Protein AF-A0A183V1R3-F1 (afdb_monomer_lite)

Sequence (915 aa):
MLTHEATHLYFSKKENPHFATDHGGLERAVRRLASSFEALLSSTDQRGLPLQVLKYMCSLFVEICQCNYERPIAKQAGIAPRPLLHLFESSASIMSTLKLFDKALAMLLECAQEECFNILMDGSQQGFCFDWVWLHVAASFPGPVMSFLLKMGAEEFKQYALTIASHEQQGNQAAAFETHQLYKQKFMPLAETFTYLASKRNAELSCVTREMLIKGIERLENGDGAALTNTADLSVPFLFKMVASSPDVLRFLVQHASELVKSSVILKACIQMSQISKHCILPVVPGVAHTYTAFLKQFLCFLNVEAIASLLDTALPFAFDEHVFDQLSPPNQQLSIAVRDGAVELVNEIVSIITSSAHSQPLFAINENDVLGRCAIDSLKLKEYVAGAMCGGERGKFNIRFLYAFCVAAGPMKTYEVIVRFILDAKDKQEVLKGLATAIICLFFAGLAMEAVDADTSINVTWIENLKTLNEWQKTASEEHPFKYIRFEMTRLYGQLMTYLLGWTRDELDRIENDANITNASERDEIRTNVMLTVIGFSTSIGPPPVLKPRLAYKLCAQFASLLITLLKFAGDDEQSDSFSLFISACGPVVQFLDSQAVYVREQFATHFIDEAFSRAQEIFGGSSVDVWENDVWSKNNGNAGRGDLEGAMKQMNVREDFGESLFDRARKIPIGKWNPSDMANCGLIGKGIRRVQKVKLQARYYVFSSYCMGWFMERLVKKKLLMAITLTDRICKEGLAWSFVWGEWELEREAAHRLASLDLETFIIIRSALYIAVANTVSDVCFVWSMMSAIAEVHPCLWYCIPLLKAVLASVMIQFENSPSQKSSPPKKLLDTLDRWFLLARKGKVLPAQMTIFFDVITGVTYREGFLILLDLWRYFQSVVNMHTITAFNEALERSSGVAPLKPIKVLFKFSFF

Secondary structure (DSSP, 8-state):
-HHHHHHHHHHHHHH-TT-----HHHHHHHHHHHHHHHHHHHT---THHHHHHHHHHHHHHHHHHHHHTTSHHHHHH-SSHHHHHHHHHTSHHHHHHHHHHHHHHHHHHHH-HHHHHHHHHHHHTTTHHHHHHHHHHHHHSHHHHHHHHHHHHHHHHHHHHHHHHHHHHTT-HHHHHHHHHHHHHHHHHHHHHHHHHHHTT-HHHHHHHHHHHHHHHHHHHH-----S-TT---HHHHHHHHHHH-HHHHHHHHHHHGGG--HHHHHHHHHHHHTS-HHHHS---TTS-SSHHHHHHHHHTTS-HHHHHHHHHHHHHHHH-GGGGTTS-GGGHHHHHHHHHHHHHHHHHHHHHHHHHHHHSTT----TTSHHHHHHH-HHHHHHHHHHHHS-SHHHHHHHHHHHHHHHHH-HHHHHHHHHHHHHH--SHHHHHHHHHHHHHHGGG----GGG--SS----HHHHHHHHHHHHHHHHS-TT-TTGGG--TTTTSHHHHHHHHHHHHHHHHHHHHH-TT---HHHHHHHHHHHHHHHHHHHHHH---S---HHHHHHHHHHHHHHHHHHHTTTT-TT-TTHHHHHHHHHHHHHHHHHHS-HHHHHHHHHHHHHHHHHTHHHHT-SS---GGGGHHHHTTS----TTHHHHHHHH----------HHHHHHTS-GGG--TTTTSS----SS-------SHHHHHHHIIIIIIIIIIHHHH-S-HHHHHHHHHHHHSTTTGGG--S---HHHHHHTTS-----SS-TTTTTHHHHHHHHHHHHHHSTHHHHHHHHHHTSTTGGGGGHHHHHHHHHHHHHHHHS-S-TTSPPPHHHHHHHHHHHHHHHHTTSS-GGGGHHHHHHTTS-HHHHHHHHHHHHHHHHHH--HHHHHHHHHHHHHHH-PPP-------------

pLDDT: mean 72.72, std 15.6, range [25.11, 93.69]

Structure (mmCIF, N/CA/C/O backbone):
data_AF-A0A183V1R3-F1
#
_entry.id   AF-A0A183V1R3-F1
#
loop_
_atom_site.group_PDB
_atom_site.id
_atom_site.type_symbol
_atom_site.label_atom_id
_atom_site.label_alt_id
_atom_site.label_comp_id
_atom_site.label_asym_id
_atom_site.label_entity_id
_atom_site.label_seq_id
_atom_site.pdbx_PDB_ins_code
_atom_site.Cartn_x
_atom_site.Cartn_y
_atom_site.Cartn_z
_atom_site.occupancy
_atom_site.B_iso_or_equiv
_atom_site.auth_seq_id
_atom_site.auth_comp_id
_atom_site.auth_asym_id
_atom_site.auth_atom_id
_atom_site.pdbx_PDB_model_num
ATOM 1 N N . MET A 1 1 ? -48.384 10.779 55.842 1.00 81.19 1 MET A N 1
ATOM 2 C CA . MET A 1 1 ? -49.830 11.020 55.605 1.00 81.19 1 MET A CA 1
ATOM 3 C C . MET A 1 1 ? -50.086 12.108 54.560 1.00 81.19 1 MET A C 1
ATOM 5 O O . MET A 1 1 ? -50.508 11.754 53.473 1.00 81.19 1 MET A O 1
ATOM 9 N N . LEU A 1 2 ? -49.771 13.389 54.811 1.00 87.50 2 LEU A N 1
ATOM 10 C CA . LEU A 1 2 ? -50.033 14.472 53.837 1.00 87.50 2 LEU A CA 1
ATOM 11 C C . LEU A 1 2 ? -49.390 14.229 52.457 1.00 87.50 2 LEU A C 1
ATOM 13 O O . LEU A 1 2 ? -50.017 14.482 51.434 1.00 87.50 2 LEU A O 1
ATOM 17 N N . THR A 1 3 ? -48.168 13.683 52.415 1.00 87.38 3 THR A N 1
ATOM 18 C CA . THR A 1 3 ? -47.490 13.325 51.156 1.00 87.38 3 THR A CA 1
ATOM 19 C C . THR A 1 3 ? -48.195 12.195 50.399 1.00 87.38 3 THR A C 1
ATOM 21 O O . THR A 1 3 ? -48.276 12.253 49.174 1.00 87.38 3 THR A O 1
ATOM 24 N N . HIS A 1 4 ? -48.750 11.203 51.107 1.00 88.25 4 HIS A N 1
ATOM 25 C CA . HIS A 1 4 ? -49.516 10.099 50.509 1.00 88.25 4 HIS A CA 1
ATOM 26 C C . HIS A 1 4 ? -50.786 10.615 49.840 1.00 88.25 4 HIS A C 1
ATOM 28 O O . HIS A 1 4 ? -51.039 10.336 48.672 1.00 88.25 4 HIS A O 1
ATOM 34 N N . GLU A 1 5 ? -51.547 11.437 50.556 1.00 87.88 5 GLU A N 1
ATOM 35 C CA . GLU A 1 5 ? -52.813 11.977 50.068 1.00 87.88 5 GLU A CA 1
ATOM 36 C C . GLU A 1 5 ? -52.607 12.974 48.913 1.00 87.88 5 GLU A C 1
ATOM 38 O O . GLU A 1 5 ? -53.322 12.920 47.912 1.00 87.88 5 GLU A O 1
ATOM 43 N N . ALA A 1 6 ? -51.557 13.803 48.972 1.00 87.94 6 ALA A N 1
ATOM 44 C CA . ALA A 1 6 ? -51.210 14.715 47.881 1.00 87.94 6 ALA A CA 1
ATOM 45 C C . ALA A 1 6 ? -50.767 13.969 46.618 1.00 87.94 6 ALA A C 1
ATOM 47 O O . ALA A 1 6 ? -51.196 14.308 45.515 1.00 87.94 6 ALA A O 1
ATOM 48 N N . THR A 1 7 ? -49.963 12.916 46.782 1.00 88.06 7 THR A N 1
ATOM 49 C CA . THR A 1 7 ? -49.536 12.047 45.678 1.00 88.06 7 THR A CA 1
ATOM 50 C C . THR A 1 7 ? -50.723 11.323 45.054 1.00 88.06 7 THR A C 1
ATOM 52 O O . THR A 1 7 ? -50.866 11.312 43.831 1.00 88.06 7 THR A O 1
ATOM 55 N N . HIS A 1 8 ? -51.615 10.774 45.884 1.00 87.75 8 HIS A N 1
ATOM 56 C CA . HIS A 1 8 ? -52.802 10.075 45.415 1.00 87.75 8 HIS A CA 1
ATOM 57 C C . HIS A 1 8 ? -53.696 10.988 44.565 1.00 87.75 8 HIS A C 1
ATOM 59 O O . HIS A 1 8 ? -54.051 10.605 43.449 1.00 87.75 8 HIS A O 1
ATOM 65 N N . LEU A 1 9 ? -54.012 12.195 45.057 1.00 87.56 9 LEU A N 1
ATOM 66 C CA . LEU A 1 9 ? -54.839 13.176 44.344 1.00 87.56 9 LEU A CA 1
ATOM 67 C C . LEU A 1 9 ? -54.184 13.657 43.041 1.00 87.56 9 LEU A C 1
ATOM 69 O O . LEU A 1 9 ? -54.870 13.781 42.025 1.00 87.56 9 LEU A O 1
ATOM 73 N N . TYR A 1 10 ? -52.868 13.888 43.052 1.00 88.00 10 TYR A N 1
ATOM 74 C CA . TYR A 1 10 ? -52.119 14.291 41.862 1.00 88.00 10 TYR A CA 1
ATOM 75 C C . TYR A 1 10 ? -52.192 13.230 40.753 1.00 88.00 10 TYR A C 1
ATOM 77 O O . TYR A 1 10 ? -52.533 13.544 39.610 1.00 88.00 10 TYR A O 1
ATOM 85 N N . PHE A 1 11 ? -51.942 11.961 41.085 1.00 89.56 11 PHE A N 1
ATOM 86 C CA . PHE A 1 11 ? -52.034 10.870 40.114 1.00 89.56 11 PHE A CA 1
ATOM 87 C C . PHE A 1 11 ? -53.470 10.612 39.650 1.00 89.56 11 PHE A C 1
ATOM 89 O O . PHE A 1 11 ? -53.672 10.431 38.453 1.00 89.56 11 PHE A O 1
ATOM 96 N N . SER A 1 12 ? -54.477 10.716 40.526 1.00 87.69 12 SER A N 1
ATOM 97 C CA . SER A 1 12 ? -55.890 10.586 40.124 1.00 87.69 12 SER A CA 1
ATOM 98 C C . SER A 1 12 ? -56.301 11.650 39.104 1.00 87.69 12 SER A C 1
ATOM 100 O O . SER A 1 12 ? -57.038 11.357 38.164 1.00 87.69 12 SER A O 1
ATOM 102 N N . LYS A 1 13 ? -55.778 12.876 39.241 1.00 85.19 13 LYS A N 1
ATOM 103 C CA . LYS A 1 13 ? -56.000 13.953 38.269 1.00 85.19 13 LYS A CA 1
ATOM 104 C C . LYS A 1 13 ? -55.294 13.711 36.933 1.00 85.19 13 LYS A C 1
ATOM 106 O O . LYS A 1 13 ? -55.831 14.080 35.892 1.00 85.19 13 LYS A O 1
ATOM 111 N N . LYS A 1 14 ? -54.104 13.102 36.935 1.00 85.12 14 LYS A N 1
ATOM 112 C CA . LYS A 1 14 ? -53.426 12.728 35.684 1.00 85.12 14 LYS A CA 1
ATOM 113 C C . LYS A 1 14 ? -54.077 11.533 34.982 1.00 85.12 14 LYS A C 1
ATOM 115 O O . LYS A 1 14 ? -54.055 11.485 33.759 1.00 85.12 14 LYS A O 1
ATOM 120 N N . GLU A 1 15 ? -54.661 10.601 35.730 1.00 87.62 15 GLU A N 1
ATOM 121 C CA . GLU A 1 15 ? -55.417 9.467 35.177 1.00 87.62 15 GLU A CA 1
ATOM 122 C C . GLU A 1 15 ? -56.757 9.905 34.584 1.00 87.62 15 GLU A C 1
ATOM 124 O O . GLU A 1 15 ? -57.165 9.407 33.536 1.00 87.62 15 GLU A O 1
ATOM 129 N N . ASN A 1 16 ? -57.435 10.852 35.238 1.00 85.12 16 ASN A N 1
ATOM 130 C CA . ASN A 1 16 ? -58.691 11.416 34.768 1.00 85.12 16 ASN A CA 1
ATOM 131 C C . ASN A 1 16 ? -58.657 12.956 34.831 1.00 85.12 16 ASN A C 1
ATOM 133 O O . ASN A 1 16 ? -58.842 13.528 35.909 1.00 85.12 16 ASN A O 1
ATOM 137 N N . PRO A 1 17 ? -58.523 13.647 33.682 1.00 79.06 17 PRO A N 1
ATOM 138 C CA . PRO A 1 17 ? -58.498 15.110 33.626 1.00 79.06 17 PRO A CA 1
ATOM 139 C C . PRO A 1 17 ? -59.748 15.801 34.199 1.00 79.06 17 PRO A C 1
ATOM 141 O O . PRO A 1 17 ? -59.683 16.978 34.546 1.00 79.06 17 PRO A O 1
ATOM 144 N N . HIS A 1 18 ? -60.874 15.085 34.322 1.00 78.19 18 HIS A N 1
ATOM 145 C CA . HIS A 1 18 ? -62.138 15.595 34.869 1.00 78.19 18 HIS A CA 1
ATOM 146 C C . HIS A 1 18 ? -62.246 15.443 36.398 1.00 78.19 18 HIS A C 1
ATOM 148 O O . HIS A 1 18 ? -63.288 15.743 36.981 1.00 78.19 18 HIS A O 1
ATOM 154 N N . PHE A 1 19 ? -61.195 14.963 37.069 1.00 77.44 19 PHE A N 1
ATOM 155 C CA . PHE A 1 19 ? -61.156 14.820 38.523 1.00 77.44 19 PHE A CA 1
ATOM 156 C C . PHE A 1 19 ? -61.125 16.207 39.204 1.00 77.44 19 PHE A C 1
ATOM 158 O O . PHE A 1 19 ? -60.150 16.951 39.089 1.00 77.44 19 PHE A O 1
ATOM 165 N N . ALA A 1 20 ? -62.220 16.571 39.882 1.00 63.84 20 ALA A N 1
ATOM 166 C CA . ALA A 1 20 ? -62.547 17.952 40.265 1.00 63.84 20 ALA A CA 1
ATOM 167 C C . ALA A 1 20 ? -62.032 18.422 41.647 1.00 63.84 20 ALA A C 1
ATOM 169 O O . ALA A 1 20 ? -62.420 19.493 42.112 1.00 63.84 20 ALA A O 1
ATOM 170 N N . THR A 1 21 ? -61.178 17.660 42.333 1.00 73.19 21 THR A N 1
ATOM 171 C CA . THR A 1 21 ? -60.657 18.022 43.666 1.00 73.19 21 THR A CA 1
ATOM 172 C C . THR A 1 21 ? -59.419 18.928 43.589 1.00 73.19 21 THR A C 1
ATOM 174 O O . THR A 1 21 ? -58.422 18.616 42.929 1.00 73.19 21 THR A O 1
ATOM 177 N N . ASP A 1 22 ? -59.462 20.067 44.295 1.00 69.19 22 ASP A N 1
ATOM 178 C CA . ASP A 1 22 ? -58.315 20.972 44.442 1.00 69.19 22 ASP A CA 1
ATOM 179 C C . ASP A 1 22 ? -57.278 20.377 45.409 1.00 69.19 22 ASP A C 1
ATOM 181 O O . ASP A 1 22 ? -57.494 20.282 46.615 1.00 69.19 22 ASP A O 1
ATOM 185 N N . HIS A 1 23 ? -56.132 19.969 44.866 1.00 75.88 23 HIS A N 1
ATOM 186 C CA . HIS A 1 23 ? -55.008 19.379 45.600 1.00 75.88 23 HIS A CA 1
ATOM 187 C C . HIS A 1 23 ? -53.910 20.410 45.921 1.00 75.88 23 HIS A C 1
ATOM 189 O O . HIS A 1 23 ? -52.965 20.103 46.652 1.00 75.88 23 HIS A O 1
ATOM 195 N N . GLY A 1 24 ? -54.033 21.655 45.439 1.00 76.25 24 GLY A N 1
ATOM 196 C CA . GLY A 1 24 ? -52.983 22.669 45.564 1.00 76.25 24 GLY A CA 1
ATOM 197 C C . GLY A 1 24 ? -52.775 23.186 46.992 1.00 76.25 24 GLY A C 1
ATOM 198 O O . GLY A 1 24 ? -51.705 23.711 47.311 1.00 76.25 24 GLY A O 1
ATOM 199 N N . GLY A 1 25 ? -53.780 23.069 47.868 1.00 82.81 25 GLY A N 1
ATOM 200 C CA . GLY A 1 25 ? -53.659 23.399 49.295 1.00 82.81 25 GLY A CA 1
ATOM 201 C C . GLY A 1 25 ? -52.808 22.384 50.063 1.00 82.81 25 GLY A C 1
ATOM 202 O O . GLY A 1 25 ? -51.902 22.766 50.807 1.00 82.81 25 GLY A O 1
ATOM 203 N N . LEU A 1 26 ? -53.049 21.096 49.818 1.00 84.62 26 LEU A N 1
ATOM 204 C CA . LEU A 1 26 ? -52.323 19.989 50.438 1.00 84.62 26 LEU A CA 1
ATOM 205 C C . LEU A 1 26 ? -50.861 19.952 49.967 1.00 84.62 26 LEU A C 1
ATOM 207 O O . LEU A 1 26 ? -49.940 19.832 50.772 1.00 84.62 26 LEU A O 1
ATOM 211 N N . GLU A 1 27 ? -50.636 20.166 48.670 1.00 85.38 27 GLU A N 1
ATOM 212 C CA . GLU A 1 27 ? -49.298 20.252 48.085 1.00 85.38 27 GLU A CA 1
ATOM 213 C C . GLU A 1 27 ? -48.475 21.408 48.685 1.00 85.38 27 GLU A C 1
ATOM 215 O O . GLU A 1 27 ? -47.300 21.236 49.020 1.00 85.38 27 GLU A O 1
ATOM 220 N N . ARG A 1 28 ? -49.102 22.577 48.898 1.00 87.44 28 ARG A N 1
ATOM 221 C CA . ARG A 1 28 ? -48.482 23.718 49.595 1.00 87.44 28 ARG A CA 1
ATOM 222 C C . ARG A 1 28 ? -48.150 23.401 51.053 1.00 87.44 28 ARG A C 1
ATOM 224 O O . ARG A 1 28 ? -47.115 23.857 51.535 1.00 87.44 28 ARG A O 1
ATOM 231 N N . ALA A 1 29 ? -48.997 22.642 51.747 1.00 89.12 29 ALA A N 1
ATOM 232 C CA . ALA A 1 29 ? -48.740 22.226 53.124 1.00 89.12 29 ALA A CA 1
ATOM 233 C C . ALA A 1 29 ? -47.525 21.286 53.212 1.00 89.12 29 ALA A C 1
ATOM 235 O O . ALA A 1 29 ? -46.633 21.532 54.023 1.00 89.12 29 ALA A O 1
ATOM 236 N N . VAL A 1 30 ? -47.437 20.282 52.327 1.00 90.56 30 VAL A N 1
ATOM 237 C CA . VAL A 1 30 ? -46.268 19.386 52.224 1.00 90.56 30 VAL A CA 1
ATOM 238 C C . VAL A 1 30 ? -44.996 20.183 51.926 1.00 90.56 30 VAL A C 1
ATOM 240 O O . VAL A 1 30 ? -43.990 19.999 52.605 1.00 90.56 30 VAL A O 1
ATOM 243 N N . ARG A 1 31 ? -45.056 21.130 50.979 1.00 89.81 31 ARG A N 1
ATOM 244 C CA . ARG A 1 31 ? -43.939 22.031 50.649 1.00 89.81 31 ARG A CA 1
ATOM 245 C C . ARG A 1 31 ? -43.447 22.841 51.845 1.00 89.81 31 ARG A C 1
ATOM 247 O O . ARG A 1 31 ? -42.247 22.898 52.093 1.00 89.81 31 ARG A O 1
ATOM 254 N N . ARG A 1 32 ? -44.369 23.454 52.593 1.00 91.12 32 ARG A N 1
ATOM 255 C CA . ARG A 1 32 ? -44.028 24.239 53.789 1.00 91.12 32 ARG A CA 1
ATOM 256 C C . ARG A 1 32 ? -43.381 23.370 54.860 1.00 91.12 32 ARG A C 1
ATOM 258 O O . ARG A 1 32 ? -42.327 23.741 55.361 1.00 91.12 32 ARG A O 1
ATOM 265 N N . LEU A 1 33 ? -43.960 22.206 55.154 1.00 91.75 33 LEU A N 1
ATOM 266 C CA . LEU A 1 33 ? -43.394 21.275 56.132 1.00 91.75 33 LEU A CA 1
ATOM 267 C C . LEU A 1 33 ? -41.989 20.819 55.732 1.00 91.75 33 LEU A C 1
ATOM 269 O O . LEU A 1 33 ? -41.084 20.901 56.557 1.00 91.75 33 LEU A O 1
ATOM 273 N N . ALA A 1 34 ? -41.791 20.418 54.472 1.00 90.88 34 ALA A N 1
ATOM 274 C CA . ALA A 1 34 ? -40.475 20.034 53.970 1.00 90.88 34 ALA A CA 1
ATOM 275 C C . ALA A 1 34 ? -39.449 21.164 54.162 1.00 90.88 34 ALA A C 1
ATOM 277 O O . ALA A 1 34 ? -38.403 20.937 54.762 1.00 90.88 34 ALA A O 1
ATOM 278 N N . SER A 1 35 ? -39.799 22.401 53.787 1.00 89.94 35 SER A N 1
ATOM 279 C CA . SER A 1 35 ? -38.913 23.564 53.958 1.00 89.94 35 SER A CA 1
ATOM 280 C C . SER A 1 35 ? -38.598 23.894 55.424 1.00 89.94 35 SER A C 1
ATOM 282 O O . SER A 1 35 ? -37.487 24.310 55.744 1.00 89.94 35 SER A O 1
ATOM 284 N N . SER A 1 36 ? -39.548 23.686 56.344 1.00 91.00 36 SER A N 1
ATOM 285 C CA . SER A 1 36 ? -39.308 23.883 57.778 1.00 91.00 36 SER A CA 1
ATOM 286 C C . SER A 1 36 ? -38.335 22.845 58.336 1.00 91.00 36 SER A C 1
ATOM 288 O O . SER A 1 36 ? -37.456 23.198 59.120 1.00 91.00 36 SER A O 1
ATOM 290 N N . PHE A 1 37 ? -38.446 21.584 57.909 1.00 90.44 37 PHE A N 1
ATOM 291 C CA . PHE A 1 37 ? -37.482 20.545 58.274 1.00 90.44 37 PHE A CA 1
ATOM 292 C C . PHE A 1 37 ? -36.107 20.774 57.629 1.00 90.44 37 PHE A C 1
ATOM 294 O O . PHE A 1 37 ? -35.097 20.561 58.291 1.00 90.44 37 PHE A O 1
ATOM 301 N N . GLU A 1 38 ? -36.036 21.274 56.392 1.00 89.31 38 GLU A N 1
ATOM 302 C CA . GLU A 1 38 ? -34.765 21.656 55.753 1.00 89.31 38 GLU A CA 1
ATOM 303 C C . GLU A 1 38 ? -34.045 22.772 56.530 1.00 89.31 38 GLU A C 1
ATOM 305 O O . GLU A 1 38 ? -32.826 22.716 56.727 1.00 89.31 38 GLU A O 1
ATOM 310 N N . ALA A 1 39 ? -34.793 23.770 57.013 1.00 88.44 39 ALA A N 1
ATOM 311 C CA . ALA A 1 39 ? -34.256 24.828 57.866 1.00 88.44 39 ALA A CA 1
ATOM 312 C C . ALA A 1 39 ? -33.749 24.273 59.209 1.00 88.44 39 ALA A C 1
ATOM 314 O O . ALA A 1 39 ? -32.671 24.655 59.662 1.00 88.44 39 ALA A O 1
ATOM 315 N N . LEU A 1 40 ? -34.482 23.326 59.808 1.00 89.38 40 LEU A N 1
ATOM 316 C CA . LEU A 1 40 ? -34.084 22.653 61.047 1.00 89.38 40 LEU A CA 1
ATOM 317 C C . LEU A 1 40 ? -32.769 21.874 60.870 1.00 89.38 40 LEU A C 1
ATOM 319 O O . LEU A 1 40 ? -31.854 22.022 61.683 1.00 89.38 40 LEU A O 1
ATOM 323 N N . LEU A 1 41 ? -32.650 21.107 59.780 1.00 88.25 41 LEU A N 1
ATOM 324 C CA . LEU A 1 41 ? -31.424 20.386 59.422 1.00 88.25 41 LEU A CA 1
ATOM 325 C C . LEU A 1 41 ? -30.244 21.343 59.241 1.00 88.25 41 LEU A C 1
ATOM 327 O O . LEU A 1 41 ? -29.157 21.070 59.728 1.00 88.25 41 LEU A O 1
ATOM 331 N N . SER A 1 42 ? -30.473 22.499 58.615 1.00 84.75 42 SER A N 1
ATOM 332 C CA . SER A 1 42 ? -29.426 23.507 58.394 1.00 84.75 42 SER A CA 1
ATOM 333 C C . SER A 1 42 ? -28.971 24.217 59.677 1.00 84.75 42 SER A C 1
ATOM 335 O O . SER A 1 42 ? -27.913 24.836 59.680 1.00 84.75 42 SER A O 1
ATOM 337 N N . SER A 1 43 ? -29.762 24.151 60.751 1.00 84.12 43 SER A N 1
ATOM 338 C CA . SER A 1 43 ? -29.445 24.753 62.056 1.00 84.12 43 SER A CA 1
ATOM 339 C C . SER A 1 43 ? -28.804 23.785 63.059 1.00 84.12 43 SER A C 1
ATOM 341 O O . SER A 1 43 ? -28.451 24.200 64.161 1.00 84.12 43 SER A O 1
ATOM 343 N N . THR A 1 44 ? -28.686 22.500 62.709 1.00 77.25 44 THR A N 1
ATOM 344 C CA . THR A 1 44 ? -28.280 21.432 63.631 1.00 77.25 44 THR A CA 1
ATOM 345 C C . THR A 1 44 ? -26.958 20.800 63.193 1.00 77.25 44 THR A C 1
ATOM 347 O O . THR A 1 44 ? -26.901 20.180 62.138 1.00 77.25 44 THR A O 1
ATOM 350 N N . ASP A 1 45 ? -25.931 20.850 64.049 1.00 67.62 45 ASP A N 1
ATOM 351 C CA . ASP A 1 45 ? -24.634 20.177 63.810 1.00 67.62 45 ASP A CA 1
ATOM 352 C C . ASP A 1 45 ? -24.617 18.700 64.262 1.00 67.62 45 ASP A C 1
ATOM 354 O O . ASP A 1 45 ? -23.646 17.967 64.067 1.00 67.62 45 ASP A O 1
ATOM 358 N N . GLN A 1 46 ? -25.689 18.237 64.911 1.00 75.56 46 GLN A N 1
ATOM 359 C CA . GLN A 1 46 ? -25.797 16.871 65.421 1.00 75.56 46 GLN A CA 1
ATOM 360 C C . GLN A 1 46 ? -26.275 15.887 64.348 1.00 75.56 46 GLN A C 1
ATOM 362 O O . GLN A 1 46 ? -27.315 16.073 63.721 1.00 75.56 46 GLN A O 1
ATOM 367 N N . ARG A 1 47 ? -25.566 14.758 64.231 1.00 79.75 47 ARG A N 1
ATOM 368 C CA . ARG A 1 47 ? -25.810 13.700 63.231 1.00 79.75 47 ARG A CA 1
ATOM 369 C C . ARG A 1 47 ? -27.137 12.943 63.420 1.00 79.75 47 ARG A C 1
ATOM 371 O O . ARG A 1 47 ? -27.651 12.348 62.480 1.00 79.75 47 ARG A O 1
ATOM 378 N N . GLY A 1 48 ? -27.723 12.988 64.622 1.00 84.44 48 GLY A N 1
ATOM 379 C CA . GLY A 1 48 ? -28.911 12.202 64.983 1.00 84.44 48 GLY A CA 1
ATOM 380 C C . GLY A 1 48 ? -30.201 12.602 64.256 1.00 84.44 48 GLY A C 1
ATOM 381 O O . GLY A 1 48 ? -30.967 11.731 63.849 1.00 84.44 48 GLY A O 1
ATOM 382 N N . LEU A 1 49 ? -30.441 13.903 64.060 1.00 87.81 49 LEU A N 1
ATOM 383 C CA . LEU A 1 49 ? -31.641 14.391 63.371 1.00 87.81 49 LEU A CA 1
ATOM 384 C C . LEU A 1 49 ? -31.626 14.041 61.865 1.00 87.81 49 LEU A C 1
ATOM 386 O O . LEU A 1 49 ? -32.613 13.463 61.403 1.00 87.81 49 LEU A O 1
ATOM 390 N N . PRO A 1 50 ? -30.539 14.294 61.104 1.00 89.31 50 PRO A N 1
ATOM 391 C CA . PRO A 1 50 ? -30.423 13.827 59.723 1.00 89.31 50 PRO A CA 1
ATOM 392 C C . PRO A 1 50 ? -30.629 12.312 59.566 1.00 89.31 50 PRO A C 1
ATOM 394 O O . PRO A 1 50 ? -31.343 11.905 58.653 1.00 89.31 50 PRO A O 1
ATOM 397 N N . LEU A 1 51 ? -30.090 11.475 60.471 1.00 90.12 51 LEU A N 1
ATOM 398 C CA . LEU A 1 51 ? -30.286 10.012 60.443 1.00 90.12 51 LEU A CA 1
ATOM 399 C C . LEU A 1 51 ? -31.762 9.616 60.575 1.00 90.12 51 LEU A C 1
ATOM 401 O O . LEU A 1 51 ? -32.253 8.761 59.836 1.00 90.12 51 LEU A O 1
ATOM 405 N N . GLN A 1 52 ? -32.488 10.239 61.507 1.00 90.25 52 GLN A N 1
ATOM 406 C CA . GLN A 1 52 ? -33.913 9.964 61.702 1.00 90.25 52 GLN A CA 1
ATOM 407 C C . GLN A 1 52 ? -34.748 10.415 60.503 1.00 90.25 52 GLN A C 1
ATOM 409 O O . GLN A 1 52 ? -35.638 9.680 60.070 1.00 90.25 52 GLN A O 1
ATOM 414 N N . VAL A 1 53 ? -34.439 11.590 59.943 1.00 91.50 53 VAL A N 1
ATOM 415 C CA . VAL A 1 53 ? -35.096 12.091 58.730 1.00 91.50 53 VAL A CA 1
ATOM 416 C C . VAL A 1 53 ? -34.837 11.142 57.563 1.00 91.50 53 VAL A C 1
ATOM 418 O O . VAL A 1 53 ? -35.790 10.745 56.898 1.00 91.50 53 VAL A O 1
ATOM 421 N N . LEU A 1 54 ? -33.589 10.711 57.354 1.00 92.38 54 LEU A N 1
ATOM 422 C CA . LEU A 1 54 ? -33.230 9.778 56.287 1.00 92.38 54 LEU A CA 1
ATOM 423 C C . LEU A 1 54 ? -34.003 8.459 56.405 1.00 92.38 54 LEU A C 1
ATOM 425 O O . LEU A 1 54 ? -34.634 8.025 55.439 1.00 92.38 54 LEU A O 1
ATOM 429 N N . LYS A 1 55 ? -34.003 7.849 57.597 1.00 92.31 55 LYS A N 1
ATOM 430 C CA . LYS A 1 55 ? -34.703 6.585 57.859 1.00 92.31 55 LYS A CA 1
ATOM 431 C C . LYS A 1 55 ? -36.206 6.707 57.612 1.00 92.31 55 LYS A C 1
ATOM 433 O O . LYS A 1 55 ? -36.791 5.845 56.962 1.00 92.31 55 LYS A O 1
ATOM 438 N N . TYR A 1 56 ? -36.823 7.788 58.089 1.00 93.25 56 TYR A N 1
ATOM 439 C CA . TYR A 1 56 ? -38.246 8.041 57.871 1.00 93.25 56 TYR A CA 1
ATOM 440 C C . TYR A 1 56 ? -38.578 8.237 56.386 1.00 93.25 56 TYR A C 1
ATOM 442 O O . TYR A 1 56 ? -39.557 7.674 55.899 1.00 93.25 56 TYR A O 1
ATOM 450 N N . MET A 1 57 ? -37.760 8.999 55.654 1.00 93.25 57 MET A N 1
ATOM 451 C CA . MET A 1 57 ? -37.982 9.240 54.227 1.00 93.25 57 MET A CA 1
ATOM 452 C C . MET A 1 57 ? -37.822 7.964 53.397 1.00 93.25 57 MET A C 1
ATOM 454 O O . MET A 1 57 ? -38.638 7.732 52.509 1.00 93.25 57 MET A O 1
ATOM 458 N N . CYS A 1 58 ? -36.854 7.097 53.722 1.00 91.88 58 CYS A N 1
ATOM 459 C CA . CYS A 1 58 ? -36.713 5.792 53.069 1.00 91.88 58 CYS A CA 1
ATOM 460 C C . CYS A 1 58 ? -37.993 4.956 53.209 1.00 91.88 58 CYS A C 1
ATOM 462 O O . CYS A 1 58 ? -38.529 4.493 52.204 1.00 91.88 58 CYS A O 1
ATOM 464 N N . SER A 1 59 ? -38.534 4.825 54.427 1.00 92.12 59 SER A N 1
ATOM 465 C CA . SER A 1 59 ? -39.798 4.111 54.656 1.00 92.12 59 SER A CA 1
ATOM 466 C C . SER A 1 59 ? -40.969 4.758 53.913 1.00 92.12 59 SER A C 1
ATOM 468 O O . SER A 1 59 ? -41.744 4.066 53.257 1.00 92.12 59 SER A O 1
ATOM 470 N N . LEU A 1 60 ? -41.068 6.091 53.952 1.00 92.69 60 LEU A N 1
ATOM 471 C CA . LEU A 1 60 ? -42.126 6.829 53.265 1.00 92.69 60 LEU A CA 1
ATOM 472 C C . LEU A 1 60 ? -42.101 6.588 51.749 1.00 92.69 60 LEU A C 1
ATOM 474 O O . LEU A 1 60 ? -43.154 6.400 51.144 1.00 92.69 60 LEU A O 1
ATOM 478 N N . PHE A 1 61 ? -40.925 6.589 51.121 1.00 93.31 61 PHE A N 1
ATOM 479 C CA . PHE A 1 61 ? -40.798 6.359 49.682 1.00 93.31 61 PHE A CA 1
ATOM 480 C C . PHE A 1 61 ? -41.149 4.924 49.279 1.00 93.31 61 PHE A C 1
ATOM 482 O O . PHE A 1 61 ? -41.808 4.736 48.253 1.00 93.31 61 PHE A O 1
ATOM 489 N N . VAL A 1 62 ? -40.796 3.930 50.101 1.00 91.75 62 VAL A N 1
ATOM 490 C CA . VAL A 1 62 ? -41.233 2.538 49.898 1.00 91.75 62 VAL A CA 1
ATOM 491 C C . VAL A 1 62 ? -42.756 2.449 49.935 1.00 91.75 62 VAL A C 1
ATOM 493 O O . VAL A 1 62 ? -43.352 1.910 49.005 1.00 91.75 62 VAL A O 1
ATOM 496 N N . GLU A 1 63 ? -43.393 3.026 50.957 1.00 91.38 63 GLU A N 1
ATOM 497 C CA . GLU A 1 63 ? -44.855 3.038 51.072 1.00 91.38 63 GLU A CA 1
ATOM 498 C C . GLU A 1 63 ? -45.509 3.756 49.881 1.00 91.38 63 GLU A C 1
ATOM 500 O O . GLU A 1 63 ? -46.497 3.276 49.327 1.00 91.38 63 GLU A O 1
ATOM 505 N N . ILE A 1 64 ? -44.962 4.905 49.456 1.00 91.25 64 ILE A N 1
ATOM 506 C CA . ILE A 1 64 ? -45.483 5.656 48.303 1.00 91.25 64 ILE A CA 1
ATOM 507 C C . ILE A 1 64 ? -45.436 4.786 47.048 1.00 91.25 64 ILE A C 1
ATOM 509 O O . ILE A 1 64 ? -46.405 4.773 46.285 1.00 91.25 64 ILE A O 1
ATOM 513 N N . CYS A 1 65 ? -44.344 4.049 46.840 1.00 90.62 65 CYS A N 1
ATOM 514 C CA . CYS A 1 65 ? -44.227 3.143 45.709 1.00 90.62 65 CYS A CA 1
ATOM 515 C C . CYS A 1 65 ? -45.254 2.011 45.800 1.00 90.62 65 CYS A C 1
ATOM 517 O O . CYS A 1 65 ? -46.053 1.859 44.877 1.00 90.62 65 CYS A O 1
ATOM 519 N N . GLN A 1 66 ? -45.320 1.307 46.935 1.00 90.44 66 GLN A N 1
ATOM 520 C CA . GLN A 1 66 ? -46.264 0.209 47.185 1.00 90.44 66 GLN A CA 1
ATOM 521 C C . GLN A 1 66 ? -47.721 0.611 46.930 1.00 90.44 66 GLN A C 1
ATOM 523 O O . GLN A 1 66 ? -48.474 -0.139 46.314 1.00 90.44 66 GLN A O 1
ATOM 528 N N . CYS A 1 67 ? -48.122 1.815 47.342 1.00 88.50 67 CYS A N 1
ATOM 529 C CA . CYS A 1 67 ? -49.489 2.292 47.149 1.00 88.50 67 CYS A CA 1
ATOM 530 C C . CYS A 1 67 ? -49.803 2.747 45.713 1.00 88.50 67 CYS A C 1
ATOM 532 O O . CYS A 1 67 ? -50.978 2.914 45.386 1.00 88.50 67 CYS A O 1
ATOM 534 N N . ASN A 1 68 ? -48.800 3.005 44.863 1.00 88.25 68 ASN A N 1
ATOM 535 C CA . ASN A 1 68 ? -49.018 3.670 43.572 1.00 88.25 68 ASN A CA 1
ATOM 536 C C . ASN A 1 68 ? -48.484 2.917 42.3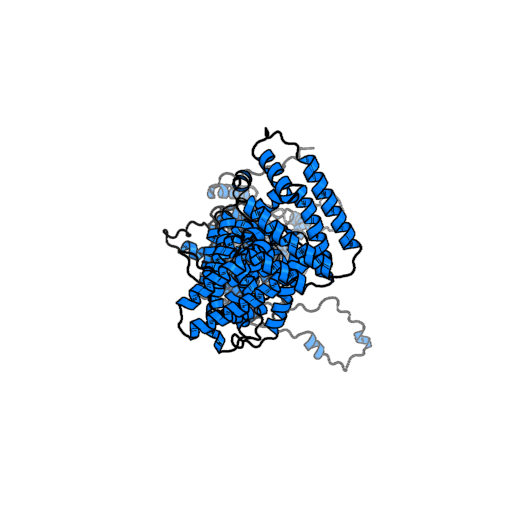42 1.00 88.25 68 ASN A C 1
ATOM 538 O O . ASN A 1 68 ? -48.896 3.252 41.232 1.00 88.25 68 ASN A O 1
ATOM 542 N N . TYR A 1 69 ? -47.623 1.905 42.483 1.00 84.38 69 TYR A N 1
ATOM 543 C CA . TYR A 1 69 ? -46.991 1.241 41.332 1.00 84.38 69 TYR A CA 1
ATOM 544 C C . TYR A 1 69 ? -47.964 0.420 40.460 1.00 84.38 69 TYR A C 1
ATOM 546 O O . TYR A 1 69 ? -47.727 0.248 39.266 1.00 84.38 69 TYR A O 1
ATOM 554 N N . GLU A 1 70 ? -49.090 -0.047 41.014 1.00 85.94 70 GLU A N 1
ATOM 555 C CA . GLU A 1 70 ? -50.111 -0.801 40.262 1.00 85.94 70 GLU A CA 1
ATOM 556 C C . GLU A 1 70 ? -51.154 0.082 39.561 1.00 85.94 70 GLU A C 1
ATOM 558 O O . GLU A 1 70 ? -52.019 -0.427 38.831 1.00 85.94 70 GLU A O 1
ATOM 563 N N . ARG A 1 71 ? -51.090 1.399 39.777 1.00 88.44 71 ARG A N 1
ATOM 564 C CA . ARG A 1 71 ? -52.057 2.355 39.238 1.00 88.44 71 ARG A CA 1
ATOM 565 C C . ARG A 1 71 ? -52.003 2.428 37.705 1.00 88.44 71 ARG A C 1
ATOM 567 O O . ARG A 1 71 ? -50.929 2.241 37.126 1.00 88.44 71 ARG A O 1
ATOM 574 N N . PRO A 1 72 ? -53.124 2.740 37.023 1.00 85.69 72 PRO A N 1
ATOM 575 C CA . PRO A 1 72 ? -53.160 2.897 35.568 1.00 85.69 72 PRO A CA 1
ATOM 576 C C . PRO A 1 72 ? -52.054 3.799 35.012 1.00 85.69 72 PRO A C 1
ATOM 578 O O . PRO A 1 72 ? -51.421 3.437 34.023 1.00 85.69 72 PRO A O 1
ATOM 581 N N . ILE A 1 73 ? -51.764 4.926 35.669 1.00 86.06 73 ILE A N 1
ATOM 582 C CA . ILE A 1 73 ? -50.707 5.843 35.220 1.00 86.06 73 ILE A CA 1
ATOM 583 C C . ILE A 1 73 ? -49.299 5.249 35.324 1.00 86.06 73 ILE A C 1
ATOM 585 O O . ILE A 1 73 ? -48.470 5.476 34.447 1.00 86.06 73 ILE A O 1
ATOM 589 N N . ALA A 1 74 ? -49.033 4.450 36.358 1.00 84.56 74 ALA A N 1
ATOM 590 C CA . ALA A 1 74 ? -47.759 3.760 36.527 1.00 84.56 74 ALA A CA 1
ATOM 591 C C . ALA A 1 74 ? -47.596 2.645 35.483 1.00 84.56 74 ALA A C 1
ATOM 593 O O . ALA A 1 74 ? -46.538 2.515 34.868 1.00 84.56 74 ALA A O 1
ATOM 594 N N . LYS A 1 75 ? -48.676 1.910 35.187 1.00 85.44 75 LYS A N 1
ATOM 595 C CA . LYS A 1 75 ? -48.705 0.906 34.111 1.00 85.44 75 LYS A CA 1
ATOM 596 C C .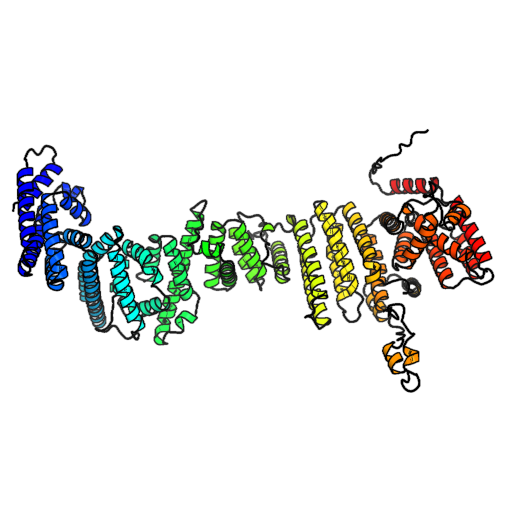 LYS A 1 75 ? -48.482 1.524 32.727 1.00 85.44 75 LYS A C 1
ATOM 598 O O . LYS A 1 75 ? -47.804 0.915 31.907 1.00 85.44 75 LYS A O 1
ATOM 603 N N . GLN A 1 76 ? -49.010 2.727 32.482 1.00 83.94 76 GLN A N 1
ATOM 604 C CA . GLN A 1 76 ? -48.793 3.479 31.239 1.00 83.94 76 GLN A CA 1
ATOM 605 C C . GLN A 1 76 ? -47.373 4.048 31.122 1.00 83.94 76 GLN A C 1
ATOM 607 O O . GLN A 1 76 ? -46.810 4.038 30.032 1.00 83.94 76 GLN A O 1
ATOM 612 N N . ALA A 1 77 ? -46.789 4.531 32.223 1.00 79.25 77 ALA A N 1
ATOM 613 C CA . ALA A 1 77 ? -45.409 5.019 32.246 1.00 79.25 77 ALA A CA 1
ATOM 614 C C . ALA A 1 77 ? -44.384 3.882 32.062 1.00 79.25 77 ALA A C 1
ATOM 616 O O . ALA A 1 77 ? -43.322 4.094 31.482 1.00 79.25 77 ALA A O 1
ATOM 617 N N . GLY A 1 78 ? -44.723 2.676 32.525 1.00 80.81 78 GLY A N 1
ATOM 618 C CA . GLY A 1 78 ? -43.876 1.488 32.511 1.00 80.81 78 GLY A CA 1
ATOM 619 C C . GLY A 1 78 ? -43.491 1.083 33.933 1.00 80.81 78 GLY A C 1
ATOM 620 O O . GLY A 1 78 ? -42.962 1.888 34.697 1.00 80.81 78 GLY A O 1
ATOM 621 N N . ILE A 1 79 ? -43.741 -0.180 34.293 1.00 79.62 79 ILE A N 1
ATOM 622 C CA . ILE A 1 79 ? -43.459 -0.732 35.630 1.00 79.62 79 ILE A CA 1
ATOM 623 C C . ILE A 1 79 ? -41.974 -1.107 35.722 1.00 79.62 79 ILE A C 1
ATOM 625 O O . ILE A 1 79 ? -41.600 -2.274 35.789 1.00 79.62 79 ILE A O 1
ATOM 629 N N . ALA A 1 80 ? -41.114 -0.099 35.647 1.00 82.19 80 ALA A N 1
ATOM 630 C CA . ALA A 1 80 ? -39.679 -0.226 35.843 1.00 82.19 80 ALA A CA 1
ATOM 631 C C . ALA A 1 80 ? -39.180 0.946 36.707 1.00 82.19 80 ALA A C 1
ATOM 633 O O . ALA A 1 80 ? -39.791 2.021 36.679 1.00 82.19 80 ALA A O 1
ATOM 634 N N . PRO A 1 81 ? -38.064 0.796 37.442 1.00 83.31 81 PRO A N 1
ATOM 635 C CA . PRO A 1 81 ? -37.591 1.827 38.370 1.00 83.31 81 PRO A CA 1
ATOM 636 C C . PRO A 1 81 ? -37.357 3.200 37.715 1.00 83.31 81 PRO A C 1
ATOM 638 O O . PRO A 1 81 ? -37.666 4.232 38.307 1.00 83.31 81 PRO A O 1
ATOM 641 N N . ARG A 1 82 ? -36.872 3.230 36.463 1.00 84.50 82 ARG A N 1
ATOM 642 C CA . ARG A 1 82 ? -36.600 4.473 35.712 1.00 84.50 82 ARG A CA 1
ATOM 643 C C . ARG A 1 82 ? -37.869 5.278 35.366 1.00 84.50 82 ARG A C 1
ATOM 645 O O . ARG A 1 82 ? -37.921 6.452 35.728 1.00 84.50 82 ARG A O 1
ATOM 652 N N . PRO A 1 83 ? -38.893 4.717 34.688 1.00 86.00 83 PRO A N 1
ATOM 653 C CA . PRO A 1 83 ? -40.147 5.440 34.481 1.00 86.00 83 PRO A CA 1
ATOM 654 C C . PRO A 1 83 ? -40.862 5.819 35.778 1.00 86.00 83 PRO A C 1
ATOM 656 O O . PRO A 1 83 ? -41.449 6.899 35.847 1.00 86.00 83 PRO A O 1
ATOM 659 N N . LEU A 1 84 ? -40.791 4.967 36.810 1.00 88.62 84 LEU A N 1
ATOM 660 C CA . LEU A 1 84 ? -41.369 5.271 38.118 1.00 88.62 84 LEU A CA 1
ATOM 661 C C . LEU A 1 84 ? -40.704 6.485 38.769 1.00 88.62 84 LEU A C 1
ATOM 663 O O . LEU A 1 84 ? -41.418 7.359 39.255 1.00 88.62 84 LEU A O 1
ATOM 667 N N . LEU A 1 85 ? -39.373 6.599 38.707 1.00 89.88 85 LEU A N 1
ATOM 668 C CA . LEU A 1 85 ? -38.658 7.790 39.169 1.00 89.88 85 LEU A CA 1
ATOM 669 C C . LEU A 1 85 ? -39.201 9.060 38.498 1.00 89.88 85 LEU A C 1
ATOM 671 O O . LEU A 1 85 ? -39.614 9.988 39.188 1.00 89.88 85 LEU A O 1
ATOM 675 N N . HIS A 1 86 ? -39.288 9.079 37.166 1.00 88.06 86 HIS A N 1
ATOM 676 C CA . HIS A 1 86 ? -39.808 10.239 36.432 1.00 88.06 86 HIS A CA 1
ATOM 677 C C . HIS A 1 86 ? -41.279 10.544 36.745 1.00 88.06 86 HIS A C 1
ATOM 679 O O . HIS A 1 86 ? -41.685 11.709 36.803 1.00 88.06 86 HIS A O 1
ATOM 685 N N . LEU A 1 87 ? -42.093 9.510 36.967 1.00 90.00 87 LEU A N 1
ATOM 686 C CA . LEU A 1 87 ? -43.484 9.669 37.373 1.00 90.00 87 LEU A CA 1
ATOM 687 C C . LEU A 1 87 ? -43.586 10.308 38.765 1.00 90.00 87 LEU A C 1
ATOM 689 O O . LEU A 1 87 ? -44.347 11.265 38.936 1.00 90.00 87 LEU A O 1
ATOM 693 N N . PHE A 1 88 ? -42.814 9.821 39.736 1.00 91.38 88 PHE A N 1
ATOM 694 C CA . PHE A 1 88 ? -42.796 10.343 41.101 1.00 91.38 88 PHE A CA 1
ATOM 695 C C . PHE A 1 88 ? -42.218 11.764 41.168 1.00 91.38 88 PHE A C 1
ATOM 697 O O . PHE A 1 88 ? -42.830 12.631 41.792 1.00 91.38 88 PHE A O 1
ATOM 704 N N . GLU A 1 89 ? -41.135 12.055 40.441 1.00 89.44 89 GLU A N 1
ATOM 705 C CA . GLU A 1 89 ? -40.563 13.406 40.307 1.00 89.44 89 GLU A CA 1
ATOM 706 C C . GLU A 1 89 ? -41.559 14.415 39.714 1.00 89.44 89 GLU A C 1
ATOM 708 O O . GLU A 1 89 ? -41.490 15.609 40.009 1.00 89.44 89 GLU A O 1
ATOM 713 N N . SER A 1 90 ? -42.533 13.954 38.918 1.00 89.38 90 SER A N 1
ATOM 714 C CA . SER A 1 90 ? -43.552 14.836 38.344 1.00 89.38 90 SER A CA 1
ATOM 715 C C . SER A 1 90 ? -44.533 15.413 39.379 1.00 89.38 90 SER A C 1
ATOM 717 O O . SER A 1 90 ? -45.209 16.400 39.078 1.00 89.38 90 SER A O 1
ATOM 719 N N . SER A 1 91 ? -44.625 14.835 40.584 1.00 89.88 91 SER A N 1
ATOM 720 C CA . SER A 1 91 ? -45.437 15.345 41.698 1.00 89.88 91 SER A CA 1
ATOM 721 C C . SER A 1 91 ? -44.627 16.322 42.551 1.00 89.88 91 SER A C 1
ATOM 723 O O . SER A 1 91 ? -43.633 15.942 43.171 1.00 89.88 91 SER A O 1
ATOM 725 N N . ALA A 1 92 ? -45.069 17.578 42.674 1.00 87.56 92 ALA A N 1
ATOM 726 C CA . ALA A 1 92 ? -44.320 18.565 43.457 1.00 87.56 92 ALA A CA 1
ATOM 727 C C . ALA A 1 92 ? -44.293 18.259 44.967 1.00 87.56 92 ALA A C 1
ATOM 729 O O . ALA A 1 92 ? -43.360 18.682 45.654 1.00 87.56 92 ALA A O 1
ATOM 730 N N . SER A 1 93 ? -45.266 17.504 45.494 1.00 89.88 93 SER A N 1
ATOM 731 C CA . SER A 1 93 ? -45.226 17.010 46.877 1.00 89.88 93 SER A CA 1
ATOM 732 C C . SER A 1 93 ? -44.069 16.045 47.096 1.00 89.88 93 SER A C 1
ATOM 734 O O . SER A 1 93 ? -43.316 16.234 48.049 1.00 89.88 93 SER A O 1
ATOM 736 N N . ILE A 1 94 ? -43.902 15.069 46.195 1.00 91.69 94 ILE A N 1
ATOM 737 C CA . ILE A 1 94 ? -42.790 14.114 46.258 1.00 91.69 94 ILE A CA 1
ATOM 738 C C . ILE A 1 94 ? -41.472 14.850 46.049 1.00 91.69 94 ILE A C 1
ATOM 740 O O . ILE A 1 94 ? -40.545 14.664 46.831 1.00 91.69 94 ILE A O 1
ATOM 744 N N . MET A 1 95 ? -41.408 15.756 45.071 1.00 91.50 95 MET A N 1
ATOM 745 C CA . MET A 1 95 ? -40.193 16.524 44.806 1.00 91.50 95 MET A CA 1
ATOM 746 C C . MET A 1 95 ? -39.733 17.321 46.036 1.00 91.50 95 MET A C 1
ATOM 748 O O . MET A 1 95 ? -38.552 17.388 46.360 1.00 91.50 95 MET A O 1
ATOM 752 N N . SER A 1 96 ? -40.672 17.909 46.775 1.00 89.75 96 SER A N 1
ATOM 753 C CA . SER A 1 96 ? -40.340 18.679 47.980 1.00 89.75 96 SER A CA 1
ATOM 754 C C . SER A 1 96 ? -39.828 17.790 49.111 1.00 89.75 96 SER A C 1
ATOM 756 O O . SER A 1 96 ? -38.924 18.187 49.834 1.00 89.75 96 SER A O 1
ATOM 758 N N . THR A 1 97 ? -40.359 16.573 49.247 1.00 92.25 97 THR A N 1
ATOM 759 C CA . THR A 1 97 ? -39.799 15.583 50.177 1.00 92.25 97 THR A CA 1
ATOM 760 C C . THR A 1 97 ? -38.460 15.013 49.710 1.00 92.25 97 THR A C 1
ATOM 762 O O . THR A 1 97 ? -37.621 14.727 50.558 1.00 92.25 97 THR A O 1
ATOM 765 N N . LEU A 1 98 ? -38.225 14.900 48.396 1.00 93.38 98 LEU A N 1
ATOM 766 C CA . LEU A 1 98 ? -36.931 14.502 47.836 1.00 93.38 98 LEU A CA 1
ATOM 767 C C . LEU A 1 98 ? -35.852 15.552 48.124 1.00 93.38 98 LEU A C 1
ATOM 769 O O . LEU A 1 98 ? -34.771 15.183 48.547 1.00 93.38 98 LEU A O 1
ATOM 773 N N . LYS A 1 99 ? -36.159 16.855 48.053 1.00 91.44 99 LYS A N 1
ATOM 774 C CA . LYS A 1 99 ? -35.212 17.916 48.465 1.00 91.44 99 LYS A CA 1
ATOM 775 C C . LYS A 1 99 ? -34.802 17.827 49.933 1.00 91.44 99 LYS A C 1
ATOM 777 O O . LYS A 1 99 ? -33.623 17.958 50.259 1.00 91.44 99 LYS A O 1
ATOM 782 N N . LEU A 1 100 ? -35.767 17.567 50.815 1.00 92.75 100 LEU A N 1
ATOM 783 C CA . LEU A 1 100 ? -35.492 17.354 52.234 1.00 92.75 100 LEU A CA 1
ATOM 784 C C . LEU A 1 100 ? -34.618 16.108 52.448 1.00 92.75 100 LEU A C 1
ATOM 786 O O . LEU A 1 100 ? -33.691 16.127 53.258 1.00 92.75 100 LEU A O 1
ATOM 790 N N . PHE A 1 101 ? -34.901 15.041 51.703 1.00 93.69 101 PHE A N 1
ATOM 791 C CA . PHE A 1 101 ? -34.107 13.820 51.695 1.00 93.69 101 PHE A CA 1
ATOM 792 C C . PHE A 1 101 ? -32.678 14.059 51.181 1.00 93.69 101 PHE A C 1
ATOM 794 O O . PHE A 1 101 ? -31.733 13.678 51.867 1.00 93.69 101 PHE A O 1
ATOM 801 N N . ASP A 1 102 ? -32.507 14.777 50.069 1.00 93.00 102 ASP A N 1
ATOM 802 C CA . ASP A 1 102 ? -31.207 15.173 49.519 1.00 93.00 102 ASP A CA 1
ATOM 803 C C . ASP A 1 102 ? -30.407 16.007 50.525 1.00 93.00 102 ASP A C 1
ATOM 805 O O . ASP A 1 102 ? -29.211 15.791 50.709 1.00 93.00 102 ASP A O 1
ATOM 809 N N . LYS A 1 103 ? -31.055 16.939 51.235 1.00 90.88 103 LYS A N 1
ATOM 810 C CA . LYS A 1 103 ? -30.390 17.755 52.260 1.00 90.88 103 LYS A CA 1
ATOM 811 C C . LYS A 1 103 ? -29.884 16.905 53.428 1.00 90.88 103 LYS A C 1
ATOM 813 O O . LYS A 1 103 ? -28.758 17.116 53.881 1.00 90.88 103 LYS A O 1
ATOM 818 N N . ALA A 1 104 ? -30.693 15.957 53.905 1.00 90.50 104 ALA A N 1
ATOM 819 C CA . ALA A 1 104 ? -30.290 15.026 54.957 1.00 90.50 104 ALA A CA 1
ATOM 820 C C . ALA A 1 104 ? -29.149 14.106 54.488 1.00 90.50 104 ALA A C 1
ATOM 822 O O . ALA A 1 104 ? -28.175 13.923 55.218 1.00 90.50 104 ALA A O 1
ATOM 823 N N . LEU A 1 105 ? -29.238 13.587 53.259 1.00 90.62 105 LEU A N 1
ATOM 824 C CA . LEU A 1 105 ? -28.195 12.777 52.628 1.00 90.62 105 LEU A CA 1
ATOM 825 C C . LEU A 1 105 ? -26.873 13.528 52.501 1.00 90.62 105 LEU A C 1
ATOM 827 O O . LEU A 1 105 ? -25.852 13.000 52.925 1.00 90.62 105 LEU A O 1
ATOM 831 N N . ALA A 1 106 ? -26.881 14.753 51.971 1.00 90.00 106 ALA A N 1
ATOM 832 C CA . ALA A 1 106 ? -25.674 15.558 51.785 1.00 90.00 106 ALA A CA 1
ATOM 833 C C . ALA A 1 106 ? -24.914 15.756 53.105 1.00 90.00 106 ALA A C 1
ATOM 835 O O . ALA A 1 106 ? -23.713 15.512 53.175 1.00 90.00 106 ALA A O 1
ATOM 836 N N . MET A 1 107 ? -25.633 16.111 54.177 1.00 87.94 107 MET A N 1
ATOM 837 C CA . MET A 1 107 ? -25.038 16.255 55.508 1.00 87.94 107 MET A CA 1
ATOM 838 C C . MET A 1 107 ? -24.447 14.936 56.017 1.00 87.94 107 MET A C 1
ATOM 840 O O . MET A 1 107 ? -23.348 14.917 56.567 1.00 87.94 107 MET A O 1
ATOM 844 N N . LEU A 1 108 ? -25.164 13.823 55.847 1.00 88.56 108 LEU A N 1
ATOM 845 C CA . LEU A 1 108 ? -24.716 12.514 56.320 1.00 88.56 108 LEU A CA 1
ATOM 846 C C . LEU A 1 108 ? -23.545 11.951 55.515 1.00 88.56 108 LEU A C 1
ATOM 848 O O . LEU A 1 108 ? -22.679 11.308 56.098 1.00 88.56 108 LEU A O 1
ATOM 852 N N . LEU A 1 109 ? -23.473 12.215 54.212 1.00 87.44 109 LEU A N 1
ATOM 853 C CA . LEU A 1 109 ? -22.334 11.820 53.385 1.00 87.44 109 LEU A CA 1
ATOM 854 C C . LEU A 1 109 ? -21.039 12.522 53.823 1.00 87.44 109 LEU A C 1
ATOM 856 O O . LEU A 1 109 ? -19.977 11.913 53.739 1.00 87.44 109 LEU A O 1
ATOM 860 N N . GLU A 1 110 ? -21.121 13.751 54.345 1.00 84.38 110 GLU A N 1
ATOM 861 C CA . GLU A 1 110 ? -19.963 14.482 54.878 1.00 84.38 110 GLU A CA 1
ATOM 862 C C . GLU A 1 110 ? -19.554 14.026 56.289 1.00 84.38 110 GLU A C 1
ATOM 864 O O . GLU A 1 110 ? -18.362 13.947 56.589 1.00 84.38 110 GLU A O 1
ATOM 869 N N . CYS A 1 111 ? -20.515 13.729 57.175 1.00 83.31 111 CYS A N 1
ATOM 870 C CA . CYS A 1 111 ? -20.225 13.504 58.600 1.00 83.31 111 CYS A CA 1
ATOM 871 C C . CYS A 1 111 ? -20.352 12.049 59.098 1.00 83.31 111 CYS A C 1
ATOM 873 O O . CYS A 1 111 ? -19.766 11.724 60.133 1.00 83.31 111 CYS A O 1
ATOM 875 N N . ALA A 1 112 ? -21.104 11.181 58.412 1.00 84.31 112 ALA A N 1
ATOM 876 C CA . ALA A 1 112 ? -21.405 9.800 58.817 1.00 84.31 112 ALA A CA 1
ATOM 877 C C . ALA A 1 112 ? -21.721 8.892 57.608 1.00 84.31 112 ALA A C 1
ATOM 879 O O . ALA A 1 112 ? -22.805 8.314 57.497 1.00 84.31 112 ALA A O 1
ATOM 880 N N . GLN A 1 113 ? -20.758 8.762 56.692 1.00 84.31 113 GLN A N 1
ATOM 881 C CA . GLN A 1 113 ? -20.933 8.051 55.422 1.00 84.31 113 GLN A CA 1
ATOM 882 C C . GLN A 1 113 ? -21.371 6.581 55.597 1.00 84.31 113 GLN A C 1
ATOM 884 O O . GLN A 1 113 ? -22.280 6.132 54.903 1.00 84.31 113 GLN A O 1
ATOM 889 N N . GLU A 1 114 ? -20.776 5.832 56.532 1.00 82.62 114 GLU A N 1
ATOM 890 C CA . GLU A 1 114 ? -21.101 4.409 56.745 1.00 82.62 114 GLU A CA 1
ATOM 891 C C . GLU A 1 114 ? -22.533 4.196 57.261 1.00 82.62 114 GLU A C 1
ATOM 893 O O . GLU A 1 114 ? -23.272 3.367 56.733 1.00 82.62 114 GLU A O 1
ATOM 898 N N . GLU A 1 115 ? -22.961 4.977 58.256 1.00 84.62 115 GLU A N 1
ATOM 899 C CA . GLU A 1 115 ? -24.314 4.892 58.824 1.00 84.62 115 GLU A CA 1
ATOM 900 C C . GLU A 1 115 ? -25.385 5.292 57.800 1.00 84.62 115 GLU A C 1
ATOM 902 O O . GLU A 1 115 ? -26.440 4.660 57.721 1.00 84.62 115 GLU A O 1
ATOM 907 N N . CYS A 1 116 ? -25.090 6.307 56.980 1.00 87.50 116 CYS A N 1
ATOM 908 C CA . CYS A 1 116 ? -25.932 6.737 55.868 1.00 87.50 116 CYS A CA 1
ATOM 909 C C . CYS A 1 116 ? -26.199 5.587 54.891 1.00 87.50 116 CYS A C 1
ATOM 911 O O . CYS A 1 116 ? -27.350 5.266 54.584 1.00 87.50 116 CYS A O 1
ATOM 913 N N . PHE A 1 117 ? -25.131 4.924 54.444 1.00 85.69 117 PHE A N 1
ATOM 914 C CA . PHE A 1 117 ? -25.254 3.818 53.509 1.00 85.69 117 PHE A CA 1
ATOM 915 C C . PHE A 1 117 ? -25.915 2.588 54.122 1.00 85.69 117 PHE A C 1
ATOM 917 O O . PHE A 1 117 ? -26.685 1.938 53.425 1.00 85.69 117 PHE A O 1
ATOM 924 N N . ASN A 1 118 ? -25.705 2.297 55.408 1.00 85.06 118 ASN A N 1
ATOM 925 C CA . ASN A 1 118 ? -26.414 1.206 56.083 1.00 85.06 118 ASN A CA 1
ATOM 926 C C . ASN A 1 118 ? -27.937 1.418 56.057 1.00 85.06 118 ASN A C 1
ATOM 928 O O . ASN A 1 118 ? -28.673 0.492 55.730 1.00 85.06 118 ASN A O 1
ATOM 932 N N . ILE A 1 119 ? -28.418 2.645 56.294 1.00 86.81 119 ILE A N 1
ATOM 933 C CA . ILE A 1 119 ? -29.855 2.965 56.207 1.00 86.81 119 ILE A CA 1
ATOM 934 C C . ILE A 1 119 ? -30.385 2.780 54.779 1.00 86.81 119 ILE A C 1
ATOM 936 O O . ILE A 1 119 ? -31.468 2.224 54.587 1.00 86.81 119 ILE A O 1
ATOM 940 N N . LEU A 1 120 ? -29.632 3.224 53.769 1.00 86.69 120 LEU A N 1
ATOM 941 C CA . LEU A 1 120 ? -30.009 3.025 52.366 1.00 86.69 120 LEU A CA 1
ATOM 942 C C . LEU A 1 120 ? -30.006 1.538 51.981 1.00 86.69 120 LEU A C 1
ATOM 944 O O . LEU A 1 120 ? -30.873 1.093 51.229 1.00 86.69 120 LEU A O 1
ATOM 948 N N . MET A 1 121 ? -29.072 0.754 52.523 1.00 82.69 121 MET A N 1
ATOM 949 C CA . MET A 1 121 ? -29.002 -0.690 52.304 1.00 82.69 121 MET A CA 1
ATOM 950 C C . MET A 1 121 ? -30.159 -1.431 52.971 1.00 82.69 121 MET A C 1
ATOM 952 O O . MET A 1 121 ? -30.743 -2.309 52.338 1.00 82.69 121 MET A O 1
ATOM 956 N N . ASP A 1 122 ? -30.557 -1.040 54.181 1.00 83.88 122 ASP A N 1
ATOM 957 C CA . ASP A 1 122 ? -31.755 -1.562 54.847 1.00 83.88 122 ASP A CA 1
ATOM 958 C C . ASP A 1 122 ? -33.020 -1.249 54.033 1.00 83.88 122 ASP A C 1
ATOM 960 O O . ASP A 1 122 ? -33.882 -2.110 53.858 1.00 83.88 122 ASP A O 1
ATOM 964 N N . GLY A 1 123 ? -33.108 -0.041 53.463 1.00 81.81 123 GLY A N 1
ATOM 965 C CA . GLY A 1 123 ? -34.173 0.328 52.526 1.00 81.81 123 GLY A CA 1
ATOM 966 C C . GLY A 1 123 ? -34.177 -0.538 51.263 1.00 81.81 123 GLY A C 1
ATOM 967 O O . GLY A 1 123 ? -35.236 -0.973 50.809 1.00 81.81 123 GLY A O 1
ATOM 968 N N . SER A 1 124 ? -32.993 -0.868 50.739 1.00 81.56 124 SER A N 1
ATOM 969 C CA . SER A 1 124 ? -32.836 -1.676 49.524 1.00 81.56 124 SER A CA 1
ATOM 970 C C . SER A 1 124 ? -33.364 -3.108 49.645 1.00 81.56 124 SER A C 1
ATOM 972 O O . SER A 1 124 ? -33.766 -3.699 48.646 1.00 81.56 124 SER A O 1
ATOM 974 N N . GLN A 1 125 ? -33.467 -3.646 50.867 1.00 80.88 125 GLN A N 1
ATOM 975 C CA . GLN A 1 125 ? -34.064 -4.964 51.122 1.00 80.88 125 GLN A CA 1
ATOM 976 C C . GLN A 1 125 ? -35.546 -5.044 50.714 1.00 80.88 125 GLN A C 1
ATOM 978 O O . GLN A 1 125 ? -36.068 -6.138 50.517 1.00 80.88 125 GLN A O 1
ATOM 983 N N . GLN A 1 126 ? -36.222 -3.901 50.544 1.00 83.00 126 GLN A N 1
ATOM 984 C CA . GLN A 1 126 ? -37.603 -3.827 50.052 1.00 83.00 126 GLN A CA 1
ATOM 985 C C . GLN A 1 126 ? -37.716 -4.039 48.524 1.00 83.00 126 GLN A C 1
ATOM 987 O O . GLN A 1 126 ? -38.822 -4.025 47.976 1.00 83.00 126 GLN A O 1
ATOM 992 N N . GLY A 1 127 ? -36.588 -4.239 47.829 1.00 83.06 127 GLY A N 1
ATOM 993 C CA . GLY A 1 127 ? -36.512 -4.580 46.408 1.00 83.06 127 GLY A CA 1
ATOM 994 C C . GLY A 1 127 ? -37.100 -3.501 45.497 1.00 83.06 127 GLY A C 1
ATOM 995 O O . GLY A 1 127 ? -36.865 -2.309 45.694 1.00 83.06 127 GLY A O 1
ATOM 996 N N . PHE A 1 128 ? -37.935 -3.924 44.542 1.00 83.12 128 PHE A N 1
ATOM 997 C CA . PHE A 1 128 ? -38.547 -3.076 43.508 1.00 83.12 128 PHE A CA 1
ATOM 998 C C . PHE A 1 128 ? -39.134 -1.751 44.024 1.00 83.12 128 PHE A C 1
ATOM 1000 O O . PHE A 1 128 ? -39.043 -0.714 43.364 1.00 83.12 128 PHE A O 1
ATOM 1007 N N . CYS A 1 129 ? -39.729 -1.758 45.222 1.00 86.38 129 CYS A N 1
ATOM 1008 C CA . CYS A 1 129 ? -40.361 -0.568 45.792 1.00 86.38 129 CYS A CA 1
ATOM 1009 C C . CYS A 1 129 ? -39.357 0.528 46.189 1.00 86.38 129 CYS A C 1
ATOM 1011 O O . CYS A 1 129 ? -39.754 1.686 46.326 1.00 86.38 129 CYS A O 1
ATOM 1013 N N . PHE A 1 130 ? -38.079 0.177 46.351 1.00 88.81 130 PHE A N 1
ATOM 1014 C CA . PHE A 1 130 ? -36.989 1.085 46.703 1.00 88.81 130 PHE A CA 1
ATOM 1015 C C . PHE A 1 130 ? -36.036 1.382 45.534 1.00 88.81 130 PHE A C 1
ATOM 1017 O O . PHE A 1 130 ? -35.365 2.410 45.554 1.00 88.81 130 PHE A O 1
ATOM 1024 N N . ASP A 1 131 ? -35.995 0.555 44.486 1.00 85.69 131 ASP A N 1
ATOM 1025 C CA . ASP A 1 131 ? -35.037 0.704 43.373 1.00 85.69 131 ASP A CA 1
ATOM 1026 C C . ASP A 1 131 ? -35.076 2.092 42.700 1.00 85.69 131 ASP A C 1
ATOM 1028 O O . ASP A 1 131 ? -34.042 2.646 42.327 1.00 85.69 131 ASP A O 1
ATOM 1032 N N . TRP A 1 132 ? -36.251 2.722 42.591 1.00 89.00 132 TRP A N 1
ATOM 1033 C CA . TRP A 1 132 ? -36.370 4.084 42.046 1.00 89.00 132 TRP A CA 1
ATOM 1034 C C . TRP A 1 132 ? -35.745 5.155 42.962 1.00 89.00 132 TRP A C 1
ATOM 1036 O O . TRP A 1 132 ? -35.242 6.164 42.465 1.00 89.00 132 TRP A O 1
ATOM 1046 N N . VAL A 1 133 ? -35.735 4.929 44.282 1.00 89.56 133 VAL A N 1
ATOM 1047 C CA . VAL A 1 133 ? -35.062 5.793 45.266 1.00 89.56 133 VAL A CA 1
ATOM 1048 C C . VAL A 1 133 ? -33.554 5.694 45.074 1.00 89.56 133 VAL A C 1
ATOM 1050 O O . VAL A 1 133 ? -32.880 6.720 45.048 1.00 89.56 133 VAL A O 1
ATOM 1053 N N . TRP A 1 134 ? -33.021 4.490 44.839 1.00 86.44 134 TRP A N 1
ATOM 1054 C CA . TRP A 1 134 ? -31.606 4.309 44.498 1.00 86.44 134 TRP A CA 1
ATOM 1055 C C . TRP A 1 134 ? -31.204 5.067 43.240 1.00 86.44 134 TRP A C 1
ATOM 1057 O O . TRP A 1 134 ? -30.162 5.722 43.230 1.00 86.44 134 TRP A O 1
ATOM 1067 N N . LEU A 1 135 ? -32.039 5.039 42.199 1.00 87.12 135 LEU A N 1
ATOM 1068 C CA . LEU A 1 135 ? -31.790 5.814 40.984 1.00 87.12 135 LEU A CA 1
ATOM 1069 C C . LEU A 1 135 ? -31.779 7.326 41.250 1.00 87.12 135 LEU A C 1
ATOM 1071 O O . LEU A 1 135 ? -30.964 8.036 40.659 1.00 87.12 135 LEU A O 1
ATOM 1075 N N . HIS A 1 136 ? -32.652 7.819 42.133 1.00 89.50 136 HIS A N 1
ATOM 1076 C CA . HIS A 1 136 ? -32.647 9.221 42.548 1.00 89.50 136 HIS A CA 1
ATOM 1077 C C . HIS A 1 136 ? -31.362 9.574 43.306 1.00 89.50 136 HIS A C 1
ATOM 1079 O O . HIS A 1 136 ? -30.638 10.476 42.894 1.00 89.50 136 HIS A O 1
ATOM 1085 N N . VAL A 1 137 ? -31.022 8.807 44.347 1.00 88.81 137 VAL A N 1
ATOM 1086 C CA . VAL A 1 137 ? -29.810 9.002 45.163 1.00 88.81 137 VAL A CA 1
ATOM 1087 C C . VAL A 1 137 ? -28.550 8.979 44.299 1.00 88.81 137 VAL A C 1
ATOM 1089 O O . VAL A 1 137 ? -27.689 9.846 44.429 1.00 88.81 137 VAL A O 1
ATOM 1092 N N . ALA A 1 138 ? -28.462 8.026 43.373 1.00 85.19 138 ALA A N 1
ATOM 1093 C CA . ALA A 1 138 ? -27.352 7.911 42.439 1.00 85.19 138 ALA A CA 1
ATOM 1094 C C . ALA A 1 138 ? -27.264 9.110 41.477 1.00 85.19 138 ALA A C 1
ATOM 1096 O O . ALA A 1 138 ? -26.163 9.511 41.106 1.00 85.19 138 ALA A O 1
ATOM 1097 N N . ALA A 1 139 ? -28.397 9.694 41.065 1.00 85.44 139 ALA A N 1
ATOM 1098 C CA . ALA A 1 139 ? -28.408 10.901 40.239 1.00 85.44 139 ALA A CA 1
ATOM 1099 C C . ALA A 1 139 ? -28.016 12.163 41.021 1.00 85.44 139 ALA A C 1
ATOM 1101 O O . ALA A 1 139 ? -27.340 13.019 40.452 1.00 85.44 139 ALA A O 1
ATOM 1102 N N . SER A 1 140 ? -28.440 12.274 42.283 1.00 86.44 140 SER A N 1
ATOM 1103 C CA . SER A 1 140 ? -28.186 13.438 43.140 1.00 86.44 140 SER A CA 1
ATOM 1104 C C . SER A 1 140 ? -26.767 13.452 43.723 1.00 86.44 140 SER A C 1
ATOM 1106 O O . SER A 1 140 ? -26.169 14.520 43.824 1.00 86.44 140 SER A O 1
ATOM 1108 N N . PHE A 1 141 ? -26.200 12.285 44.062 1.00 87.62 141 PHE A N 1
ATOM 1109 C CA . PHE A 1 141 ? -24.873 12.147 44.690 1.00 87.62 141 PHE A CA 1
ATOM 1110 C C . PHE A 1 141 ? -24.014 11.054 44.020 1.00 87.62 141 PHE A C 1
ATOM 1112 O O . PHE A 1 141 ? -23.668 10.056 44.660 1.00 87.62 141 PHE A O 1
ATOM 1119 N N . PRO A 1 142 ? -23.652 11.204 42.734 1.00 83.75 142 PRO A N 1
ATOM 1120 C CA . PRO A 1 142 ? -23.082 10.113 41.948 1.00 83.75 142 PRO A CA 1
ATOM 1121 C C . PRO A 1 142 ? -21.738 9.607 42.486 1.00 83.75 142 PRO A C 1
ATOM 1123 O O . PRO A 1 142 ? -21.551 8.400 42.606 1.00 83.75 142 PRO A O 1
ATOM 1126 N N . GLY A 1 143 ? -20.810 10.492 42.851 1.00 84.06 143 GLY A N 1
ATOM 1127 C CA . GLY A 1 143 ? -19.465 10.131 43.302 1.00 84.06 143 GLY A CA 1
ATOM 1128 C C . GLY A 1 143 ? -19.446 9.275 44.576 1.00 84.06 143 GLY A C 1
ATOM 1129 O O . GLY A 1 143 ? -18.997 8.124 44.522 1.00 84.06 143 GLY A O 1
ATOM 1130 N N . PRO A 1 144 ? -19.943 9.781 45.725 1.00 84.31 144 PRO A N 1
ATOM 1131 C CA . PRO A 1 144 ? -19.925 9.043 46.989 1.00 84.31 144 PRO A CA 1
ATOM 1132 C C . PRO A 1 144 ? -20.706 7.728 46.923 1.00 84.31 144 PRO A C 1
ATOM 1134 O O . PRO A 1 144 ? -20.246 6.710 47.444 1.00 84.31 144 PRO A O 1
ATOM 1137 N N . VAL A 1 145 ? -21.867 7.741 46.258 1.00 84.12 145 VAL A N 1
ATOM 1138 C CA . VAL A 1 145 ? -22.750 6.576 46.133 1.00 84.12 145 VAL A CA 1
ATOM 1139 C C . VAL A 1 145 ? -22.116 5.513 45.247 1.00 84.12 145 VAL A C 1
ATOM 1141 O O . VAL A 1 145 ? -22.049 4.354 45.650 1.00 84.12 145 VAL A O 1
ATOM 1144 N N . MET A 1 146 ? -21.586 5.884 44.078 1.00 85.31 146 MET A N 1
ATOM 1145 C CA . MET A 1 146 ? -20.950 4.909 43.190 1.00 85.31 146 MET A CA 1
ATOM 1146 C C . MET A 1 146 ? -19.655 4.354 43.766 1.00 85.31 146 MET A C 1
ATOM 1148 O O . MET A 1 146 ? -19.395 3.165 43.600 1.00 85.31 146 MET A O 1
ATOM 1152 N N . SER A 1 147 ? -18.870 5.165 44.478 1.00 85.12 147 SER A N 1
ATOM 1153 C CA . SER A 1 147 ? -17.660 4.690 45.157 1.00 85.12 147 SER A CA 1
ATOM 1154 C C . SER A 1 147 ? -17.994 3.622 46.200 1.00 85.12 147 SER A C 1
ATOM 1156 O O . SER A 1 147 ? -17.377 2.554 46.229 1.00 85.12 147 SER A O 1
ATOM 1158 N N . PHE A 1 148 ? -19.039 3.858 46.999 1.00 85.12 148 PHE A N 1
ATOM 1159 C CA . PHE A 1 148 ? -19.523 2.887 47.973 1.00 85.12 148 PHE A CA 1
ATOM 1160 C C . PHE A 1 148 ? -20.087 1.622 47.313 1.00 85.12 148 PHE A C 1
ATOM 1162 O O . PHE A 1 148 ? -19.656 0.518 47.649 1.00 85.12 148 PHE A O 1
ATOM 1169 N N . LEU A 1 149 ? -21.005 1.766 46.350 1.00 84.12 149 LEU A N 1
ATOM 1170 C CA . LEU A 1 149 ? -21.651 0.637 45.675 1.00 84.12 149 LEU A CA 1
ATOM 1171 C C . LEU A 1 149 ? -20.639 -0.248 44.943 1.00 84.12 149 LEU A C 1
ATOM 1173 O O . LEU A 1 149 ? -20.725 -1.467 45.033 1.00 84.12 149 LEU A O 1
ATOM 1177 N N . LEU A 1 150 ? -19.654 0.336 44.258 1.00 86.50 150 LEU A N 1
ATOM 1178 C CA . LEU A 1 150 ? -18.622 -0.433 43.562 1.00 86.50 150 LEU A CA 1
ATOM 1179 C C . LEU A 1 150 ? -17.683 -1.160 44.527 1.00 86.50 150 LEU A C 1
ATOM 1181 O O . LEU A 1 150 ? -17.363 -2.325 44.294 1.00 86.50 150 LEU A O 1
ATOM 1185 N N . LYS A 1 151 ? -17.281 -0.515 45.630 1.00 85.19 151 LYS A N 1
ATOM 1186 C CA . LYS A 1 151 ? -16.453 -1.146 46.669 1.00 85.19 151 LYS A CA 1
ATOM 1187 C C . LYS A 1 151 ? -17.186 -2.309 47.339 1.00 85.19 151 LYS A C 1
ATOM 1189 O O . LYS A 1 151 ? -16.620 -3.387 47.496 1.00 85.19 151 LYS A O 1
ATOM 1194 N N . MET A 1 152 ? -18.443 -2.093 47.714 1.00 85.25 152 MET A N 1
ATOM 1195 C CA . MET A 1 152 ? -19.283 -3.111 48.342 1.00 85.25 152 MET A CA 1
ATOM 1196 C C . MET A 1 152 ? -19.609 -4.245 47.362 1.00 85.25 152 MET A C 1
ATOM 1198 O O . MET A 1 152 ? -19.493 -5.413 47.715 1.00 85.25 152 MET A O 1
ATOM 1202 N N . GLY A 1 153 ? -19.921 -3.916 46.106 1.00 87.06 153 GLY A N 1
ATOM 1203 C CA . GLY A 1 153 ? -20.168 -4.890 45.045 1.00 87.06 153 GLY A CA 1
ATOM 1204 C C . GLY A 1 153 ? -18.952 -5.770 44.746 1.00 87.06 153 GLY A C 1
ATOM 1205 O O . GLY A 1 153 ? -19.113 -6.977 44.573 1.00 87.06 153 GLY A O 1
ATOM 1206 N N . ALA A 1 154 ? -17.740 -5.207 44.756 1.00 86.94 154 ALA A N 1
ATOM 1207 C CA . ALA A 1 154 ? -16.505 -5.977 44.602 1.00 86.94 154 ALA A CA 1
ATOM 1208 C C . ALA A 1 154 ? -16.265 -6.947 45.774 1.00 86.94 154 ALA A C 1
ATOM 1210 O O . ALA A 1 154 ? -15.857 -8.087 45.548 1.00 86.94 154 ALA A O 1
ATOM 1211 N N . GLU A 1 155 ? -16.558 -6.532 47.010 1.00 87.19 155 GLU A N 1
ATOM 1212 C CA . GLU A 1 155 ? -16.434 -7.401 48.188 1.00 87.19 155 GLU A CA 1
ATOM 1213 C C . GLU A 1 155 ? -17.496 -8.515 48.189 1.00 87.19 155 GLU A C 1
ATOM 1215 O O . GLU A 1 155 ? -17.171 -9.684 48.393 1.00 87.19 155 GLU A O 1
ATOM 1220 N N . GLU A 1 156 ? -18.750 -8.198 47.856 1.00 87.31 156 GLU A N 1
ATOM 1221 C CA . GLU A 1 156 ? -19.817 -9.196 47.686 1.00 87.31 156 GLU A CA 1
ATOM 1222 C C . GLU A 1 156 ? -19.494 -10.182 46.554 1.00 87.31 156 GLU A C 1
ATOM 1224 O O . GLU A 1 156 ? -19.729 -11.384 46.689 1.00 87.31 156 GLU A O 1
ATOM 1229 N N . PHE A 1 157 ? -18.910 -9.707 45.448 1.00 89.69 157 PHE A N 1
ATOM 1230 C CA . PHE A 1 157 ? -18.461 -10.566 44.351 1.00 89.69 157 PHE A CA 1
ATOM 1231 C C . PHE A 1 157 ? -17.326 -11.497 44.776 1.00 89.69 157 PHE A C 1
ATOM 1233 O O . PHE A 1 157 ? -17.269 -12.650 44.344 1.00 89.69 157 PHE A O 1
ATOM 1240 N N . LYS A 1 158 ? -16.445 -11.032 45.658 1.00 88.69 158 LYS A N 1
ATOM 1241 C CA . LYS A 1 158 ? -15.382 -11.859 46.216 1.00 88.69 158 LYS A CA 1
ATOM 1242 C C . LYS A 1 158 ? -15.912 -12.960 47.118 1.00 88.69 158 LYS A C 1
ATOM 1244 O O . LYS A 1 158 ? -15.510 -14.110 46.941 1.00 88.69 158 LYS A O 1
ATOM 1249 N N . GLN A 1 159 ? -16.840 -12.639 48.015 1.00 88.12 159 GLN A N 1
ATOM 1250 C CA . GLN A 1 159 ? -17.520 -13.653 48.824 1.00 88.12 159 GLN A CA 1
ATOM 1251 C C . GLN A 1 159 ? -18.219 -14.677 47.927 1.00 88.12 159 GLN A C 1
ATOM 1253 O O . GLN A 1 159 ? -18.006 -15.876 48.074 1.00 88.12 159 GLN A O 1
ATOM 1258 N N . TYR A 1 160 ? -18.943 -14.206 46.910 1.00 88.94 160 TYR A N 1
ATOM 1259 C CA . TYR A 1 160 ? -19.597 -15.061 45.925 1.00 88.94 160 TYR A CA 1
ATOM 1260 C C . TYR A 1 160 ? -18.631 -16.029 45.223 1.00 88.94 160 TYR A C 1
ATOM 1262 O O . TYR A 1 160 ? -18.895 -17.231 45.172 1.00 88.94 160 TYR A O 1
ATOM 1270 N N . ALA A 1 161 ? -17.498 -15.535 44.713 1.00 87.31 161 ALA A N 1
ATOM 1271 C CA . ALA A 1 161 ? -16.507 -16.366 44.033 1.00 87.31 161 ALA A CA 1
ATOM 1272 C C . ALA A 1 161 ? -15.899 -17.432 44.962 1.00 87.31 161 ALA A C 1
ATOM 1274 O O . ALA A 1 161 ? -15.751 -18.584 44.554 1.00 87.31 161 ALA A O 1
ATOM 1275 N N . LEU A 1 162 ? -15.591 -17.071 46.213 1.00 87.31 162 LEU A N 1
ATOM 1276 C CA . LEU A 1 162 ? -15.037 -17.987 47.215 1.00 87.31 162 LEU A CA 1
ATOM 1277 C C . LEU A 1 162 ? -16.046 -19.069 47.631 1.00 87.31 162 LEU A C 1
ATOM 1279 O O . LEU A 1 162 ? -15.696 -20.248 47.698 1.00 87.31 162 LEU A O 1
ATOM 1283 N N . THR A 1 163 ? -17.306 -18.692 47.867 1.00 87.56 163 THR A N 1
ATOM 1284 C CA . THR A 1 163 ? -18.383 -19.631 48.213 1.00 87.56 163 THR A CA 1
ATOM 1285 C C . THR A 1 163 ? -18.640 -20.628 47.087 1.00 87.56 163 THR A C 1
ATOM 1287 O O . THR A 1 163 ? -18.703 -21.829 47.349 1.00 87.56 163 THR A O 1
ATOM 1290 N N . ILE A 1 164 ? -18.707 -20.175 45.831 1.00 88.38 164 ILE A N 1
ATOM 1291 C CA . ILE A 1 164 ? -18.847 -21.081 44.682 1.00 88.38 164 ILE A CA 1
ATOM 1292 C C . ILE A 1 164 ? -17.642 -22.016 44.566 1.00 88.38 164 ILE A C 1
ATOM 1294 O O . ILE A 1 164 ? -17.843 -23.223 44.446 1.00 88.38 164 ILE A O 1
ATOM 1298 N N . ALA A 1 165 ? -16.412 -21.506 44.689 1.00 85.19 165 ALA A N 1
ATOM 1299 C CA . ALA A 1 165 ? -15.215 -22.347 44.655 1.00 85.19 165 ALA A CA 1
ATOM 1300 C C . ALA A 1 165 ? -15.263 -23.444 45.739 1.00 85.19 165 ALA A C 1
ATOM 1302 O O . ALA A 1 165 ? -14.950 -24.603 45.467 1.00 85.19 165 ALA A O 1
ATOM 1303 N N . SER A 1 166 ? -15.727 -23.110 46.951 1.00 85.94 166 SER A N 1
ATOM 1304 C CA . SER A 1 166 ? -15.919 -24.088 48.031 1.00 85.94 166 SER A CA 1
ATOM 1305 C C . SER A 1 166 ? -16.992 -25.138 47.721 1.00 85.94 166 SER A C 1
ATOM 1307 O O . SER A 1 166 ? -16.799 -26.320 48.008 1.00 85.94 166 SER A O 1
ATOM 1309 N N . HIS A 1 167 ? -18.108 -24.740 47.103 1.00 85.44 167 HIS A N 1
ATOM 1310 C CA . HIS A 1 167 ? -19.197 -25.652 46.757 1.00 85.44 167 HIS A CA 1
ATOM 1311 C C . HIS A 1 167 ? -18.815 -26.579 45.602 1.00 85.44 167 HIS A C 1
ATOM 1313 O O . HIS A 1 167 ? -19.162 -27.761 45.631 1.00 85.44 167 HIS A O 1
ATOM 1319 N N . GLU A 1 168 ? -18.056 -26.073 44.627 1.00 82.69 168 GLU A N 1
ATOM 1320 C CA . GLU A 1 168 ? -17.490 -26.857 43.527 1.00 82.69 168 GLU A CA 1
ATOM 1321 C C . GLU A 1 168 ? -16.467 -27.880 44.046 1.00 82.69 168 GLU A C 1
ATOM 1323 O O . GLU A 1 168 ? -16.530 -29.047 43.659 1.00 82.69 168 GLU A O 1
ATOM 1328 N N . GLN A 1 169 ? -15.598 -27.501 44.995 1.00 81.50 169 GLN A N 1
ATOM 1329 C CA . GLN A 1 169 ? -14.675 -28.434 45.663 1.00 81.50 169 GLN A CA 1
ATOM 1330 C C . GLN A 1 169 ? -15.398 -29.532 46.459 1.00 81.50 169 GLN A C 1
ATOM 1332 O O . GLN A 1 169 ? -14.915 -30.659 46.540 1.00 81.50 169 GLN A O 1
ATOM 1337 N N . GLN A 1 170 ? -16.559 -29.216 47.035 1.00 83.56 170 GLN A N 1
ATOM 1338 C CA . GLN A 1 170 ? -17.401 -30.162 47.776 1.00 83.56 170 GLN A CA 1
ATOM 1339 C C . GLN A 1 170 ? -18.351 -30.974 46.873 1.00 83.56 170 GLN A C 1
ATOM 1341 O O . GLN A 1 170 ? -19.059 -31.848 47.372 1.00 83.56 170 GLN A O 1
ATOM 1346 N N . GLY A 1 171 ? -18.402 -30.697 45.563 1.00 79.50 171 GLY A N 1
ATOM 1347 C CA . GLY A 1 171 ? -19.295 -31.366 44.609 1.00 79.50 171 GLY A CA 1
ATOM 1348 C C . GLY A 1 171 ? -20.788 -31.042 44.776 1.00 79.50 171 GLY A C 1
ATOM 1349 O O . GLY A 1 171 ? -21.634 -31.762 44.244 1.00 79.50 171 GLY A O 1
ATOM 1350 N N . ASN A 1 172 ? -21.146 -29.977 45.502 1.00 84.62 172 ASN A N 1
ATOM 1351 C CA . ASN A 1 172 ? -22.536 -29.644 45.826 1.00 84.62 172 ASN A CA 1
ATOM 1352 C C . ASN A 1 172 ? -23.163 -28.693 44.787 1.00 84.62 172 ASN A C 1
ATOM 1354 O O . ASN A 1 172 ? -23.258 -27.481 44.989 1.00 84.62 172 ASN A O 1
ATOM 1358 N N . GLN A 1 173 ? -23.612 -29.260 43.663 1.00 79.88 173 GLN A N 1
ATOM 1359 C CA . GLN A 1 173 ? -24.179 -28.498 42.540 1.00 79.88 173 GLN A CA 1
ATOM 1360 C C . GLN A 1 173 ? -25.494 -27.767 42.877 1.00 79.88 173 GLN A C 1
ATOM 1362 O O . GLN A 1 173 ? -25.763 -26.710 42.309 1.00 79.88 173 GLN A O 1
ATOM 1367 N N . ALA A 1 174 ? -26.301 -28.290 43.809 1.00 82.75 174 ALA A N 1
ATOM 1368 C CA . ALA A 1 174 ? -27.559 -27.657 44.215 1.00 82.75 174 ALA A CA 1
ATOM 1369 C C . ALA A 1 174 ? -27.313 -26.353 44.998 1.00 82.75 174 ALA A C 1
ATOM 1371 O O . ALA A 1 174 ? -27.872 -25.313 44.653 1.00 82.75 174 ALA A O 1
ATOM 1372 N N . ALA A 1 175 ? -26.401 -26.381 45.978 1.00 83.88 175 ALA A N 1
ATOM 1373 C CA . ALA A 1 175 ? -26.016 -25.193 46.745 1.00 83.88 175 ALA A CA 1
ATOM 1374 C C . ALA A 1 175 ? -25.336 -24.124 45.871 1.00 83.88 175 ALA A C 1
ATOM 1376 O O . ALA A 1 175 ? -25.580 -22.927 46.039 1.00 83.88 175 ALA A O 1
ATOM 1377 N N . ALA A 1 176 ? -24.528 -24.545 44.891 1.00 83.06 176 ALA A N 1
ATOM 1378 C CA . ALA A 1 176 ? -23.945 -23.637 43.907 1.00 83.06 176 ALA A CA 1
ATOM 1379 C C . ALA A 1 176 ? -25.033 -22.927 43.075 1.00 83.06 176 ALA A C 1
ATOM 1381 O O . ALA A 1 176 ? -24.985 -21.708 42.915 1.00 83.06 176 ALA A O 1
ATOM 1382 N N . PHE A 1 177 ? -26.057 -23.654 42.606 1.00 84.25 177 PHE A N 1
ATOM 1383 C CA . PHE A 1 177 ? -27.170 -23.069 41.850 1.00 84.25 177 PHE A CA 1
ATOM 1384 C C . PHE A 1 177 ? -27.976 -22.044 42.663 1.00 84.25 177 PHE A C 1
ATOM 1386 O O . PHE A 1 177 ? -28.263 -20.955 42.161 1.00 84.25 177 PHE A O 1
ATOM 1393 N N . GLU A 1 178 ? -28.310 -22.356 43.917 1.00 85.12 178 GLU A N 1
ATOM 1394 C CA . GLU A 1 178 ? -29.013 -21.424 44.812 1.00 85.12 178 GLU A CA 1
ATOM 1395 C C . GLU A 1 178 ? -28.189 -20.158 45.066 1.00 85.12 178 GLU A C 1
ATOM 1397 O O . GLU A 1 178 ? -28.702 -19.040 44.974 1.00 85.12 178 GLU A O 1
ATOM 1402 N N . THR A 1 179 ? -26.883 -20.325 45.283 1.00 85.94 179 THR A N 1
ATOM 1403 C CA . THR A 1 179 ? -25.952 -19.211 45.478 1.00 85.94 179 THR A CA 1
ATOM 1404 C C . THR A 1 179 ? -25.871 -18.330 44.223 1.00 85.94 179 THR A C 1
ATOM 1406 O O . THR A 1 179 ? -25.947 -17.104 44.324 1.00 85.94 179 THR A O 1
ATOM 1409 N N . HIS A 1 180 ? -25.801 -18.920 43.022 1.00 86.19 180 HIS A N 1
ATOM 1410 C CA . HIS A 1 180 ? -25.846 -18.175 41.759 1.00 86.19 180 HIS A CA 1
ATOM 1411 C C . HIS A 1 180 ? -27.129 -17.336 41.613 1.00 86.19 180 HIS A C 1
ATOM 1413 O O . HIS A 1 180 ? -27.061 -16.189 41.167 1.00 86.19 180 HIS A O 1
ATOM 1419 N N . GLN A 1 181 ? -28.295 -17.871 41.999 1.00 83.31 181 GLN A N 1
ATOM 1420 C CA . GLN A 1 181 ? -29.568 -17.137 41.943 1.00 83.31 181 GLN A CA 1
ATOM 1421 C C . GLN A 1 181 ? -29.617 -15.976 42.941 1.00 83.31 181 GLN A C 1
ATOM 1423 O O . GLN A 1 181 ? -30.027 -14.873 42.574 1.00 83.31 181 GLN A O 1
ATOM 1428 N N . LEU A 1 182 ? -29.149 -16.194 44.172 1.00 85.44 182 LEU A N 1
ATOM 1429 C CA . LEU A 1 182 ? -29.107 -15.162 45.209 1.00 85.44 182 LEU A CA 1
ATOM 1430 C C . LEU A 1 182 ? -28.259 -13.960 44.771 1.00 85.44 182 LEU A C 1
ATOM 1432 O O . LEU A 1 182 ? -28.710 -12.815 44.810 1.00 85.44 182 LEU A O 1
ATOM 1436 N N . TYR A 1 183 ? -27.036 -14.214 44.301 1.00 84.75 183 TYR A N 1
ATOM 1437 C CA . TYR A 1 183 ? -26.136 -13.142 43.876 1.00 84.75 183 TYR A CA 1
ATOM 1438 C C . TYR A 1 183 ? -26.576 -12.479 42.568 1.00 84.75 183 TYR A C 1
ATOM 1440 O O . TYR A 1 183 ? -26.350 -11.284 42.380 1.00 84.75 183 TYR A O 1
ATOM 1448 N N . LYS A 1 184 ? -27.285 -13.199 41.689 1.00 81.12 184 LYS A N 1
ATOM 1449 C CA . LYS A 1 184 ? -27.936 -12.592 40.521 1.00 81.12 184 LYS A CA 1
ATOM 1450 C C . LYS A 1 184 ? -28.963 -11.531 40.931 1.00 81.12 184 LYS A C 1
ATOM 1452 O O . LYS A 1 184 ? -29.004 -10.476 40.304 1.00 81.12 184 LYS A O 1
ATOM 1457 N N . GLN A 1 185 ? -29.758 -11.786 41.973 1.00 79.00 185 GLN A N 1
ATOM 1458 C CA . GLN A 1 185 ? -30.711 -10.802 42.501 1.00 79.00 185 GLN A CA 1
ATOM 1459 C C . GLN A 1 185 ? -29.998 -9.619 43.170 1.00 79.00 185 GLN A C 1
ATOM 1461 O O . GLN A 1 185 ? -30.385 -8.479 42.940 1.00 79.00 185 GLN A O 1
ATOM 1466 N N . LYS A 1 186 ? -28.912 -9.862 43.918 1.00 81.88 186 LYS A N 1
ATOM 1467 C CA . LYS A 1 186 ? -28.124 -8.795 44.566 1.00 81.88 186 LYS A CA 1
ATOM 1468 C C . LYS A 1 186 ? -27.450 -7.836 43.579 1.00 81.88 186 LYS A C 1
ATOM 1470 O O . LYS A 1 186 ? -27.424 -6.633 43.818 1.00 81.88 186 LYS A O 1
ATOM 1475 N N . PHE A 1 187 ? -26.891 -8.343 42.478 1.00 82.50 187 PHE A N 1
ATOM 1476 C CA . PHE A 1 187 ? -26.165 -7.501 41.518 1.00 82.50 187 PHE A CA 1
ATOM 1477 C C . PHE A 1 187 ? -27.071 -6.768 40.522 1.00 82.50 187 PHE A C 1
ATOM 1479 O O . PHE A 1 187 ? -26.620 -5.809 39.897 1.00 82.50 187 PHE A O 1
ATOM 1486 N N . MET A 1 188 ? -28.334 -7.179 40.373 1.00 78.50 188 MET A N 1
ATOM 1487 C CA . MET A 1 188 ? -29.264 -6.579 39.410 1.00 78.50 188 MET A CA 1
ATOM 1488 C C . MET A 1 188 ? -29.527 -5.080 39.676 1.00 78.50 188 MET A C 1
ATOM 1490 O O . MET A 1 188 ? -29.276 -4.294 38.760 1.00 78.50 188 MET A O 1
ATOM 1494 N N . PRO A 1 189 ? -29.891 -4.630 40.897 1.00 75.50 189 PRO A N 1
ATOM 1495 C CA . PRO A 1 189 ? -30.080 -3.201 41.185 1.00 75.50 189 PRO A CA 1
ATOM 1496 C C . PRO A 1 189 ? -28.813 -2.365 40.959 1.00 75.50 189 PRO A C 1
ATOM 1498 O O . PRO A 1 189 ? -28.858 -1.234 40.466 1.00 75.50 189 PRO A O 1
ATOM 1501 N N . LEU A 1 190 ? -27.652 -2.940 41.280 1.00 81.12 190 LEU A N 1
ATOM 1502 C CA . LEU A 1 190 ? -26.357 -2.291 41.103 1.00 81.12 190 LEU A CA 1
ATOM 1503 C C . LEU A 1 190 ? -26.008 -2.132 39.608 1.00 81.12 190 LEU A C 1
ATOM 1505 O O . LEU A 1 190 ? -25.564 -1.059 39.191 1.00 81.12 190 LEU A O 1
ATOM 1509 N N . ALA A 1 191 ? -26.289 -3.141 38.778 1.00 80.62 191 ALA A N 1
ATOM 1510 C CA . ALA A 1 191 ? -26.161 -3.061 37.321 1.00 80.62 191 ALA A CA 1
ATOM 1511 C C . ALA A 1 191 ? -27.122 -2.037 36.696 1.00 80.62 191 ALA A C 1
ATOM 1513 O O . ALA A 1 191 ? -26.721 -1.280 35.805 1.00 80.62 191 ALA A O 1
ATOM 1514 N N . GLU A 1 192 ? -28.364 -1.957 37.176 1.00 79.75 192 GLU A N 1
ATOM 1515 C CA . GLU A 1 192 ? -29.353 -0.983 36.701 1.00 79.75 192 GLU A CA 1
ATOM 1516 C C . GLU A 1 192 ? -28.967 0.460 37.034 1.00 79.75 192 GLU A C 1
ATOM 1518 O O . GLU A 1 192 ? -29.066 1.338 36.166 1.00 79.75 192 GLU A O 1
ATOM 1523 N N . THR A 1 193 ? -28.473 0.684 38.256 1.00 80.75 193 THR A N 1
ATOM 1524 C CA . THR A 1 193 ? -27.995 1.986 38.743 1.00 80.75 193 THR A CA 1
ATOM 1525 C C . THR A 1 193 ? -26.784 2.455 37.946 1.00 80.75 193 THR A C 1
ATOM 1527 O O . THR A 1 193 ? -26.773 3.577 37.433 1.00 80.75 193 THR A O 1
ATOM 1530 N N . PHE A 1 194 ? -25.800 1.572 37.747 1.00 83.81 194 PHE A N 1
ATOM 1531 C CA . PHE A 1 194 ? -24.641 1.872 36.910 1.00 83.81 194 PHE A CA 1
ATOM 1532 C C . PHE A 1 194 ? -25.079 2.214 35.483 1.00 83.81 194 PHE A C 1
ATOM 1534 O O . PHE A 1 194 ? -24.678 3.240 34.937 1.00 83.81 194 PHE A O 1
ATOM 1541 N N . THR A 1 195 ? -25.949 1.394 34.885 1.00 83.88 195 THR A N 1
ATOM 1542 C CA . THR A 1 195 ? -26.444 1.616 33.519 1.00 83.88 195 THR A CA 1
ATOM 1543 C C . THR A 1 195 ? -27.192 2.949 33.402 1.00 83.88 195 THR A C 1
ATOM 1545 O O . THR A 1 195 ? -27.090 3.643 32.392 1.00 83.88 195 THR A O 1
ATOM 1548 N N . TYR A 1 196 ? -27.942 3.338 34.433 1.00 83.06 196 TYR A N 1
ATOM 1549 C CA . TYR A 1 196 ? -28.675 4.601 34.451 1.00 83.06 196 TYR A CA 1
ATOM 1550 C C . TYR A 1 196 ? -27.727 5.802 34.477 1.00 83.06 196 TYR A C 1
ATOM 1552 O O . TYR A 1 196 ? -27.877 6.716 33.664 1.00 83.06 196 TYR A O 1
ATOM 1560 N N . LEU A 1 197 ? -26.704 5.780 35.331 1.00 81.44 197 LEU A N 1
ATOM 1561 C CA . LEU A 1 197 ? -25.702 6.846 35.370 1.00 81.44 197 LEU A CA 1
ATOM 1562 C C . LEU A 1 197 ? -24.830 6.892 34.115 1.00 81.44 197 LEU A C 1
ATOM 1564 O O . LEU A 1 197 ? -24.540 7.982 33.617 1.00 81.44 197 LEU A O 1
ATOM 1568 N N . ALA A 1 198 ? -24.480 5.729 33.565 1.00 80.62 198 ALA A N 1
ATOM 1569 C CA . ALA A 1 198 ? -23.782 5.626 32.290 1.00 80.62 198 ALA A CA 1
ATOM 1570 C C . ALA A 1 198 ? -24.599 6.283 31.162 1.00 80.62 198 ALA A C 1
ATOM 1572 O O . ALA A 1 198 ? -24.060 7.077 30.392 1.00 80.62 198 ALA A O 1
ATOM 1573 N N . SER A 1 199 ? -25.921 6.057 31.123 1.00 79.62 199 SER A N 1
ATOM 1574 C CA . SER A 1 199 ? -26.813 6.691 30.138 1.00 79.62 199 SER A CA 1
ATOM 1575 C C . SER A 1 199 ? -26.883 8.219 30.264 1.00 79.62 199 SER A C 1
ATOM 1577 O O . SER A 1 199 ? -27.091 8.911 29.269 1.00 79.62 199 SER A O 1
ATOM 1579 N N . LYS A 1 200 ? -26.644 8.762 31.466 1.00 77.12 200 LYS A N 1
ATOM 1580 C CA . LYS A 1 200 ? -26.584 10.208 31.728 1.00 77.12 200 LYS A CA 1
ATOM 1581 C C . LYS A 1 200 ? -25.204 10.836 31.474 1.00 77.12 200 LYS A C 1
ATOM 1583 O O . LYS A 1 200 ? -25.061 12.034 31.695 1.00 77.12 200 LYS A O 1
ATOM 1588 N N . ARG A 1 201 ? -24.203 10.065 31.016 1.00 71.06 201 ARG A N 1
ATOM 1589 C CA . ARG A 1 201 ? -22.808 10.515 30.796 1.00 71.06 201 ARG A CA 1
ATOM 1590 C C . ARG A 1 201 ? -22.214 11.238 32.010 1.00 71.06 201 ARG A C 1
ATOM 1592 O O . ARG A 1 201 ? -21.613 12.304 31.894 1.00 71.06 201 ARG A O 1
ATOM 1599 N N . ASN A 1 202 ? -22.425 10.673 33.195 1.00 78.31 202 ASN A N 1
ATOM 1600 C CA . ASN A 1 202 ? -21.993 11.300 34.434 1.00 78.31 202 ASN A CA 1
ATOM 1601 C C . ASN A 1 202 ? -20.451 11.306 34.563 1.00 78.31 202 ASN A C 1
ATOM 1603 O O . ASN A 1 202 ? -19.817 10.250 34.542 1.00 78.31 202 ASN A O 1
ATOM 1607 N N . ALA A 1 203 ? -19.849 12.490 34.722 1.00 81.25 203 ALA A N 1
ATOM 1608 C CA . ALA A 1 203 ? -18.396 12.648 34.838 1.00 81.25 203 ALA A CA 1
ATOM 1609 C C . ALA A 1 203 ? -17.823 12.036 36.132 1.00 81.25 203 ALA A C 1
ATOM 1611 O O . ALA A 1 203 ? -16.716 11.498 36.126 1.00 81.25 203 ALA A O 1
ATOM 1612 N N . GLU A 1 204 ? -18.580 12.054 37.231 1.00 82.38 204 GLU A N 1
ATOM 1613 C CA . GLU A 1 204 ? -18.154 11.457 38.500 1.00 82.38 204 GLU A CA 1
ATOM 1614 C C . GLU A 1 204 ? -18.132 9.930 38.415 1.00 82.38 204 GLU A C 1
ATOM 1616 O O . GLU A 1 204 ? -17.196 9.310 38.915 1.00 82.38 204 GLU A O 1
ATOM 1621 N N . LEU A 1 205 ? -19.089 9.317 37.703 1.00 83.44 205 LEU A N 1
ATOM 1622 C CA . LEU A 1 205 ? -19.043 7.879 37.412 1.00 83.44 205 LEU A CA 1
ATOM 1623 C C . LEU A 1 205 ? -17.750 7.518 36.672 1.00 83.44 205 LEU A C 1
ATOM 1625 O O . LEU A 1 205 ? -17.112 6.522 37.011 1.00 83.44 205 LEU A O 1
ATOM 1629 N N . SER A 1 206 ? -17.339 8.334 35.693 1.00 83.56 206 SER A N 1
ATOM 1630 C CA . SER A 1 206 ? -16.080 8.127 34.966 1.00 83.56 206 SER A CA 1
ATOM 1631 C C . SER A 1 206 ? -14.877 8.229 35.900 1.00 83.56 206 SER A C 1
ATOM 1633 O O . SER A 1 206 ? -13.980 7.399 35.801 1.00 83.56 206 SER A O 1
ATOM 1635 N N . CYS A 1 207 ? -14.859 9.197 36.817 1.00 85.44 207 CYS A N 1
ATOM 1636 C CA . CYS A 1 207 ? -13.776 9.358 37.786 1.00 85.44 207 CYS A CA 1
ATOM 1637 C C . CYS A 1 207 ? -13.666 8.145 38.724 1.00 85.44 207 CYS A C 1
ATOM 1639 O O . CYS A 1 207 ? -12.606 7.529 38.816 1.00 85.44 207 CYS A O 1
ATOM 1641 N N . VAL A 1 208 ? -14.778 7.740 39.346 1.00 85.06 208 VAL A N 1
ATOM 1642 C CA . VAL A 1 208 ? -14.814 6.638 40.323 1.00 85.06 208 VAL A CA 1
ATOM 1643 C C . VAL A 1 208 ? -14.466 5.296 39.677 1.00 85.06 208 VAL A C 1
ATOM 1645 O O . VAL A 1 208 ? -13.681 4.521 40.222 1.00 85.06 208 VAL A O 1
ATOM 1648 N N . THR A 1 209 ? -15.030 5.004 38.503 1.00 84.38 209 THR A N 1
ATOM 1649 C CA . THR A 1 209 ? -14.750 3.747 37.785 1.00 84.38 209 THR A CA 1
ATOM 1650 C C . THR A 1 209 ? -13.304 3.677 37.317 1.00 84.38 209 THR A C 1
ATOM 1652 O O . THR A 1 209 ? -12.670 2.628 37.433 1.00 84.38 209 THR A O 1
ATOM 1655 N N . ARG A 1 210 ? -12.750 4.802 36.858 1.00 85.69 210 ARG A N 1
ATOM 1656 C CA . ARG A 1 210 ? -11.341 4.916 36.489 1.00 85.69 210 ARG A CA 1
ATOM 1657 C C . ARG A 1 210 ? -10.420 4.748 37.697 1.00 85.69 210 ARG A C 1
ATOM 1659 O O . ARG A 1 210 ? -9.442 4.020 37.601 1.00 85.69 210 ARG A O 1
ATOM 1666 N N . GLU A 1 211 ? -10.739 5.361 38.835 1.00 87.44 211 GLU A N 1
ATOM 1667 C CA . GLU A 1 211 ? -9.972 5.213 40.078 1.00 87.44 211 GLU A CA 1
ATOM 1668 C C . GLU A 1 211 ? -9.974 3.759 40.575 1.00 87.44 211 GLU A C 1
ATOM 1670 O O . GLU A 1 211 ? -8.927 3.229 40.951 1.00 87.44 211 GLU A O 1
ATOM 1675 N N . MET A 1 212 ? -11.130 3.087 40.526 1.00 86.12 212 MET A N 1
ATOM 1676 C CA . MET A 1 212 ? -11.245 1.664 40.855 1.00 86.12 212 MET A CA 1
ATOM 1677 C C . MET A 1 212 ? -10.411 0.794 39.908 1.00 86.12 212 MET A C 1
ATOM 1679 O O . MET A 1 212 ? -9.720 -0.111 40.374 1.00 86.12 212 MET A O 1
ATOM 1683 N N . LEU A 1 213 ? -10.448 1.073 38.600 1.00 85.81 213 LEU A N 1
ATOM 1684 C CA . LEU A 1 213 ? -9.624 0.375 37.613 1.00 85.81 213 LEU A CA 1
ATOM 1685 C C . LEU A 1 213 ? -8.136 0.592 37.876 1.00 85.81 213 LEU A C 1
ATOM 1687 O O . LEU A 1 213 ? -7.410 -0.388 37.932 1.00 85.81 213 LEU A O 1
ATOM 1691 N N . ILE A 1 214 ? -7.682 1.828 38.103 1.00 86.62 214 ILE A N 1
ATOM 1692 C CA . ILE A 1 214 ? -6.270 2.127 38.391 1.00 86.62 214 ILE A CA 1
ATOM 1693 C C . ILE A 1 214 ? -5.802 1.355 39.629 1.00 86.62 214 ILE A C 1
ATOM 1695 O O . ILE A 1 214 ? -4.832 0.608 39.545 1.00 86.62 214 ILE A O 1
ATOM 1699 N N . LYS A 1 215 ? -6.535 1.442 40.747 1.00 85.56 215 LYS A N 1
ATOM 1700 C CA . LYS A 1 215 ? -6.188 0.714 41.981 1.00 85.56 215 LYS A CA 1
ATOM 1701 C C . LYS A 1 215 ? -6.206 -0.803 41.784 1.00 85.56 215 LYS A C 1
ATOM 1703 O O . LYS A 1 215 ? -5.351 -1.502 42.323 1.00 85.56 215 LYS A O 1
ATOM 1708 N N . GLY A 1 216 ? -7.175 -1.314 41.025 1.00 82.75 216 GLY A N 1
ATOM 1709 C CA . GLY A 1 216 ? -7.265 -2.734 40.691 1.00 82.75 216 GLY A CA 1
ATOM 1710 C C . GLY A 1 216 ? -6.089 -3.199 39.829 1.00 82.75 216 GLY A C 1
ATOM 1711 O O . GLY A 1 216 ? -5.519 -4.254 40.093 1.00 82.75 216 GLY A O 1
ATOM 1712 N N . ILE A 1 217 ? -5.687 -2.393 38.845 1.00 82.12 217 ILE A N 1
ATOM 1713 C CA . ILE A 1 217 ? -4.546 -2.651 37.960 1.00 82.12 217 ILE A CA 1
ATOM 1714 C C . ILE A 1 217 ? -3.230 -2.615 38.744 1.00 82.12 217 ILE A C 1
ATOM 1716 O O . ILE A 1 217 ? -2.454 -3.557 38.636 1.00 82.12 217 ILE A O 1
ATOM 1720 N N . GLU A 1 218 ? -2.999 -1.608 39.589 1.00 82.94 218 GLU A N 1
ATOM 1721 C CA . GLU A 1 218 ? -1.801 -1.523 40.443 1.00 82.94 218 GLU A CA 1
ATOM 1722 C C . GLU A 1 218 ? -1.663 -2.754 41.353 1.00 82.94 218 GLU A C 1
ATOM 1724 O O . GLU A 1 218 ? -0.573 -3.288 41.563 1.00 82.94 218 GLU A O 1
ATOM 1729 N N . ARG A 1 219 ? -2.781 -3.250 41.891 1.00 79.12 219 ARG A N 1
ATOM 1730 C CA . ARG A 1 219 ? -2.796 -4.458 42.729 1.00 79.12 219 ARG A CA 1
ATOM 1731 C C . ARG A 1 219 ? -2.596 -5.738 41.922 1.00 79.12 219 ARG A C 1
ATOM 1733 O O . ARG A 1 219 ? -1.918 -6.639 42.404 1.00 79.12 219 ARG A O 1
ATOM 1740 N N . LEU A 1 220 ? -3.133 -5.807 40.703 1.00 76.50 220 LEU A N 1
ATOM 1741 C CA . LEU A 1 220 ? -2.853 -6.881 39.744 1.00 76.50 220 LEU A CA 1
ATOM 1742 C C . LEU A 1 220 ? -1.374 -6.906 39.353 1.00 76.50 220 LEU A C 1
ATOM 1744 O O . LEU A 1 220 ? -0.788 -7.976 39.217 1.00 76.50 220 LEU A O 1
ATOM 1748 N N . GLU A 1 221 ? -0.751 -5.743 39.180 1.00 70.56 221 GLU A N 1
ATOM 1749 C CA . GLU A 1 221 ? 0.656 -5.649 38.810 1.00 70.56 221 GLU A CA 1
ATOM 1750 C C . GLU A 1 221 ? 1.584 -6.151 39.921 1.00 70.56 221 GLU A C 1
ATOM 1752 O O . GLU A 1 221 ? 2.557 -6.840 39.610 1.00 70.56 221 GLU A O 1
ATOM 1757 N N . ASN A 1 222 ? 1.230 -5.889 41.182 1.00 68.62 222 ASN A N 1
ATOM 1758 C CA . ASN A 1 222 ? 1.993 -6.275 42.372 1.00 68.62 222 ASN A CA 1
ATOM 1759 C C . ASN A 1 222 ? 1.676 -7.684 42.912 1.00 68.62 222 ASN A C 1
ATOM 1761 O O . ASN A 1 222 ? 2.363 -8.159 43.815 1.00 68.62 222 ASN A O 1
ATOM 1765 N N . GLY A 1 223 ? 0.623 -8.337 42.415 1.00 62.16 223 GLY A N 1
ATOM 1766 C CA . GLY A 1 223 ? 0.221 -9.669 42.855 1.00 62.16 223 GLY A CA 1
ATOM 1767 C C . GLY A 1 223 ? 0.979 -10.775 42.124 1.00 62.16 223 GLY A C 1
ATOM 1768 O O . GLY A 1 223 ? 0.907 -10.876 40.898 1.00 62.16 223 GLY A O 1
ATOM 1769 N N . ASP A 1 224 ? 1.639 -11.659 42.872 1.00 55.41 224 ASP A N 1
ATOM 1770 C CA . ASP A 1 224 ? 2.025 -12.969 42.347 1.00 55.41 224 ASP A CA 1
ATOM 1771 C C . ASP A 1 224 ? 0.739 -13.749 42.054 1.00 55.41 224 ASP A C 1
ATOM 1773 O O . ASP A 1 224 ? -0.178 -13.737 42.875 1.00 55.41 224 ASP A O 1
ATOM 1777 N N . GLY A 1 225 ? 0.647 -14.400 40.889 1.00 55.12 225 GLY A N 1
ATOM 1778 C CA . GLY A 1 225 ? -0.535 -15.122 40.382 1.00 55.12 225 GLY A CA 1
ATOM 1779 C C . GLY A 1 225 ? -0.964 -16.357 41.196 1.00 55.12 225 GLY A C 1
ATOM 1780 O O . GLY A 1 225 ? -1.301 -17.392 40.624 1.00 55.12 225 GLY A O 1
ATOM 1781 N N . ALA A 1 226 ? -0.916 -16.269 42.523 1.00 54.50 226 ALA A N 1
ATOM 1782 C CA . ALA A 1 226 ? -1.325 -17.262 43.494 1.00 54.50 226 ALA A CA 1
ATOM 1783 C C . ALA A 1 226 ? -2.847 -17.474 43.487 1.00 54.50 226 ALA A C 1
ATOM 1785 O O . ALA A 1 226 ? -3.613 -16.661 42.971 1.00 54.50 226 ALA A O 1
ATOM 1786 N N . ALA A 1 227 ? -3.260 -18.611 44.049 1.00 62.06 227 ALA A N 1
ATOM 1787 C CA . ALA A 1 227 ? -4.638 -19.091 44.095 1.00 62.06 227 ALA A CA 1
ATOM 1788 C C . ALA A 1 227 ? -5.636 -18.070 44.679 1.00 62.06 227 ALA A C 1
ATOM 1790 O O . ALA A 1 227 ? -5.265 -17.195 45.467 1.00 62.06 227 ALA A O 1
ATOM 1791 N N . LEU A 1 228 ? -6.920 -18.243 44.335 1.00 71.06 228 LEU A N 1
ATOM 1792 C CA . LEU A 1 228 ? -8.044 -17.470 44.868 1.00 71.06 228 LEU A CA 1
ATOM 1793 C C . LEU A 1 228 ? -8.024 -17.504 46.408 1.00 71.06 228 LEU A C 1
ATOM 1795 O O . LEU A 1 228 ? -8.377 -18.502 47.032 1.00 71.06 228 LEU A O 1
ATOM 1799 N N . THR A 1 229 ? -7.566 -16.416 47.021 1.00 69.06 229 THR A N 1
ATOM 1800 C CA . THR A 1 229 ? -7.366 -16.284 48.470 1.00 69.06 229 THR A CA 1
ATOM 1801 C C . THR A 1 229 ? -8.195 -15.129 49.017 1.00 69.06 229 THR A C 1
ATOM 1803 O O . THR A 1 229 ? -8.562 -14.202 48.294 1.00 69.06 229 THR A O 1
ATOM 1806 N N . ASN A 1 230 ? -8.442 -15.128 50.329 1.00 65.94 230 ASN A N 1
ATOM 1807 C CA . ASN A 1 230 ? -9.160 -14.041 51.005 1.00 65.94 230 ASN A CA 1
ATOM 1808 C C . ASN A 1 230 ? -8.457 -12.675 50.910 1.00 65.94 230 ASN A C 1
ATOM 1810 O O . ASN A 1 230 ? -9.060 -11.665 51.259 1.00 65.94 230 ASN A O 1
ATOM 1814 N N . THR A 1 231 ? -7.213 -12.604 50.438 1.00 64.06 231 THR A N 1
ATOM 1815 C CA . THR A 1 231 ? -6.470 -11.353 50.217 1.00 64.06 231 THR A CA 1
ATOM 1816 C C . THR A 1 231 ? -6.519 -10.867 48.769 1.00 64.06 231 THR A C 1
ATOM 1818 O O . THR A 1 231 ? -6.050 -9.766 48.498 1.00 64.06 231 THR A O 1
ATOM 1821 N N . ALA A 1 232 ? -7.098 -11.641 47.844 1.00 70.81 232 ALA A N 1
ATOM 1822 C CA . ALA A 1 232 ? -7.206 -11.250 46.444 1.00 70.81 232 ALA A CA 1
ATOM 1823 C C . ALA A 1 232 ? -8.155 -10.052 46.271 1.00 70.81 232 ALA A C 1
ATOM 1825 O O . ALA A 1 232 ? -9.239 -10.006 46.866 1.00 70.81 232 ALA A O 1
ATOM 1826 N N . ASP A 1 233 ? -7.744 -9.093 45.441 1.00 80.19 233 ASP A N 1
ATOM 1827 C CA . ASP A 1 233 ? -8.602 -8.008 44.973 1.00 80.19 233 ASP A CA 1
ATOM 1828 C C . ASP A 1 233 ? -9.287 -8.430 43.670 1.00 80.19 233 ASP A C 1
ATOM 1830 O O . ASP A 1 233 ? -8.625 -8.632 42.652 1.00 80.19 233 ASP A O 1
ATOM 1834 N N . LEU A 1 234 ? -10.612 -8.575 43.707 1.00 84.44 234 LEU A N 1
ATOM 1835 C CA . LEU A 1 234 ? -11.430 -9.014 42.573 1.00 84.44 234 LEU A CA 1
ATOM 1836 C C . LEU A 1 234 ? -12.204 -7.860 41.921 1.00 84.44 234 LEU A C 1
ATOM 1838 O O . LEU A 1 234 ? -13.192 -8.088 41.222 1.00 84.44 234 LEU A O 1
ATOM 1842 N N . SER A 1 235 ? -11.733 -6.623 42.105 1.00 84.94 235 SER A N 1
ATOM 1843 C CA . SER A 1 235 ? -12.328 -5.420 41.514 1.00 84.94 235 SER A CA 1
ATOM 1844 C C . SER A 1 235 ? -12.420 -5.482 39.981 1.00 84.94 235 SER A C 1
ATOM 1846 O O . SER A 1 235 ? -13.460 -5.143 39.419 1.00 84.94 235 SER A O 1
ATOM 1848 N N . VAL A 1 236 ? -11.377 -5.958 39.287 1.00 85.94 236 VAL A N 1
ATOM 1849 C CA . VAL A 1 236 ? -11.371 -6.067 37.812 1.00 85.94 236 VAL A CA 1
ATOM 1850 C C . VAL A 1 236 ? -12.324 -7.166 37.305 1.00 85.94 236 VAL A C 1
ATOM 1852 O O . VAL A 1 236 ? -13.168 -6.861 36.457 1.00 85.94 236 VAL A O 1
ATOM 1855 N N . PRO A 1 237 ? -12.295 -8.406 37.838 1.00 88.00 237 PRO A N 1
ATOM 1856 C CA . PRO A 1 237 ? -13.307 -9.422 37.537 1.00 88.00 237 PRO A CA 1
ATOM 1857 C C . PRO A 1 237 ? -14.749 -8.977 37.809 1.00 88.00 237 PRO A C 1
ATOM 1859 O O . PRO A 1 237 ? -15.647 -9.271 37.018 1.00 88.00 237 PRO A O 1
ATOM 1862 N N . PHE A 1 238 ? -14.977 -8.228 38.890 1.00 89.19 238 PHE A N 1
ATOM 1863 C CA . PHE A 1 238 ? -16.286 -7.660 39.202 1.00 89.19 238 PHE A CA 1
ATOM 1864 C C . PHE A 1 238 ? -16.744 -6.644 38.144 1.00 89.19 238 PHE A C 1
ATOM 1866 O O . PHE A 1 238 ? -17.882 -6.708 37.678 1.00 89.19 238 PHE A O 1
ATOM 1873 N N . LEU A 1 239 ? -15.865 -5.751 37.679 1.00 87.25 239 LEU A N 1
ATOM 1874 C CA . LEU A 1 239 ? -16.196 -4.844 36.575 1.00 87.25 239 LEU A CA 1
ATOM 1875 C C . LEU A 1 239 ? -16.502 -5.609 35.279 1.00 87.25 239 LEU A C 1
ATOM 1877 O O . LEU A 1 239 ? -17.427 -5.243 34.554 1.00 87.25 239 LEU A O 1
ATOM 1881 N N . PHE A 1 240 ? -15.804 -6.717 35.014 1.00 86.50 240 PHE A N 1
ATOM 1882 C CA . PHE A 1 240 ? -16.136 -7.582 33.882 1.00 86.50 240 PHE A CA 1
ATOM 1883 C C . PHE A 1 240 ? -17.509 -8.255 34.053 1.00 86.50 240 PHE A C 1
ATOM 1885 O O . PHE A 1 240 ? -18.268 -8.350 33.091 1.00 86.50 240 PHE A O 1
ATOM 1892 N N . LYS A 1 241 ? -17.890 -8.663 35.272 1.00 87.94 241 LYS A N 1
ATOM 1893 C CA . LYS A 1 241 ? -19.251 -9.144 35.574 1.00 87.94 241 LYS A CA 1
ATOM 1894 C C . LYS A 1 241 ? -20.314 -8.074 35.296 1.00 87.94 241 LYS A C 1
ATOM 1896 O O . LYS A 1 241 ? -21.382 -8.383 34.761 1.00 87.94 241 LYS A O 1
ATOM 1901 N N . MET A 1 242 ? -20.023 -6.822 35.634 1.00 86.44 242 MET A N 1
ATOM 1902 C CA . MET A 1 242 ? -20.910 -5.686 35.376 1.00 86.44 242 MET A CA 1
ATOM 1903 C C . MET A 1 242 ? -21.100 -5.439 33.881 1.00 86.44 242 MET A C 1
ATOM 1905 O O . MET A 1 242 ? -22.234 -5.352 33.411 1.00 86.44 242 MET A O 1
ATOM 1909 N N . VAL A 1 243 ? -19.999 -5.433 33.125 1.00 85.06 243 VAL A N 1
ATOM 1910 C CA . VAL A 1 243 ? -20.005 -5.418 31.654 1.00 85.06 243 VAL A CA 1
ATOM 1911 C C . VAL A 1 243 ? -20.829 -6.574 31.102 1.00 85.06 243 VAL A C 1
ATOM 1913 O O . VAL A 1 243 ? -21.657 -6.385 30.213 1.00 85.06 243 VAL A O 1
ATOM 1916 N N . ALA A 1 244 ? -20.655 -7.767 31.668 1.00 83.31 244 ALA A N 1
ATOM 1917 C CA . ALA A 1 244 ? -21.345 -8.949 31.193 1.00 83.31 244 ALA A CA 1
ATOM 1918 C C . ALA A 1 244 ? -22.867 -8.909 31.428 1.00 83.31 244 ALA A C 1
ATOM 1920 O O . ALA A 1 244 ? -23.617 -9.659 30.803 1.00 83.31 244 ALA A O 1
ATOM 1921 N N . SER A 1 245 ? -23.317 -8.034 32.328 1.00 81.62 245 SER A N 1
ATOM 1922 C CA . SER A 1 245 ? -24.723 -7.865 32.690 1.00 81.62 245 SER A CA 1
ATOM 1923 C C . SER A 1 245 ? -25.421 -6.769 31.875 1.00 81.62 245 SER A C 1
ATOM 1925 O O . SER A 1 245 ? -26.648 -6.768 31.808 1.00 81.62 245 SER A O 1
ATOM 1927 N N . SER A 1 246 ? -24.678 -5.843 31.252 1.00 82.75 246 SER A N 1
ATOM 1928 C CA . SER A 1 246 ? -25.252 -4.728 30.488 1.00 82.75 246 SER A CA 1
ATOM 1929 C C . SER A 1 246 ? -24.297 -4.202 29.398 1.00 82.75 246 SER A C 1
ATOM 1931 O O . SER A 1 246 ? -23.184 -3.770 29.712 1.00 82.75 246 SER A O 1
ATOM 1933 N N . PRO A 1 247 ? -24.722 -4.145 28.118 1.00 80.69 247 PRO A N 1
ATOM 1934 C CA . PRO A 1 247 ? -23.889 -3.640 27.021 1.00 80.69 247 PRO A CA 1
ATOM 1935 C C . PRO A 1 247 ? -23.604 -2.133 27.119 1.00 80.69 247 PRO A C 1
ATOM 1937 O O . PRO A 1 247 ? -22.593 -1.655 26.607 1.00 80.69 247 PRO A O 1
ATOM 1940 N N . ASP A 1 248 ? -24.457 -1.368 27.798 1.00 79.19 248 ASP A N 1
ATOM 1941 C CA . ASP A 1 248 ? -24.264 0.073 27.993 1.00 79.19 248 ASP A CA 1
ATOM 1942 C C . ASP A 1 248 ? -23.090 0.376 28.933 1.00 79.19 248 ASP A C 1
ATOM 1944 O O . ASP A 1 248 ? -22.380 1.365 28.743 1.00 79.19 248 ASP A O 1
ATOM 1948 N N . VAL A 1 249 ? -22.835 -0.511 29.903 1.00 81.81 249 VAL A N 1
ATOM 1949 C CA . VAL A 1 249 ? -21.660 -0.433 30.784 1.00 81.81 249 VAL A CA 1
ATOM 1950 C C . VAL A 1 249 ? -20.380 -0.596 29.969 1.00 81.81 249 VAL A C 1
ATOM 1952 O O . VAL A 1 249 ? -19.427 0.153 30.172 1.00 81.81 249 VAL A O 1
ATOM 1955 N N . LEU A 1 250 ? -20.369 -1.525 29.005 1.00 82.44 250 LEU A N 1
ATOM 1956 C CA . LEU A 1 250 ? -19.229 -1.709 28.108 1.00 82.44 250 LEU A CA 1
ATOM 1957 C C . LEU A 1 250 ? -18.949 -0.445 27.296 1.00 82.44 250 LEU A C 1
ATOM 1959 O O . LEU A 1 250 ? -17.817 0.031 27.285 1.00 82.44 250 LEU A O 1
ATOM 1963 N N . ARG A 1 251 ? -19.974 0.112 26.637 1.00 78.81 251 ARG A N 1
ATOM 1964 C CA . ARG A 1 251 ? -19.828 1.337 25.830 1.00 78.81 251 ARG A CA 1
ATOM 1965 C C . ARG A 1 251 ? -19.235 2.476 26.650 1.00 78.81 251 ARG A C 1
ATOM 1967 O O . ARG A 1 251 ? -18.321 3.150 26.185 1.00 78.81 251 ARG A O 1
ATOM 1974 N N . PHE A 1 252 ? -19.729 2.649 27.874 1.00 82.81 252 PHE A N 1
ATOM 1975 C CA . PHE A 1 252 ? -19.229 3.655 28.800 1.00 82.81 252 PHE A CA 1
ATOM 1976 C C . PHE A 1 252 ? -17.755 3.423 29.162 1.00 82.81 252 PHE A C 1
ATOM 1978 O O . PHE A 1 252 ? -16.939 4.335 29.042 1.00 82.81 252 PHE A O 1
ATOM 1985 N N . LEU A 1 253 ? -17.380 2.202 29.554 1.00 80.50 253 LEU A N 1
ATOM 1986 C CA . LEU A 1 253 ? -16.000 1.898 29.944 1.00 80.50 253 LEU A CA 1
ATOM 1987 C C . LEU A 1 253 ? -15.016 2.024 28.778 1.00 80.50 253 LEU A C 1
ATOM 1989 O O . LEU A 1 253 ? -13.922 2.550 28.970 1.00 80.50 253 LEU A O 1
ATOM 1993 N N . VAL A 1 254 ? -15.393 1.609 27.567 1.00 78.50 254 VAL A N 1
ATOM 1994 C CA . VAL A 1 254 ? -14.514 1.748 26.397 1.00 78.50 254 VAL A CA 1
ATOM 1995 C C . VAL A 1 254 ? -14.280 3.223 26.045 1.00 78.50 254 VAL A C 1
ATOM 1997 O O . VAL A 1 254 ? -13.165 3.590 25.681 1.00 78.50 254 VAL A O 1
ATOM 2000 N N . GLN A 1 255 ? -15.283 4.088 26.218 1.00 78.94 255 GLN A N 1
ATOM 2001 C CA . GLN A 1 255 ? -15.138 5.528 25.974 1.00 78.94 255 GLN A CA 1
ATOM 2002 C C . GLN A 1 255 ? -14.272 6.245 27.019 1.00 78.94 255 GLN A C 1
ATOM 2004 O O . GLN A 1 255 ? -13.616 7.227 26.687 1.00 78.94 255 GLN A O 1
ATOM 2009 N N . HIS A 1 256 ? -14.264 5.777 28.269 1.00 79.81 256 HIS A N 1
ATOM 2010 C CA . HIS A 1 256 ? -13.671 6.520 29.389 1.00 79.81 256 HIS A CA 1
ATOM 2011 C C . HIS A 1 256 ? -12.417 5.881 30.015 1.00 79.81 256 HIS A C 1
ATOM 2013 O O . HIS A 1 256 ? -11.710 6.542 30.780 1.00 79.81 256 HIS A O 1
ATOM 2019 N N . ALA A 1 257 ? -12.131 4.609 29.726 1.00 77.81 257 ALA A N 1
ATOM 2020 C CA . ALA A 1 257 ? -11.064 3.852 30.385 1.00 77.81 257 ALA A CA 1
ATOM 2021 C C . ALA A 1 257 ? -10.225 2.961 29.448 1.00 77.81 257 ALA A C 1
ATOM 2023 O O . ALA A 1 257 ? -9.352 2.244 29.934 1.00 77.81 257 ALA A O 1
ATOM 2024 N N . SER A 1 258 ? -10.438 3.006 28.127 1.00 75.75 258 SER A N 1
ATOM 2025 C CA . SER A 1 258 ? -9.688 2.190 27.153 1.00 75.75 258 SER A CA 1
ATOM 2026 C C . SER A 1 258 ? -8.171 2.401 27.220 1.00 75.75 258 SER A C 1
ATOM 2028 O O . SER A 1 258 ? -7.419 1.434 27.159 1.00 75.75 258 SER A O 1
ATOM 2030 N N . GLU A 1 259 ? -7.712 3.633 27.451 1.00 77.19 259 GLU A N 1
ATOM 2031 C CA . GLU A 1 259 ? -6.280 3.968 27.552 1.00 77.19 259 GLU A CA 1
ATOM 2032 C C . GLU A 1 259 ? -5.543 3.299 28.727 1.00 77.19 259 GLU A C 1
ATOM 2034 O O . GLU A 1 259 ? -4.315 3.208 28.725 1.00 77.19 259 GLU A O 1
ATOM 2039 N N . LEU A 1 260 ? -6.274 2.819 29.738 1.00 78.75 260 LEU A N 1
ATOM 2040 C CA . LEU A 1 260 ? -5.691 2.134 30.894 1.00 78.75 260 LEU A CA 1
ATOM 2041 C C . LEU A 1 260 ? -5.397 0.653 30.615 1.00 78.75 260 LEU A C 1
ATOM 2043 O O . LEU A 1 260 ? -4.669 0.009 31.370 1.00 78.75 260 LEU A O 1
ATOM 2047 N N . VAL A 1 261 ? -5.964 0.098 29.544 1.00 75.75 261 VAL A N 1
ATOM 2048 C CA . VAL A 1 261 ? -5.957 -1.337 29.260 1.00 75.75 261 VAL A CA 1
ATOM 2049 C C . VAL A 1 261 ? -4.735 -1.691 28.403 1.00 75.75 261 VAL A C 1
ATOM 2051 O O . VAL A 1 261 ? -4.778 -1.678 27.177 1.00 75.75 261 VAL A O 1
ATOM 2054 N N . LYS A 1 262 ? -3.612 -1.999 29.065 1.00 78.25 262 LYS A N 1
ATOM 2055 C CA . LYS A 1 262 ? -2.358 -2.447 28.425 1.00 78.25 262 LYS A CA 1
ATOM 2056 C C . LYS A 1 262 ? -2.276 -3.973 28.321 1.00 78.25 262 LYS A C 1
ATOM 2058 O O . LYS A 1 262 ? -2.884 -4.688 29.118 1.00 78.25 262 LYS A O 1
ATOM 2063 N N . SER A 1 263 ? -1.439 -4.487 27.416 1.00 75.12 263 SER A N 1
ATOM 2064 C CA . SER A 1 263 ? -1.279 -5.934 27.199 1.00 75.12 263 SER A CA 1
ATOM 2065 C C . SER A 1 263 ? -0.834 -6.703 28.457 1.00 75.12 263 SER A C 1
ATOM 2067 O O . SER A 1 263 ? -1.370 -7.768 28.758 1.00 75.12 263 SER A O 1
ATOM 2069 N N . SER A 1 264 ? 0.079 -6.146 29.261 1.00 75.25 264 SER A N 1
ATOM 2070 C CA . SER A 1 264 ? 0.517 -6.763 30.528 1.00 75.25 264 SER A CA 1
ATOM 2071 C C . SER A 1 264 ? -0.632 -6.941 31.530 1.00 75.25 264 SER A C 1
ATOM 2073 O O . SER A 1 264 ? -0.726 -7.962 32.211 1.00 75.25 264 SER A O 1
ATOM 2075 N N . VAL A 1 265 ? -1.532 -5.960 31.591 1.00 79.25 265 VAL A N 1
ATOM 2076 C CA . VAL A 1 265 ? -2.683 -5.938 32.498 1.00 79.25 265 VAL A CA 1
ATOM 2077 C C . VAL A 1 265 ? -3.720 -6.974 32.083 1.00 79.25 265 VAL A C 1
ATOM 2079 O O . VAL A 1 265 ? -4.216 -7.716 32.926 1.00 79.25 265 VAL A O 1
ATOM 2082 N N . ILE A 1 266 ? -4.020 -7.065 30.785 1.00 81.81 266 ILE A N 1
ATOM 2083 C CA . ILE A 1 266 ? -4.992 -8.028 30.244 1.00 81.81 266 ILE A CA 1
ATOM 2084 C C . ILE A 1 266 ? -4.552 -9.452 30.540 1.00 81.81 266 ILE A C 1
ATOM 2086 O O . ILE A 1 266 ? -5.355 -10.266 30.977 1.00 81.81 266 ILE A O 1
ATOM 2090 N N . LEU A 1 267 ? -3.269 -9.745 30.346 1.00 79.00 267 LEU A N 1
ATOM 2091 C CA . LEU A 1 267 ? -2.723 -11.073 30.569 1.00 79.00 267 LEU A CA 1
ATOM 2092 C C . LEU A 1 267 ? -2.844 -11.489 32.043 1.00 79.00 267 LEU A C 1
ATOM 2094 O O . LEU A 1 267 ? -3.342 -12.575 32.338 1.00 79.00 267 LEU A O 1
ATOM 2098 N N . LYS A 1 268 ? -2.500 -10.595 32.979 1.00 78.50 268 LYS A N 1
ATOM 2099 C CA . LYS A 1 268 ? -2.704 -10.821 34.421 1.00 78.50 268 LYS A CA 1
ATOM 2100 C C . LYS A 1 268 ? -4.186 -10.935 34.792 1.00 78.50 268 LYS A C 1
ATOM 2102 O O . LYS A 1 268 ? -4.551 -11.802 35.586 1.00 78.50 268 LYS A O 1
ATOM 2107 N N . ALA A 1 269 ? -5.053 -10.130 34.178 1.00 82.25 269 ALA A N 1
ATOM 2108 C CA . ALA A 1 269 ? -6.497 -10.236 34.357 1.00 82.25 269 ALA A CA 1
ATOM 2109 C C . ALA A 1 269 ? -7.033 -11.584 33.845 1.00 82.25 269 ALA A C 1
ATOM 2111 O O . ALA A 1 269 ? -7.832 -12.212 34.530 1.00 82.25 269 ALA A O 1
ATOM 2112 N N . CYS A 1 270 ? -6.562 -12.092 32.701 1.00 82.31 270 CYS A N 1
ATOM 2113 C CA . CYS A 1 270 ? -6.920 -13.417 32.191 1.00 82.31 270 CYS A CA 1
ATOM 2114 C C . CYS A 1 270 ? -6.504 -14.537 33.153 1.00 82.31 270 CYS A C 1
ATOM 2116 O O . CYS A 1 270 ? -7.291 -15.456 33.379 1.00 82.31 270 CYS A O 1
ATOM 2118 N N . ILE A 1 271 ? -5.313 -14.445 33.759 1.00 79.31 271 ILE A N 1
ATOM 2119 C CA . ILE A 1 271 ? -4.869 -15.392 34.795 1.00 79.31 271 ILE A CA 1
ATOM 2120 C C . ILE A 1 271 ? -5.836 -15.354 35.979 1.00 79.31 271 ILE A C 1
ATOM 2122 O O . ILE A 1 271 ? -6.362 -16.395 36.365 1.00 79.31 271 ILE A O 1
ATOM 2126 N N . GLN A 1 272 ? -6.144 -14.168 36.507 1.00 81.62 272 GLN A N 1
ATOM 2127 C CA . GLN A 1 272 ? -7.065 -14.023 37.637 1.00 81.62 272 GLN A CA 1
ATOM 2128 C C . GLN A 1 272 ? -8.479 -14.539 37.307 1.00 81.62 272 GLN A C 1
ATOM 2130 O O . GLN A 1 272 ? -9.095 -15.240 38.105 1.00 81.62 272 GLN A O 1
ATOM 2135 N N . MET A 1 273 ? -8.978 -14.260 36.102 1.00 83.31 273 MET A N 1
ATOM 2136 C CA . MET A 1 273 ? -10.288 -14.713 35.618 1.00 83.31 273 MET A CA 1
ATOM 2137 C C . MET A 1 273 ? -10.344 -16.227 35.386 1.00 83.31 273 MET A C 1
ATOM 2139 O O . MET A 1 273 ? -11.417 -16.818 35.492 1.00 83.31 273 MET A O 1
ATOM 2143 N N . SER A 1 274 ? -9.209 -16.869 35.086 1.00 81.62 274 SER A N 1
ATOM 2144 C CA . SER A 1 274 ? -9.121 -18.328 34.933 1.00 81.62 274 SER A CA 1
ATOM 2145 C C . SER A 1 274 ? -9.267 -19.084 36.258 1.00 81.62 274 SER A C 1
ATOM 2147 O O . SER A 1 274 ? -9.664 -20.246 36.255 1.00 81.62 274 SER A O 1
ATOM 2149 N N . GLN A 1 275 ? -9.000 -18.417 37.386 1.00 80.88 275 GLN A N 1
ATOM 2150 C CA . GLN A 1 275 ? -9.141 -18.980 38.732 1.00 80.88 275 GLN A CA 1
ATOM 2151 C C . GLN A 1 275 ? -10.583 -18.915 39.266 1.00 80.88 275 GLN A C 1
ATOM 2153 O O . GLN A 1 275 ? -10.880 -19.513 40.298 1.00 80.88 275 GLN A O 1
ATOM 2158 N N . ILE A 1 276 ? -11.474 -18.177 38.596 1.00 85.00 276 ILE A N 1
ATOM 2159 C CA . ILE A 1 276 ? -12.868 -17.977 39.006 1.00 85.00 276 ILE A CA 1
ATOM 2160 C C . ILE A 1 276 ? -13.778 -18.830 38.118 1.00 85.00 276 ILE A C 1
ATOM 2162 O O . ILE A 1 276 ? -13.604 -18.888 36.899 1.00 85.00 276 ILE A O 1
ATOM 2166 N N . SER A 1 277 ? -14.795 -19.459 38.716 1.00 83.25 277 SER A N 1
ATOM 2167 C CA . SER A 1 277 ? -15.806 -20.203 37.958 1.00 83.25 277 SER A CA 1
ATOM 2168 C C . SER A 1 277 ? -16.478 -19.307 36.912 1.00 83.25 277 SER A C 1
ATOM 2170 O O . SER A 1 277 ? -16.957 -18.207 37.209 1.00 83.25 277 SER A O 1
ATOM 2172 N N . LYS A 1 278 ? -16.548 -19.787 35.663 1.00 85.19 278 LYS A N 1
ATOM 2173 C CA . LYS A 1 278 ? -17.124 -19.043 34.525 1.00 85.19 278 LYS A CA 1
ATOM 2174 C C . LYS A 1 278 ? -18.574 -18.627 34.783 1.00 85.19 278 LYS A C 1
ATOM 2176 O O . LYS A 1 278 ? -18.976 -17.552 34.345 1.00 85.19 278 LYS A O 1
ATOM 2181 N N . HIS A 1 279 ? -19.320 -19.426 35.551 1.00 84.19 279 HIS A N 1
ATOM 2182 C CA . HIS A 1 279 ? -20.706 -19.158 35.945 1.00 84.19 279 HIS A CA 1
ATOM 2183 C C . HIS A 1 279 ? -20.854 -17.924 36.845 1.00 84.19 279 HIS A C 1
ATOM 2185 O O . HIS A 1 279 ? -21.895 -17.262 36.839 1.00 84.19 279 HIS A O 1
ATOM 2191 N N . CYS A 1 280 ? -19.808 -17.562 37.593 1.00 84.31 280 CYS A N 1
ATOM 2192 C CA . CYS A 1 280 ? -19.823 -16.346 38.399 1.00 84.31 280 CYS A CA 1
ATOM 2193 C C . CYS A 1 280 ? -19.822 -15.097 37.518 1.00 84.31 280 CYS A C 1
ATOM 2195 O O . CYS A 1 280 ? -20.478 -14.104 37.840 1.00 84.31 280 CYS A O 1
ATOM 2197 N N . ILE A 1 281 ? -19.140 -15.169 36.378 1.00 84.38 281 ILE A N 1
ATOM 2198 C CA . ILE A 1 281 ? -18.823 -14.024 35.532 1.00 84.38 281 ILE A CA 1
ATOM 2199 C C . ILE A 1 281 ? -19.806 -13.929 34.361 1.00 84.38 281 ILE A C 1
ATOM 2201 O O . ILE A 1 281 ? -20.534 -12.942 34.238 1.00 84.38 281 ILE A O 1
ATOM 2205 N N . LEU A 1 282 ? -19.878 -14.969 33.534 1.00 84.25 282 LEU A N 1
ATOM 2206 C CA . LEU A 1 282 ? -20.657 -14.972 32.302 1.00 84.25 282 LEU A CA 1
ATOM 2207 C C . LEU A 1 282 ? -22.129 -15.323 32.561 1.00 84.25 282 LEU A C 1
ATOM 2209 O O . LEU A 1 282 ? -22.417 -16.268 33.299 1.00 84.25 282 LEU A O 1
ATOM 2213 N N . PRO A 1 283 ? -23.086 -14.626 31.927 1.00 80.44 283 PRO A N 1
ATOM 2214 C CA . PRO A 1 283 ? -24.465 -15.085 31.897 1.00 80.44 283 PRO A CA 1
ATOM 2215 C C . PRO A 1 283 ? -24.588 -16.365 31.056 1.00 80.44 283 PRO A C 1
ATOM 2217 O O . PRO A 1 283 ? -23.872 -16.574 30.074 1.00 80.44 283 PRO A O 1
ATOM 2220 N N . VAL A 1 284 ? -25.530 -17.231 31.429 1.00 76.94 284 VAL A N 1
ATOM 2221 C CA . VAL A 1 284 ? -25.897 -18.399 30.619 1.00 76.94 284 VAL A CA 1
ATOM 2222 C C . VAL A 1 284 ? -26.909 -17.944 29.571 1.00 76.94 284 VAL A C 1
ATOM 2224 O O . VAL A 1 284 ? -28.057 -17.650 29.902 1.00 76.94 284 VAL A O 1
ATOM 2227 N N . VAL A 1 285 ? -26.469 -17.856 28.314 1.00 74.62 285 VAL A N 1
ATOM 2228 C CA . VAL A 1 285 ? -27.312 -17.465 27.176 1.00 74.62 285 VAL A CA 1
ATOM 2229 C C . VAL A 1 285 ? -27.720 -18.724 26.397 1.00 74.62 285 VAL A C 1
ATOM 2231 O O . VAL A 1 285 ? -26.841 -19.481 25.979 1.00 74.62 285 VAL A O 1
ATOM 2234 N N . PRO A 1 286 ? -29.026 -18.982 26.184 1.00 73.56 286 PRO A N 1
ATOM 2235 C CA . PRO A 1 286 ? -29.482 -20.139 25.418 1.00 73.56 286 PRO A CA 1
ATOM 2236 C C . PRO A 1 286 ? -28.947 -20.120 23.978 1.00 73.56 286 PRO A C 1
ATOM 2238 O O . PRO A 1 286 ? -29.022 -19.099 23.302 1.00 73.56 286 PRO A O 1
ATOM 2241 N N . GLY A 1 287 ? -28.432 -21.256 23.497 1.00 70.69 287 GLY A N 1
ATOM 2242 C CA . GLY A 1 287 ? -27.960 -21.411 22.112 1.00 70.69 287 GLY A CA 1
ATOM 2243 C C . GLY A 1 287 ? -26.548 -20.884 21.824 1.00 70.69 287 GLY A C 1
ATOM 2244 O O . GLY A 1 287 ? -26.109 -20.945 20.680 1.00 70.69 287 GLY A O 1
ATOM 2245 N N . VAL A 1 288 ? -25.820 -20.403 22.837 1.00 77.44 288 VAL A N 1
ATOM 2246 C CA . VAL A 1 288 ? -24.459 -19.858 22.702 1.00 77.44 288 VAL A CA 1
ATOM 2247 C C . VAL A 1 288 ? -23.498 -20.700 23.533 1.00 77.44 288 VAL A C 1
ATOM 2249 O O . VAL A 1 288 ? -23.809 -21.067 24.666 1.00 77.44 288 VAL A O 1
ATOM 2252 N N . ALA A 1 289 ? -22.318 -21.010 22.993 1.00 78.19 289 ALA A N 1
ATOM 2253 C CA . ALA A 1 289 ? -21.295 -21.729 23.746 1.00 78.19 289 ALA A CA 1
ATOM 2254 C C . ALA A 1 289 ? -20.895 -20.935 25.003 1.00 78.19 289 ALA A C 1
ATOM 2256 O O . ALA A 1 289 ? -20.571 -19.751 24.912 1.00 78.19 289 ALA A O 1
ATOM 2257 N N . HIS A 1 290 ? -20.875 -21.581 26.173 1.00 83.69 290 HIS A N 1
ATOM 2258 C CA . HIS A 1 290 ? -20.545 -20.930 27.447 1.00 83.69 290 HIS A CA 1
ATOM 2259 C C . HIS A 1 290 ? -19.026 -20.714 27.597 1.00 83.69 290 HIS A C 1
ATOM 2261 O O . HIS A 1 290 ? -18.335 -21.371 28.377 1.00 83.69 290 HIS A O 1
ATOM 2267 N N . THR A 1 291 ? -18.491 -19.809 26.778 1.00 84.19 291 THR A N 1
ATOM 2268 C CA . THR A 1 291 ? -17.067 -19.466 26.691 1.00 84.19 291 THR A CA 1
ATOM 2269 C C . THR A 1 291 ? -16.888 -17.951 26.633 1.00 84.19 291 THR A C 1
ATOM 2271 O O . THR A 1 291 ? -17.757 -17.238 26.130 1.00 84.19 291 THR A O 1
ATOM 2274 N N . TYR A 1 292 ? -15.745 -17.454 27.115 1.00 84.31 292 TYR A N 1
ATOM 2275 C CA . TYR A 1 292 ? -15.418 -16.026 27.051 1.00 84.31 292 TYR A CA 1
ATOM 2276 C C . TYR A 1 292 ? -15.355 -15.518 25.604 1.00 84.31 292 TYR A C 1
ATOM 2278 O O . TYR A 1 292 ? -15.864 -14.441 25.319 1.00 84.31 292 TYR A O 1
ATOM 2286 N N . THR A 1 293 ? -14.812 -16.308 24.674 1.00 83.44 293 THR A N 1
ATOM 2287 C CA . THR A 1 293 ? -14.699 -15.930 23.257 1.00 83.44 293 THR A CA 1
ATOM 2288 C C . THR A 1 293 ? -16.064 -15.776 22.590 1.00 83.44 293 THR A C 1
ATOM 2290 O O . THR A 1 293 ? -16.323 -14.757 21.952 1.00 83.44 293 THR A O 1
ATOM 2293 N N . ALA A 1 294 ? -16.970 -16.747 22.769 1.00 83.25 294 ALA A N 1
ATOM 2294 C CA . ALA A 1 294 ? -18.320 -16.666 22.208 1.00 83.25 294 ALA A CA 1
ATOM 2295 C C . ALA A 1 294 ? -19.103 -15.483 22.786 1.00 83.25 294 ALA A C 1
ATOM 2297 O O . ALA A 1 294 ? -19.828 -14.810 22.059 1.00 83.25 294 ALA A O 1
ATOM 2298 N N . PHE A 1 295 ? -18.912 -15.205 24.077 1.00 84.25 295 PHE A N 1
ATOM 2299 C CA . PHE A 1 295 ? -19.491 -14.039 24.723 1.00 84.25 295 PHE A CA 1
ATOM 2300 C C . PHE A 1 295 ? -18.972 -12.735 24.109 1.00 84.25 295 PHE A C 1
ATOM 2302 O O . PHE A 1 295 ? -19.764 -11.936 23.624 1.00 84.25 295 PHE A O 1
ATOM 2309 N N . LEU A 1 296 ? -17.650 -12.542 24.048 1.00 84.19 296 LEU A N 1
ATOM 2310 C CA . LEU A 1 296 ? -17.031 -11.330 23.499 1.00 84.19 296 LEU A CA 1
ATOM 2311 C C . LEU A 1 296 ? -17.448 -11.058 22.047 1.00 84.19 296 LEU A C 1
ATOM 2313 O O . LEU A 1 296 ? -17.709 -9.906 21.708 1.00 84.19 296 LEU A O 1
ATOM 2317 N N . LYS A 1 297 ? -17.602 -12.102 21.220 1.00 83.06 297 LYS A N 1
ATOM 2318 C CA . LYS A 1 297 ? -18.121 -11.977 19.846 1.00 83.06 297 LYS A CA 1
ATOM 2319 C C . LYS A 1 297 ? -19.497 -11.307 19.795 1.00 83.06 297 LYS A C 1
ATOM 2321 O O . LYS A 1 297 ? -19.727 -10.463 18.937 1.00 83.06 297 LYS A O 1
ATOM 2326 N N . GLN A 1 298 ? -20.390 -11.608 20.738 1.00 82.06 298 GLN A N 1
ATOM 2327 C CA . GLN A 1 298 ? -21.705 -10.957 20.809 1.00 82.06 298 GLN A CA 1
ATOM 2328 C C . GLN A 1 298 ? -21.614 -9.481 21.203 1.00 82.06 298 GLN A C 1
ATOM 2330 O O . GLN A 1 298 ? -22.423 -8.674 20.747 1.00 82.06 298 GLN A O 1
ATOM 2335 N N . PHE A 1 299 ? -20.626 -9.107 22.023 1.00 80.19 299 PHE A N 1
ATOM 2336 C CA . PHE A 1 299 ? -20.443 -7.714 22.438 1.00 80.19 299 PHE A CA 1
ATOM 2337 C C . PHE A 1 299 ? -19.960 -6.810 21.312 1.00 80.19 299 PHE A C 1
ATOM 2339 O O . PHE A 1 299 ? -20.280 -5.621 21.328 1.00 80.19 299 PHE A O 1
ATOM 2346 N N . LEU A 1 300 ? -19.263 -7.362 20.314 1.00 81.94 300 LEU A N 1
ATOM 2347 C CA . LEU A 1 300 ? -18.807 -6.596 19.156 1.00 81.94 300 LEU A CA 1
ATOM 2348 C C . LEU A 1 300 ? -19.966 -5.884 18.441 1.00 81.94 300 LEU A C 1
ATOM 2350 O O . LEU A 1 300 ? -19.795 -4.751 18.001 1.00 81.94 300 LEU A O 1
ATOM 2354 N N . CYS A 1 301 ? -21.166 -6.479 18.409 1.00 78.44 301 CYS A N 1
ATOM 2355 C CA . CYS A 1 301 ? -22.359 -5.871 17.807 1.00 78.44 301 CYS A CA 1
ATOM 2356 C C . CYS A 1 301 ? -22.839 -4.593 18.519 1.00 78.44 301 CYS A C 1
ATOM 2358 O O . CYS A 1 301 ? -23.614 -3.828 17.948 1.00 78.44 301 CYS A O 1
ATOM 2360 N N . PHE A 1 302 ? -22.424 -4.364 19.768 1.00 76.38 302 PHE A N 1
ATOM 2361 C CA . PHE A 1 302 ? -22.847 -3.209 20.560 1.00 76.38 302 PHE A CA 1
ATOM 2362 C C . PHE A 1 302 ? -21.811 -2.077 20.585 1.00 76.38 302 PHE A C 1
ATOM 2364 O O . PHE A 1 302 ? -22.134 -0.997 21.086 1.00 76.38 302 PHE A O 1
ATOM 2371 N N . LEU A 1 303 ? -20.602 -2.293 20.063 1.00 77.00 303 LEU A N 1
ATOM 2372 C CA . LEU A 1 303 ? -19.510 -1.316 20.061 1.00 77.00 303 LEU A CA 1
ATOM 2373 C C . LEU A 1 303 ? -19.576 -0.373 18.848 1.00 77.00 303 LEU A C 1
ATOM 2375 O O . LEU A 1 303 ? -20.088 -0.733 17.791 1.00 77.00 303 LEU A O 1
ATOM 2379 N N . ASN A 1 304 ? -19.056 0.850 19.003 1.00 74.44 304 ASN A N 1
ATOM 2380 C CA . ASN A 1 304 ? -18.840 1.770 17.880 1.00 74.44 304 ASN A CA 1
ATOM 2381 C C . ASN A 1 304 ? -17.530 1.429 17.140 1.00 74.44 304 ASN A C 1
ATOM 2383 O O . ASN A 1 304 ? -16.699 0.673 17.640 1.00 74.44 304 ASN A O 1
ATOM 2387 N N . VAL A 1 305 ? -17.334 2.005 15.950 1.00 70.00 305 VAL A N 1
ATOM 2388 C CA . VAL A 1 305 ? -16.151 1.742 15.106 1.00 70.00 305 VAL A CA 1
ATOM 2389 C C . VAL A 1 305 ? -14.841 2.085 15.832 1.00 70.00 305 VAL A C 1
ATOM 2391 O O . VAL A 1 305 ? -13.915 1.278 15.819 1.00 70.00 305 VAL A O 1
ATOM 2394 N N . GLU A 1 306 ? -14.800 3.202 16.565 1.00 69.75 306 GLU A N 1
ATOM 2395 C CA . GLU A 1 306 ? -13.631 3.627 17.356 1.00 69.75 306 GLU A CA 1
ATOM 2396 C C . GLU A 1 306 ? -13.267 2.618 18.463 1.00 69.75 306 GLU A C 1
ATOM 2398 O O . GLU A 1 306 ? -12.096 2.293 18.668 1.00 69.75 306 GLU A O 1
ATOM 2403 N N . ALA A 1 307 ? -14.265 2.061 19.160 1.00 73.62 307 ALA A N 1
ATOM 2404 C CA . ALA A 1 307 ? -14.051 1.010 20.154 1.00 73.62 307 ALA A CA 1
ATOM 2405 C C . ALA A 1 307 ? -13.524 -0.280 19.520 1.00 73.62 307 ALA A C 1
ATOM 2407 O O . ALA A 1 307 ? -12.636 -0.924 20.077 1.00 73.62 307 ALA A O 1
ATOM 2408 N N . ILE A 1 308 ? -14.062 -0.656 18.357 1.00 77.88 308 ILE A N 1
ATOM 2409 C CA . ILE A 1 308 ? -13.611 -1.830 17.602 1.00 77.88 308 ILE A CA 1
ATOM 2410 C C . ILE A 1 308 ? -12.155 -1.641 17.153 1.00 77.88 308 ILE A C 1
ATOM 2412 O O . ILE A 1 308 ? -11.363 -2.578 17.238 1.00 77.88 308 ILE A O 1
ATOM 2416 N N . ALA A 1 309 ? -11.783 -0.429 16.737 1.00 75.00 309 ALA A N 1
ATOM 2417 C CA . ALA A 1 309 ? -10.420 -0.066 16.372 1.00 75.00 309 ALA A CA 1
ATOM 2418 C C . ALA A 1 309 ? -9.442 -0.202 17.550 1.00 75.00 309 ALA A C 1
ATOM 2420 O O . ALA A 1 309 ? -8.410 -0.862 17.418 1.00 75.00 309 ALA A O 1
ATOM 2421 N N . SER A 1 310 ? -9.790 0.359 18.712 1.00 76.31 310 SER A N 1
ATOM 2422 C CA . SER A 1 310 ? -8.984 0.216 19.931 1.00 76.31 310 SER A CA 1
ATOM 2423 C C . SER A 1 310 ? -8.853 -1.249 20.353 1.00 76.31 310 SER A C 1
ATOM 2425 O O . SER A 1 310 ? -7.772 -1.676 20.747 1.00 76.31 310 SER A O 1
ATOM 2427 N N . LEU A 1 311 ? -9.934 -2.028 20.254 1.00 79.94 311 LEU A N 1
ATOM 2428 C CA . LEU A 1 311 ? -9.927 -3.448 20.599 1.00 79.94 311 LEU A CA 1
ATOM 2429 C C . LEU A 1 311 ? -9.035 -4.262 19.655 1.00 79.94 311 LEU A C 1
ATOM 2431 O O . LEU A 1 311 ? -8.339 -5.167 20.112 1.00 79.94 311 LEU A O 1
ATOM 2435 N N . LEU A 1 312 ? -9.033 -3.938 18.357 1.00 81.50 312 LEU A N 1
ATOM 2436 C CA . LEU A 1 312 ? -8.170 -4.591 17.376 1.00 81.50 312 LEU A CA 1
ATOM 2437 C C . LEU A 1 312 ? -6.691 -4.375 17.716 1.00 81.50 312 LEU A C 1
ATOM 2439 O O . LEU A 1 312 ? -5.945 -5.349 17.781 1.00 81.50 312 LEU A O 1
ATOM 2443 N N . ASP A 1 313 ? -6.286 -3.139 18.018 1.00 78.50 313 ASP A N 1
ATOM 2444 C CA . ASP A 1 313 ? -4.905 -2.830 18.419 1.00 78.50 313 ASP A CA 1
ATOM 2445 C C . ASP A 1 313 ? -4.471 -3.609 19.658 1.00 78.50 313 ASP A C 1
ATOM 2447 O O . ASP A 1 313 ? -3.337 -4.072 19.749 1.00 78.50 313 ASP A O 1
ATOM 2451 N N . THR A 1 314 ? -5.381 -3.759 20.620 1.00 79.31 314 THR A N 1
ATOM 2452 C CA . THR A 1 314 ? -5.109 -4.499 21.848 1.00 79.31 314 THR A CA 1
ATOM 2453 C C . THR A 1 314 ? -5.052 -6.010 21.614 1.00 79.31 314 THR A C 1
ATOM 2455 O O . THR A 1 314 ? -4.262 -6.690 22.262 1.00 79.31 314 THR A O 1
ATOM 2458 N N . ALA A 1 315 ? -5.865 -6.553 20.704 1.00 84.00 315 ALA A N 1
ATOM 2459 C CA . ALA A 1 315 ? -5.950 -7.990 20.443 1.00 84.00 315 ALA A CA 1
ATOM 2460 C C . ALA A 1 315 ? -4.834 -8.517 19.521 1.00 84.00 315 ALA A C 1
ATOM 2462 O O . ALA A 1 315 ? -4.437 -9.677 19.648 1.00 84.00 315 ALA A O 1
ATOM 2463 N N . LEU A 1 316 ? -4.306 -7.681 18.618 1.00 84.06 316 LEU A N 1
ATOM 2464 C CA . LEU A 1 316 ? -3.267 -8.057 17.650 1.00 84.06 316 LEU A CA 1
ATOM 2465 C C . LEU A 1 316 ? -1.994 -8.655 18.286 1.00 84.06 316 LEU A C 1
ATOM 2467 O O . LEU A 1 316 ? -1.569 -9.716 17.818 1.00 84.06 316 LEU A O 1
ATOM 2471 N N . PRO A 1 317 ? -1.406 -8.067 19.352 1.00 83.31 317 PRO A N 1
ATOM 2472 C CA . PRO A 1 317 ? -0.245 -8.648 20.024 1.00 83.31 317 PRO A CA 1
ATOM 2473 C C . PRO A 1 317 ? -0.520 -10.056 20.563 1.00 83.31 317 PRO A C 1
ATOM 2475 O O . PRO A 1 317 ? 0.280 -10.956 20.357 1.00 83.31 317 PRO A O 1
ATOM 2478 N N . PHE A 1 318 ? -1.683 -10.300 21.173 1.00 82.56 318 PHE A N 1
ATOM 2479 C CA . PHE A 1 318 ? -2.018 -11.630 21.702 1.00 82.56 318 PHE A CA 1
ATOM 2480 C C . PHE A 1 318 ? -2.257 -12.679 20.616 1.00 82.56 318 PHE A C 1
ATOM 2482 O O . PHE A 1 318 ? -2.072 -13.868 20.867 1.00 82.56 318 PHE A O 1
ATOM 2489 N N . ALA A 1 319 ? -2.700 -12.256 19.431 1.00 83.25 319 ALA A N 1
ATOM 2490 C CA . ALA A 1 319 ? -2.950 -13.155 18.314 1.00 83.25 319 ALA A CA 1
ATOM 2491 C C . ALA A 1 319 ? -1.658 -13.553 17.580 1.00 83.25 319 ALA A C 1
ATOM 2493 O O . ALA A 1 319 ? -1.550 -14.694 17.126 1.00 83.25 319 ALA A O 1
ATOM 2494 N N . PHE A 1 320 ? -0.698 -12.628 17.435 1.00 81.69 320 PHE A N 1
ATOM 2495 C CA . PHE A 1 320 ? 0.412 -12.781 16.482 1.00 81.69 320 PHE A CA 1
ATOM 2496 C C . PHE A 1 320 ? 1.821 -12.496 17.017 1.00 81.69 320 PHE A C 1
ATOM 2498 O O . PHE A 1 320 ? 2.774 -12.778 16.289 1.00 81.69 320 PHE A O 1
ATOM 2505 N N . ASP A 1 321 ? 1.973 -11.934 18.218 1.00 78.75 321 ASP A N 1
ATOM 2506 C CA . ASP A 1 321 ? 3.278 -11.686 18.839 1.00 78.75 321 ASP A CA 1
ATOM 2507 C C . ASP A 1 321 ? 3.558 -12.737 19.923 1.00 78.75 321 ASP A C 1
ATOM 2509 O O . ASP A 1 321 ? 2.871 -12.815 20.944 1.00 78.75 321 ASP A O 1
ATOM 2513 N N . GLU A 1 322 ? 4.571 -13.573 19.689 1.00 67.50 322 GLU A N 1
ATOM 2514 C CA . GLU A 1 322 ? 4.959 -14.625 20.631 1.00 67.50 322 GLU A CA 1
ATOM 2515 C C . GLU A 1 322 ? 5.596 -14.045 21.906 1.00 67.50 322 GLU A C 1
ATOM 2517 O O . GLU A 1 322 ? 5.437 -14.627 22.980 1.00 67.50 322 GLU A O 1
ATOM 2522 N N . HIS A 1 323 ? 6.197 -12.850 21.830 1.00 74.50 323 HIS A N 1
ATOM 2523 C CA . HIS A 1 323 ? 6.916 -12.226 22.945 1.00 74.50 323 HIS A CA 1
ATOM 2524 C C . HIS A 1 323 ? 6.010 -11.734 24.077 1.00 74.50 323 HIS A C 1
ATOM 2526 O O . HIS A 1 323 ? 6.459 -11.526 25.206 1.00 74.50 323 HIS A O 1
ATOM 2532 N N . VAL A 1 324 ? 4.709 -11.579 23.815 1.00 73.94 324 VAL A N 1
ATOM 2533 C CA . VAL A 1 324 ? 3.725 -11.166 24.828 1.00 73.94 324 VAL A CA 1
ATOM 2534 C C . VAL A 1 324 ? 3.600 -12.210 25.942 1.00 73.94 324 VAL A C 1
ATOM 2536 O O . VAL A 1 324 ? 3.308 -11.865 27.089 1.00 73.94 324 VAL A O 1
ATOM 2539 N N . PHE A 1 325 ? 3.856 -13.483 25.631 1.00 74.56 325 PHE A N 1
ATOM 2540 C CA . PHE A 1 325 ? 3.753 -14.585 26.585 1.00 74.56 325 PHE A CA 1
ATOM 2541 C C . PHE A 1 325 ? 5.085 -14.925 27.275 1.00 74.56 325 PHE A C 1
ATOM 2543 O O . PHE A 1 325 ? 5.073 -15.721 28.212 1.00 74.56 325 PHE A O 1
ATOM 2550 N N . ASP A 1 326 ? 6.205 -14.294 26.895 1.00 68.25 326 ASP A N 1
ATOM 2551 C CA . ASP A 1 326 ? 7.542 -14.566 27.460 1.00 68.25 326 ASP A CA 1
ATOM 2552 C C . ASP A 1 326 ? 7.629 -14.256 28.968 1.00 68.25 326 ASP A C 1
ATOM 2554 O O . ASP A 1 326 ? 8.475 -14.791 29.683 1.00 68.25 326 ASP A O 1
ATOM 2558 N N . GLN A 1 327 ? 6.724 -13.416 29.482 1.00 63.44 327 GLN A N 1
ATOM 2559 C CA . GLN A 1 327 ? 6.644 -13.048 30.901 1.00 63.44 327 GLN A CA 1
ATOM 2560 C C . GLN A 1 327 ? 5.907 -14.086 31.772 1.00 63.44 327 GLN A C 1
ATOM 2562 O O . GLN A 1 327 ? 5.794 -13.897 32.985 1.00 63.44 327 GLN A O 1
ATOM 2567 N N . LEU A 1 328 ? 5.373 -15.165 31.187 1.00 62.91 328 LEU A N 1
ATOM 2568 C CA . LEU A 1 328 ? 4.579 -16.165 31.904 1.00 62.91 328 LEU A CA 1
ATOM 2569 C C . LEU A 1 328 ? 5.406 -17.351 32.391 1.00 62.91 328 LEU A C 1
ATOM 2571 O O . LEU A 1 328 ? 6.210 -17.939 31.674 1.00 62.91 328 LEU A O 1
ATOM 2575 N N . SER A 1 329 ? 5.113 -17.777 33.615 1.00 60.78 329 SER A N 1
ATOM 2576 C CA . SER A 1 329 ? 5.630 -19.013 34.190 1.00 60.78 329 SER A CA 1
ATOM 2577 C C . SER A 1 329 ? 5.083 -20.266 33.461 1.00 60.78 329 SER A C 1
ATOM 2579 O O . SER A 1 329 ? 3.941 -20.268 32.990 1.00 60.78 329 SER A O 1
ATOM 2581 N N . PRO A 1 330 ? 5.855 -21.375 33.406 1.00 58.91 330 PRO A N 1
ATOM 2582 C CA . PRO A 1 330 ? 5.512 -22.595 32.661 1.00 58.91 330 PRO A CA 1
ATOM 2583 C C . PRO A 1 330 ? 4.124 -23.232 32.928 1.00 58.91 330 PRO A C 1
ATOM 2585 O O . PRO A 1 330 ? 3.558 -23.761 31.969 1.00 58.91 330 PRO A O 1
ATOM 2588 N N . PRO A 1 331 ? 3.504 -23.186 34.133 1.00 57.94 331 PRO A N 1
ATOM 2589 C CA . PRO A 1 331 ? 2.155 -23.739 34.336 1.00 57.94 331 PRO A CA 1
ATOM 2590 C C . PRO A 1 331 ? 1.039 -23.020 33.553 1.00 57.94 331 PRO A C 1
ATOM 2592 O O . PRO A 1 331 ? -0.046 -23.575 33.408 1.00 57.94 331 PRO A O 1
ATOM 2595 N N . ASN A 1 332 ? 1.289 -21.825 33.007 1.00 67.00 332 ASN A N 1
ATOM 2596 C CA . ASN A 1 332 ? 0.288 -21.039 32.280 1.00 67.00 332 ASN A CA 1
ATOM 2597 C C . ASN A 1 332 ? 0.283 -21.277 30.758 1.00 67.00 332 ASN A C 1
ATOM 2599 O O . ASN A 1 332 ? -0.487 -20.633 30.052 1.00 67.00 332 ASN A O 1
ATOM 2603 N N . GLN A 1 333 ? 1.075 -22.219 30.229 1.00 69.81 333 GLN A N 1
ATOM 2604 C CA . GLN A 1 333 ? 1.157 -22.467 28.778 1.00 69.81 333 GLN A CA 1
ATOM 2605 C C . GLN A 1 333 ? -0.190 -22.838 28.134 1.00 69.81 333 GLN A C 1
ATOM 2607 O O . GLN A 1 333 ? -0.491 -22.376 27.035 1.00 69.81 333 GLN A O 1
ATOM 2612 N N . GLN A 1 334 ? -1.031 -23.627 28.813 1.00 75.00 334 GLN A N 1
ATOM 2613 C CA . GLN A 1 334 ? -2.368 -23.969 28.303 1.00 75.00 334 GLN A CA 1
ATOM 2614 C C . GLN A 1 334 ? -3.294 -22.746 28.240 1.00 75.00 334 GLN A C 1
ATOM 2616 O O . GLN A 1 334 ? -4.082 -22.617 27.303 1.00 75.00 334 GLN A O 1
ATOM 2621 N N . LEU A 1 335 ? -3.172 -21.829 29.206 1.00 77.50 335 LEU A N 1
ATOM 2622 C CA . LEU A 1 335 ? -3.902 -20.565 29.202 1.00 77.50 335 LEU A CA 1
ATOM 2623 C C . LEU A 1 335 ? -3.403 -19.657 28.071 1.00 77.50 335 LEU A C 1
ATOM 2625 O O . LEU A 1 335 ? -4.227 -19.077 27.375 1.00 77.50 335 LEU A O 1
ATOM 2629 N N . SER A 1 336 ? -2.089 -19.586 27.832 1.00 77.31 336 SER A N 1
ATOM 2630 C CA . SER A 1 336 ? -1.511 -18.819 26.719 1.00 77.31 336 SER A CA 1
ATOM 2631 C C . SER A 1 336 ? -2.034 -19.290 25.363 1.00 77.31 336 SER A C 1
ATOM 2633 O O . SER A 1 336 ? -2.421 -18.466 24.540 1.00 77.31 336 SER A O 1
ATOM 2635 N N . ILE A 1 337 ? -2.114 -20.610 25.147 1.00 80.38 337 ILE A N 1
ATOM 2636 C CA . ILE A 1 337 ? -2.681 -21.185 23.918 1.00 80.38 337 ILE A CA 1
ATOM 2637 C C . ILE A 1 337 ? -4.160 -20.799 23.785 1.00 80.38 337 ILE A C 1
ATOM 2639 O O . ILE A 1 337 ? -4.563 -20.296 22.742 1.00 80.38 337 ILE A O 1
ATOM 2643 N N . ALA A 1 338 ? -4.955 -20.945 24.852 1.00 81.38 338 ALA A N 1
ATOM 2644 C CA . ALA A 1 338 ? -6.375 -20.592 24.830 1.00 81.38 338 ALA A CA 1
ATOM 2645 C C . ALA A 1 338 ? -6.626 -19.087 24.605 1.00 81.38 338 ALA A C 1
ATOM 2647 O O . ALA A 1 338 ? -7.561 -18.718 23.893 1.00 81.38 338 ALA A O 1
ATOM 2648 N N . VAL A 1 339 ? -5.799 -18.215 25.194 1.00 83.25 339 VAL A N 1
ATOM 2649 C CA . VAL A 1 339 ? -5.860 -16.758 24.994 1.00 83.25 339 VAL A CA 1
ATOM 2650 C C . VAL A 1 339 ? -5.484 -16.401 23.559 1.00 83.25 339 VAL A C 1
ATOM 2652 O O . VAL A 1 339 ? -6.192 -15.611 22.939 1.00 83.25 339 VAL A O 1
ATOM 2655 N N . ARG A 1 340 ? -4.429 -17.010 23.008 1.00 84.81 340 ARG A N 1
ATOM 2656 C CA . ARG A 1 340 ? -4.015 -16.804 21.615 1.00 84.81 340 ARG A CA 1
ATOM 2657 C C . ARG A 1 340 ? -5.099 -17.248 20.635 1.00 84.81 340 ARG A C 1
ATOM 2659 O O . ARG A 1 340 ? -5.484 -16.469 19.769 1.00 84.81 340 ARG A O 1
ATOM 2666 N N . ASP A 1 341 ? -5.631 -18.457 20.792 1.00 84.94 341 ASP A N 1
ATOM 2667 C CA . ASP A 1 341 ? -6.664 -18.995 19.900 1.00 84.94 341 ASP A CA 1
ATOM 2668 C C . ASP A 1 341 ? -7.953 -18.152 19.985 1.00 84.94 341 ASP A C 1
ATOM 2670 O O . ASP A 1 341 ? -8.545 -17.794 18.964 1.00 84.94 341 ASP A O 1
ATOM 2674 N N . GLY A 1 342 ? -8.338 -17.730 21.196 1.00 84.50 342 GLY A N 1
ATOM 2675 C CA . GLY A 1 342 ? -9.451 -16.805 21.412 1.00 84.50 342 GLY A CA 1
ATOM 2676 C C . GLY A 1 342 ? -9.221 -15.415 20.804 1.00 84.50 342 GLY A C 1
ATOM 2677 O O . GLY A 1 342 ? -10.151 -14.839 20.237 1.00 84.50 342 GLY A O 1
ATOM 2678 N N . ALA A 1 343 ? -7.994 -14.887 20.870 1.00 86.25 343 ALA A N 1
ATOM 2679 C CA . ALA A 1 343 ? -7.623 -13.620 20.243 1.00 86.25 343 ALA A CA 1
ATOM 2680 C C . ALA A 1 343 ? -7.681 -13.712 18.711 1.00 86.25 343 ALA A C 1
ATOM 2682 O O . ALA A 1 343 ? -8.250 -12.826 18.079 1.00 86.25 343 ALA A O 1
ATOM 2683 N N . VAL A 1 344 ? -7.189 -14.803 18.110 1.00 86.75 344 VAL A N 1
ATOM 2684 C CA . VAL A 1 344 ? -7.295 -15.054 16.660 1.00 86.75 344 VAL A CA 1
ATOM 2685 C C . VAL A 1 344 ? -8.760 -15.119 16.220 1.00 86.75 344 VAL A C 1
ATOM 2687 O O . VAL A 1 344 ? -9.137 -14.516 15.212 1.00 86.75 344 VAL A O 1
ATOM 2690 N N . GLU A 1 345 ? -9.618 -15.807 16.976 1.00 86.75 345 GLU A N 1
ATOM 2691 C CA . GLU A 1 345 ? -11.057 -15.843 16.706 1.00 86.75 345 GLU A CA 1
ATOM 2692 C C . GLU A 1 345 ? -11.721 -14.462 16.799 1.00 86.75 345 GLU A C 1
ATOM 2694 O O . GLU A 1 345 ? -12.559 -14.130 15.958 1.00 86.75 345 GLU A O 1
ATOM 2699 N N . LEU A 1 346 ? -11.365 -13.665 17.810 1.00 87.00 346 LEU A N 1
ATOM 2700 C CA . LEU A 1 346 ? -11.915 -12.326 18.018 1.00 87.00 346 LEU A CA 1
ATOM 2701 C C . LEU A 1 346 ? -11.488 -11.367 16.902 1.00 87.00 346 LEU A C 1
ATOM 2703 O O . LEU A 1 346 ? -12.317 -10.661 16.335 1.00 87.00 346 LEU A O 1
ATOM 2707 N N . VAL A 1 347 ? -10.202 -11.380 16.556 1.00 88.12 347 VAL A N 1
ATOM 2708 C CA . VAL A 1 347 ? -9.619 -10.566 15.487 1.00 88.12 347 VAL A CA 1
ATOM 2709 C C . VAL A 1 347 ? -10.260 -10.903 14.131 1.00 88.12 347 VAL A C 1
ATOM 2711 O O . VAL A 1 347 ? -10.595 -10.000 13.364 1.00 88.12 347 VAL A O 1
ATOM 2714 N N . ASN A 1 348 ? -10.521 -12.185 13.850 1.00 86.12 348 ASN A N 1
ATOM 2715 C CA . ASN A 1 348 ? -11.237 -12.610 12.642 1.00 86.12 348 ASN A CA 1
ATOM 2716 C C . ASN A 1 348 ? -12.695 -12.115 12.593 1.00 86.12 348 ASN A C 1
ATOM 2718 O O . ASN A 1 348 ? -13.176 -11.727 11.523 1.00 86.12 348 ASN A O 1
ATOM 2722 N N . GLU A 1 349 ? -13.397 -12.113 13.728 1.00 86.25 349 GLU A N 1
ATOM 2723 C CA . GLU A 1 349 ? -14.760 -11.578 13.819 1.00 86.25 349 GLU A CA 1
ATOM 2724 C C . GLU A 1 349 ? -14.768 -10.058 13.603 1.00 86.25 349 GLU A C 1
ATOM 2726 O O . GLU A 1 349 ? -15.552 -9.549 12.803 1.00 86.25 349 GLU A O 1
ATOM 2731 N N . ILE A 1 350 ? -13.827 -9.337 14.226 1.00 84.62 350 ILE A N 1
ATOM 2732 C CA . ILE A 1 350 ? -13.650 -7.889 14.043 1.00 84.62 350 ILE A CA 1
ATOM 2733 C C . ILE A 1 350 ? -13.446 -7.550 12.561 1.00 84.62 350 ILE A C 1
ATOM 2735 O O . ILE A 1 350 ? -14.134 -6.678 12.031 1.00 84.62 350 ILE A O 1
ATOM 2739 N N . VAL A 1 351 ? -12.559 -8.261 11.856 1.00 83.19 351 VAL A N 1
ATOM 2740 C CA . VAL A 1 351 ? -12.350 -8.036 10.414 1.00 83.19 351 VAL A CA 1
ATOM 2741 C C . VAL A 1 351 ? -13.598 -8.348 9.604 1.00 83.19 351 VAL A C 1
ATOM 2743 O O . VAL A 1 351 ? -13.877 -7.641 8.638 1.00 83.19 351 VAL A O 1
ATOM 2746 N N . SER A 1 352 ? -14.375 -9.359 9.988 1.00 83.56 352 SER A N 1
ATOM 2747 C CA . SER A 1 352 ? -15.632 -9.692 9.307 1.00 83.56 352 SER A CA 1
ATOM 2748 C C . SER A 1 352 ? -16.656 -8.559 9.444 1.00 83.56 352 SER A C 1
ATOM 2750 O O . SER A 1 352 ? -17.274 -8.171 8.452 1.00 83.56 352 SER A O 1
ATOM 2752 N N . ILE A 1 353 ? -16.759 -7.950 10.631 1.00 79.62 353 ILE A N 1
ATOM 2753 C CA . ILE A 1 353 ? -17.604 -6.772 10.880 1.00 79.62 353 ILE A CA 1
ATOM 2754 C C . ILE A 1 353 ? -17.118 -5.566 10.068 1.00 79.62 353 ILE A C 1
ATOM 2756 O O . ILE A 1 353 ? -17.929 -4.903 9.418 1.00 79.62 353 ILE A O 1
ATOM 2760 N N . ILE A 1 354 ? -15.807 -5.298 10.053 1.00 77.62 354 ILE A N 1
ATOM 2761 C CA . ILE A 1 354 ? -15.215 -4.204 9.264 1.00 77.62 354 ILE A CA 1
ATOM 2762 C C . ILE A 1 354 ? -15.486 -4.414 7.768 1.00 77.62 354 ILE A C 1
ATOM 2764 O O . ILE A 1 354 ? -15.942 -3.497 7.091 1.00 77.62 354 ILE A O 1
ATOM 2768 N N . THR A 1 355 ? -15.283 -5.632 7.261 1.00 77.94 355 THR A N 1
ATOM 2769 C CA . THR A 1 355 ? -15.510 -5.986 5.850 1.00 77.94 355 THR A CA 1
ATOM 2770 C C . THR A 1 355 ? -16.982 -5.822 5.471 1.00 77.94 355 THR A C 1
ATOM 2772 O O . THR A 1 355 ? -17.299 -5.189 4.466 1.00 77.94 355 THR A O 1
ATOM 2775 N N . SER A 1 356 ? -17.904 -6.326 6.299 1.00 77.94 356 SER A N 1
ATOM 2776 C CA . SER A 1 356 ? -19.346 -6.151 6.085 1.00 77.94 356 SER A CA 1
ATOM 2777 C C . SER A 1 356 ? -19.746 -4.674 6.099 1.00 77.94 356 SER A C 1
ATOM 2779 O O . SER A 1 356 ? -20.570 -4.248 5.291 1.00 77.94 356 SER A O 1
ATOM 2781 N N . SER A 1 357 ? -19.152 -3.885 6.996 1.00 73.19 357 SER A N 1
ATOM 2782 C CA . SER A 1 357 ? -19.415 -2.448 7.101 1.00 73.19 357 SER A CA 1
ATOM 2783 C C . SER A 1 357 ? -18.934 -1.707 5.853 1.00 73.19 357 SER A C 1
ATOM 2785 O O . SER A 1 357 ? -19.706 -0.941 5.275 1.00 73.19 357 SER A O 1
ATOM 2787 N N . ALA A 1 358 ? -17.720 -2.014 5.382 1.00 72.12 358 ALA A N 1
ATOM 2788 C CA . ALA A 1 358 ? -17.141 -1.464 4.158 1.00 72.12 358 ALA A CA 1
ATOM 2789 C C . ALA A 1 358 ? -17.981 -1.783 2.906 1.00 72.12 358 ALA A C 1
ATOM 2791 O O . ALA A 1 358 ? -18.103 -0.939 2.027 1.00 72.12 358 ALA A O 1
ATOM 2792 N N . HIS A 1 359 ? -18.613 -2.961 2.836 1.00 73.88 359 HIS A N 1
ATOM 2793 C CA . HIS A 1 359 ? -19.522 -3.311 1.736 1.00 73.88 359 HIS A CA 1
ATOM 2794 C C . HIS A 1 359 ? -20.906 -2.660 1.824 1.00 73.88 359 HIS A C 1
ATOM 2796 O O . HIS A 1 359 ? -21.537 -2.418 0.797 1.00 73.88 359 HIS A O 1
ATOM 2802 N N . SER A 1 360 ? -21.410 -2.424 3.036 1.00 70.25 360 SER A N 1
ATOM 2803 C CA . SER A 1 360 ? -22.773 -1.923 3.251 1.00 70.25 360 SER A CA 1
ATOM 2804 C C . SER A 1 360 ? -22.937 -0.422 2.990 1.00 70.25 360 SER A C 1
ATOM 2806 O O . SER A 1 360 ? -24.045 0.027 2.695 1.00 70.25 360 SER A O 1
ATOM 2808 N N . GLN A 1 361 ? -21.857 0.361 3.086 1.00 61.44 361 GLN A N 1
ATOM 2809 C CA . GLN A 1 361 ? -21.890 1.805 2.867 1.00 61.44 361 GLN A CA 1
ATOM 2810 C C . GLN A 1 361 ? -21.277 2.157 1.504 1.00 61.44 361 GLN A C 1
ATOM 2812 O O . GLN A 1 361 ? -20.121 1.823 1.264 1.00 61.44 361 GLN A O 1
ATOM 2817 N N . PRO A 1 362 ? -21.992 2.878 0.616 1.00 51.72 362 PRO A N 1
ATOM 2818 C CA . PRO A 1 362 ? -21.472 3.240 -0.707 1.00 51.72 362 PRO A CA 1
ATOM 2819 C C . PRO A 1 362 ? -20.248 4.176 -0.659 1.00 51.72 362 PRO A C 1
ATOM 2821 O O . PRO A 1 362 ? -19.546 4.298 -1.657 1.00 51.72 362 PRO A O 1
ATOM 2824 N N . LEU A 1 363 ? -19.981 4.808 0.489 1.00 51.66 363 LEU A N 1
ATOM 2825 C CA . LEU A 1 363 ? -18.782 5.584 0.812 1.00 51.66 363 LEU A CA 1
ATOM 2826 C C . LEU A 1 363 ? -18.499 5.394 2.312 1.00 51.66 363 LEU A C 1
ATOM 2828 O O . LEU A 1 363 ? -18.925 6.211 3.127 1.00 51.66 363 LEU A O 1
ATOM 2832 N N . PHE A 1 364 ? -17.853 4.291 2.700 1.00 58.31 364 PHE A N 1
ATOM 2833 C CA . PHE A 1 364 ? -17.322 4.159 4.059 1.00 58.31 364 PHE A CA 1
ATOM 2834 C C . PHE A 1 364 ? -16.267 5.257 4.260 1.00 58.31 364 PHE A C 1
ATOM 2836 O O . PHE A 1 364 ? -15.191 5.205 3.665 1.00 58.31 364 PHE A O 1
ATOM 2843 N N . ALA A 1 365 ? -16.593 6.297 5.030 1.00 54.50 365 ALA A N 1
ATOM 2844 C CA . ALA A 1 365 ? -15.665 7.391 5.284 1.00 54.50 365 ALA A CA 1
ATOM 2845 C C . ALA A 1 365 ? -14.549 6.887 6.204 1.00 54.50 365 ALA A C 1
ATOM 2847 O O . ALA A 1 365 ? -14.783 6.594 7.375 1.00 54.50 365 ALA A O 1
ATOM 2848 N N . ILE A 1 366 ? -13.337 6.763 5.663 1.00 59.91 366 ILE A N 1
ATOM 2849 C CA . ILE A 1 366 ? -12.147 6.482 6.462 1.00 59.91 366 ILE A CA 1
ATOM 2850 C C . ILE A 1 366 ? -11.905 7.687 7.377 1.00 59.91 366 ILE A C 1
ATOM 2852 O O . ILE A 1 366 ? -11.445 8.731 6.917 1.00 59.91 366 ILE A O 1
ATOM 2856 N N . ASN A 1 367 ? -12.215 7.549 8.666 1.00 56.97 367 ASN A N 1
ATOM 2857 C CA . ASN A 1 367 ? -11.879 8.552 9.671 1.00 56.97 367 ASN A CA 1
ATOM 2858 C C . ASN A 1 367 ? -10.404 8.428 10.080 1.00 56.97 367 ASN A C 1
ATOM 2860 O O . ASN A 1 367 ? -9.870 7.323 10.182 1.00 56.97 367 ASN A O 1
ATOM 2864 N N . GLU A 1 368 ? -9.760 9.561 10.376 1.00 47.94 368 GLU A N 1
ATOM 2865 C CA . GLU A 1 368 ? -8.333 9.644 10.742 1.00 47.94 368 GLU A CA 1
ATOM 2866 C C . GLU A 1 368 ? -7.965 8.793 11.978 1.00 47.94 368 GLU A C 1
ATOM 2868 O O . GLU A 1 368 ? -6.833 8.321 12.087 1.00 47.94 368 GLU A O 1
ATOM 2873 N N . ASN A 1 369 ? -8.932 8.536 12.869 1.00 45.81 369 ASN A N 1
ATOM 2874 C CA . ASN A 1 369 ? -8.738 7.795 14.121 1.00 45.81 369 ASN A CA 1
ATOM 2875 C C . ASN A 1 369 ? -8.979 6.276 14.019 1.00 45.81 369 ASN A C 1
ATOM 2877 O O . ASN A 1 369 ? -8.636 5.545 14.950 1.00 45.81 369 ASN A O 1
ATOM 2881 N N . ASP A 1 370 ? -9.520 5.772 12.906 1.00 61.41 370 ASP A N 1
ATOM 2882 C CA . ASP A 1 370 ? -9.785 4.338 12.742 1.00 61.41 370 ASP A CA 1
ATOM 2883 C C . ASP A 1 370 ? -8.520 3.576 12.290 1.00 61.41 370 ASP A C 1
ATOM 2885 O O . ASP A 1 370 ? -7.597 4.141 11.700 1.00 61.41 370 ASP A O 1
ATOM 2889 N N . VAL A 1 371 ? -8.446 2.257 12.538 1.00 61.06 371 VAL A N 1
ATOM 2890 C CA . VAL A 1 371 ? -7.294 1.408 12.124 1.00 61.06 371 VAL A CA 1
ATOM 2891 C C . VAL A 1 371 ? -7.051 1.507 10.610 1.00 61.06 371 VAL A C 1
ATOM 2893 O O . VAL A 1 371 ? -5.904 1.551 10.163 1.00 61.06 371 VAL A O 1
ATOM 2896 N N . LEU A 1 372 ? -8.127 1.620 9.824 1.00 67.69 372 LEU A N 1
ATOM 2897 C CA . LEU A 1 372 ? -8.063 1.837 8.377 1.00 67.69 372 LEU A CA 1
ATOM 2898 C C . LEU A 1 372 ? -7.504 3.226 8.020 1.00 67.69 372 LEU A C 1
ATOM 2900 O O . LEU A 1 372 ? -6.710 3.334 7.089 1.00 67.69 372 LEU A O 1
ATOM 2904 N N . GLY A 1 373 ? -7.848 4.271 8.782 1.00 62.47 373 GLY A N 1
ATOM 2905 C CA . GLY A 1 373 ? -7.317 5.628 8.597 1.00 62.47 373 GLY A CA 1
ATOM 2906 C C . GLY A 1 373 ? -5.834 5.729 8.904 1.00 62.47 373 GLY A C 1
ATOM 2907 O O . GLY A 1 373 ? -5.075 6.303 8.126 1.00 62.47 373 GLY A O 1
ATOM 2908 N N . ARG A 1 374 ? -5.382 5.049 9.961 1.00 66.88 374 ARG A N 1
ATOM 2909 C CA . ARG A 1 374 ? -3.951 4.953 10.272 1.00 66.88 374 ARG A CA 1
ATOM 2910 C C . ARG A 1 374 ? -3.165 4.254 9.166 1.00 66.88 374 ARG A C 1
ATOM 2912 O O . ARG A 1 374 ? -2.068 4.700 8.872 1.00 66.88 374 ARG A O 1
ATOM 2919 N N . CYS A 1 375 ? -3.719 3.235 8.507 1.00 64.44 375 CYS A N 1
ATOM 2920 C CA . CYS A 1 375 ? -3.079 2.611 7.339 1.00 64.44 375 CYS A CA 1
ATOM 2921 C C . CYS A 1 375 ? -3.097 3.508 6.088 1.00 64.44 375 CYS A C 1
ATOM 2923 O O . CYS A 1 375 ? -2.215 3.396 5.241 1.00 64.44 375 CYS A O 1
ATOM 2925 N N . ALA A 1 376 ? -4.089 4.395 5.954 1.00 60.19 376 ALA A N 1
ATOM 2926 C CA . ALA A 1 376 ? -4.154 5.348 4.847 1.00 60.19 376 ALA A CA 1
ATOM 2927 C C . ALA A 1 376 ? -3.095 6.461 4.970 1.00 60.19 376 ALA A C 1
ATOM 2929 O O . ALA A 1 376 ? -2.560 6.899 3.946 1.00 60.19 376 ALA A O 1
ATOM 2930 N N . ILE A 1 377 ? -2.804 6.892 6.204 1.00 66.19 377 ILE A N 1
ATOM 2931 C CA . ILE A 1 377 ? -1.870 7.982 6.531 1.00 66.19 377 ILE A CA 1
ATOM 2932 C C . ILE A 1 377 ? -0.433 7.463 6.728 1.00 66.19 377 ILE A C 1
ATOM 2934 O O . ILE A 1 377 ? 0.512 8.086 6.250 1.00 66.19 377 ILE A O 1
ATOM 2938 N N . ASP A 1 378 ? -0.252 6.326 7.409 1.00 74.94 378 ASP A N 1
ATOM 2939 C CA . ASP A 1 378 ? 1.058 5.774 7.774 1.00 74.94 378 ASP A CA 1
ATOM 2940 C C . ASP A 1 378 ? 1.521 4.678 6.798 1.00 74.94 378 ASP A C 1
ATOM 2942 O O . ASP A 1 378 ? 1.082 3.522 6.827 1.00 74.94 378 ASP A O 1
ATOM 2946 N N . SER A 1 379 ? 2.476 5.059 5.951 1.00 72.06 379 SER A N 1
ATOM 2947 C CA . SER A 1 379 ? 3.133 4.190 4.974 1.00 72.06 379 SER A CA 1
ATOM 2948 C C . SER A 1 379 ? 3.859 2.994 5.615 1.00 72.06 379 SER A C 1
ATOM 2950 O O . SER A 1 379 ? 3.883 1.912 5.022 1.00 72.06 379 SER A O 1
ATOM 2952 N N . LEU A 1 380 ? 4.431 3.133 6.816 1.00 77.56 380 LEU A N 1
ATOM 2953 C CA . LEU A 1 380 ? 5.179 2.048 7.463 1.00 77.56 380 LEU A CA 1
ATOM 2954 C C . LEU A 1 380 ? 4.237 0.949 7.951 1.00 77.56 380 LEU A C 1
ATOM 2956 O O . LEU A 1 380 ? 4.467 -0.225 7.664 1.00 77.56 380 LEU A O 1
ATOM 2960 N N . LYS A 1 381 ? 3.119 1.327 8.577 1.00 77.06 381 LYS A N 1
ATOM 2961 C CA . LYS A 1 381 ? 2.085 0.368 8.994 1.00 77.06 381 LYS A CA 1
ATOM 2962 C C . LYS A 1 381 ? 1.519 -0.402 7.814 1.00 77.06 381 LYS A C 1
ATOM 2964 O O . LYS A 1 381 ? 1.383 -1.620 7.882 1.00 77.06 381 LYS A O 1
ATOM 2969 N N . LEU A 1 382 ? 1.245 0.278 6.698 1.00 78.88 382 LEU A N 1
ATOM 2970 C CA . LEU A 1 382 ? 0.777 -0.399 5.490 1.00 78.88 382 LEU A CA 1
ATOM 2971 C C . LEU A 1 382 ? 1.784 -1.455 5.004 1.00 78.88 382 LEU A C 1
ATOM 2973 O O . LEU A 1 382 ? 1.386 -2.540 4.584 1.00 78.88 382 LEU A O 1
ATOM 2977 N N . LYS A 1 383 ? 3.089 -1.168 5.105 1.00 79.88 383 LYS A N 1
ATOM 2978 C CA . LYS A 1 383 ? 4.150 -2.127 4.771 1.00 79.88 383 LYS A CA 1
ATOM 2979 C C . LYS A 1 383 ? 4.145 -3.341 5.706 1.00 79.88 383 LYS A C 1
ATOM 2981 O O . LYS A 1 383 ? 4.275 -4.464 5.229 1.00 79.88 383 LYS A O 1
ATOM 2986 N N . GLU A 1 384 ? 3.947 -3.144 7.008 1.00 81.81 384 GLU A N 1
ATOM 2987 C CA . GLU A 1 384 ? 3.865 -4.240 7.985 1.00 81.81 384 GLU A CA 1
ATOM 2988 C C . GLU A 1 384 ? 2.692 -5.189 7.709 1.00 81.81 384 GLU A C 1
ATOM 2990 O O . GLU A 1 384 ? 2.862 -6.408 7.772 1.00 81.81 384 GLU A O 1
ATOM 2995 N N . TYR A 1 385 ? 1.518 -4.654 7.356 1.00 79.69 385 TYR A N 1
ATOM 2996 C CA . TYR A 1 385 ? 0.353 -5.468 6.995 1.00 79.69 385 TYR A CA 1
ATOM 2997 C C . TYR A 1 385 ? 0.568 -6.241 5.687 1.00 79.69 385 TYR A C 1
ATOM 2999 O O . TYR A 1 385 ? 0.189 -7.410 5.604 1.00 79.69 385 TYR A O 1
ATOM 3007 N N . VAL A 1 386 ? 1.212 -5.632 4.683 1.00 78.44 386 VAL A N 1
ATOM 3008 C CA . VAL A 1 386 ? 1.571 -6.310 3.422 1.00 78.44 386 VAL A CA 1
ATOM 3009 C C . VAL A 1 386 ? 2.578 -7.435 3.673 1.00 78.44 386 VAL A C 1
ATOM 3011 O O . VAL A 1 386 ? 2.342 -8.567 3.254 1.00 78.44 386 VAL A O 1
ATOM 3014 N N . ALA A 1 387 ? 3.645 -7.174 4.432 1.00 80.06 387 ALA A N 1
ATOM 3015 C CA . ALA A 1 387 ? 4.611 -8.203 4.820 1.00 80.06 387 ALA A CA 1
ATOM 3016 C C . ALA A 1 387 ? 3.940 -9.324 5.632 1.00 80.06 387 ALA A C 1
ATOM 3018 O O . ALA A 1 387 ? 4.139 -10.511 5.375 1.00 80.06 387 ALA A O 1
ATOM 3019 N N . GLY A 1 388 ? 3.062 -8.958 6.567 1.00 78.88 388 GLY A N 1
ATOM 3020 C CA . GLY A 1 388 ? 2.299 -9.901 7.372 1.00 78.88 388 GLY A CA 1
ATOM 3021 C C . GLY A 1 388 ? 1.293 -10.738 6.577 1.00 78.88 388 GLY A C 1
ATOM 3022 O O . GLY A 1 388 ? 0.929 -11.815 7.043 1.00 78.88 388 GLY A O 1
ATOM 3023 N N . ALA A 1 389 ? 0.823 -10.275 5.416 1.00 76.62 389 ALA A N 1
ATOM 3024 C CA . ALA A 1 389 ? -0.017 -11.057 4.506 1.00 76.62 389 ALA A CA 1
ATOM 3025 C C . ALA A 1 389 ? 0.787 -12.119 3.740 1.00 76.62 389 ALA A C 1
ATOM 3027 O O . ALA A 1 389 ? 0.243 -13.167 3.383 1.00 76.62 389 ALA A O 1
ATOM 3028 N N . MET A 1 390 ? 2.078 -11.865 3.512 1.00 73.94 390 MET A N 1
ATOM 3029 C CA . MET A 1 390 ? 3.003 -12.828 2.907 1.00 73.94 390 MET A CA 1
ATOM 3030 C C . MET A 1 390 ? 3.435 -13.906 3.909 1.00 73.94 390 MET A C 1
ATOM 3032 O O . MET A 1 390 ? 3.613 -15.063 3.526 1.00 73.94 390 MET A O 1
ATOM 3036 N N . CYS A 1 391 ? 3.505 -13.574 5.204 1.00 71.06 391 CYS A N 1
ATOM 3037 C CA . CYS A 1 391 ? 3.684 -14.553 6.273 1.00 71.06 391 CYS A CA 1
ATOM 3038 C C . CYS A 1 391 ? 2.504 -15.544 6.279 1.00 71.06 391 CYS A C 1
ATOM 3040 O O . CYS A 1 391 ? 1.376 -15.182 6.603 1.00 71.06 391 CYS A O 1
ATOM 3042 N N . GLY A 1 392 ? 2.739 -16.804 5.901 1.00 69.88 392 GLY A N 1
ATOM 3043 C CA . GLY A 1 392 ? 1.705 -17.846 5.909 1.00 69.88 392 GLY A CA 1
ATOM 3044 C C . GLY A 1 392 ? 1.047 -18.074 7.285 1.00 69.88 392 GLY A C 1
ATOM 3045 O O . GLY A 1 392 ? 1.446 -17.511 8.300 1.00 69.88 392 GLY A O 1
ATOM 3046 N N . GLY A 1 393 ? 0.025 -18.934 7.332 1.00 78.56 393 GLY A N 1
ATOM 3047 C CA . GLY A 1 393 ? -0.709 -19.253 8.567 1.00 78.56 393 GLY A CA 1
ATOM 3048 C C . GLY A 1 393 ? -1.883 -18.307 8.854 1.00 78.56 393 GLY A C 1
ATOM 3049 O O . GLY A 1 393 ? -2.453 -17.718 7.935 1.00 78.56 393 GLY A O 1
ATOM 3050 N N . GLU A 1 394 ? -2.279 -18.191 10.125 1.00 76.25 394 GLU A N 1
ATOM 3051 C CA . GLU A 1 394 ? -3.433 -17.373 10.549 1.00 76.25 394 GLU A CA 1
ATOM 3052 C C . GLU A 1 394 ? -3.175 -15.863 10.418 1.00 76.25 394 GLU A C 1
ATOM 3054 O O . GLU A 1 394 ? -4.074 -15.120 10.022 1.00 76.25 394 GLU A O 1
ATOM 3059 N N . ARG A 1 395 ? -1.929 -15.416 10.638 1.00 80.12 395 ARG A N 1
ATOM 3060 C CA . ARG A 1 395 ? -1.510 -14.018 10.434 1.00 80.12 395 ARG A CA 1
ATOM 3061 C C . ARG A 1 395 ? -1.699 -13.579 8.981 1.00 80.12 395 ARG A C 1
ATOM 3063 O O . ARG A 1 395 ? -2.281 -12.526 8.731 1.00 80.12 395 ARG A O 1
ATOM 3070 N N . GLY A 1 396 ? -1.296 -14.421 8.028 1.00 77.75 396 GLY A N 1
ATOM 3071 C CA . GLY A 1 396 ? -1.505 -14.173 6.602 1.00 77.75 396 GLY A CA 1
ATOM 3072 C C . GLY A 1 396 ? -2.981 -14.068 6.231 1.00 77.75 396 GLY A C 1
ATOM 3073 O O . GLY A 1 396 ? -3.391 -13.104 5.588 1.00 77.75 396 GLY A O 1
ATOM 3074 N N . LYS A 1 397 ? -3.811 -15.019 6.689 1.00 80.12 397 LYS A N 1
ATOM 3075 C CA . LYS A 1 397 ? -5.265 -15.015 6.431 1.00 80.12 397 LYS A CA 1
ATOM 3076 C C . LYS A 1 397 ? -5.941 -13.746 6.950 1.00 80.12 397 LYS A C 1
ATOM 3078 O O . LYS A 1 397 ? -6.766 -13.167 6.242 1.00 80.12 397 LYS A O 1
ATOM 3083 N N . PHE A 1 398 ? -5.591 -13.325 8.164 1.00 84.19 398 PHE A N 1
ATOM 3084 C CA . PHE A 1 398 ? -6.092 -12.091 8.757 1.00 84.19 398 PHE A CA 1
ATOM 3085 C C . PHE A 1 398 ? -5.688 -10.868 7.924 1.00 84.19 398 PHE A C 1
ATOM 3087 O O . PHE A 1 398 ? -6.559 -10.114 7.491 1.00 84.19 398 PHE A O 1
ATOM 3094 N N . ASN A 1 399 ? -4.392 -10.707 7.637 1.00 82.19 399 ASN A N 1
ATOM 3095 C CA . ASN A 1 399 ? -3.878 -9.537 6.924 1.00 82.19 399 ASN A CA 1
ATOM 3096 C C . ASN A 1 399 ? -4.441 -9.429 5.501 1.00 82.19 399 ASN A C 1
ATOM 3098 O O . ASN A 1 399 ? -4.769 -8.333 5.061 1.00 82.19 399 ASN A O 1
ATOM 3102 N N . ILE A 1 400 ? -4.644 -10.553 4.807 1.00 79.00 400 ILE A N 1
ATOM 3103 C CA . ILE A 1 400 ? -5.307 -10.594 3.492 1.00 79.00 400 ILE A CA 1
ATOM 3104 C C . ILE A 1 400 ? -6.734 -10.034 3.574 1.00 79.00 400 ILE A C 1
ATOM 3106 O O . ILE A 1 400 ? -7.107 -9.171 2.780 1.00 79.00 400 ILE A O 1
ATOM 3110 N N . ARG A 1 401 ? -7.538 -10.498 4.540 1.00 77.81 401 ARG A N 1
ATOM 3111 C CA . ARG A 1 401 ? -8.924 -10.026 4.719 1.00 77.81 401 ARG A CA 1
ATOM 3112 C C . ARG A 1 401 ? -8.979 -8.564 5.160 1.00 77.81 401 ARG A C 1
ATOM 3114 O O . ARG A 1 401 ? -9.840 -7.818 4.704 1.00 77.81 401 ARG A O 1
ATOM 3121 N N . PHE A 1 402 ? -8.053 -8.151 6.018 1.00 80.94 402 PHE A N 1
ATOM 3122 C CA . PHE A 1 402 ? -7.950 -6.771 6.475 1.00 80.94 402 PHE A CA 1
ATOM 3123 C C . PHE A 1 402 ? -7.572 -5.819 5.330 1.00 80.94 402 PHE A C 1
ATOM 3125 O O . PHE A 1 402 ? -8.247 -4.813 5.117 1.00 80.94 402 PHE A O 1
ATOM 3132 N N . LEU A 1 403 ? -6.551 -6.166 4.536 1.00 79.69 403 LEU A N 1
ATOM 3133 C CA . LEU A 1 403 ? -6.139 -5.391 3.361 1.00 79.69 403 LEU A CA 1
ATOM 3134 C C . LEU A 1 403 ? -7.237 -5.341 2.297 1.00 79.69 403 LEU A C 1
ATOM 3136 O O . LEU A 1 403 ? -7.399 -4.311 1.646 1.00 79.69 403 LEU A O 1
ATOM 3140 N N . TYR A 1 404 ? -8.028 -6.407 2.156 1.00 78.56 404 TYR A N 1
ATOM 3141 C CA . TYR A 1 404 ? -9.216 -6.395 1.307 1.00 78.56 404 TYR A CA 1
ATOM 3142 C C . TYR A 1 404 ? -10.228 -5.331 1.755 1.00 78.56 404 TYR A C 1
ATOM 3144 O O . TYR A 1 404 ? -10.597 -4.464 0.962 1.00 78.56 404 TYR A O 1
ATOM 3152 N N . ALA A 1 405 ? -10.622 -5.340 3.032 1.00 77.38 405 ALA A N 1
ATOM 3153 C CA . ALA A 1 405 ? -11.540 -4.340 3.576 1.00 77.38 405 ALA A CA 1
ATOM 3154 C C . ALA A 1 405 ? -10.984 -2.908 3.446 1.00 77.38 405 ALA A C 1
ATOM 3156 O O . ALA A 1 405 ? -11.721 -1.986 3.097 1.00 77.38 405 ALA A O 1
ATOM 3157 N N . PHE A 1 406 ? -9.674 -2.732 3.653 1.00 79.31 406 PHE A N 1
ATOM 3158 C CA . PHE A 1 406 ? -8.984 -1.460 3.441 1.00 79.31 406 PHE A CA 1
ATOM 3159 C C . PHE A 1 406 ? -9.073 -0.976 1.993 1.00 79.31 406 PHE A C 1
ATOM 3161 O O . PHE A 1 406 ? -9.408 0.181 1.767 1.00 79.31 406 PHE A O 1
ATOM 3168 N N . CYS A 1 407 ? -8.827 -1.843 1.009 1.00 76.50 407 CYS A N 1
ATOM 3169 C CA . CYS A 1 407 ? -8.913 -1.475 -0.405 1.00 76.50 407 CYS A CA 1
ATOM 3170 C C . CYS A 1 407 ? -10.339 -1.062 -0.806 1.00 76.50 407 CYS A C 1
ATOM 3172 O O . CYS A 1 407 ? -10.515 -0.079 -1.525 1.00 76.50 407 CYS A O 1
ATOM 3174 N N . VAL A 1 408 ? -11.358 -1.771 -0.299 1.00 75.12 408 VAL A N 1
ATOM 3175 C CA . VAL A 1 408 ? -12.775 -1.433 -0.528 1.00 75.12 408 VAL A CA 1
ATOM 3176 C C . VAL A 1 408 ? -13.114 -0.053 0.048 1.00 75.12 408 VAL A C 1
ATOM 3178 O O . VAL A 1 408 ? -13.794 0.728 -0.612 1.00 75.12 408 VAL A O 1
ATOM 3181 N N . ALA A 1 409 ? -12.611 0.273 1.241 1.00 73.81 409 ALA A N 1
ATOM 3182 C CA . ALA A 1 409 ? -12.878 1.552 1.899 1.00 73.81 409 ALA A CA 1
ATOM 3183 C C . ALA A 1 409 ? -12.051 2.729 1.339 1.00 73.81 409 ALA A C 1
ATOM 3185 O O . ALA A 1 409 ? -12.565 3.836 1.208 1.00 73.81 409 ALA A O 1
ATOM 3186 N N . ALA A 1 410 ? -10.770 2.518 1.016 1.00 73.12 410 ALA A N 1
ATOM 3187 C CA . ALA A 1 410 ? -9.825 3.583 0.648 1.00 73.12 410 ALA A CA 1
ATOM 3188 C C . ALA A 1 410 ? -9.890 3.983 -0.830 1.00 73.12 410 ALA A C 1
ATOM 3190 O O . ALA A 1 410 ? -9.351 5.019 -1.228 1.00 73.12 410 ALA A O 1
ATOM 3191 N N . GLY A 1 411 ? -10.547 3.167 -1.652 1.00 70.31 411 GLY A N 1
ATOM 3192 C CA . GLY A 1 411 ? -10.715 3.419 -3.072 1.00 70.31 411 GLY A CA 1
ATOM 3193 C C . GLY A 1 411 ? -9.497 3.028 -3.925 1.00 70.31 411 GLY A C 1
ATOM 3194 O O . GLY A 1 411 ? -8.537 2.406 -3.453 1.00 70.31 411 GLY A O 1
ATOM 3195 N N . PRO A 1 412 ? -9.526 3.367 -5.226 1.00 69.06 412 PRO A N 1
ATOM 3196 C CA . PRO A 1 412 ? -8.634 2.774 -6.221 1.00 69.06 412 PRO A CA 1
ATOM 3197 C C . PRO A 1 412 ? -7.163 3.173 -6.045 1.00 69.06 412 PRO A C 1
ATOM 3199 O O . PRO A 1 412 ? -6.292 2.324 -6.199 1.00 69.06 412 PRO A O 1
ATOM 3202 N N . MET A 1 413 ? -6.868 4.423 -5.665 1.00 68.62 413 MET A N 1
ATOM 3203 C CA . MET A 1 413 ? -5.481 4.904 -5.545 1.00 68.62 413 MET A CA 1
ATOM 3204 C C . MET A 1 413 ? -4.683 4.145 -4.478 1.00 68.62 413 MET A C 1
ATOM 3206 O O . MET A 1 413 ? -3.595 3.642 -4.753 1.00 68.62 413 MET A O 1
ATOM 3210 N N . LYS A 1 414 ? -5.247 3.994 -3.274 1.00 74.12 414 LYS A N 1
ATOM 3211 C CA . LYS A 1 414 ? -4.610 3.237 -2.187 1.00 74.12 414 LYS A CA 1
ATOM 3212 C C . LYS A 1 414 ? -4.593 1.732 -2.451 1.00 74.12 414 LYS A C 1
ATOM 3214 O O . LYS A 1 414 ? -3.651 1.053 -2.054 1.00 74.12 414 LYS A O 1
ATOM 3219 N N . THR A 1 415 ? -5.573 1.224 -3.198 1.00 73.19 415 THR A N 1
ATOM 3220 C CA . THR A 1 415 ? -5.555 -0.160 -3.688 1.00 73.19 415 THR A CA 1
ATOM 3221 C C . THR A 1 415 ? -4.348 -0.414 -4.599 1.00 73.19 415 THR A C 1
ATOM 3223 O O . THR A 1 415 ? -3.677 -1.433 -4.443 1.00 73.19 415 THR A O 1
ATOM 3226 N N . TYR A 1 416 ? -4.008 0.514 -5.505 1.00 69.88 416 TYR A N 1
ATOM 3227 C CA . TYR A 1 416 ? -2.815 0.372 -6.352 1.00 69.88 416 TYR A CA 1
ATOM 3228 C C . TYR A 1 416 ? -1.525 0.348 -5.536 1.00 69.88 416 TYR A C 1
ATOM 3230 O O . TYR A 1 416 ? -0.669 -0.493 -5.793 1.00 69.88 416 TYR A O 1
ATOM 3238 N N . GLU A 1 417 ? -1.406 1.217 -4.533 1.00 73.81 417 GLU A N 1
ATOM 3239 C CA . GLU A 1 417 ? -0.248 1.253 -3.636 1.00 73.81 417 GLU A CA 1
ATOM 3240 C C . GLU A 1 417 ? -0.028 -0.104 -2.942 1.00 73.81 417 GLU A C 1
ATOM 3242 O O . GLU A 1 417 ? 1.089 -0.625 -2.927 1.00 73.81 417 GLU A O 1
ATOM 3247 N N . VAL A 1 418 ? -1.100 -0.725 -2.437 1.00 75.56 418 VAL A N 1
ATOM 3248 C CA . VAL A 1 418 ? -1.047 -2.060 -1.817 1.00 75.56 418 VAL A CA 1
ATOM 3249 C C . VAL A 1 418 ? -0.587 -3.119 -2.818 1.00 75.56 418 VAL A C 1
ATOM 3251 O O . VAL A 1 418 ? 0.312 -3.900 -2.512 1.00 75.56 418 VAL A O 1
ATOM 3254 N N . ILE A 1 419 ? -1.154 -3.130 -4.029 1.00 73.44 419 ILE A N 1
ATOM 3255 C CA . ILE A 1 419 ? -0.787 -4.091 -5.081 1.00 73.44 419 ILE A CA 1
ATOM 3256 C C . ILE A 1 419 ? 0.687 -3.940 -5.471 1.00 73.44 419 ILE A C 1
ATOM 3258 O O . ILE A 1 419 ? 1.399 -4.937 -5.573 1.00 73.44 419 ILE A O 1
ATOM 3262 N N . VAL A 1 420 ? 1.162 -2.707 -5.665 1.00 70.50 420 VAL A N 1
ATOM 3263 C CA . VAL A 1 420 ? 2.559 -2.432 -6.027 1.00 70.50 420 VAL A CA 1
ATOM 3264 C C . VAL A 1 420 ? 3.506 -2.920 -4.931 1.00 70.50 420 VAL A C 1
ATOM 3266 O O . VAL A 1 420 ? 4.480 -3.601 -5.245 1.00 70.50 420 VAL A O 1
ATOM 3269 N N . ARG A 1 421 ? 3.193 -2.668 -3.654 1.00 75.56 421 ARG A N 1
ATOM 3270 C CA . ARG A 1 421 ? 3.984 -3.169 -2.517 1.00 75.56 421 ARG A CA 1
ATOM 3271 C C . ARG A 1 421 ? 4.007 -4.694 -2.446 1.00 75.56 421 ARG A C 1
ATOM 3273 O O . ARG A 1 421 ? 5.070 -5.264 -2.231 1.00 75.56 421 ARG A O 1
ATOM 3280 N N . PHE A 1 422 ? 2.880 -5.363 -2.711 1.00 75.19 422 PHE A N 1
ATOM 3281 C CA . PHE A 1 422 ? 2.853 -6.827 -2.811 1.00 75.19 422 PHE A CA 1
ATOM 3282 C C . PHE A 1 422 ? 3.783 -7.353 -3.908 1.00 75.19 422 PHE A C 1
ATOM 3284 O O . PHE A 1 422 ? 4.468 -8.348 -3.699 1.00 75.19 422 PHE A O 1
ATOM 3291 N N . ILE A 1 423 ? 3.811 -6.699 -5.072 1.00 71.94 423 ILE A N 1
ATOM 3292 C CA . ILE A 1 423 ? 4.678 -7.105 -6.187 1.00 71.94 423 ILE A CA 1
ATOM 3293 C C . ILE A 1 423 ? 6.153 -6.804 -5.877 1.00 71.94 423 ILE A C 1
ATOM 3295 O O . ILE A 1 423 ? 7.017 -7.554 -6.316 1.00 71.94 423 ILE A O 1
ATOM 3299 N N . LEU A 1 424 ? 6.458 -5.739 -5.132 1.00 71.44 424 LEU A N 1
ATOM 3300 C CA . LEU A 1 424 ? 7.831 -5.381 -4.755 1.00 71.44 424 LEU A CA 1
ATOM 3301 C C . LEU A 1 424 ? 8.429 -6.325 -3.705 1.00 71.44 424 LEU A C 1
ATOM 3303 O O . LEU A 1 424 ? 9.571 -6.759 -3.866 1.00 71.44 424 LEU A O 1
ATOM 3307 N N . ASP A 1 425 ? 7.666 -6.629 -2.652 1.00 73.88 425 ASP A N 1
ATOM 3308 C CA . ASP A 1 425 ? 8.164 -7.339 -1.467 1.00 73.88 425 ASP A CA 1
ATOM 3309 C C . ASP A 1 425 ? 8.083 -8.876 -1.589 1.00 73.88 425 ASP A C 1
ATOM 3311 O O . ASP A 1 425 ? 8.702 -9.584 -0.792 1.00 73.88 425 ASP A O 1
ATOM 3315 N N . ALA A 1 426 ? 7.360 -9.409 -2.583 1.00 71.44 426 ALA A N 1
ATOM 3316 C CA . ALA A 1 426 ? 7.231 -10.852 -2.780 1.00 71.44 426 ALA A CA 1
ATOM 3317 C C . ALA A 1 426 ? 8.552 -11.489 -3.239 1.00 71.44 426 ALA A C 1
ATOM 3319 O O . ALA A 1 426 ? 9.140 -11.075 -4.244 1.00 71.44 426 ALA A O 1
ATOM 3320 N N . LYS A 1 427 ? 8.988 -12.533 -2.524 1.00 71.50 427 LYS A N 1
ATOM 3321 C CA . LYS A 1 427 ? 10.228 -13.274 -2.811 1.00 71.50 427 LYS A CA 1
ATOM 3322 C C . LYS A 1 427 ? 9.962 -14.579 -3.553 1.00 71.50 427 LYS A C 1
ATOM 3324 O O . LYS A 1 427 ? 10.776 -14.985 -4.377 1.00 71.50 427 LYS A O 1
ATOM 3329 N N . ASP A 1 428 ? 8.813 -15.206 -3.297 1.00 70.00 428 ASP A N 1
ATOM 3330 C CA . ASP A 1 428 ? 8.446 -16.496 -3.885 1.00 70.00 428 ASP A CA 1
ATOM 3331 C C . ASP A 1 428 ? 7.272 -16.410 -4.867 1.00 70.00 428 ASP A C 1
ATOM 3333 O O . ASP A 1 428 ? 6.293 -15.689 -4.660 1.00 70.00 428 ASP A O 1
ATOM 3337 N N . LYS A 1 429 ? 7.276 -17.285 -5.886 1.00 66.44 429 LYS A N 1
ATOM 3338 C CA . LYS A 1 429 ? 6.163 -17.424 -6.851 1.00 66.44 429 LYS A CA 1
ATOM 3339 C C . LYS A 1 429 ? 4.805 -17.656 -6.172 1.00 66.44 429 LYS A C 1
ATOM 3341 O O . LYS A 1 429 ? 3.775 -17.217 -6.682 1.00 66.44 429 LYS A O 1
ATOM 3346 N N . GLN A 1 430 ? 4.786 -18.347 -5.029 1.00 65.31 430 GLN A N 1
ATOM 3347 C CA . GLN A 1 430 ? 3.559 -18.576 -4.259 1.00 65.31 430 GLN A CA 1
ATOM 3348 C C . GLN A 1 430 ? 3.078 -17.328 -3.509 1.00 65.31 430 GLN A C 1
ATOM 3350 O O . GLN A 1 430 ? 1.871 -17.141 -3.380 1.00 65.31 430 GLN A O 1
ATOM 3355 N N . GLU A 1 431 ? 3.984 -16.480 -3.021 1.00 66.31 431 GLU A N 1
ATOM 3356 C CA . GLU A 1 431 ? 3.636 -15.206 -2.375 1.00 66.31 431 GLU A CA 1
ATOM 3357 C C . GLU A 1 431 ? 3.061 -14.231 -3.396 1.00 66.31 431 GLU A C 1
ATOM 3359 O O . GLU A 1 431 ? 2.024 -13.619 -3.144 1.00 66.31 431 GLU A O 1
ATOM 3364 N N . VAL A 1 432 ? 3.662 -14.195 -4.589 1.00 61.88 432 VAL A N 1
ATOM 3365 C CA . VAL A 1 432 ? 3.149 -13.448 -5.738 1.00 61.88 432 VAL A CA 1
ATOM 3366 C C . VAL A 1 432 ? 1.716 -13.884 -6.051 1.00 61.88 432 VAL A C 1
ATOM 3368 O O . VAL A 1 432 ? 0.829 -13.041 -6.100 1.00 61.88 432 VAL A O 1
ATOM 3371 N N . LEU A 1 433 ? 1.442 -15.190 -6.172 1.00 63.03 433 LEU A N 1
ATOM 3372 C CA . LEU A 1 433 ? 0.091 -15.710 -6.433 1.00 63.03 433 LEU A CA 1
ATOM 3373 C C . LEU A 1 433 ? -0.921 -15.426 -5.305 1.00 63.03 433 LEU A C 1
ATOM 3375 O O . LEU A 1 433 ? -2.090 -15.161 -5.587 1.00 63.03 433 LEU A O 1
ATOM 3379 N N . LYS A 1 434 ? -0.496 -15.467 -4.036 1.00 59.56 434 LYS A N 1
ATOM 3380 C CA . LYS A 1 434 ? -1.347 -15.136 -2.876 1.00 59.56 434 LYS A CA 1
ATOM 3381 C C . LYS A 1 434 ? -1.688 -13.640 -2.830 1.00 59.56 434 LYS A C 1
ATOM 3383 O O . LYS A 1 434 ? -2.845 -13.281 -2.602 1.00 59.56 434 LYS A O 1
ATOM 3388 N N . GLY A 1 435 ? -0.716 -12.770 -3.112 1.00 57.97 435 GLY A N 1
ATOM 3389 C CA . GLY A 1 435 ? -0.929 -11.326 -3.254 1.00 57.97 435 GLY A CA 1
ATOM 3390 C C . GLY A 1 435 ? -1.848 -10.994 -4.432 1.00 57.97 435 GLY A C 1
ATOM 3391 O O . GLY A 1 435 ? -2.735 -10.157 -4.314 1.00 57.97 435 GLY A O 1
ATOM 3392 N N . LEU A 1 436 ? -1.719 -11.734 -5.534 1.00 57.34 436 LEU A N 1
ATOM 3393 C CA . LEU A 1 436 ? -2.542 -11.631 -6.740 1.00 57.34 436 LEU A CA 1
ATOM 3394 C C . LEU A 1 436 ? -4.002 -12.042 -6.471 1.00 57.34 436 LEU A C 1
ATOM 3396 O O . LEU A 1 436 ? -4.918 -11.333 -6.872 1.00 57.34 436 LEU A O 1
ATOM 3400 N N . ALA A 1 437 ? -4.240 -13.123 -5.720 1.00 56.00 437 ALA A N 1
ATOM 3401 C CA . ALA A 1 437 ? -5.585 -13.502 -5.279 1.00 56.00 437 ALA A CA 1
ATOM 3402 C C . ALA A 1 437 ? -6.236 -12.415 -4.404 1.00 56.00 437 ALA A C 1
ATOM 3404 O O . ALA A 1 437 ? -7.427 -12.162 -4.535 1.00 56.00 437 ALA A O 1
ATOM 3405 N N . THR A 1 438 ? -5.450 -11.731 -3.569 1.00 53.47 438 THR A N 1
ATOM 3406 C CA . THR A 1 438 ? -5.914 -10.618 -2.721 1.00 53.47 438 THR A CA 1
ATOM 3407 C C . THR A 1 438 ? -6.209 -9.365 -3.554 1.00 53.47 438 THR A C 1
ATOM 3409 O O . THR A 1 438 ? -7.271 -8.761 -3.424 1.00 53.47 438 THR A O 1
ATOM 3412 N N . ALA A 1 439 ? -5.312 -9.029 -4.484 1.00 54.75 439 ALA A N 1
ATOM 3413 C CA . ALA A 1 439 ? -5.451 -7.927 -5.429 1.00 54.75 439 ALA A CA 1
ATOM 3414 C C . ALA A 1 439 ? -6.674 -8.093 -6.340 1.00 54.75 439 ALA A C 1
ATOM 3416 O O . ALA A 1 439 ? -7.382 -7.129 -6.598 1.00 54.75 439 ALA A O 1
ATOM 3417 N N . ILE A 1 440 ? -6.961 -9.311 -6.804 1.00 55.12 440 ILE A N 1
ATOM 3418 C CA . ILE A 1 440 ? -8.078 -9.607 -7.710 1.00 55.12 440 ILE A CA 1
ATOM 3419 C C . ILE A 1 440 ? -9.442 -9.332 -7.077 1.00 55.12 440 ILE A C 1
ATOM 3421 O O . ILE A 1 440 ? -10.333 -8.824 -7.760 1.00 55.12 440 ILE A O 1
ATOM 3425 N N . ILE A 1 441 ? -9.614 -9.631 -5.786 1.00 51.88 441 ILE A N 1
ATOM 3426 C CA . ILE A 1 441 ? -10.873 -9.341 -5.088 1.00 51.88 441 ILE A CA 1
ATOM 3427 C C . ILE A 1 441 ? -11.064 -7.810 -4.987 1.00 51.88 441 ILE A C 1
ATOM 3429 O O . ILE A 1 441 ? -12.192 -7.326 -5.064 1.00 51.88 441 ILE A O 1
ATOM 3433 N N . CYS A 1 442 ? -9.972 -7.035 -4.923 1.00 48.56 442 CYS A N 1
ATOM 3434 C CA . CYS A 1 442 ? -9.991 -5.566 -4.940 1.00 48.56 442 CYS A CA 1
ATOM 3435 C C . CYS A 1 442 ? -10.097 -4.950 -6.357 1.00 48.56 442 CYS A C 1
ATOM 3437 O O . CYS A 1 442 ? -10.602 -3.840 -6.516 1.00 48.56 442 CYS A O 1
ATOM 3439 N N . LEU A 1 443 ? -9.630 -5.650 -7.399 1.00 51.88 443 LEU A N 1
ATOM 3440 C CA . LEU A 1 443 ? -9.472 -5.147 -8.776 1.00 51.88 443 LEU A CA 1
ATOM 3441 C C . LEU A 1 443 ? -10.773 -5.051 -9.586 1.00 51.88 443 LEU A C 1
ATOM 3443 O O . LEU A 1 443 ? -10.744 -4.502 -10.687 1.00 51.88 443 LEU A O 1
ATOM 3447 N N . PHE A 1 444 ? -11.923 -5.492 -9.061 1.00 46.44 444 PHE A N 1
ATOM 3448 C CA . PHE A 1 444 ? -13.213 -5.318 -9.749 1.00 46.44 444 PHE A CA 1
ATOM 3449 C C . PHE A 1 444 ? -13.599 -3.838 -9.984 1.00 46.44 444 PHE A C 1
ATOM 3451 O O . PHE A 1 444 ? -14.560 -3.573 -10.702 1.00 46.44 444 PHE A O 1
ATOM 3458 N N . PHE A 1 445 ? -12.831 -2.876 -9.449 1.00 37.38 445 PHE A N 1
ATOM 3459 C CA . PHE A 1 445 ? -13.078 -1.437 -9.589 1.00 37.38 445 PHE A CA 1
ATOM 3460 C C . PHE A 1 445 ? -11.929 -0.590 -10.167 1.00 37.38 445 PHE A C 1
ATOM 3462 O O . PHE A 1 445 ? -12.105 0.617 -10.321 1.00 37.38 445 PHE A O 1
ATOM 3469 N N . ALA A 1 446 ? -10.766 -1.153 -10.511 1.00 35.38 446 ALA A N 1
ATOM 3470 C CA . ALA A 1 446 ? -9.564 -0.328 -10.671 1.00 35.38 446 ALA A CA 1
ATOM 3471 C C . ALA A 1 446 ? -8.664 -0.788 -11.836 1.00 35.38 446 ALA A C 1
ATOM 3473 O O . ALA A 1 446 ? -7.927 -1.768 -11.738 1.00 35.38 446 ALA A O 1
ATOM 3474 N N . GLY A 1 447 ? -8.732 -0.072 -12.964 1.00 41.19 447 GLY A N 1
ATOM 3475 C CA . GLY A 1 447 ? -7.843 -0.274 -14.108 1.00 41.19 447 GLY A CA 1
ATOM 3476 C C . GLY A 1 447 ? -6.433 0.221 -13.800 1.00 41.19 447 GLY A C 1
ATOM 3477 O O . GLY A 1 447 ? -6.257 1.416 -13.612 1.00 41.19 447 GLY A O 1
ATOM 3478 N N . LEU A 1 448 ? -5.461 -0.700 -13.773 1.00 44.91 448 LEU A N 1
ATOM 3479 C CA . LEU A 1 448 ? -4.019 -0.475 -13.572 1.00 44.91 448 LEU A CA 1
ATOM 3480 C C . LEU A 1 448 ? -3.561 0.944 -13.956 1.00 44.91 448 LEU A C 1
ATOM 3482 O O . LEU A 1 448 ? -3.270 1.220 -15.122 1.00 44.91 448 LEU A O 1
ATOM 3486 N N . ALA A 1 449 ? -3.481 1.835 -12.969 1.00 40.94 449 ALA A N 1
ATOM 3487 C CA . ALA A 1 449 ? -2.912 3.158 -13.147 1.00 40.94 449 ALA A CA 1
ATOM 3488 C C . ALA A 1 449 ? -1.453 3.117 -12.688 1.00 40.94 449 ALA A C 1
ATOM 3490 O O . ALA A 1 449 ? -1.156 2.969 -11.506 1.00 40.94 449 ALA A O 1
ATOM 3491 N N . MET A 1 450 ? -0.540 3.310 -13.639 1.00 46.53 450 MET A N 1
ATOM 3492 C CA . MET A 1 450 ? 0.873 3.631 -13.391 1.00 46.53 450 MET A CA 1
ATOM 3493 C C . MET A 1 450 ? 1.070 4.987 -12.676 1.00 46.53 450 MET A C 1
ATOM 3495 O O . MET A 1 450 ? 2.197 5.444 -12.539 1.00 46.53 450 MET A O 1
ATOM 3499 N N . GLU A 1 451 ? -0.007 5.645 -12.239 1.00 40.88 451 GLU A N 1
ATOM 3500 C CA . GLU A 1 451 ? 0.017 6.943 -11.556 1.00 40.88 451 GLU A CA 1
ATOM 3501 C C . GLU A 1 451 ? 0.380 6.837 -10.065 1.00 40.88 451 GLU A C 1
ATOM 3503 O O . GLU A 1 451 ? 0.633 7.858 -9.446 1.00 40.88 451 GLU A O 1
ATOM 3508 N N . ALA A 1 452 ? 0.451 5.629 -9.488 1.00 38.12 452 ALA A N 1
ATOM 3509 C CA . ALA A 1 452 ? 0.810 5.428 -8.076 1.00 38.12 452 ALA A CA 1
ATOM 3510 C C . ALA A 1 452 ? 2.317 5.202 -7.822 1.00 38.12 452 ALA A C 1
ATOM 3512 O O . ALA A 1 452 ? 2.708 4.938 -6.687 1.00 38.12 452 ALA A O 1
ATOM 3513 N N . VAL A 1 453 ? 3.172 5.290 -8.849 1.00 44.22 453 VAL A N 1
ATOM 3514 C CA . VAL A 1 453 ? 4.636 5.246 -8.672 1.00 44.22 453 VAL A CA 1
ATOM 3515 C C . VAL A 1 453 ? 5.129 6.649 -8.298 1.00 44.22 453 VAL A C 1
ATOM 3517 O O . VAL A 1 453 ? 5.832 7.295 -9.071 1.00 44.22 453 VAL A O 1
ATOM 3520 N N . ASP A 1 454 ? 4.723 7.144 -7.128 1.00 34.78 454 ASP A N 1
ATOM 3521 C CA . ASP A 1 454 ? 5.312 8.347 -6.537 1.00 34.78 454 ASP A CA 1
ATOM 3522 C C . ASP A 1 454 ? 6.435 7.971 -5.549 1.00 34.78 454 ASP A C 1
ATOM 3524 O O . ASP A 1 454 ? 6.262 7.157 -4.640 1.00 34.78 454 ASP A O 1
ATOM 3528 N N . ALA A 1 455 ? 7.591 8.593 -5.800 1.00 38.19 455 ALA A N 1
ATOM 3529 C CA . ALA A 1 455 ? 8.801 8.853 -5.003 1.00 38.19 455 ALA A CA 1
ATOM 3530 C C . ALA A 1 455 ? 9.470 7.761 -4.130 1.00 38.19 455 ALA A C 1
ATOM 3532 O O . ALA A 1 455 ? 10.697 7.699 -4.151 1.00 38.19 455 ALA A O 1
ATOM 3533 N N . ASP A 1 456 ? 8.750 6.904 -3.399 1.00 38.97 456 ASP A N 1
ATOM 3534 C CA . ASP A 1 456 ? 9.345 6.048 -2.343 1.00 38.97 456 ASP A CA 1
ATOM 3535 C C . ASP A 1 456 ? 9.465 4.554 -2.701 1.00 38.97 456 ASP A C 1
ATOM 3537 O O . ASP A 1 456 ? 10.045 3.767 -1.951 1.00 38.97 456 ASP A O 1
ATOM 3541 N N . THR A 1 457 ? 8.949 4.136 -3.858 1.00 49.88 457 THR A N 1
ATOM 3542 C CA . THR A 1 457 ? 9.047 2.750 -4.349 1.00 49.88 457 THR A CA 1
ATOM 3543 C C . THR A 1 457 ? 9.902 2.698 -5.612 1.00 49.88 457 THR A C 1
ATOM 3545 O O . THR A 1 457 ? 9.401 2.717 -6.734 1.00 49.88 457 THR A O 1
ATOM 3548 N N . SER A 1 458 ? 11.226 2.675 -5.443 1.00 57.03 458 SER A N 1
ATOM 3549 C CA . SER A 1 458 ? 12.144 2.501 -6.569 1.00 57.03 458 SER A CA 1
ATOM 3550 C C . SER A 1 458 ? 11.906 1.142 -7.235 1.00 57.03 458 SER A C 1
ATOM 3552 O O . SER A 1 458 ? 11.888 0.105 -6.569 1.00 57.03 458 SER A O 1
ATOM 3554 N N . ILE A 1 459 ? 11.721 1.138 -8.563 1.00 62.00 459 ILE A N 1
ATOM 3555 C CA . ILE A 1 459 ? 11.739 -0.107 -9.340 1.00 62.00 459 ILE A CA 1
ATOM 3556 C C . ILE A 1 459 ? 13.044 -0.837 -9.030 1.00 62.00 459 ILE A C 1
ATOM 3558 O O . ILE A 1 459 ? 14.125 -0.247 -9.053 1.00 62.00 459 ILE A O 1
ATOM 3562 N N . ASN A 1 460 ? 12.927 -2.131 -8.769 1.00 70.31 460 ASN A N 1
ATOM 3563 C CA . ASN A 1 460 ? 14.044 -3.036 -8.592 1.00 70.31 460 ASN A CA 1
ATOM 3564 C C . ASN A 1 460 ? 13.891 -4.249 -9.524 1.00 70.31 460 ASN A C 1
ATOM 3566 O O . ASN A 1 460 ? 12.865 -4.451 -10.181 1.00 70.31 460 ASN A O 1
ATOM 3570 N N . VAL A 1 461 ? 14.938 -5.069 -9.582 1.00 77.12 461 VAL A N 1
ATOM 3571 C CA . VAL A 1 461 ? 14.963 -6.291 -10.396 1.00 77.12 461 VAL A CA 1
ATOM 3572 C C . VAL A 1 461 ? 13.827 -7.247 -10.000 1.00 77.12 461 VAL A C 1
ATOM 3574 O O . VAL A 1 461 ? 13.173 -7.808 -10.880 1.00 77.12 461 VAL A O 1
ATOM 3577 N N . THR A 1 462 ? 13.517 -7.362 -8.700 1.00 75.94 462 THR A N 1
ATOM 3578 C CA . THR A 1 462 ? 12.471 -8.270 -8.197 1.00 75.94 462 THR A CA 1
ATOM 3579 C C . THR A 1 462 ? 11.081 -7.886 -8.693 1.00 75.94 462 THR A C 1
ATOM 3581 O O . THR A 1 462 ? 10.305 -8.757 -9.072 1.00 75.94 462 THR A O 1
ATOM 3584 N N . TRP A 1 463 ? 10.771 -6.592 -8.794 1.00 75.81 463 TRP A N 1
ATOM 3585 C CA . TRP A 1 463 ? 9.506 -6.118 -9.351 1.00 75.81 463 TRP A CA 1
ATOM 3586 C C . TRP A 1 463 ? 9.305 -6.572 -10.799 1.00 75.81 463 TRP A C 1
ATOM 3588 O O . TRP A 1 463 ? 8.239 -7.075 -11.157 1.00 75.81 463 TRP A O 1
ATOM 3598 N N . ILE A 1 464 ? 10.340 -6.436 -11.633 1.00 75.00 464 ILE A N 1
ATOM 3599 C CA . ILE A 1 464 ? 10.289 -6.819 -13.050 1.00 75.00 464 ILE A CA 1
ATOM 3600 C C . ILE A 1 464 ? 10.146 -8.343 -13.182 1.00 75.00 464 ILE A C 1
ATOM 3602 O O . ILE A 1 464 ? 9.354 -8.828 -13.995 1.00 75.00 464 ILE A O 1
ATOM 3606 N N . GLU A 1 465 ? 10.870 -9.108 -12.364 1.00 79.38 465 GLU A N 1
ATOM 3607 C CA . GLU A 1 465 ? 10.791 -10.571 -12.339 1.00 79.38 465 GLU A CA 1
ATOM 3608 C C . GLU A 1 465 ? 9.420 -11.075 -11.860 1.00 79.38 465 GLU A C 1
ATOM 3610 O O . GLU A 1 465 ? 8.844 -12.003 -12.445 1.00 79.38 465 GLU A O 1
ATOM 3615 N N . ASN A 1 466 ? 8.840 -10.414 -10.860 1.00 76.19 466 ASN A N 1
ATOM 3616 C CA . ASN A 1 466 ? 7.500 -10.714 -10.378 1.00 76.19 466 ASN A CA 1
ATOM 3617 C C . ASN A 1 466 ? 6.457 -10.405 -11.457 1.00 76.19 466 ASN A C 1
ATOM 3619 O O . ASN A 1 466 ? 5.639 -11.271 -11.765 1.00 76.19 466 ASN A O 1
ATOM 3623 N N . LEU A 1 467 ? 6.531 -9.254 -12.136 1.00 74.12 467 LEU A N 1
ATOM 3624 C CA . LEU A 1 467 ? 5.647 -8.945 -13.268 1.00 74.12 467 LEU A CA 1
ATOM 3625 C C . LEU A 1 467 ? 5.787 -9.938 -14.432 1.00 74.12 467 LEU A C 1
ATOM 3627 O O . LEU A 1 467 ? 4.784 -10.323 -15.040 1.00 74.12 467 LEU A O 1
ATOM 3631 N N . LYS A 1 468 ? 7.010 -10.388 -14.737 1.00 77.94 468 LYS A N 1
ATOM 3632 C CA . LYS A 1 468 ? 7.249 -11.452 -15.722 1.00 77.94 468 LYS A CA 1
ATOM 3633 C C . LYS A 1 468 ? 6.538 -12.740 -15.307 1.00 77.94 468 LYS A C 1
ATOM 3635 O O . LYS A 1 468 ? 5.812 -13.320 -16.114 1.00 77.94 468 LYS A O 1
ATOM 3640 N N . THR A 1 469 ? 6.708 -13.150 -14.052 1.00 77.12 469 THR A N 1
ATOM 3641 C CA . THR A 1 469 ? 6.075 -14.347 -13.483 1.00 77.12 469 THR A CA 1
ATOM 3642 C C . THR A 1 469 ? 4.551 -14.255 -13.555 1.00 77.12 469 THR A C 1
ATOM 3644 O O . THR A 1 469 ? 3.900 -15.226 -13.936 1.00 77.12 469 THR A O 1
ATOM 3647 N N . LEU A 1 470 ? 3.977 -13.080 -13.272 1.00 74.06 470 LEU A N 1
ATOM 3648 C CA . LEU A 1 470 ? 2.540 -12.827 -13.406 1.00 74.06 470 LEU A CA 1
ATOM 3649 C C . LEU A 1 470 ? 2.042 -13.039 -14.835 1.00 74.06 470 LEU A C 1
ATOM 3651 O O . LEU A 1 470 ? 1.043 -13.725 -15.060 1.00 74.06 470 LEU A O 1
ATOM 3655 N N . ASN A 1 471 ? 2.752 -12.466 -15.804 1.00 74.31 471 ASN A N 1
ATOM 3656 C CA . ASN A 1 471 ? 2.383 -12.551 -17.2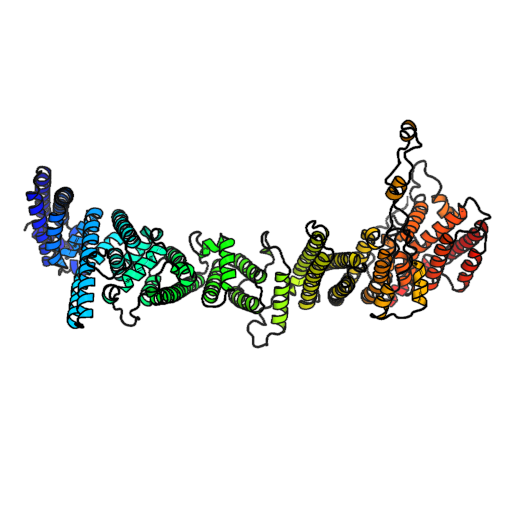09 1.00 74.31 471 ASN A CA 1
ATOM 3657 C C . ASN A 1 471 ? 2.523 -13.984 -17.762 1.00 74.31 471 ASN A C 1
ATOM 3659 O O . ASN A 1 471 ? 1.654 -14.454 -18.496 1.00 74.31 471 ASN A O 1
ATOM 3663 N N . GLU A 1 472 ? 3.573 -14.718 -17.383 1.00 77.12 472 GLU A N 1
ATOM 3664 C CA . GLU A 1 472 ? 3.752 -16.130 -17.763 1.00 77.12 472 GLU A CA 1
ATOM 3665 C C . GLU A 1 472 ? 2.711 -17.045 -17.107 1.00 77.12 472 GLU A C 1
ATOM 3667 O O . GLU A 1 472 ? 2.168 -17.946 -17.756 1.00 77.12 472 GLU A O 1
ATOM 3672 N N . TRP A 1 473 ? 2.375 -16.789 -15.842 1.00 76.44 473 TRP A N 1
ATOM 3673 C CA . TRP A 1 473 ? 1.322 -17.520 -15.148 1.00 76.44 473 TRP A CA 1
ATOM 3674 C C . TRP A 1 473 ? -0.039 -17.319 -15.823 1.00 76.44 473 TRP A C 1
ATOM 3676 O O . TRP A 1 473 ? -0.742 -18.290 -16.095 1.00 76.44 473 TRP A O 1
ATOM 3686 N N . GLN A 1 474 ? -0.388 -16.082 -16.193 1.00 70.31 474 GLN A N 1
ATOM 3687 C CA . GLN A 1 474 ? -1.643 -15.813 -16.898 1.00 70.31 474 GLN A CA 1
ATOM 3688 C C . GLN A 1 474 ? -1.728 -16.571 -18.236 1.00 70.31 474 GLN A C 1
ATOM 3690 O O . GLN A 1 474 ? -2.790 -17.085 -18.591 1.00 70.31 474 GLN A O 1
ATOM 3695 N N . LYS A 1 475 ? -0.611 -16.676 -18.970 1.00 74.38 475 LYS A N 1
ATOM 3696 C CA . LYS A 1 475 ? -0.539 -17.431 -20.233 1.00 74.38 475 LYS A CA 1
ATOM 3697 C C . LYS A 1 475 ? -0.709 -18.938 -20.041 1.00 74.38 475 LYS A C 1
ATOM 3699 O O . LYS A 1 475 ? -1.278 -19.594 -20.910 1.00 74.38 475 LYS A O 1
ATOM 3704 N N . THR A 1 476 ? -0.214 -19.476 -18.929 1.00 76.81 476 THR A N 1
ATOM 3705 C CA . THR A 1 476 ? -0.220 -20.917 -18.625 1.00 76.81 476 THR A CA 1
ATOM 3706 C C . THR A 1 476 ? -1.462 -21.387 -17.858 1.00 76.81 476 THR A C 1
ATOM 3708 O O . THR A 1 476 ? -1.705 -22.590 -17.786 1.00 76.81 476 THR A O 1
ATOM 3711 N N . ALA A 1 477 ? -2.284 -20.475 -17.329 1.00 70.50 477 ALA A N 1
ATOM 3712 C CA . ALA A 1 477 ? -3.514 -20.807 -16.609 1.00 70.50 477 ALA A CA 1
ATOM 3713 C C . ALA A 1 477 ? -4.571 -21.521 -17.488 1.00 70.50 477 ALA A C 1
ATOM 3715 O O . ALA A 1 477 ? -4.750 -21.215 -18.678 1.00 70.50 477 ALA A O 1
ATOM 3716 N N . SER A 1 478 ? -5.318 -22.459 -16.886 1.00 72.81 478 SER A N 1
ATOM 3717 C CA . SER A 1 478 ? -6.411 -23.193 -17.546 1.00 72.81 478 SER A CA 1
ATOM 3718 C C . SER A 1 478 ? -7.571 -22.265 -17.930 1.00 72.81 478 SER A C 1
ATOM 3720 O O . SER A 1 478 ? -7.813 -21.253 -17.277 1.00 72.81 478 SER A O 1
ATOM 3722 N N . GLU A 1 479 ? -8.296 -22.588 -19.010 1.00 67.62 479 GLU A N 1
ATOM 3723 C CA . GLU A 1 479 ? -9.431 -21.772 -19.495 1.00 67.62 479 GLU A CA 1
ATOM 3724 C C . GLU A 1 479 ? -10.601 -21.678 -18.514 1.00 67.62 479 GLU A C 1
ATOM 3726 O O . GLU A 1 479 ? -11.357 -20.710 -18.556 1.00 67.62 479 GLU A O 1
ATOM 3731 N N . GLU A 1 480 ? -10.704 -22.645 -17.607 1.00 62.88 480 GLU A N 1
ATOM 3732 C CA . GLU A 1 480 ? -11.695 -22.685 -16.532 1.00 62.88 480 GLU A CA 1
ATOM 3733 C C . GLU A 1 480 ? -11.309 -21.800 -15.340 1.00 62.88 480 GLU A C 1
ATOM 3735 O O . GLU A 1 480 ? -12.145 -21.513 -14.484 1.00 62.88 480 GLU A O 1
ATOM 3740 N N . HIS A 1 481 ? -10.050 -21.354 -15.257 1.00 63.59 481 HIS A N 1
ATOM 3741 C CA . HIS A 1 481 ? -9.600 -20.556 -14.130 1.00 63.59 481 HIS A CA 1
ATOM 3742 C C . HIS A 1 481 ? -10.186 -19.137 -14.228 1.00 63.59 481 HIS A C 1
ATOM 3744 O O . HIS A 1 481 ? -9.874 -18.415 -15.184 1.00 63.59 481 HIS A O 1
ATOM 3750 N N . PRO A 1 482 ? -10.969 -18.672 -13.231 1.00 59.03 482 PRO A N 1
ATOM 3751 C CA . PRO A 1 482 ? -11.664 -17.381 -13.293 1.00 59.03 482 PRO A CA 1
ATOM 3752 C C . PRO A 1 482 ? -10.702 -16.203 -13.498 1.00 59.03 482 PRO A C 1
ATOM 3754 O O . PRO A 1 482 ? -11.071 -15.168 -14.048 1.00 59.03 482 PRO A O 1
ATOM 3757 N N . PHE A 1 483 ? -9.436 -16.378 -13.111 1.00 57.56 483 PHE A N 1
ATOM 3758 C CA . PHE A 1 483 ? -8.410 -15.341 -13.170 1.00 57.56 483 PHE A CA 1
ATOM 3759 C C . PHE A 1 483 ? -7.629 -15.280 -14.491 1.00 57.56 483 PHE A C 1
ATOM 3761 O O . PHE A 1 483 ? -6.866 -14.339 -14.692 1.00 57.56 483 PHE A O 1
ATOM 3768 N N . LYS A 1 484 ? -7.832 -16.214 -15.433 1.00 62.50 484 LYS A N 1
ATOM 3769 C CA . LYS A 1 484 ? -7.194 -16.142 -16.763 1.00 62.50 484 LYS A CA 1
ATOM 3770 C C . LYS A 1 484 ? -7.647 -14.900 -17.543 1.00 62.50 484 LYS A C 1
ATOM 3772 O O . LYS A 1 484 ? -6.854 -14.253 -18.233 1.00 62.50 484 LYS A O 1
ATOM 3777 N N . TYR A 1 485 ? -8.921 -14.538 -17.387 1.00 55.62 485 TYR A N 1
ATOM 3778 C CA . TYR A 1 485 ? -9.570 -13.436 -18.101 1.00 55.62 485 TYR A CA 1
ATOM 3779 C C . TYR A 1 485 ? -9.420 -12.075 -17.424 1.00 55.62 485 TYR A C 1
ATOM 3781 O O . TYR A 1 485 ? -9.918 -11.089 -17.961 1.00 55.62 485 TYR A O 1
ATOM 3789 N N . ILE A 1 486 ? -8.708 -11.991 -16.295 1.00 54.28 486 ILE A N 1
ATOM 3790 C CA . ILE A 1 486 ? -8.539 -10.735 -15.549 1.00 54.28 486 ILE A CA 1
ATOM 3791 C C . ILE A 1 486 ? -7.742 -9.680 -16.317 1.00 54.28 486 ILE A C 1
ATOM 3793 O O . ILE A 1 486 ? -7.728 -8.531 -15.902 1.00 54.28 486 ILE A O 1
ATOM 3797 N N . ARG A 1 487 ? -7.185 -10.022 -17.492 1.00 51.81 487 ARG A N 1
ATOM 3798 C CA . ARG A 1 487 ? -6.515 -9.092 -18.412 1.00 51.81 487 ARG A CA 1
ATOM 3799 C C . ARG A 1 487 ? -5.643 -8.129 -17.613 1.00 51.81 487 ARG A C 1
ATOM 3801 O O . ARG A 1 487 ? -5.956 -6.946 -17.521 1.00 51.81 487 ARG A O 1
ATOM 3808 N N . PHE A 1 488 ? -4.529 -8.617 -17.065 1.00 58.91 488 PHE A N 1
ATOM 3809 C CA . PHE A 1 488 ? -3.427 -7.704 -16.797 1.00 58.91 488 PHE A CA 1
ATOM 3810 C C . PHE A 1 488 ? -3.134 -7.012 -18.130 1.00 58.91 488 PHE A C 1
ATOM 3812 O O . PHE A 1 488 ? -2.544 -7.605 -19.030 1.00 58.91 488 PHE A O 1
ATOM 3819 N N . GLU A 1 489 ? -3.649 -5.798 -18.329 1.00 59.81 489 GLU A N 1
ATOM 3820 C CA . GLU A 1 489 ? -3.602 -5.091 -19.610 1.00 59.81 489 GLU A CA 1
ATOM 3821 C C . GLU A 1 489 ? -2.180 -4.554 -19.881 1.00 59.81 489 GLU A C 1
ATOM 3823 O O . GLU A 1 489 ? -2.001 -3.489 -20.472 1.00 59.81 489 GLU A O 1
ATOM 3828 N N . MET A 1 490 ? -1.141 -5.302 -19.482 1.00 66.50 490 MET A N 1
ATOM 3829 C CA . MET A 1 490 ? 0.268 -4.987 -19.710 1.00 66.50 490 MET A CA 1
ATOM 3830 C C . MET A 1 490 ? 0.537 -4.803 -21.205 1.00 66.50 490 MET A C 1
ATOM 3832 O O . MET A 1 490 ? 1.263 -3.893 -21.589 1.00 66.50 490 MET A O 1
ATOM 3836 N N . THR A 1 491 ? -0.117 -5.585 -22.073 1.00 68.00 491 THR A N 1
ATOM 3837 C CA . THR A 1 491 ? -0.017 -5.427 -23.533 1.00 68.00 491 THR A CA 1
ATOM 3838 C C . THR A 1 491 ? -0.679 -4.136 -24.036 1.00 68.00 491 THR A C 1
ATOM 3840 O O . THR A 1 491 ? -0.178 -3.518 -24.974 1.00 68.00 491 THR A O 1
ATOM 3843 N N . ARG A 1 492 ? -1.774 -3.671 -23.412 1.00 69.12 492 ARG A N 1
ATOM 3844 C CA . ARG A 1 492 ? -2.441 -2.403 -23.777 1.00 69.12 492 ARG A CA 1
ATOM 3845 C C . ARG A 1 492 ? -1.597 -1.197 -23.365 1.00 69.12 492 ARG A C 1
ATOM 3847 O O . ARG A 1 492 ? -1.514 -0.221 -24.108 1.00 69.12 492 ARG A O 1
ATOM 3854 N N . LEU A 1 493 ? -0.967 -1.276 -22.193 1.00 69.94 493 LEU A N 1
ATOM 3855 C CA . LEU A 1 493 ? -0.085 -0.242 -21.646 1.00 69.94 493 LEU A CA 1
ATOM 3856 C C . LEU A 1 493 ? 1.387 -0.429 -22.041 1.00 69.94 493 LEU A C 1
ATOM 3858 O O . LEU A 1 493 ? 2.232 0.350 -21.599 1.00 69.94 493 LEU A O 1
ATOM 3862 N N . TYR A 1 494 ? 1.691 -1.391 -22.923 1.00 77.75 494 TYR A N 1
ATOM 3863 C CA . TYR A 1 494 ? 3.050 -1.767 -23.324 1.00 77.75 494 TYR A CA 1
ATOM 3864 C C . TYR A 1 494 ? 3.916 -0.553 -23.651 1.00 77.75 494 TYR A C 1
ATOM 3866 O O . TYR A 1 494 ? 5.031 -0.433 -23.160 1.00 77.75 494 TYR A O 1
ATOM 3874 N N . GLY A 1 495 ? 3.387 0.393 -24.435 1.00 74.81 495 GLY A N 1
ATOM 3875 C CA . GLY A 1 495 ? 4.145 1.572 -24.839 1.00 74.81 495 GLY A CA 1
ATOM 3876 C C . GLY A 1 495 ? 4.584 2.459 -23.668 1.00 74.81 495 GLY A C 1
ATOM 3877 O O . GLY A 1 495 ? 5.698 2.968 -23.696 1.00 74.81 495 GLY A O 1
ATOM 3878 N N . GLN A 1 496 ? 3.748 2.639 -22.640 1.00 78.12 496 GLN A N 1
ATOM 3879 C CA . GLN A 1 496 ? 4.098 3.431 -21.452 1.00 78.12 496 GLN A CA 1
ATOM 3880 C C . GLN A 1 496 ? 5.041 2.652 -20.532 1.00 78.12 496 GLN A C 1
ATOM 3882 O O . GLN A 1 496 ? 6.068 3.186 -20.119 1.00 78.12 496 GLN A O 1
ATOM 3887 N N . LEU A 1 497 ? 4.718 1.381 -20.283 1.00 75.50 497 LEU A N 1
ATOM 3888 C CA . LEU A 1 497 ? 5.486 0.487 -19.422 1.00 75.50 497 LEU A CA 1
ATOM 3889 C C . LEU A 1 497 ? 6.909 0.278 -19.944 1.00 75.50 497 LEU A C 1
ATOM 3891 O O . LEU A 1 497 ? 7.867 0.509 -19.217 1.00 75.50 497 LEU A O 1
ATOM 3895 N N . MET A 1 498 ? 7.059 -0.069 -21.224 1.00 81.56 498 MET A N 1
ATOM 3896 C CA . MET A 1 498 ? 8.373 -0.261 -21.842 1.00 81.56 498 MET A CA 1
ATOM 3897 C C . MET A 1 498 ? 9.173 1.033 -21.919 1.00 81.56 498 MET A C 1
ATOM 3899 O O . MET A 1 498 ? 10.384 1.011 -21.741 1.00 81.56 498 MET A O 1
ATOM 3903 N N . THR A 1 499 ? 8.512 2.170 -22.144 1.00 82.38 499 THR A N 1
ATOM 3904 C CA . THR A 1 499 ? 9.200 3.464 -22.158 1.00 82.38 499 THR A CA 1
ATOM 3905 C C . THR A 1 499 ? 9.800 3.786 -20.790 1.00 82.38 499 THR A C 1
ATOM 3907 O O . THR A 1 499 ? 10.905 4.325 -20.710 1.00 82.38 499 THR A O 1
ATOM 3910 N N . TYR A 1 500 ? 9.054 3.502 -19.721 1.00 79.56 500 TYR A N 1
ATOM 3911 C CA . TYR A 1 500 ? 9.498 3.736 -18.353 1.00 79.56 500 TYR A CA 1
ATOM 3912 C C . TYR A 1 500 ? 10.587 2.740 -17.948 1.00 79.56 500 TYR A C 1
ATOM 3914 O O . TYR A 1 500 ? 11.646 3.160 -17.495 1.00 79.56 500 TYR A O 1
ATOM 3922 N N . LEU A 1 501 ? 10.379 1.451 -18.237 1.00 82.44 501 LEU A N 1
ATOM 3923 C CA . LEU A 1 501 ? 11.340 0.385 -17.969 1.00 82.44 501 LEU A CA 1
ATOM 3924 C C . LEU A 1 501 ? 12.685 0.640 -18.653 1.00 82.44 501 LEU A C 1
ATOM 3926 O O . LEU A 1 501 ? 13.705 0.611 -17.984 1.00 82.44 501 LEU A O 1
ATOM 3930 N N . LEU A 1 502 ? 12.698 0.941 -19.956 1.00 83.56 50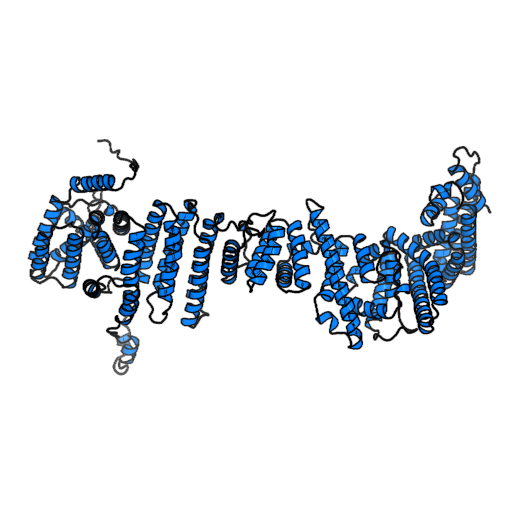2 LEU A N 1
ATOM 3931 C CA . LEU A 1 502 ? 13.942 1.212 -20.689 1.00 83.56 502 LEU A CA 1
ATOM 3932 C C . LEU A 1 502 ? 14.631 2.501 -20.224 1.00 83.56 502 LEU A C 1
ATOM 3934 O O . LEU A 1 502 ? 15.852 2.599 -20.311 1.00 83.56 502 LEU A O 1
ATOM 3938 N N . GLY A 1 503 ? 13.861 3.486 -19.748 1.00 82.56 503 GLY A N 1
ATOM 3939 C CA . GLY A 1 503 ? 14.409 4.676 -19.095 1.00 82.56 503 GLY A CA 1
ATOM 3940 C C . GLY A 1 503 ? 15.136 4.308 -17.804 1.00 82.56 503 GLY A C 1
ATOM 3941 O O . GLY A 1 503 ? 16.323 4.580 -17.683 1.00 82.56 503 GLY A O 1
ATOM 3942 N N . TRP A 1 504 ? 14.453 3.587 -16.911 1.00 84.81 504 TRP A N 1
ATOM 3943 C CA . TRP A 1 504 ? 15.034 3.090 -15.664 1.00 84.81 504 TRP A CA 1
ATOM 3944 C C . TRP A 1 504 ? 16.252 2.190 -15.903 1.00 84.81 504 TRP A C 1
ATOM 3946 O O . TRP A 1 504 ? 17.272 2.368 -15.253 1.00 84.81 504 TRP A O 1
ATOM 3956 N N . THR A 1 505 ? 16.193 1.266 -16.871 1.00 84.69 505 THR A N 1
ATOM 3957 C CA . THR A 1 505 ? 17.328 0.393 -17.211 1.00 84.69 505 THR A CA 1
ATOM 3958 C C . THR A 1 505 ? 18.547 1.212 -17.604 1.00 84.69 505 THR A C 1
ATOM 3960 O O . THR A 1 505 ? 19.652 0.886 -17.193 1.00 84.69 505 THR A O 1
ATOM 3963 N N . ARG A 1 506 ? 18.366 2.283 -18.381 1.00 81.75 506 ARG A N 1
ATOM 3964 C CA . ARG A 1 506 ? 19.470 3.169 -18.745 1.00 81.75 506 ARG A CA 1
ATOM 3965 C C . ARG A 1 506 ? 20.038 3.885 -17.521 1.00 81.75 506 ARG A C 1
ATOM 3967 O O . ARG A 1 506 ? 21.247 3.840 -17.329 1.00 81.75 506 ARG A O 1
ATOM 3974 N N . ASP A 1 507 ? 19.181 4.502 -16.714 1.00 82.31 507 ASP A N 1
ATOM 3975 C CA . ASP A 1 507 ? 19.607 5.254 -15.529 1.00 82.31 507 ASP A CA 1
ATOM 3976 C C . ASP A 1 507 ? 20.339 4.344 -14.526 1.00 82.31 507 ASP A C 1
ATOM 3978 O O . ASP A 1 507 ? 21.353 4.735 -13.949 1.00 82.31 507 ASP A O 1
ATOM 3982 N N . GLU A 1 508 ? 19.880 3.099 -14.369 1.00 82.19 508 GLU A N 1
ATOM 3983 C CA . GLU A 1 508 ? 20.510 2.103 -13.502 1.00 82.19 508 GLU A CA 1
ATOM 3984 C C . GLU A 1 508 ? 21.840 1.593 -14.078 1.00 82.19 508 GLU A C 1
ATOM 3986 O O . GLU A 1 508 ? 22.813 1.454 -13.341 1.00 82.19 508 GLU A O 1
ATOM 3991 N N . LEU A 1 509 ? 21.942 1.380 -15.396 1.00 81.44 509 LEU A N 1
ATOM 3992 C CA . LEU A 1 509 ? 23.217 1.046 -16.047 1.00 81.44 509 LEU A CA 1
ATOM 3993 C C . LEU A 1 509 ? 24.250 2.174 -15.892 1.00 81.44 509 LEU A C 1
ATOM 3995 O O . LEU A 1 509 ? 25.410 1.897 -15.580 1.00 81.44 509 LEU A O 1
ATOM 3999 N N . ASP A 1 510 ? 23.826 3.429 -16.060 1.00 80.12 510 ASP A N 1
ATOM 4000 C CA . ASP A 1 510 ? 24.675 4.609 -15.869 1.00 80.12 510 ASP A CA 1
ATOM 4001 C C . ASP A 1 510 ? 25.088 4.754 -14.389 1.00 80.12 510 ASP A C 1
ATOM 4003 O O . ASP A 1 510 ? 26.234 5.102 -14.089 1.00 80.12 510 ASP A O 1
ATOM 4007 N N . ARG A 1 511 ? 24.192 4.441 -13.442 1.00 82.88 511 ARG A N 1
ATOM 4008 C CA . ARG A 1 511 ? 24.502 4.403 -12.005 1.00 82.88 511 ARG A CA 1
ATOM 4009 C C . ARG A 1 511 ? 25.540 3.332 -11.677 1.00 82.88 511 ARG A C 1
ATOM 4011 O O . ARG A 1 511 ? 26.523 3.647 -11.014 1.00 82.88 511 ARG A O 1
ATOM 4018 N N . ILE A 1 512 ? 25.352 2.102 -12.160 1.00 80.44 512 ILE A N 1
ATOM 4019 C CA . ILE A 1 512 ? 26.277 0.975 -11.951 1.00 80.44 512 ILE A CA 1
ATOM 4020 C C . ILE A 1 512 ? 27.674 1.300 -12.507 1.00 80.44 512 ILE A C 1
ATOM 4022 O O . ILE A 1 512 ? 28.682 0.884 -11.934 1.00 80.44 512 ILE A O 1
ATOM 4026 N N . GLU A 1 513 ? 27.761 2.048 -13.613 1.00 73.12 513 GLU A N 1
ATOM 4027 C CA . GLU A 1 513 ? 29.045 2.461 -14.193 1.00 73.12 513 GLU A CA 1
ATOM 4028 C C . GLU A 1 513 ? 29.772 3.512 -13.335 1.00 73.12 513 GLU A C 1
ATOM 4030 O O . GLU A 1 513 ? 30.998 3.455 -13.210 1.00 73.12 513 GLU A O 1
ATOM 4035 N N . ASN A 1 514 ? 29.028 4.440 -12.726 1.00 75.75 514 ASN A N 1
ATOM 4036 C CA . ASN A 1 514 ? 29.574 5.567 -11.963 1.00 75.75 514 ASN A CA 1
ATOM 4037 C C . ASN A 1 514 ? 29.679 5.319 -10.445 1.00 75.75 514 ASN A C 1
ATOM 4039 O O . ASN A 1 514 ? 30.176 6.188 -9.725 1.00 75.75 514 ASN A O 1
ATOM 4043 N N . ASP A 1 515 ? 29.221 4.169 -9.940 1.00 75.56 515 ASP A N 1
ATOM 4044 C CA . ASP A 1 515 ? 29.250 3.861 -8.508 1.00 75.56 515 ASP A CA 1
ATOM 4045 C C . ASP A 1 515 ? 30.680 3.569 -8.022 1.00 75.56 515 ASP A C 1
ATOM 4047 O O . ASP A 1 515 ? 31.301 2.558 -8.368 1.00 75.56 515 ASP A O 1
ATOM 4051 N N . ALA A 1 516 ? 31.201 4.469 -7.185 1.00 65.06 516 ALA A N 1
ATOM 4052 C CA . ALA A 1 516 ? 32.532 4.373 -6.596 1.00 65.06 516 ALA A CA 1
ATOM 4053 C C . ALA A 1 516 ? 32.663 3.243 -5.556 1.00 65.06 516 ALA A C 1
ATOM 4055 O O . ALA A 1 516 ? 33.785 2.868 -5.216 1.00 65.06 516 ALA A O 1
ATOM 4056 N N . ASN A 1 517 ? 31.546 2.701 -5.055 1.00 69.62 517 ASN A N 1
ATOM 4057 C CA . ASN A 1 517 ? 31.546 1.640 -4.045 1.00 69.62 517 ASN A CA 1
ATOM 4058 C C . ASN A 1 517 ? 31.801 0.247 -4.641 1.00 69.62 517 ASN A C 1
ATOM 4060 O O . ASN A 1 517 ? 32.232 -0.652 -3.921 1.00 69.62 517 ASN A O 1
ATOM 4064 N N . ILE A 1 518 ? 31.569 0.059 -5.946 1.00 68.88 518 ILE A N 1
ATOM 4065 C CA . ILE A 1 518 ? 31.800 -1.215 -6.637 1.00 68.88 518 ILE A CA 1
ATOM 4066 C C . ILE A 1 518 ? 33.250 -1.242 -7.127 1.00 68.88 518 ILE A C 1
ATOM 4068 O O . ILE A 1 518 ? 33.572 -0.692 -8.183 1.00 68.88 518 ILE A O 1
ATOM 4072 N N . THR A 1 519 ? 34.142 -1.868 -6.361 1.00 60.84 519 THR A N 1
ATOM 4073 C CA . THR A 1 519 ? 35.585 -1.920 -6.660 1.00 60.84 519 THR A CA 1
ATOM 4074 C C . THR A 1 519 ? 35.963 -3.032 -7.641 1.00 60.84 519 THR A C 1
ATOM 4076 O O . THR A 1 519 ? 36.954 -2.900 -8.360 1.00 60.84 519 THR A O 1
ATOM 4079 N N . ASN A 1 520 ? 35.161 -4.100 -7.722 1.00 70.75 520 ASN A N 1
ATOM 4080 C CA . ASN A 1 520 ? 35.439 -5.279 -8.540 1.00 70.75 520 ASN A CA 1
ATOM 4081 C C . ASN A 1 520 ? 34.738 -5.207 -9.908 1.00 70.75 520 ASN A C 1
ATOM 4083 O O . ASN A 1 520 ? 33.515 -5.100 -9.994 1.00 70.75 520 ASN A O 1
ATOM 4087 N N . ALA A 1 521 ? 35.504 -5.340 -10.997 1.00 66.19 521 ALA A N 1
ATOM 4088 C CA . ALA A 1 521 ? 34.968 -5.315 -12.364 1.00 66.19 521 ALA A CA 1
ATOM 4089 C C . ALA A 1 521 ? 34.031 -6.501 -12.680 1.00 66.19 521 ALA A C 1
ATOM 4091 O O . ALA A 1 521 ? 33.105 -6.343 -13.472 1.00 66.19 521 ALA A O 1
ATOM 4092 N N . SER A 1 522 ? 34.247 -7.657 -12.040 1.00 69.81 522 SER A N 1
ATOM 4093 C CA . SER A 1 522 ? 33.412 -8.860 -12.193 1.00 69.81 522 SER A CA 1
ATOM 4094 C C . SER A 1 522 ? 32.044 -8.716 -11.519 1.00 69.81 522 SER A C 1
ATOM 4096 O O . SER A 1 522 ? 31.036 -9.096 -12.098 1.00 69.81 522 SER A O 1
ATOM 4098 N N . GLU A 1 523 ? 31.997 -8.133 -10.319 1.00 74.69 523 GLU A N 1
ATOM 4099 C CA . GLU A 1 523 ? 30.753 -7.899 -9.569 1.00 74.69 523 GLU A CA 1
ATOM 4100 C C . GLU A 1 523 ? 29.856 -6.890 -10.299 1.00 74.69 523 GLU A C 1
ATOM 4102 O O . GLU A 1 523 ? 28.645 -7.070 -10.423 1.00 74.69 523 GLU A O 1
ATOM 4107 N N . ARG A 1 524 ? 30.474 -5.859 -10.888 1.00 75.44 524 ARG A N 1
ATOM 4108 C CA . ARG A 1 524 ? 29.780 -4.890 -11.740 1.00 75.44 524 ARG A CA 1
ATOM 4109 C C . ARG A 1 524 ? 29.144 -5.543 -12.971 1.00 75.44 524 ARG A C 1
ATOM 4111 O O . ARG A 1 524 ? 28.049 -5.147 -13.371 1.00 75.44 524 ARG A O 1
ATOM 4118 N N . ASP A 1 525 ? 29.827 -6.513 -13.577 1.00 74.75 525 ASP A N 1
ATOM 4119 C CA . ASP A 1 525 ? 29.323 -7.222 -14.755 1.00 74.75 525 ASP A CA 1
ATOM 4120 C C . ASP A 1 525 ? 28.192 -8.195 -14.395 1.00 74.75 525 ASP A C 1
ATOM 4122 O O . ASP A 1 525 ? 27.199 -8.268 -15.114 1.00 74.75 525 ASP A O 1
ATOM 4126 N N . GLU A 1 526 ? 28.260 -8.856 -13.238 1.00 79.50 526 GLU A N 1
ATOM 4127 C CA . GLU A 1 526 ? 27.192 -9.731 -12.739 1.00 79.50 526 GLU A CA 1
ATOM 4128 C C . GLU A 1 526 ? 25.890 -8.955 -12.470 1.00 79.50 526 GLU A C 1
ATOM 4130 O O . GLU A 1 526 ? 24.818 -9.345 -12.943 1.00 79.50 526 GLU A O 1
ATOM 4135 N N . ILE A 1 527 ? 25.973 -7.801 -11.795 1.00 78.81 527 ILE A N 1
ATOM 4136 C CA . ILE A 1 527 ? 24.807 -6.939 -11.528 1.00 78.81 527 ILE A CA 1
ATOM 4137 C C . ILE A 1 527 ? 24.198 -6.436 -12.845 1.00 78.81 527 ILE A C 1
ATOM 4139 O O . ILE A 1 527 ? 22.982 -6.510 -13.044 1.00 78.81 527 ILE A O 1
ATOM 4143 N N . ARG A 1 528 ? 25.039 -5.978 -13.781 1.00 81.56 528 ARG A N 1
ATOM 4144 C CA . ARG A 1 528 ? 24.617 -5.549 -15.123 1.00 81.56 528 ARG A CA 1
ATOM 4145 C C . ARG A 1 528 ? 23.905 -6.674 -15.876 1.00 81.56 528 ARG A C 1
ATOM 4147 O O . ARG A 1 528 ? 22.834 -6.453 -16.446 1.00 81.56 528 ARG A O 1
ATOM 4154 N N . THR A 1 529 ? 24.493 -7.868 -15.871 1.00 82.88 529 THR A N 1
ATOM 4155 C CA . THR A 1 529 ? 23.954 -9.079 -16.503 1.00 82.88 529 THR A CA 1
ATOM 4156 C C . THR A 1 529 ? 22.570 -9.391 -15.949 1.00 82.88 529 THR A C 1
ATOM 4158 O O . THR A 1 529 ? 21.630 -9.583 -16.720 1.00 82.88 529 THR A O 1
ATOM 4161 N N . ASN A 1 530 ? 22.414 -9.360 -14.624 1.00 84.62 530 ASN A N 1
ATOM 4162 C CA . ASN A 1 530 ? 21.148 -9.643 -13.957 1.00 84.62 530 ASN A CA 1
ATOM 4163 C C . ASN A 1 530 ? 20.043 -8.638 -14.340 1.00 84.62 530 ASN A C 1
ATOM 4165 O O . ASN A 1 530 ? 18.947 -9.036 -14.750 1.00 84.62 530 ASN A O 1
ATOM 4169 N N . VAL A 1 531 ? 20.341 -7.332 -14.298 1.00 85.62 531 VAL A N 1
ATOM 4170 C CA . VAL A 1 531 ? 19.400 -6.277 -14.722 1.00 85.62 531 VAL A CA 1
ATOM 4171 C C . VAL A 1 531 ? 18.970 -6.494 -16.176 1.00 85.62 531 VAL A C 1
ATOM 4173 O O . VAL A 1 531 ? 17.776 -6.506 -16.487 1.00 85.62 531 VAL A O 1
ATOM 4176 N N . MET A 1 532 ? 19.932 -6.727 -17.071 1.00 85.00 532 MET A N 1
ATOM 4177 C CA . MET A 1 532 ? 19.667 -6.881 -18.499 1.00 85.00 532 MET A CA 1
ATOM 4178 C C . MET A 1 532 ? 18.875 -8.146 -18.829 1.00 85.00 532 MET A C 1
ATOM 4180 O O . MET A 1 532 ? 17.897 -8.067 -19.574 1.00 85.00 532 MET A O 1
ATOM 4184 N N . LEU A 1 533 ? 19.241 -9.301 -18.269 1.00 85.31 533 LEU A N 1
ATOM 4185 C CA . LEU A 1 533 ? 18.510 -10.553 -18.483 1.00 85.31 533 LEU A CA 1
ATOM 4186 C C . LEU A 1 533 ? 17.072 -10.464 -17.970 1.00 85.31 533 LEU A C 1
ATOM 4188 O O . LEU A 1 533 ? 16.157 -10.973 -18.623 1.00 85.31 533 LEU A O 1
ATOM 4192 N N . THR A 1 534 ? 16.853 -9.767 -16.856 1.00 84.50 534 THR A N 1
ATOM 4193 C CA . THR A 1 534 ? 15.514 -9.556 -16.297 1.00 84.50 534 THR A CA 1
ATOM 4194 C C . THR A 1 534 ? 14.652 -8.701 -17.229 1.00 84.50 534 THR A C 1
ATOM 4196 O O . THR A 1 534 ? 13.533 -9.090 -17.576 1.00 84.50 534 THR A O 1
ATOM 4199 N N . VAL A 1 535 ? 15.190 -7.585 -17.732 1.00 85.38 535 VAL A N 1
ATOM 4200 C CA . VAL A 1 535 ? 14.495 -6.697 -18.683 1.00 85.38 535 VAL A CA 1
ATOM 4201 C C . VAL A 1 535 ? 14.223 -7.398 -20.019 1.00 85.38 535 VAL A C 1
ATOM 4203 O O . VAL A 1 535 ? 13.121 -7.285 -20.565 1.00 85.38 535 VAL A O 1
ATOM 4206 N N . ILE A 1 536 ? 15.185 -8.165 -20.542 1.00 85.94 536 ILE A N 1
ATOM 4207 C CA . ILE A 1 536 ? 15.032 -8.960 -21.773 1.00 85.94 536 ILE A CA 1
ATOM 4208 C C . ILE A 1 536 ? 13.960 -10.039 -21.579 1.00 85.94 536 ILE A C 1
ATOM 4210 O O . ILE A 1 536 ? 13.056 -10.183 -22.410 1.00 85.94 536 ILE A O 1
ATOM 4214 N N . GLY A 1 537 ? 14.023 -10.776 -20.468 1.00 83.94 537 GLY A N 1
ATOM 4215 C CA . GLY A 1 537 ? 13.059 -11.816 -20.119 1.00 83.94 537 GLY A CA 1
ATOM 4216 C C . GLY A 1 537 ? 11.638 -11.273 -19.973 1.00 83.94 537 GLY A C 1
ATOM 4217 O O . GLY A 1 537 ? 10.683 -11.901 -20.422 1.00 83.94 537 GLY A O 1
ATOM 4218 N N . PHE A 1 538 ? 11.482 -10.080 -19.407 1.00 82.88 538 PHE A N 1
ATOM 4219 C CA . PHE A 1 538 ? 10.186 -9.415 -19.317 1.00 82.88 538 PHE A CA 1
ATOM 4220 C C . PHE A 1 538 ? 9.673 -8.921 -20.677 1.00 82.88 538 PHE A C 1
ATOM 4222 O O . PHE A 1 538 ? 8.519 -9.165 -21.037 1.00 82.88 538 PHE A O 1
ATOM 4229 N N . SER A 1 539 ? 10.542 -8.288 -21.470 1.00 83.06 539 SER A N 1
ATOM 4230 C CA . SER A 1 539 ? 10.201 -7.748 -22.795 1.00 83.06 539 SER A CA 1
ATOM 4231 C C . SER A 1 539 ? 9.730 -8.839 -23.760 1.00 83.06 539 SER A C 1
ATOM 4233 O O . SER A 1 539 ? 8.738 -8.660 -24.472 1.00 83.06 539 SER A O 1
ATOM 4235 N N . THR A 1 540 ? 10.418 -9.986 -23.755 1.00 83.81 540 THR A N 1
ATOM 4236 C CA . THR A 1 540 ? 10.034 -11.176 -24.534 1.00 83.81 540 THR A CA 1
ATOM 4237 C C . THR A 1 540 ? 8.746 -11.808 -24.011 1.00 83.81 540 THR A C 1
ATOM 4239 O O . THR A 1 540 ? 7.900 -12.224 -24.807 1.00 83.81 540 THR A O 1
ATOM 4242 N N . SER A 1 541 ? 8.562 -11.832 -22.686 1.00 82.12 541 SER A N 1
ATOM 4243 C CA . SER A 1 541 ? 7.365 -12.375 -22.050 1.00 82.12 541 SER A CA 1
ATOM 4244 C C . SER A 1 541 ? 6.107 -11.585 -22.408 1.00 82.12 541 SER A C 1
ATOM 4246 O O . SER A 1 541 ? 5.125 -12.207 -22.799 1.00 82.12 541 SER A O 1
ATOM 4248 N N . ILE A 1 542 ? 6.078 -10.247 -22.343 1.00 76.06 542 ILE A N 1
ATOM 4249 C CA . ILE A 1 542 ? 4.851 -9.495 -22.688 1.00 76.06 542 ILE A CA 1
ATOM 4250 C C . ILE A 1 542 ? 4.526 -9.636 -24.177 1.00 76.06 542 ILE A C 1
ATOM 4252 O O . ILE A 1 542 ? 3.391 -9.959 -24.536 1.00 76.06 542 ILE A O 1
ATOM 4256 N N . GLY A 1 543 ? 5.534 -9.443 -25.028 1.00 75.75 543 GLY A N 1
ATOM 4257 C CA . GLY A 1 543 ? 5.361 -9.352 -26.471 1.00 75.75 543 GLY A CA 1
ATOM 4258 C C . GLY A 1 543 ? 4.749 -8.006 -26.908 1.00 75.75 543 GLY A C 1
ATOM 4259 O O . GLY A 1 543 ? 3.815 -7.499 -26.284 1.00 75.75 543 GLY A O 1
ATOM 4260 N N . PRO A 1 544 ? 5.262 -7.389 -27.980 1.00 79.25 544 PRO A N 1
ATOM 4261 C CA . PRO A 1 544 ? 4.803 -6.084 -28.447 1.00 79.25 544 PRO A CA 1
ATOM 4262 C C . PRO A 1 544 ? 3.417 -6.167 -29.121 1.00 79.25 544 PRO A C 1
ATOM 4264 O O . PRO A 1 544 ? 3.153 -7.108 -29.874 1.00 79.25 544 PRO A O 1
ATOM 4267 N N . PRO A 1 545 ? 2.520 -5.185 -28.903 1.00 79.25 545 PRO A N 1
ATOM 4268 C CA . PRO A 1 545 ? 1.252 -5.109 -29.621 1.00 79.25 545 PRO A CA 1
ATOM 4269 C C . PRO A 1 545 ? 1.466 -4.684 -31.086 1.00 79.25 545 PRO A C 1
ATOM 4271 O O . PRO A 1 545 ? 2.384 -3.915 -31.369 1.00 79.25 545 PRO A O 1
ATOM 4274 N N . PRO A 1 546 ? 0.586 -5.092 -32.020 1.00 71.94 546 PRO A N 1
ATOM 4275 C CA . PRO A 1 546 ? 0.773 -4.863 -33.458 1.00 71.94 546 PRO A CA 1
ATOM 4276 C C . PRO A 1 546 ? 0.717 -3.384 -33.876 1.00 71.94 546 PRO A C 1
ATOM 4278 O O . PRO A 1 546 ? 1.248 -3.011 -34.918 1.00 71.94 546 PRO A O 1
ATOM 4281 N N . VAL A 1 547 ? 0.062 -2.520 -33.092 1.00 75.62 547 VAL A N 1
ATOM 4282 C CA . VAL A 1 547 ? -0.017 -1.081 -33.379 1.00 75.62 547 VAL A CA 1
ATOM 4283 C C . VAL A 1 547 ? 0.142 -0.289 -32.089 1.00 75.62 547 VAL A C 1
ATOM 4285 O O . VAL A 1 547 ? -0.691 -0.373 -31.186 1.00 75.62 547 VAL A O 1
ATOM 4288 N N . LEU A 1 548 ? 1.194 0.525 -32.020 1.00 80.94 548 LEU A N 1
ATOM 4289 C CA . LEU A 1 548 ? 1.393 1.509 -30.960 1.00 80.94 548 LEU A CA 1
ATOM 4290 C C . LEU A 1 548 ? 1.089 2.923 -31.449 1.00 80.94 548 LEU A C 1
ATOM 4292 O O . LEU A 1 548 ? 1.210 3.247 -32.630 1.00 80.94 548 LEU A O 1
ATOM 4296 N N . LYS A 1 549 ? 0.738 3.808 -30.509 1.00 81.25 549 LYS A N 1
ATOM 4297 C CA . LYS A 1 549 ? 0.647 5.245 -30.798 1.00 81.25 549 LYS A CA 1
ATOM 4298 C C . LYS A 1 549 ? 2.011 5.731 -31.312 1.00 81.25 549 LYS A C 1
ATOM 4300 O O . LYS A 1 549 ? 3.003 5.466 -30.628 1.00 81.25 549 LYS A O 1
ATOM 4305 N N . PRO A 1 550 ? 2.078 6.500 -32.419 1.00 79.88 550 PRO A N 1
ATOM 4306 C CA . PRO A 1 550 ? 3.344 6.918 -33.017 1.00 79.88 550 PRO A CA 1
ATOM 4307 C C . PRO A 1 550 ? 4.316 7.513 -31.996 1.00 79.88 550 PRO A C 1
ATOM 4309 O O . PRO A 1 550 ? 5.447 7.058 -31.909 1.00 79.88 550 PRO A O 1
ATOM 4312 N N . ARG A 1 551 ? 3.857 8.430 -31.129 1.00 83.00 551 ARG A N 1
ATOM 4313 C CA . ARG A 1 551 ? 4.680 9.049 -30.070 1.00 83.00 551 ARG A CA 1
ATOM 4314 C C . ARG A 1 551 ? 5.426 8.034 -29.190 1.00 83.00 551 ARG A C 1
ATOM 4316 O O . ARG A 1 551 ? 6.579 8.271 -28.850 1.00 83.00 551 ARG A O 1
ATOM 4323 N N . LEU A 1 552 ? 4.770 6.936 -28.806 1.00 82.31 552 LEU A N 1
ATOM 4324 C CA . LEU A 1 552 ? 5.381 5.891 -27.977 1.00 82.31 552 LEU A CA 1
ATOM 4325 C C . LEU A 1 552 ? 6.321 5.020 -28.812 1.00 82.31 552 LEU A C 1
ATOM 4327 O O . LEU A 1 552 ? 7.419 4.727 -28.359 1.00 82.31 552 LEU A O 1
ATOM 4331 N N . ALA A 1 553 ? 5.935 4.677 -30.044 1.00 83.56 553 ALA A N 1
ATOM 4332 C CA . ALA A 1 553 ? 6.791 3.924 -30.958 1.00 83.56 553 ALA A CA 1
ATOM 4333 C C . ALA A 1 553 ? 8.114 4.661 -31.247 1.00 83.56 553 ALA A C 1
ATOM 4335 O O . ALA A 1 553 ? 9.175 4.066 -31.100 1.00 83.56 553 ALA A O 1
ATOM 4336 N N . TYR A 1 554 ? 8.065 5.965 -31.549 1.00 83.81 554 TYR A N 1
ATOM 4337 C CA . TYR A 1 554 ? 9.256 6.804 -31.748 1.00 83.81 554 TYR A CA 1
ATOM 4338 C C . TYR A 1 554 ? 10.172 6.814 -30.521 1.00 83.81 554 TYR A C 1
ATOM 4340 O O . TYR A 1 554 ? 11.381 6.621 -30.642 1.00 83.81 554 TYR A O 1
ATOM 4348 N N . LYS A 1 555 ? 9.598 7.005 -29.326 1.00 85.56 555 LYS A N 1
ATOM 4349 C CA . LYS A 1 555 ? 10.375 7.040 -28.083 1.00 85.56 555 LYS A CA 1
ATOM 4350 C C . LYS A 1 555 ? 11.040 5.692 -27.790 1.00 85.56 555 LYS A C 1
ATOM 4352 O O . LYS A 1 555 ? 12.220 5.670 -27.453 1.00 85.56 555 LYS A O 1
ATOM 4357 N N . LEU A 1 556 ? 10.320 4.587 -27.992 1.00 86.62 556 LEU A N 1
ATOM 4358 C CA . LEU A 1 556 ? 10.866 3.237 -27.844 1.00 86.62 556 LEU A CA 1
ATOM 4359 C C . LEU A 1 556 ? 11.989 2.962 -28.846 1.00 86.62 556 LEU A C 1
ATOM 4361 O O . LEU A 1 556 ? 13.009 2.406 -28.457 1.00 86.62 556 LEU A O 1
ATOM 4365 N N . CYS A 1 557 ? 11.851 3.388 -30.106 1.00 85.94 557 CYS A N 1
ATOM 4366 C CA . CYS A 1 557 ? 12.916 3.252 -31.100 1.00 85.94 557 CYS A CA 1
ATOM 4367 C C . CYS A 1 557 ? 14.212 3.939 -30.650 1.00 85.94 557 CYS A C 1
ATOM 4369 O O . CYS A 1 557 ? 15.276 3.329 -30.722 1.00 85.94 557 CYS A O 1
ATOM 4371 N N . ALA A 1 558 ? 14.122 5.172 -30.142 1.00 85.75 558 ALA A N 1
ATOM 4372 C CA . ALA A 1 558 ? 15.280 5.902 -29.633 1.00 85.75 558 ALA A CA 1
ATOM 4373 C C . ALA A 1 558 ? 15.891 5.235 -28.383 1.00 85.75 558 ALA A C 1
ATOM 4375 O O . ALA A 1 558 ? 17.109 5.109 -28.282 1.00 85.75 558 ALA A O 1
ATOM 4376 N N . GLN A 1 559 ? 15.058 4.768 -27.446 1.00 88.12 559 GLN A N 1
ATOM 4377 C CA . GLN A 1 559 ? 15.523 4.093 -26.227 1.00 88.12 559 GLN A CA 1
ATOM 4378 C C . GLN A 1 559 ? 16.183 2.741 -26.521 1.00 88.12 559 GLN A C 1
ATOM 4380 O O . GLN A 1 559 ? 17.248 2.462 -25.979 1.00 88.12 559 GLN A O 1
ATOM 4385 N N . PHE A 1 560 ? 15.608 1.927 -27.411 1.00 87.69 560 PHE A N 1
ATOM 4386 C CA . PHE A 1 560 ? 16.224 0.673 -27.847 1.00 87.69 560 PHE A CA 1
ATOM 4387 C C . PHE A 1 560 ? 17.536 0.908 -28.598 1.00 87.69 560 PHE A C 1
ATOM 4389 O O . PHE A 1 560 ? 18.500 0.183 -28.364 1.00 87.69 560 PHE A O 1
ATOM 4396 N N . ALA A 1 561 ? 17.597 1.921 -29.468 1.00 85.62 561 ALA A N 1
ATOM 4397 C CA . ALA A 1 561 ? 18.829 2.296 -30.156 1.00 85.62 561 ALA A CA 1
ATOM 4398 C C . ALA A 1 561 ? 19.934 2.679 -29.159 1.00 85.62 561 ALA A C 1
ATOM 4400 O O . ALA A 1 561 ? 21.026 2.117 -29.211 1.00 85.62 561 ALA A O 1
ATOM 4401 N N . SER A 1 562 ? 19.622 3.562 -28.205 1.00 86.25 562 SER A N 1
ATOM 4402 C CA . SER A 1 562 ? 20.563 3.985 -27.163 1.00 86.25 562 SER A CA 1
ATOM 4403 C C . SER A 1 562 ? 21.022 2.818 -26.285 1.00 86.25 562 SER A C 1
ATOM 4405 O O . SER A 1 562 ? 22.218 2.657 -26.060 1.00 86.25 562 SER A O 1
ATOM 4407 N N . LEU A 1 563 ? 20.107 1.928 -25.881 1.00 86.12 563 LEU A N 1
ATOM 4408 C CA . LEU A 1 563 ? 20.438 0.733 -25.101 1.00 86.12 563 LEU A CA 1
ATOM 4409 C C . LEU A 1 563 ? 21.403 -0.201 -25.847 1.00 86.12 563 LEU A C 1
ATOM 4411 O O . LEU A 1 563 ? 22.407 -0.617 -25.274 1.00 86.12 563 LEU A O 1
ATOM 4415 N N . LEU A 1 564 ? 21.138 -0.511 -27.122 1.00 84.81 564 LEU A N 1
ATOM 4416 C CA . LEU A 1 564 ? 22.014 -1.381 -27.917 1.00 84.81 564 LEU A CA 1
ATOM 4417 C C . LEU A 1 564 ? 23.415 -0.781 -28.082 1.00 84.81 564 LEU A C 1
ATOM 4419 O O . LEU A 1 564 ? 24.404 -1.500 -27.949 1.00 84.81 564 LEU A O 1
ATOM 4423 N N . ILE A 1 565 ? 23.515 0.526 -28.337 1.00 82.94 565 ILE A N 1
ATOM 4424 C CA . ILE A 1 565 ? 24.807 1.210 -28.467 1.00 82.94 565 ILE A CA 1
ATOM 4425 C C . ILE A 1 565 ? 25.557 1.247 -27.125 1.00 82.94 565 ILE A C 1
ATOM 4427 O O . ILE A 1 565 ? 26.768 1.027 -27.097 1.00 82.94 565 ILE A O 1
ATOM 4431 N N . THR A 1 566 ? 24.858 1.433 -26.001 1.00 82.50 566 THR A N 1
ATOM 4432 C CA . THR A 1 566 ? 25.458 1.323 -24.661 1.00 82.50 566 THR A CA 1
ATOM 4433 C C . THR A 1 566 ? 25.980 -0.084 -24.381 1.00 82.50 566 THR A C 1
ATOM 4435 O O . THR A 1 566 ? 27.088 -0.221 -23.879 1.00 82.50 566 THR A O 1
ATOM 4438 N N . LEU A 1 567 ? 25.247 -1.137 -24.748 1.00 79.25 567 LEU A N 1
ATOM 4439 C CA . LEU A 1 567 ? 25.710 -2.520 -24.567 1.00 79.25 567 LEU A CA 1
ATOM 4440 C C . LEU A 1 567 ? 26.906 -2.861 -25.466 1.00 79.25 567 LEU A C 1
ATOM 4442 O O . LEU A 1 567 ? 27.808 -3.586 -25.052 1.00 79.25 567 LEU A O 1
ATOM 4446 N N . LEU A 1 568 ? 26.957 -2.297 -26.676 1.00 78.12 568 LEU A N 1
ATOM 4447 C CA . LEU A 1 568 ? 28.071 -2.487 -27.608 1.00 78.12 568 LEU A CA 1
ATOM 4448 C C . LEU A 1 568 ? 29.407 -1.972 -27.048 1.00 78.12 568 LEU A C 1
ATOM 4450 O O . LEU A 1 568 ? 30.459 -2.520 -27.375 1.00 78.12 568 LEU A O 1
ATOM 4454 N N . LYS A 1 569 ? 29.375 -0.963 -26.167 1.00 75.19 569 LYS A N 1
ATOM 4455 C CA . LYS A 1 569 ? 30.556 -0.488 -25.431 1.00 75.19 569 LYS A CA 1
ATOM 4456 C C . LYS A 1 569 ? 31.230 -1.609 -24.632 1.00 75.19 569 LYS A C 1
ATOM 4458 O O . LYS A 1 569 ? 32.444 -1.569 -24.481 1.00 75.19 569 LYS A O 1
ATOM 4463 N N . PHE A 1 570 ? 30.476 -2.598 -24.155 1.00 71.00 570 PHE A N 1
ATOM 4464 C CA . PHE A 1 570 ? 30.982 -3.674 -23.295 1.00 71.00 570 PHE A CA 1
ATOM 4465 C C . PHE A 1 570 ? 31.258 -4.982 -24.055 1.00 71.00 570 PHE A C 1
ATOM 4467 O O . PHE A 1 570 ? 32.039 -5.809 -23.604 1.00 71.00 570 PHE A O 1
ATOM 4474 N N . ALA A 1 571 ? 30.698 -5.158 -25.254 1.00 66.44 571 ALA A N 1
ATOM 4475 C CA . ALA A 1 571 ? 30.754 -6.410 -26.019 1.00 66.44 571 ALA A CA 1
ATOM 4476 C C . ALA A 1 571 ? 32.147 -6.822 -26.563 1.00 66.44 571 ALA A C 1
ATOM 4478 O O . ALA A 1 571 ? 32.237 -7.822 -27.272 1.00 66.44 571 ALA A O 1
ATOM 4479 N N . GLY A 1 572 ? 33.216 -6.064 -26.290 1.00 58.97 572 GLY A N 1
ATOM 4480 C CA . GLY A 1 572 ? 34.567 -6.295 -26.828 1.00 58.97 572 GLY A CA 1
ATOM 4481 C C . GLY A 1 572 ? 35.691 -6.327 -25.789 1.00 58.97 572 GLY A C 1
ATOM 4482 O O . GLY A 1 572 ? 36.841 -6.121 -26.167 1.00 58.97 572 GLY A O 1
ATOM 4483 N N . ASP A 1 573 ? 35.373 -6.511 -24.504 1.00 61.41 573 ASP A N 1
ATOM 4484 C CA . ASP A 1 573 ? 36.368 -6.624 -23.432 1.00 61.41 573 ASP A CA 1
ATOM 4485 C C . ASP A 1 573 ? 36.612 -8.105 -23.066 1.00 61.41 573 ASP A C 1
ATOM 4487 O O . ASP A 1 573 ? 35.708 -8.782 -22.587 1.00 61.41 573 ASP A O 1
ATOM 4491 N N . ASP A 1 574 ? 37.845 -8.598 -23.249 1.00 50.75 574 ASP A N 1
ATOM 4492 C CA . ASP A 1 574 ? 38.235 -10.009 -23.011 1.00 50.75 574 ASP A CA 1
ATOM 4493 C C . ASP A 1 574 ? 38.071 -10.484 -21.551 1.00 50.75 574 ASP A C 1
ATOM 4495 O O . ASP A 1 574 ? 38.043 -11.683 -21.281 1.00 50.75 574 ASP A O 1
ATOM 4499 N N . GLU A 1 575 ? 37.951 -9.554 -20.601 1.00 53.69 575 GLU A N 1
ATOM 4500 C CA . GLU A 1 575 ? 37.730 -9.844 -19.176 1.00 53.69 575 GLU A CA 1
ATOM 4501 C C . GLU A 1 575 ? 36.252 -10.143 -18.845 1.00 53.69 575 GLU A C 1
ATOM 4503 O O . GLU A 1 575 ? 35.963 -10.621 -17.752 1.00 53.69 575 GLU A O 1
ATOM 4508 N N . GLN A 1 576 ? 35.317 -9.877 -19.769 1.00 57.56 576 GLN A N 1
ATOM 4509 C CA . GLN A 1 576 ? 33.863 -9.981 -19.569 1.00 57.56 576 GLN A CA 1
ATOM 4510 C C . GLN A 1 576 ? 33.238 -10.902 -20.634 1.00 57.56 576 GLN A C 1
ATOM 4512 O O . GLN A 1 576 ? 32.625 -10.429 -21.595 1.00 57.56 576 GLN A O 1
ATOM 4517 N N . SER A 1 577 ? 33.393 -12.230 -20.492 1.00 56.72 577 SER A N 1
ATOM 4518 C CA . SER A 1 577 ? 32.977 -13.207 -21.526 1.00 56.72 577 SER A CA 1
ATOM 4519 C C . SER A 1 577 ? 31.491 -13.147 -21.888 1.00 56.72 577 SER A C 1
ATOM 4521 O O . SER A 1 577 ? 31.112 -13.471 -23.015 1.00 56.72 577 SER A O 1
ATOM 4523 N N . ASP A 1 578 ? 30.645 -12.695 -20.963 1.00 65.06 578 ASP A N 1
ATOM 4524 C CA . ASP A 1 578 ? 29.191 -12.761 -21.112 1.00 65.06 578 ASP A CA 1
ATOM 4525 C C . ASP A 1 578 ? 28.602 -11.508 -21.778 1.00 65.06 578 ASP A C 1
ATOM 4527 O O . ASP A 1 578 ? 27.486 -11.555 -22.309 1.00 65.06 578 ASP A O 1
ATOM 4531 N N . SER A 1 579 ? 29.368 -10.415 -21.870 1.00 69.69 579 SER A N 1
ATOM 4532 C CA . SER A 1 579 ? 28.920 -9.131 -22.430 1.00 69.69 579 SER A CA 1
ATOM 4533 C C . SER A 1 579 ? 28.498 -9.217 -23.905 1.00 69.69 579 SER A C 1
ATOM 4535 O O . SER A 1 579 ? 27.515 -8.592 -24.315 1.00 69.69 579 SER A O 1
ATOM 4537 N N . PHE A 1 580 ? 29.172 -10.043 -24.715 1.00 72.88 580 PHE A N 1
ATOM 4538 C CA . PHE A 1 580 ? 28.751 -10.294 -26.098 1.00 72.88 580 PHE A CA 1
ATOM 4539 C C . PHE A 1 580 ? 27.431 -11.081 -26.154 1.00 72.88 580 PHE A C 1
ATOM 4541 O O . PHE A 1 580 ? 26.523 -10.735 -26.912 1.00 72.88 580 PHE A O 1
ATOM 4548 N N . SER A 1 581 ? 27.278 -12.108 -25.314 1.00 75.62 581 SER A N 1
ATOM 4549 C CA . SER A 1 581 ? 26.053 -12.918 -25.258 1.00 75.62 581 SER A CA 1
ATOM 4550 C C . SER A 1 581 ? 24.827 -12.095 -24.829 1.00 75.62 581 SER A C 1
ATOM 4552 O O . SER A 1 581 ? 23.728 -12.279 -25.366 1.00 75.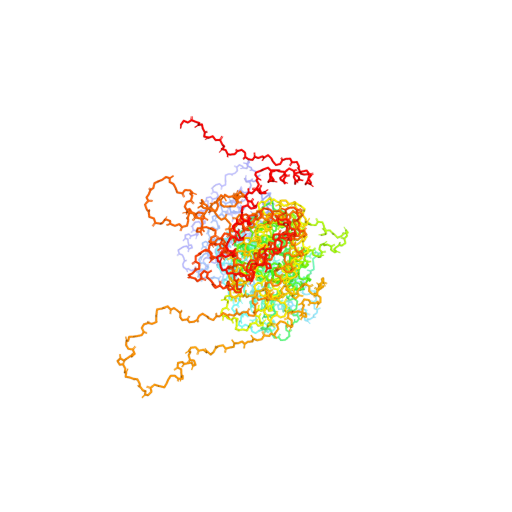62 581 SER A O 1
ATOM 4554 N N . LEU A 1 582 ? 25.031 -11.125 -23.932 1.00 79.44 582 LEU A N 1
ATOM 4555 C CA . LEU A 1 582 ? 24.024 -10.165 -23.493 1.00 79.44 582 LEU A CA 1
ATOM 4556 C C . LEU A 1 582 ? 23.596 -9.222 -24.609 1.00 79.44 582 LEU A C 1
ATOM 4558 O O . LEU A 1 582 ? 22.396 -9.030 -24.810 1.00 79.44 582 LEU A O 1
ATOM 4562 N N . PHE A 1 583 ? 24.552 -8.672 -25.362 1.00 82.44 583 PHE A N 1
ATOM 4563 C CA . PHE A 1 583 ? 24.258 -7.826 -26.517 1.00 82.44 583 PHE A CA 1
ATOM 4564 C C . PHE A 1 583 ? 23.364 -8.561 -27.527 1.00 82.44 583 PHE A C 1
ATOM 4566 O O . PHE A 1 583 ? 22.318 -8.053 -27.934 1.00 82.44 583 PHE A O 1
ATOM 4573 N N . ILE A 1 584 ? 23.719 -9.804 -27.862 1.00 78.19 584 ILE A N 1
ATOM 4574 C CA . ILE A 1 584 ? 22.938 -10.646 -28.778 1.00 78.19 584 ILE A CA 1
ATOM 4575 C C . ILE A 1 584 ? 21.536 -10.928 -28.223 1.00 78.19 584 ILE A C 1
ATOM 4577 O O . ILE A 1 584 ? 20.549 -10.862 -28.959 1.00 78.19 584 ILE A O 1
ATOM 4581 N N . SER A 1 585 ? 21.434 -11.206 -26.923 1.00 81.50 585 SER A N 1
ATOM 4582 C CA . SER A 1 585 ? 20.154 -11.450 -26.252 1.00 81.50 585 SER A CA 1
ATOM 4583 C C . SER A 1 585 ? 19.260 -10.204 -26.250 1.00 81.50 585 SER A C 1
ATOM 4585 O O . SER A 1 585 ? 18.050 -10.322 -26.448 1.00 81.50 585 SER A O 1
ATOM 4587 N N . ALA A 1 586 ? 19.840 -9.007 -26.117 1.00 84.00 586 ALA A N 1
ATOM 4588 C CA . ALA A 1 586 ? 19.124 -7.732 -26.178 1.00 84.00 586 ALA A CA 1
ATOM 4589 C C . ALA A 1 586 ? 18.583 -7.407 -27.581 1.00 84.00 586 ALA A C 1
ATOM 4591 O O . ALA A 1 586 ? 17.545 -6.754 -27.700 1.00 84.00 586 ALA A O 1
ATOM 4592 N N . CYS A 1 587 ? 19.218 -7.899 -28.652 1.00 83.19 587 CYS A N 1
ATOM 4593 C CA . CYS A 1 587 ? 18.693 -7.743 -30.011 1.00 83.19 587 CYS A CA 1
ATOM 4594 C C . CYS A 1 587 ? 17.350 -8.468 -30.216 1.00 83.19 587 CYS A C 1
ATOM 4596 O O . CYS A 1 587 ? 16.520 -7.990 -30.987 1.00 83.19 587 CYS A O 1
ATOM 4598 N N . GLY A 1 588 ? 17.109 -9.593 -29.530 1.00 82.56 588 GLY A N 1
ATOM 4599 C CA . GLY A 1 588 ? 15.886 -10.397 -29.670 1.00 82.56 588 GLY A CA 1
ATOM 4600 C C . GLY A 1 588 ? 14.587 -9.601 -29.447 1.00 82.56 588 GLY A C 1
ATOM 4601 O O . GLY A 1 588 ? 13.772 -9.522 -30.372 1.00 82.56 588 GLY A O 1
ATOM 4602 N N . PRO A 1 589 ? 14.401 -8.958 -28.275 1.00 83.81 589 PRO A N 1
ATOM 4603 C CA . PRO A 1 589 ? 13.262 -8.077 -28.007 1.00 83.81 589 PRO A CA 1
ATOM 4604 C C . PRO A 1 589 ? 13.090 -6.955 -29.034 1.00 83.81 589 PRO A C 1
ATOM 4606 O O . PRO A 1 589 ? 11.962 -6.627 -29.402 1.00 83.81 589 PRO A O 1
ATOM 4609 N N . VAL A 1 590 ? 14.194 -6.376 -29.520 1.00 86.00 590 VAL A N 1
ATOM 4610 C CA . VAL A 1 590 ? 14.158 -5.282 -30.500 1.00 86.00 590 VAL A CA 1
ATOM 4611 C C . VAL A 1 590 ? 13.659 -5.782 -31.853 1.00 86.00 590 VAL A C 1
ATOM 4613 O O . VAL A 1 590 ? 12.785 -5.151 -32.442 1.00 86.00 590 VAL A O 1
ATOM 4616 N N . VAL A 1 591 ? 14.136 -6.939 -32.326 1.00 82.56 591 VAL A N 1
ATOM 4617 C CA . VAL A 1 591 ? 13.619 -7.559 -33.560 1.00 82.56 591 VAL A CA 1
ATOM 4618 C C . VAL A 1 591 ? 12.137 -7.883 -33.409 1.00 82.56 591 VAL A C 1
ATOM 4620 O O . VAL A 1 591 ? 11.351 -7.527 -34.281 1.00 82.56 591 VAL A O 1
ATOM 4623 N N . GLN A 1 592 ? 11.736 -8.494 -32.291 1.00 83.25 592 GLN A N 1
ATOM 4624 C CA . GLN A 1 592 ? 10.335 -8.827 -32.027 1.00 83.25 592 GLN A CA 1
ATOM 4625 C C . GLN A 1 592 ? 9.445 -7.573 -32.044 1.00 83.25 592 GLN A C 1
ATOM 4627 O O . GLN A 1 592 ? 8.372 -7.581 -32.653 1.00 83.25 592 GLN A O 1
ATOM 4632 N N . PHE A 1 593 ? 9.903 -6.480 -31.422 1.00 86.19 593 PHE A N 1
ATOM 4633 C CA . PHE A 1 593 ? 9.255 -5.172 -31.481 1.00 86.19 593 PHE A CA 1
ATOM 4634 C C . PHE A 1 593 ? 9.135 -4.678 -32.920 1.00 86.19 593 PHE A C 1
ATOM 4636 O O . PHE A 1 593 ? 8.024 -4.461 -33.395 1.00 86.19 593 PHE A O 1
ATOM 4643 N N . LEU A 1 594 ? 10.235 -4.562 -33.653 1.00 82.00 594 LEU A N 1
ATOM 4644 C CA . LEU A 1 594 ? 10.230 -3.991 -34.999 1.00 82.00 594 LEU A CA 1
ATOM 4645 C C . LEU A 1 594 ? 9.426 -4.830 -36.004 1.00 82.00 594 LEU A C 1
ATOM 4647 O O . LEU A 1 594 ? 8.708 -4.257 -36.826 1.00 82.00 594 LEU A O 1
ATOM 4651 N N . ASP A 1 595 ? 9.471 -6.162 -35.904 1.00 81.19 595 ASP A N 1
ATOM 4652 C CA . ASP A 1 595 ? 8.687 -7.076 -36.743 1.00 81.19 595 ASP A CA 1
ATOM 4653 C C . ASP A 1 595 ? 7.176 -6.923 -36.507 1.00 81.19 595 ASP A C 1
ATOM 4655 O O . ASP A 1 595 ? 6.395 -7.048 -37.453 1.00 81.19 595 ASP A O 1
ATOM 4659 N N . SER A 1 596 ? 6.765 -6.579 -35.282 1.00 81.56 596 SER A N 1
ATOM 4660 C CA . SER A 1 596 ? 5.361 -6.306 -34.948 1.00 81.56 596 SER A CA 1
ATOM 4661 C C . SER A 1 596 ? 4.865 -4.928 -35.401 1.00 81.56 596 SER A C 1
ATOM 4663 O O . SER A 1 596 ? 3.660 -4.742 -35.533 1.00 81.56 596 SER A O 1
ATOM 4665 N N . GLN A 1 597 ? 5.767 -3.966 -35.637 1.00 82.56 597 GLN A N 1
ATOM 4666 C CA . GLN A 1 597 ? 5.409 -2.590 -35.992 1.00 82.56 597 GLN A CA 1
ATOM 4667 C C . GLN A 1 597 ? 5.376 -2.350 -37.513 1.00 82.56 597 GLN A C 1
ATOM 4669 O O . GLN A 1 597 ? 5.982 -3.072 -38.316 1.00 82.56 597 GLN A O 1
ATOM 4674 N N . ALA A 1 598 ? 4.691 -1.269 -37.903 1.00 78.88 598 ALA A N 1
ATOM 4675 C CA . ALA A 1 598 ? 4.612 -0.785 -39.279 1.00 78.88 598 ALA A CA 1
ATOM 4676 C C . ALA A 1 598 ? 5.984 -0.370 -39.848 1.00 78.88 598 ALA A C 1
ATOM 4678 O O . ALA A 1 598 ? 6.888 0.037 -39.119 1.00 78.88 598 ALA A O 1
ATOM 4679 N N . VAL A 1 599 ? 6.113 -0.411 -41.180 1.00 74.94 599 VAL A N 1
ATOM 4680 C CA . VAL A 1 599 ? 7.379 -0.180 -41.906 1.00 74.94 599 VAL A CA 1
ATOM 4681 C C . VAL A 1 599 ? 8.039 1.155 -41.542 1.00 74.94 599 VAL A C 1
ATOM 4683 O O . VAL A 1 599 ? 9.238 1.177 -41.283 1.00 74.94 599 VAL A O 1
ATOM 4686 N N . TYR A 1 600 ? 7.267 2.241 -41.421 1.00 75.75 600 TYR A N 1
ATOM 4687 C CA . TYR A 1 600 ? 7.815 3.561 -41.081 1.00 75.75 600 TYR A CA 1
ATOM 4688 C C . TYR A 1 600 ? 8.488 3.597 -39.696 1.00 75.75 600 TYR A C 1
ATOM 4690 O O . TYR A 1 600 ? 9.405 4.378 -39.485 1.00 75.75 600 TYR A O 1
ATOM 4698 N N . VAL A 1 601 ? 8.077 2.755 -38.738 1.00 78.69 601 VAL A N 1
ATOM 4699 C CA . VAL A 1 601 ? 8.709 2.685 -37.405 1.00 78.69 601 VAL A CA 1
ATOM 4700 C C . VAL A 1 601 ? 10.098 2.048 -37.502 1.00 78.69 601 VAL A C 1
ATOM 4702 O O . VAL A 1 601 ? 11.026 2.468 -36.814 1.00 78.69 601 VAL A O 1
ATOM 4705 N N . ARG A 1 602 ? 10.266 1.073 -38.403 1.00 77.38 602 ARG A N 1
ATOM 4706 C CA . ARG A 1 602 ? 11.555 0.408 -38.661 1.00 77.38 602 ARG A CA 1
ATOM 4707 C C . ARG A 1 602 ? 12.563 1.371 -39.277 1.00 77.38 602 ARG A C 1
ATOM 4709 O O . ARG A 1 602 ? 13.722 1.387 -38.879 1.00 77.38 602 ARG A O 1
ATOM 4716 N N . GLU A 1 603 ? 12.091 2.209 -40.196 1.00 75.19 603 GLU A N 1
ATOM 4717 C CA . GLU A 1 603 ? 12.877 3.285 -40.805 1.00 75.19 603 GLU A CA 1
ATOM 4718 C C . GLU A 1 603 ? 13.391 4.273 -39.747 1.00 75.19 603 GLU A C 1
ATOM 4720 O O . GLU A 1 603 ? 14.567 4.625 -39.738 1.00 75.19 603 GLU A O 1
ATOM 4725 N N . GLN A 1 604 ? 12.534 4.651 -38.798 1.00 80.00 604 GLN A N 1
ATOM 4726 C CA . GLN A 1 604 ? 12.874 5.596 -37.731 1.00 80.00 604 GLN A CA 1
ATOM 4727 C C . GLN A 1 604 ? 13.838 5.006 -36.704 1.00 80.00 604 GLN A C 1
ATOM 4729 O O . GLN A 1 604 ? 14.753 5.690 -36.249 1.00 80.00 604 GLN A O 1
ATOM 4734 N N . PHE A 1 605 ? 13.682 3.724 -36.370 1.00 83.62 605 PHE A N 1
ATOM 4735 C CA . PHE A 1 605 ? 14.667 3.014 -35.562 1.00 83.62 605 PHE A CA 1
ATOM 4736 C C . PHE A 1 605 ? 16.048 3.014 -36.226 1.00 83.62 605 PHE A C 1
ATOM 4738 O O . PHE A 1 605 ? 17.030 3.321 -35.558 1.00 83.62 605 PHE A O 1
ATOM 4745 N N . ALA A 1 606 ? 16.125 2.729 -37.530 1.00 77.81 606 ALA A N 1
ATOM 4746 C CA . ALA A 1 606 ? 17.390 2.745 -38.260 1.00 77.81 606 ALA A CA 1
ATOM 4747 C C . ALA A 1 606 ? 18.059 4.129 -38.214 1.00 77.81 606 ALA A C 1
ATOM 4749 O O . ALA A 1 606 ? 19.263 4.215 -37.978 1.00 77.81 606 ALA A O 1
ATOM 4750 N N . THR A 1 607 ? 17.284 5.209 -38.368 1.00 78.69 607 THR A N 1
ATOM 4751 C CA . THR A 1 607 ? 17.790 6.580 -38.211 1.00 78.69 607 THR A CA 1
ATOM 4752 C C . THR A 1 607 ? 18.323 6.830 -36.800 1.00 78.69 607 THR A C 1
ATOM 4754 O O . THR A 1 607 ? 19.474 7.229 -36.662 1.00 78.69 607 THR A O 1
ATOM 4757 N N . HIS A 1 608 ? 17.550 6.527 -35.751 1.00 83.75 608 HIS A N 1
ATOM 4758 C CA . HIS A 1 608 ? 17.992 6.717 -34.364 1.00 83.75 608 HIS A CA 1
ATOM 4759 C C . HIS A 1 608 ? 19.220 5.874 -33.996 1.00 83.75 608 HIS A C 1
ATOM 4761 O O . HIS A 1 608 ? 20.094 6.345 -33.274 1.00 83.75 608 HIS A O 1
ATOM 4767 N N . PHE A 1 609 ? 19.306 4.643 -34.501 1.00 83.31 609 PHE A N 1
ATOM 4768 C CA . PHE A 1 609 ? 20.448 3.759 -34.278 1.00 83.31 609 PHE A CA 1
ATOM 4769 C C . PHE A 1 609 ? 21.727 4.304 -34.916 1.00 83.31 609 PHE A C 1
ATOM 4771 O O . PHE A 1 609 ? 22.774 4.328 -34.271 1.00 83.31 609 PHE A O 1
ATOM 4778 N N . ILE A 1 610 ? 21.638 4.790 -36.157 1.00 78.62 610 ILE A N 1
ATOM 4779 C CA . ILE A 1 610 ? 22.765 5.424 -36.850 1.00 78.62 610 ILE A CA 1
ATOM 4780 C C . ILE A 1 610 ? 23.164 6.727 -36.144 1.00 78.62 610 ILE A C 1
ATOM 4782 O O . ILE A 1 610 ? 24.351 6.957 -35.926 1.00 78.62 610 ILE A O 1
ATOM 4786 N N . ASP A 1 611 ? 22.195 7.552 -35.744 1.00 80.81 611 ASP A N 1
ATOM 4787 C CA . ASP A 1 611 ? 22.446 8.815 -35.040 1.00 80.81 611 ASP A CA 1
ATOM 4788 C C . ASP A 1 611 ? 23.201 8.603 -33.727 1.00 80.81 611 ASP A C 1
ATOM 4790 O O . ASP A 1 611 ? 24.175 9.305 -33.452 1.00 80.81 611 ASP A O 1
ATOM 4794 N N . GLU A 1 612 ? 22.789 7.608 -32.942 1.00 82.94 612 GLU A N 1
ATOM 4795 C CA . GLU A 1 612 ? 23.452 7.263 -31.686 1.00 82.94 612 GLU A CA 1
ATOM 4796 C C . GLU A 1 612 ? 24.843 6.646 -31.920 1.00 82.94 612 GLU A C 1
ATOM 4798 O O . GLU A 1 612 ? 25.795 6.933 -31.193 1.00 82.94 612 GLU A O 1
ATOM 4803 N N . ALA A 1 613 ? 25.007 5.840 -32.975 1.00 80.06 613 ALA A N 1
ATOM 4804 C CA . ALA A 1 613 ? 26.317 5.320 -33.356 1.00 80.06 613 ALA A CA 1
ATOM 4805 C C . ALA A 1 613 ? 27.288 6.445 -33.760 1.00 80.06 613 ALA A C 1
ATOM 4807 O O . ALA A 1 613 ? 28.468 6.382 -33.416 1.00 80.06 613 ALA A O 1
ATOM 4808 N N . PHE A 1 614 ? 26.808 7.489 -34.449 1.00 76.50 614 PHE A N 1
ATOM 4809 C CA . PHE A 1 614 ? 27.605 8.674 -34.782 1.00 76.50 614 PHE A CA 1
ATOM 4810 C C . PHE A 1 614 ? 27.906 9.542 -33.557 1.00 76.50 614 PHE A C 1
ATOM 4812 O O . PHE A 1 614 ? 29.037 10.009 -33.419 1.00 76.50 614 PHE A O 1
ATOM 4819 N N . SER A 1 615 ? 26.935 9.747 -32.660 1.00 78.69 615 SER A N 1
ATOM 4820 C CA . SER A 1 615 ? 27.123 10.569 -31.457 1.00 78.69 615 SER A CA 1
ATOM 4821 C C . SER A 1 615 ? 28.186 9.981 -30.522 1.00 78.69 615 SER A C 1
ATOM 4823 O O . SER A 1 615 ? 28.974 10.726 -29.939 1.00 78.69 615 SER A O 1
ATOM 4825 N N . ARG A 1 616 ? 28.269 8.646 -30.444 1.00 74.44 616 ARG A N 1
ATOM 4826 C CA . ARG A 1 616 ? 29.223 7.906 -29.600 1.00 74.44 616 ARG A CA 1
ATOM 4827 C C . ARG A 1 616 ? 30.372 7.266 -30.379 1.00 74.44 616 ARG A C 1
ATOM 4829 O O . ARG A 1 616 ? 31.120 6.458 -29.828 1.00 74.44 616 ARG A O 1
ATOM 4836 N N . ALA A 1 617 ? 30.567 7.648 -31.643 1.00 69.88 617 ALA A N 1
ATOM 4837 C CA . ALA A 1 617 ? 31.551 7.024 -32.527 1.00 69.88 617 ALA A CA 1
ATOM 4838 C C . ALA A 1 617 ? 32.976 7.061 -31.951 1.00 69.88 617 ALA A C 1
ATOM 4840 O O . ALA A 1 617 ? 33.680 6.052 -31.953 1.00 69.88 617 ALA A O 1
ATOM 4841 N N . GLN A 1 618 ? 33.374 8.212 -31.405 1.00 67.12 618 GLN A N 1
ATOM 4842 C CA . GLN A 1 618 ? 34.700 8.410 -30.820 1.00 67.12 618 GLN A CA 1
ATOM 4843 C C . GLN A 1 618 ? 34.902 7.611 -29.520 1.00 67.12 618 GLN A C 1
ATOM 4845 O O . GLN A 1 618 ? 36.019 7.181 -29.243 1.00 67.12 618 GLN A O 1
ATOM 4850 N N . GLU A 1 619 ? 33.838 7.404 -28.737 1.00 69.69 619 GLU A N 1
ATOM 4851 C CA . GLU A 1 619 ? 33.863 6.628 -27.488 1.00 69.69 619 GLU A CA 1
ATOM 4852 C C . GLU A 1 619 ? 33.967 5.119 -27.768 1.00 69.69 619 GLU A C 1
ATOM 4854 O O . GLU A 1 619 ? 34.715 4.412 -27.097 1.00 69.69 619 GLU A O 1
ATOM 4859 N N . ILE A 1 620 ? 33.230 4.624 -28.770 1.00 68.56 620 ILE A N 1
ATOM 4860 C CA . ILE A 1 620 ? 33.046 3.183 -29.015 1.00 68.56 620 ILE A CA 1
ATOM 4861 C C . ILE A 1 620 ? 34.071 2.621 -30.002 1.00 68.56 620 ILE A C 1
ATOM 4863 O O . ILE A 1 620 ? 34.567 1.513 -29.793 1.00 68.56 620 ILE A O 1
ATOM 4867 N N . PHE A 1 621 ? 34.390 3.371 -31.063 1.00 66.94 621 PHE A N 1
ATOM 4868 C CA . PHE A 1 621 ? 35.256 2.933 -32.167 1.00 66.94 621 PHE A CA 1
ATOM 4869 C C . PHE A 1 621 ? 36.592 3.690 -32.233 1.00 66.94 621 PHE A C 1
ATOM 4871 O O . PHE A 1 621 ? 37.491 3.279 -32.968 1.00 66.94 621 PHE A O 1
ATOM 4878 N N . GLY A 1 622 ? 36.761 4.753 -31.436 1.00 59.31 622 GLY A N 1
ATOM 4879 C CA . GLY A 1 622 ? 37.981 5.564 -31.400 1.00 59.31 622 GLY A CA 1
ATOM 4880 C C . GLY A 1 622 ? 38.096 6.521 -32.587 1.00 59.31 622 GLY A C 1
ATOM 4881 O O . GLY A 1 622 ? 37.199 6.611 -33.419 1.00 59.31 622 GLY A O 1
ATOM 4882 N N . GLY A 1 623 ? 39.202 7.269 -32.656 1.00 54.09 623 GLY A N 1
ATOM 4883 C CA . GLY A 1 623 ? 39.501 8.182 -33.768 1.00 54.09 623 GLY A CA 1
ATOM 4884 C C . GLY A 1 623 ? 40.726 7.755 -34.585 1.00 54.09 623 GLY A C 1
ATOM 4885 O O . GLY A 1 623 ? 41.684 7.235 -34.008 1.00 54.09 623 GLY A O 1
ATOM 4886 N N . SER A 1 624 ? 40.650 7.987 -35.906 1.00 46.31 624 SER A N 1
ATOM 4887 C CA . SER A 1 624 ? 41.652 8.089 -37.003 1.00 46.31 624 SER A CA 1
ATOM 4888 C C . SER A 1 624 ? 42.980 7.291 -36.998 1.00 46.31 624 SER A C 1
ATOM 4890 O O . SER A 1 624 ? 43.800 7.490 -37.897 1.00 46.31 624 SER A O 1
ATOM 4892 N N . SER A 1 625 ? 43.264 6.433 -36.016 1.00 41.66 625 SER A N 1
ATOM 4893 C CA . SER A 1 625 ? 44.555 5.729 -35.864 1.00 41.66 625 SER A CA 1
ATOM 4894 C C . SER A 1 625 ? 44.439 4.208 -35.767 1.00 41.66 625 SER A C 1
ATOM 4896 O O . SER A 1 625 ? 45.439 3.525 -35.525 1.00 41.66 625 SER A O 1
ATOM 4898 N N . VAL A 1 626 ? 43.228 3.682 -35.948 1.00 39.16 626 VAL A N 1
ATOM 4899 C CA . VAL A 1 626 ? 43.001 2.250 -36.099 1.00 39.16 626 VAL A CA 1
ATOM 4900 C C . VAL A 1 626 ? 42.955 1.981 -37.602 1.00 39.16 626 VAL A C 1
ATOM 4902 O O . VAL A 1 626 ? 41.996 2.345 -38.276 1.00 39.16 626 VAL A O 1
ATOM 4905 N N . ASP A 1 627 ? 44.011 1.382 -38.148 1.00 41.34 627 ASP A N 1
ATOM 4906 C CA . ASP A 1 627 ? 43.998 0.836 -39.507 1.00 41.34 627 ASP A CA 1
ATOM 4907 C C . ASP A 1 627 ? 43.146 -0.441 -39.500 1.00 41.34 627 ASP A C 1
ATOM 4909 O O . ASP A 1 627 ? 43.633 -1.562 -39.437 1.00 41.34 627 ASP A O 1
ATOM 4913 N N . VAL A 1 628 ? 41.825 -0.255 -39.483 1.00 44.47 628 VAL A N 1
ATOM 4914 C CA . VAL A 1 628 ? 40.825 -1.328 -39.346 1.00 44.47 628 VAL A CA 1
ATOM 4915 C C . VAL A 1 628 ? 40.775 -2.255 -40.578 1.00 44.47 628 VAL A C 1
ATOM 4917 O O . VAL A 1 628 ? 40.257 -3.366 -40.509 1.00 44.47 628 VAL A O 1
ATOM 4920 N N . TRP A 1 629 ? 41.333 -1.831 -41.714 1.00 42.91 629 TRP A N 1
ATOM 4921 C CA . TRP A 1 629 ? 41.140 -2.494 -43.008 1.00 42.91 629 TRP A CA 1
ATOM 4922 C C . TRP A 1 629 ? 42.116 -3.641 -43.317 1.00 42.91 629 TRP A C 1
ATOM 4924 O O . TRP A 1 629 ? 41.816 -4.446 -44.198 1.00 42.91 629 TRP A O 1
ATOM 4934 N N . GLU A 1 630 ? 43.234 -3.796 -42.595 1.00 42.69 630 GLU A N 1
ATOM 4935 C CA . GLU A 1 630 ? 44.121 -4.958 -42.816 1.00 42.69 630 GLU A CA 1
ATOM 4936 C C . GLU A 1 630 ? 43.398 -6.303 -42.567 1.00 42.69 630 GLU A C 1
ATOM 4938 O O . GLU A 1 630 ? 43.797 -7.324 -43.124 1.00 42.69 630 GLU A O 1
ATOM 4943 N N . ASN A 1 631 ? 42.262 -6.300 -41.853 1.00 41.38 631 ASN A N 1
ATOM 4944 C CA . ASN A 1 631 ? 41.478 -7.501 -41.545 1.00 41.38 631 ASN A CA 1
ATOM 4945 C C . ASN A 1 631 ? 40.255 -7.758 -42.452 1.00 41.38 631 ASN A C 1
ATOM 4947 O O . ASN A 1 631 ? 39.743 -8.876 -42.460 1.00 41.38 631 ASN A O 1
ATOM 4951 N N . ASP A 1 632 ? 39.804 -6.811 -43.285 1.00 39.47 632 ASP A N 1
ATOM 4952 C CA . ASP A 1 632 ? 38.744 -7.101 -44.280 1.00 39.47 632 ASP A CA 1
ATOM 4953 C C . ASP A 1 632 ? 39.277 -7.918 -45.474 1.00 39.47 632 ASP A C 1
ATOM 4955 O O . ASP A 1 632 ? 38.529 -8.618 -46.165 1.00 39.47 632 ASP A O 1
ATOM 4959 N N . VAL A 1 633 ? 40.601 -7.920 -45.666 1.00 36.25 633 VAL A N 1
ATOM 4960 C CA . VAL A 1 633 ? 41.294 -8.894 -46.525 1.00 36.25 633 VAL A CA 1
ATOM 4961 C C . VAL A 1 633 ? 41.153 -10.318 -45.961 1.00 36.25 633 VAL A C 1
ATOM 4963 O O . VAL A 1 633 ? 41.080 -11.275 -46.728 1.00 36.25 633 VAL A O 1
ATOM 4966 N N . TRP A 1 634 ? 41.019 -10.464 -44.639 1.00 34.12 634 TRP A N 1
ATOM 4967 C CA . TRP A 1 634 ? 40.786 -11.746 -43.967 1.00 34.12 634 TRP A CA 1
ATOM 4968 C C . TRP A 1 634 ? 39.344 -12.249 -44.150 1.00 34.12 634 TRP A C 1
ATOM 4970 O O . TRP A 1 634 ? 39.135 -13.427 -44.438 1.00 34.12 634 TRP A O 1
ATOM 4980 N N . SER A 1 635 ? 38.354 -11.349 -44.098 1.00 36.44 635 SER A N 1
ATOM 4981 C CA . SER A 1 635 ? 36.931 -11.664 -44.337 1.00 36.44 635 SER A CA 1
ATOM 4982 C C . SER A 1 635 ? 36.663 -12.188 -45.759 1.00 36.44 635 SER A C 1
ATOM 4984 O O . SER A 1 635 ? 35.861 -13.097 -45.962 1.00 36.44 635 SER A O 1
ATOM 4986 N N . LYS A 1 636 ? 37.402 -11.700 -46.768 1.00 38.72 636 LYS A N 1
ATOM 4987 C CA . LYS A 1 636 ? 37.300 -12.216 -48.149 1.00 38.72 636 LYS A CA 1
ATOM 4988 C C . LYS A 1 636 ? 37.801 -13.653 -48.322 1.00 38.72 636 LYS A C 1
ATOM 4990 O O . LYS A 1 636 ? 37.388 -14.300 -49.282 1.00 38.72 636 LYS A O 1
ATOM 4995 N N . ASN A 1 637 ? 38.656 -14.148 -47.426 1.00 34.41 637 ASN A N 1
ATOM 4996 C CA . ASN A 1 637 ? 39.187 -15.511 -47.499 1.00 34.41 637 ASN A CA 1
ATOM 4997 C C . ASN A 1 637 ? 38.332 -16.537 -46.738 1.00 34.41 637 ASN A C 1
ATOM 4999 O O . ASN A 1 637 ? 38.371 -17.712 -47.093 1.00 34.41 637 ASN A O 1
ATOM 5003 N N . ASN A 1 638 ? 37.514 -16.109 -45.769 1.00 33.91 638 ASN A N 1
ATOM 5004 C CA . ASN A 1 638 ? 36.610 -16.978 -45.010 1.00 33.91 638 ASN A CA 1
ATOM 5005 C C . ASN A 1 638 ? 35.152 -16.538 -45.208 1.00 33.91 638 ASN A C 1
ATOM 5007 O O . ASN A 1 638 ? 34.619 -15.711 -44.473 1.00 33.91 638 ASN A O 1
ATOM 5011 N N . GLY A 1 639 ? 34.502 -17.095 -46.232 1.00 31.44 639 GLY A N 1
ATOM 5012 C CA . GLY A 1 639 ? 33.079 -16.872 -46.485 1.00 31.44 639 GLY A CA 1
ATOM 5013 C C . GLY A 1 639 ? 32.179 -17.392 -45.355 1.00 31.44 639 GLY A C 1
ATOM 5014 O O . GLY A 1 639 ? 32.466 -18.419 -44.753 1.00 31.44 639 GLY A O 1
ATOM 5015 N N . ASN A 1 640 ? 31.062 -16.688 -45.124 1.00 38.19 640 ASN A N 1
ATOM 5016 C CA . ASN A 1 640 ? 29.918 -17.085 -44.288 1.00 38.19 640 ASN A CA 1
ATOM 5017 C C . ASN A 1 640 ? 30.276 -17.724 -42.928 1.00 38.19 640 ASN A C 1
ATOM 5019 O O . ASN A 1 640 ? 29.945 -18.876 -42.653 1.00 38.19 640 ASN A O 1
ATOM 5023 N N . ALA A 1 641 ? 30.896 -16.943 -42.045 1.00 31.94 641 ALA A N 1
ATOM 5024 C CA . ALA A 1 641 ? 31.144 -17.350 -40.665 1.00 31.94 641 ALA A CA 1
ATOM 5025 C C . ALA A 1 641 ? 29.830 -17.401 -39.855 1.00 31.94 641 ALA A C 1
ATOM 5027 O O . ALA A 1 641 ? 29.150 -16.391 -39.660 1.00 31.94 641 ALA A O 1
ATOM 5028 N N . GLY A 1 642 ? 29.462 -18.597 -39.387 1.00 36.38 642 GLY A N 1
ATOM 5029 C CA . GLY A 1 642 ? 28.364 -18.803 -38.441 1.00 36.38 642 GLY A CA 1
ATOM 5030 C C . GLY A 1 642 ? 28.738 -18.400 -37.007 1.00 36.38 642 GLY A C 1
ATOM 5031 O O . GLY A 1 642 ? 29.889 -18.101 -36.701 1.00 36.38 642 GLY A O 1
ATOM 5032 N N . ARG A 1 643 ? 27.754 -18.452 -36.095 1.00 36.22 643 ARG A N 1
ATOM 5033 C CA . ARG A 1 643 ? 27.840 -18.062 -34.667 1.00 36.22 643 ARG A CA 1
ATOM 5034 C C . ARG A 1 643 ? 29.063 -18.623 -33.904 1.00 36.22 643 ARG A C 1
ATOM 5036 O O . ARG A 1 643 ? 29.466 -18.011 -32.926 1.00 36.22 643 ARG A O 1
ATOM 5043 N N . GLY A 1 644 ? 29.630 -19.757 -34.337 1.00 36.25 644 GLY A N 1
ATOM 5044 C CA . GLY A 1 644 ? 30.804 -20.399 -33.723 1.00 36.25 644 GLY A CA 1
ATOM 5045 C C . GLY A 1 644 ? 32.174 -19.912 -34.223 1.00 36.25 644 GLY A C 1
ATOM 5046 O O . GLY A 1 644 ? 33.145 -20.001 -33.480 1.00 36.25 644 GLY A O 1
ATOM 5047 N N . ASP A 1 645 ? 32.264 -19.343 -35.430 1.00 40.38 645 ASP A N 1
ATOM 5048 C CA . ASP A 1 645 ? 33.534 -18.849 -35.999 1.00 40.38 645 ASP A CA 1
ATOM 5049 C C . ASP A 1 645 ? 33.902 -17.447 -35.485 1.00 40.38 645 ASP A C 1
ATOM 5051 O O . ASP A 1 645 ? 35.072 -17.068 -35.470 1.00 40.38 645 ASP A O 1
ATOM 5055 N N . LEU A 1 646 ? 32.912 -16.683 -35.009 1.00 42.88 646 LEU A N 1
ATOM 5056 C CA . LEU A 1 646 ? 33.087 -15.320 -34.495 1.00 42.88 646 LEU A CA 1
ATOM 5057 C C . LEU A 1 646 ? 33.847 -15.296 -33.158 1.00 42.88 646 LEU A C 1
ATOM 5059 O O . LEU A 1 646 ? 34.736 -14.474 -32.952 1.00 42.88 646 LEU A O 1
ATOM 5063 N N . GLU A 1 647 ? 33.524 -16.234 -32.267 1.00 40.69 647 GLU A N 1
ATOM 5064 C CA . GLU A 1 647 ? 34.186 -16.380 -30.967 1.00 40.69 647 GLU A CA 1
ATOM 5065 C C . GLU A 1 647 ? 35.634 -16.881 -31.137 1.00 40.69 647 GLU A C 1
ATOM 5067 O O . GLU A 1 647 ? 36.533 -16.497 -30.389 1.00 40.69 647 GLU A O 1
ATOM 5072 N N . GLY A 1 648 ? 35.879 -17.696 -32.172 1.00 39.41 648 GLY A N 1
ATOM 5073 C CA . GLY A 1 648 ? 37.216 -18.117 -32.594 1.00 39.41 648 GLY A CA 1
ATOM 5074 C C . GLY A 1 648 ? 38.038 -16.979 -33.207 1.00 39.41 648 GLY A C 1
ATOM 5075 O O . GLY A 1 648 ? 39.216 -16.840 -32.881 1.00 39.41 648 GLY A O 1
ATOM 5076 N N . ALA A 1 649 ? 37.420 -16.128 -34.032 1.00 41.50 649 ALA A N 1
ATOM 5077 C CA . ALA A 1 649 ? 38.064 -14.959 -34.632 1.00 41.50 649 ALA A CA 1
ATOM 5078 C C . ALA A 1 649 ? 38.449 -13.893 -33.588 1.00 41.50 649 ALA A C 1
ATOM 5080 O O . ALA A 1 649 ? 39.542 -13.336 -33.670 1.00 41.50 649 ALA A O 1
ATOM 5081 N N . MET A 1 650 ? 37.610 -13.668 -32.565 1.00 42.34 650 MET A N 1
ATOM 5082 C CA . MET A 1 650 ? 37.935 -12.783 -31.433 1.00 42.34 650 MET A CA 1
ATOM 5083 C C . MET A 1 650 ? 39.128 -13.313 -30.619 1.00 42.34 650 MET A C 1
ATOM 5085 O O . MET A 1 650 ? 40.023 -12.544 -30.286 1.00 42.34 650 MET A O 1
ATOM 5089 N N . LYS A 1 651 ? 39.218 -14.635 -30.392 1.00 41.91 651 LYS A N 1
ATOM 5090 C CA . LYS A 1 651 ? 40.358 -15.272 -29.693 1.00 41.91 651 LYS A CA 1
ATOM 5091 C C . LYS A 1 651 ? 41.668 -15.246 -30.502 1.00 41.91 651 LYS A C 1
ATOM 5093 O O . LYS A 1 651 ? 42.748 -15.260 -29.910 1.00 41.91 651 LYS A O 1
ATOM 5098 N N . GLN A 1 652 ? 41.591 -15.216 -31.837 1.00 36.41 652 GLN A N 1
ATOM 5099 C CA . GLN A 1 652 ? 42.751 -15.225 -32.745 1.00 36.41 652 GLN A CA 1
ATOM 5100 C C . GLN A 1 652 ? 43.313 -13.830 -33.079 1.00 36.41 652 GLN A C 1
ATOM 5102 O O . GLN A 1 652 ? 44.435 -13.740 -33.571 1.00 36.41 652 GLN A O 1
ATOM 5107 N N . MET A 1 653 ? 42.601 -12.744 -32.758 1.00 39.75 653 MET A N 1
ATOM 5108 C CA . MET A 1 653 ? 43.028 -11.346 -32.976 1.00 39.75 653 MET A CA 1
ATOM 5109 C C . MET A 1 653 ? 44.105 -10.849 -31.981 1.00 39.75 653 MET A C 1
ATOM 5111 O O . MET A 1 653 ? 44.324 -9.649 -31.829 1.00 39.75 653 MET A O 1
ATOM 5115 N N . ASN A 1 654 ? 44.811 -11.769 -31.320 1.00 38.59 654 ASN A N 1
ATOM 5116 C CA . ASN A 1 654 ? 45.902 -11.496 -30.387 1.00 38.59 654 ASN A CA 1
ATOM 5117 C C . ASN A 1 654 ? 47.251 -11.393 -31.115 1.00 38.59 654 ASN A C 1
ATOM 5119 O O . ASN A 1 654 ? 48.004 -12.366 -31.144 1.00 38.59 654 ASN A O 1
ATOM 5123 N N . VAL A 1 655 ? 47.601 -10.226 -31.676 1.00 38.47 655 VAL A N 1
ATOM 5124 C CA . VAL A 1 655 ? 48.993 -9.953 -32.093 1.00 38.47 655 VAL A CA 1
ATOM 5125 C C . VAL A 1 655 ? 49.417 -8.490 -31.868 1.00 38.47 655 VAL A C 1
ATOM 5127 O O . VAL A 1 655 ? 48.806 -7.559 -32.382 1.00 38.47 655 VAL A O 1
ATOM 5130 N N . ARG A 1 656 ? 50.568 -8.364 -31.180 1.00 30.19 656 ARG A N 1
ATOM 5131 C CA . ARG A 1 656 ? 51.468 -7.211 -30.934 1.00 30.19 656 ARG A CA 1
ATOM 5132 C C . ARG A 1 656 ? 50.962 -6.068 -30.044 1.00 30.19 656 ARG A C 1
ATOM 5134 O O . ARG A 1 656 ? 50.546 -5.007 -30.501 1.00 30.19 656 ARG A O 1
ATOM 5141 N N . GLU A 1 657 ? 51.192 -6.239 -28.744 1.00 30.50 657 GLU A N 1
ATOM 5142 C CA . GLU A 1 657 ? 51.326 -5.138 -27.790 1.00 30.50 657 GLU A CA 1
ATOM 5143 C C . GLU A 1 657 ? 52.699 -4.454 -27.952 1.00 30.50 657 GLU A C 1
ATOM 5145 O O . GLU A 1 657 ? 53.689 -4.862 -27.347 1.00 30.50 657 GLU A O 1
ATOM 5150 N N . ASP A 1 658 ? 52.788 -3.396 -28.762 1.00 31.03 658 ASP A N 1
ATOM 5151 C CA . ASP A 1 658 ? 53.923 -2.466 -28.675 1.00 31.03 658 ASP A CA 1
ATOM 5152 C C . ASP A 1 658 ? 53.703 -1.533 -27.469 1.00 31.03 658 ASP A C 1
ATOM 5154 O O . ASP A 1 658 ? 53.100 -0.459 -27.573 1.00 31.03 658 ASP A O 1
ATOM 5158 N N . PHE A 1 659 ? 54.183 -1.941 -26.291 1.00 34.34 659 PHE A N 1
ATOM 5159 C CA . PHE A 1 659 ? 54.248 -1.066 -25.120 1.00 34.34 659 PHE A CA 1
ATOM 5160 C C . PHE A 1 659 ? 55.362 -0.023 -25.296 1.00 34.34 659 PHE A C 1
ATOM 5162 O O . PHE A 1 659 ? 56.538 -0.284 -25.046 1.00 34.34 659 PHE A O 1
ATOM 5169 N N . GLY A 1 660 ? 54.997 1.199 -25.682 1.00 36.62 660 GLY A N 1
ATOM 5170 C CA . GLY A 1 660 ? 55.870 2.362 -25.512 1.00 36.62 660 GLY A CA 1
ATOM 5171 C C . GLY A 1 660 ? 56.002 2.739 -24.028 1.00 36.62 660 GLY A C 1
ATOM 5172 O O . GLY A 1 660 ? 54.996 2.978 -23.361 1.00 36.62 660 GLY A O 1
ATOM 5173 N N . GLU A 1 661 ? 57.239 2.804 -23.523 1.00 40.06 661 GLU A N 1
ATOM 5174 C CA . GLU A 1 661 ? 57.620 3.226 -22.160 1.00 40.06 661 GLU A CA 1
ATOM 5175 C C . GLU A 1 661 ? 56.865 4.474 -21.653 1.00 40.06 661 GLU A C 1
ATOM 5177 O O . GLU A 1 661 ? 56.685 5.453 -22.386 1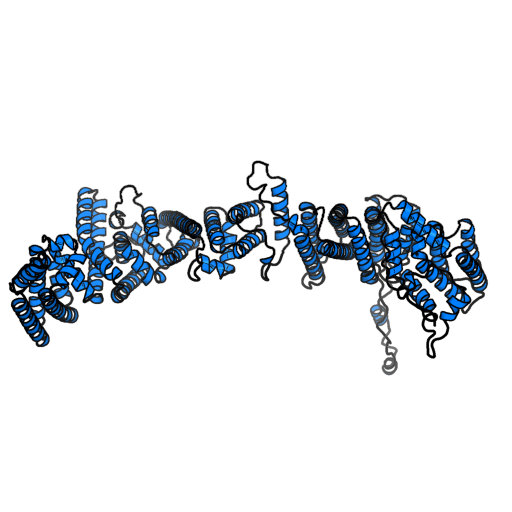.00 40.06 661 GLU A O 1
ATOM 5182 N N . SER A 1 662 ? 56.457 4.489 -20.373 1.00 45.09 662 SER A N 1
ATOM 5183 C CA . SER A 1 662 ? 55.765 5.646 -19.796 1.00 45.09 662 SER A CA 1
ATOM 5184 C C . SER A 1 662 ? 56.697 6.851 -19.632 1.00 45.09 662 SER A C 1
ATOM 5186 O O . SER A 1 662 ? 57.878 6.727 -19.308 1.00 45.09 662 SER A O 1
ATOM 5188 N N . LEU A 1 663 ? 56.149 8.057 -19.808 1.00 43.59 663 LEU A N 1
ATOM 5189 C CA . LEU A 1 663 ? 56.890 9.314 -19.662 1.00 43.59 663 LEU A CA 1
ATOM 5190 C C . LEU A 1 663 ? 57.493 9.479 -18.251 1.00 43.59 663 LEU A C 1
ATOM 5192 O O . LEU A 1 663 ? 58.547 10.092 -18.110 1.00 43.59 663 LEU A O 1
ATOM 5196 N N . PHE A 1 664 ? 56.882 8.870 -17.228 1.00 46.03 664 PHE A N 1
ATOM 5197 C CA . PHE A 1 664 ? 57.402 8.842 -15.858 1.00 46.03 664 PHE A CA 1
ATOM 5198 C C . PHE A 1 664 ? 58.563 7.858 -15.676 1.00 46.03 664 PHE A C 1
ATOM 5200 O O . PHE A 1 664 ? 59.491 8.162 -14.929 1.00 46.03 664 PHE A O 1
ATOM 5207 N N . ASP A 1 665 ? 58.563 6.732 -16.390 1.00 51.66 665 ASP A N 1
ATOM 5208 C CA . ASP A 1 665 ? 59.698 5.800 -16.404 1.00 51.66 665 ASP A CA 1
ATOM 5209 C C . ASP A 1 665 ? 60.888 6.407 -17.151 1.00 51.66 665 ASP A C 1
ATOM 5211 O O . ASP A 1 665 ? 62.035 6.262 -16.732 1.00 51.66 665 ASP A O 1
ATOM 5215 N N . ARG A 1 666 ? 60.612 7.189 -18.201 1.00 51.44 666 ARG A N 1
ATOM 5216 C CA . ARG A 1 666 ? 61.624 7.968 -18.921 1.00 51.44 666 ARG A CA 1
ATOM 5217 C C . ARG A 1 666 ? 62.168 9.126 -18.077 1.00 51.44 666 ARG A C 1
ATOM 5219 O O . ARG A 1 666 ? 63.373 9.345 -18.082 1.00 51.44 666 ARG A O 1
ATOM 5226 N N . ALA A 1 667 ? 61.317 9.810 -17.306 1.00 54.81 667 ALA A N 1
ATOM 5227 C CA . ALA A 1 667 ? 61.723 10.866 -16.373 1.00 54.81 667 ALA A CA 1
ATOM 5228 C C . ALA A 1 667 ? 62.575 10.329 -15.209 1.00 54.81 667 ALA A C 1
ATOM 5230 O O . ALA A 1 667 ? 63.562 10.955 -14.835 1.00 54.81 667 ALA A O 1
ATOM 5231 N N . ARG A 1 668 ? 62.263 9.131 -14.694 1.00 56.91 668 ARG A N 1
ATOM 5232 C CA . ARG A 1 668 ? 63.087 8.430 -13.692 1.00 56.91 668 ARG A CA 1
ATOM 5233 C C . ARG A 1 668 ? 64.470 8.021 -14.214 1.00 56.91 668 ARG A C 1
ATOM 5235 O O . ARG A 1 668 ? 65.377 7.818 -13.414 1.00 56.91 668 ARG A O 1
ATOM 5242 N N . LYS A 1 669 ? 64.636 7.913 -15.536 1.00 55.47 669 LYS A N 1
ATOM 5243 C CA . LYS A 1 669 ? 65.909 7.608 -16.210 1.00 55.47 669 LYS A CA 1
ATOM 5244 C C . LYS A 1 669 ? 66.736 8.850 -16.559 1.00 55.47 669 LYS A C 1
ATOM 5246 O O . LYS A 1 669 ? 67.851 8.694 -17.052 1.00 55.47 669 LYS A O 1
ATOM 5251 N N . ILE A 1 670 ? 66.233 10.066 -16.321 1.00 58.19 670 ILE A N 1
ATOM 5252 C CA . ILE A 1 670 ? 67.012 11.294 -16.527 1.00 58.19 670 ILE A CA 1
ATOM 5253 C C . ILE A 1 670 ? 68.017 11.415 -15.369 1.00 58.19 670 ILE A C 1
ATOM 5255 O O . ILE A 1 670 ? 67.600 11.511 -14.215 1.00 58.19 670 ILE A O 1
ATOM 5259 N N . PRO A 1 671 ? 69.339 11.404 -15.620 1.00 55.50 671 PRO A N 1
ATOM 5260 C CA . PRO A 1 671 ? 70.328 11.503 -14.555 1.00 55.50 671 PRO A CA 1
ATOM 5261 C C . PRO A 1 671 ? 70.353 12.933 -13.991 1.00 55.50 671 PRO A C 1
ATOM 5263 O O . PRO A 1 671 ? 70.902 13.851 -14.598 1.00 55.50 671 PRO A O 1
ATOM 5266 N N . ILE A 1 672 ? 69.772 13.106 -12.800 1.00 57.22 672 ILE A N 1
ATOM 5267 C CA . ILE A 1 672 ? 69.579 14.394 -12.098 1.00 57.22 672 ILE A CA 1
ATOM 5268 C C . ILE A 1 672 ? 70.917 15.066 -11.705 1.00 57.22 672 ILE A C 1
ATOM 5270 O O . ILE A 1 672 ? 70.961 16.249 -11.393 1.00 57.22 672 ILE A O 1
ATOM 5274 N N . GLY A 1 673 ? 72.047 14.355 -11.777 1.00 54.03 673 GLY A N 1
ATOM 5275 C CA . GLY A 1 673 ? 73.350 14.852 -11.315 1.00 54.03 673 GLY A CA 1
ATOM 5276 C C . GLY A 1 673 ? 74.131 15.777 -12.261 1.00 54.03 673 GLY A C 1
ATOM 5277 O O . GLY A 1 673 ? 75.239 16.159 -11.902 1.00 54.03 673 GLY A O 1
ATOM 5278 N N . LYS A 1 674 ? 73.637 16.104 -13.468 1.00 55.34 674 LYS A N 1
ATOM 5279 C CA . LYS A 1 674 ? 74.422 16.853 -14.484 1.00 55.34 674 LYS A CA 1
ATOM 5280 C C . LYS A 1 674 ? 73.868 18.217 -14.920 1.00 55.34 674 LYS A C 1
ATOM 5282 O O . LYS A 1 674 ? 74.508 18.857 -15.747 1.00 55.34 674 LYS A O 1
ATOM 5287 N N . TRP A 1 675 ? 72.723 18.666 -14.407 1.00 54.53 675 TRP A N 1
ATOM 5288 C CA . TRP A 1 675 ? 72.033 19.853 -14.935 1.00 54.53 675 TRP A CA 1
ATOM 5289 C C . TRP A 1 675 ? 71.877 20.925 -13.853 1.00 54.53 675 TRP A C 1
ATOM 5291 O O . TRP A 1 675 ? 71.482 20.613 -12.730 1.00 54.53 675 TRP A O 1
ATOM 5301 N N . ASN A 1 676 ? 72.197 22.181 -14.180 1.00 55.78 676 ASN A N 1
ATOM 5302 C CA . ASN A 1 676 ? 72.044 23.302 -13.254 1.00 55.78 676 ASN A CA 1
ATOM 5303 C C . ASN A 1 676 ? 70.555 23.678 -13.105 1.00 55.78 676 ASN A C 1
ATOM 5305 O O . ASN A 1 676 ? 69.835 23.701 -14.105 1.00 55.78 676 ASN A O 1
ATOM 5309 N N . PRO A 1 677 ? 70.080 24.048 -11.897 1.00 54.38 677 PRO A N 1
ATOM 5310 C CA . PRO A 1 677 ? 68.679 24.425 -11.657 1.00 54.38 677 PRO A CA 1
ATOM 5311 C C . PRO A 1 677 ? 68.163 25.581 -12.531 1.00 54.38 677 PRO A C 1
ATOM 5313 O O . PRO A 1 677 ? 66.965 25.678 -12.784 1.00 54.38 677 PRO A O 1
ATOM 5316 N N . SER A 1 678 ? 69.059 26.443 -13.018 1.00 56.53 678 SER A N 1
ATOM 5317 C CA . SER A 1 678 ? 68.752 27.540 -13.943 1.00 56.53 678 SER A CA 1
ATOM 5318 C C . SER A 1 678 ? 68.320 27.064 -15.337 1.00 56.53 678 SER A C 1
ATOM 5320 O O . SER A 1 678 ? 67.528 27.746 -15.981 1.00 56.53 678 SER A O 1
ATOM 5322 N N . ASP A 1 679 ? 68.762 25.882 -15.781 1.00 53.72 679 ASP A N 1
ATOM 5323 C CA . ASP A 1 679 ? 68.441 25.340 -17.113 1.00 53.72 679 ASP A CA 1
ATOM 5324 C C . ASP A 1 679 ? 67.065 24.648 -17.150 1.00 53.72 679 ASP A C 1
ATOM 5326 O O . ASP A 1 679 ? 66.491 24.447 -18.218 1.00 53.72 679 ASP A O 1
ATOM 5330 N N . MET A 1 680 ? 66.483 24.335 -15.983 1.00 53.62 680 MET A N 1
ATOM 5331 C CA . MET A 1 680 ? 65.111 23.817 -15.861 1.00 53.62 680 MET A CA 1
ATOM 5332 C C . MET A 1 680 ? 64.038 24.920 -15.887 1.00 53.62 680 MET A C 1
ATOM 5334 O O . MET A 1 680 ? 62.852 24.614 -16.010 1.00 53.62 680 MET A O 1
ATOM 5338 N N . ALA A 1 681 ? 64.428 26.195 -15.777 1.00 47.34 681 ALA A N 1
ATOM 5339 C CA . ALA A 1 681 ? 63.497 27.319 -15.640 1.00 47.34 681 ALA A CA 1
ATOM 5340 C C . ALA A 1 681 ? 62.822 27.745 -16.961 1.00 47.34 681 ALA A C 1
ATOM 5342 O O . ALA A 1 681 ? 61.804 28.430 -16.924 1.00 47.34 681 ALA A O 1
ATOM 5343 N N . ASN A 1 682 ? 63.323 27.295 -18.119 1.00 51.91 682 ASN A N 1
ATOM 5344 C CA . ASN A 1 682 ? 62.740 27.569 -19.439 1.00 51.91 682 ASN A CA 1
ATOM 5345 C C . ASN A 1 682 ? 62.333 26.280 -20.162 1.00 51.91 682 ASN A C 1
ATOM 5347 O O . ASN A 1 682 ? 62.851 25.970 -21.230 1.00 51.91 682 ASN A O 1
ATOM 5351 N N . CYS A 1 683 ? 61.400 25.513 -19.600 1.00 45.25 683 CYS A N 1
ATOM 5352 C CA . CYS A 1 683 ? 60.788 24.372 -20.291 1.00 45.25 683 CYS A CA 1
ATOM 5353 C C . CYS A 1 683 ? 59.294 24.268 -19.949 1.00 45.25 683 CYS A C 1
ATOM 5355 O O . CYS A 1 683 ? 58.830 23.285 -19.375 1.00 45.25 683 CYS A O 1
ATOM 5357 N N . GLY A 1 684 ? 58.522 25.300 -20.296 1.00 43.38 684 GLY A N 1
ATOM 5358 C CA . GLY A 1 684 ? 57.065 25.193 -20.324 1.00 43.38 684 GLY A CA 1
ATOM 5359 C C . GLY A 1 684 ? 56.639 24.172 -21.382 1.00 43.38 684 GLY A C 1
ATOM 5360 O O . GLY A 1 684 ? 56.814 24.405 -22.576 1.00 43.38 684 GLY A O 1
ATOM 5361 N N . LEU A 1 685 ? 56.083 23.035 -20.964 1.00 46.66 685 LEU A N 1
ATOM 5362 C CA . LEU A 1 685 ? 55.371 22.129 -21.866 1.00 46.66 685 LEU A CA 1
ATOM 5363 C C . LEU A 1 685 ? 54.088 22.823 -22.343 1.00 46.66 685 LEU A C 1
ATOM 5365 O O . LEU A 1 685 ? 53.170 23.048 -21.555 1.00 46.66 685 LEU A O 1
ATOM 5369 N N . ILE A 1 686 ? 54.001 23.147 -23.633 1.00 44.88 686 ILE A N 1
ATOM 5370 C CA . ILE A 1 686 ? 52.746 23.597 -24.243 1.00 44.88 686 ILE A CA 1
ATOM 5371 C C . ILE A 1 686 ? 51.862 22.355 -24.476 1.00 44.88 686 ILE A C 1
ATOM 5373 O O . ILE A 1 686 ? 52.030 21.641 -25.461 1.00 44.88 686 ILE A O 1
ATOM 5377 N N . GLY A 1 687 ? 50.920 22.093 -23.557 1.00 51.78 687 GLY A N 1
ATOM 5378 C CA . GLY A 1 687 ? 49.812 21.130 -23.717 1.00 51.78 687 GLY A CA 1
ATOM 5379 C C . GLY A 1 687 ? 49.907 19.815 -22.918 1.00 51.78 687 GLY A C 1
ATOM 5380 O O . GLY A 1 687 ? 50.976 19.406 -22.467 1.00 51.78 687 GLY A O 1
ATOM 5381 N N . LYS A 1 688 ? 48.757 19.132 -22.736 1.00 38.22 688 LYS A N 1
ATOM 5382 C CA . LYS A 1 688 ? 48.676 17.781 -22.133 1.00 38.22 688 LYS A CA 1
ATOM 5383 C C . LYS A 1 688 ? 49.529 16.815 -22.976 1.00 38.22 688 LYS A C 1
ATOM 5385 O O . LYS A 1 688 ? 49.265 16.679 -24.166 1.00 38.22 688 LYS A O 1
ATOM 5390 N N . GLY A 1 689 ? 50.536 16.186 -22.362 1.00 43.88 689 GLY A N 1
ATOM 5391 C CA . GLY A 1 689 ? 51.516 15.299 -23.010 1.00 43.88 689 GLY A CA 1
ATOM 5392 C C . GLY A 1 689 ? 50.942 14.064 -23.731 1.00 43.88 689 GLY A C 1
ATOM 5393 O O . GLY A 1 689 ? 49.732 13.911 -23.874 1.00 43.88 689 GLY A O 1
ATOM 5394 N N . ILE A 1 690 ? 51.846 13.189 -24.201 1.00 44.97 690 ILE A N 1
ATOM 5395 C CA . ILE A 1 690 ? 51.602 12.023 -25.083 1.00 44.97 690 ILE A CA 1
ATOM 5396 C C . ILE A 1 690 ? 50.256 11.327 -24.797 1.00 44.97 690 ILE A C 1
ATOM 5398 O O . ILE A 1 690 ? 50.065 10.723 -23.740 1.00 44.97 690 ILE A O 1
ATOM 5402 N N . ARG A 1 691 ? 49.336 11.374 -25.773 1.00 41.47 691 ARG A N 1
ATOM 5403 C CA . ARG A 1 691 ? 48.057 10.649 -25.736 1.00 41.47 691 ARG A CA 1
ATOM 5404 C C . ARG A 1 691 ? 48.322 9.146 -25.869 1.00 41.47 691 ARG A C 1
ATOM 5406 O O . ARG A 1 691 ? 48.815 8.700 -26.901 1.00 41.47 691 ARG A O 1
ATOM 5413 N N . ARG A 1 692 ? 47.983 8.364 -24.840 1.00 41.75 692 ARG A N 1
ATOM 5414 C CA . ARG A 1 692 ? 47.927 6.896 -24.935 1.00 41.75 692 ARG A CA 1
ATOM 5415 C C . ARG A 1 692 ? 46.706 6.503 -25.770 1.00 41.75 692 ARG A C 1
ATOM 5417 O O . ARG A 1 692 ? 45.604 6.950 -25.470 1.00 41.75 692 ARG A O 1
ATOM 5424 N N . VAL A 1 693 ? 46.902 5.677 -26.794 1.00 44.81 693 VAL A N 1
ATOM 5425 C CA . VAL A 1 693 ? 45.828 5.127 -27.633 1.00 44.81 693 VAL A CA 1
ATOM 5426 C C . VAL A 1 693 ? 45.736 3.628 -27.341 1.00 44.81 693 VAL A C 1
ATOM 5428 O O . VAL A 1 693 ? 46.626 2.877 -27.730 1.00 44.81 693 VAL A O 1
ATOM 5431 N N . GLN A 1 694 ? 44.693 3.186 -26.630 1.00 43.88 694 GLN A N 1
ATOM 5432 C CA . GLN A 1 694 ? 44.309 1.767 -26.596 1.00 43.88 694 GLN A CA 1
ATOM 5433 C C . GLN A 1 694 ? 43.868 1.400 -28.018 1.00 43.88 694 GLN A C 1
ATOM 5435 O O . GLN A 1 694 ? 42.965 2.045 -28.527 1.00 43.88 694 GLN A O 1
ATOM 5440 N N . LYS A 1 695 ? 44.524 0.449 -28.697 1.00 45.69 695 LYS A N 1
ATOM 5441 C CA . LYS A 1 695 ? 44.222 0.104 -30.106 1.00 45.69 695 LYS A CA 1
ATOM 5442 C C . LYS A 1 695 ? 43.462 -1.216 -30.286 1.00 45.69 695 LYS A C 1
ATOM 5444 O O . LYS A 1 695 ? 42.666 -1.320 -31.209 1.00 45.69 695 LYS A O 1
ATOM 5449 N N . VAL A 1 696 ? 43.676 -2.195 -29.405 1.00 45.06 696 VAL A N 1
ATOM 5450 C CA . VAL A 1 696 ? 43.223 -3.588 -29.610 1.00 45.06 696 VAL A CA 1
ATOM 5451 C C . VAL A 1 696 ? 41.725 -3.771 -29.306 1.00 45.06 696 VAL A C 1
ATOM 5453 O O . VAL A 1 696 ? 40.980 -4.258 -30.151 1.00 45.06 696 VAL A O 1
ATOM 5456 N N . LYS A 1 697 ? 41.231 -3.260 -28.167 1.00 53.19 697 LYS A N 1
ATOM 5457 C CA . LYS A 1 697 ? 39.820 -3.404 -27.726 1.00 53.19 697 LYS A CA 1
ATOM 5458 C C . LYS A 1 697 ? 38.779 -2.780 -28.675 1.00 53.19 697 LYS A C 1
ATOM 5460 O O . LYS A 1 697 ? 37.628 -3.206 -28.720 1.00 53.19 697 LYS A O 1
ATOM 5465 N N . LEU A 1 698 ? 39.170 -1.772 -29.458 1.00 57.19 698 LEU A N 1
ATOM 5466 C CA . LEU A 1 698 ? 38.269 -1.065 -30.382 1.00 57.19 698 LEU A CA 1
ATOM 5467 C C . LEU A 1 698 ? 38.005 -1.845 -31.679 1.00 57.19 698 LEU A C 1
ATOM 5469 O O . LEU A 1 698 ? 36.970 -1.644 -32.314 1.00 57.19 698 LEU A O 1
ATOM 5473 N N . GLN A 1 699 ? 38.901 -2.765 -32.054 1.00 58.34 699 GLN A N 1
ATOM 5474 C CA . GLN A 1 699 ? 38.771 -3.575 -33.270 1.00 58.34 699 GLN A CA 1
ATOM 5475 C C . GLN A 1 699 ? 37.676 -4.647 -33.136 1.00 58.34 699 GLN A C 1
ATOM 5477 O O . GLN A 1 699 ? 36.904 -4.853 -34.073 1.00 58.34 699 GLN A O 1
ATOM 5482 N N . ALA A 1 700 ? 37.534 -5.262 -31.956 1.00 61.22 700 ALA A N 1
ATOM 5483 C CA . ALA A 1 700 ? 36.482 -6.242 -31.676 1.00 61.22 700 ALA A CA 1
ATOM 5484 C C . ALA A 1 700 ? 35.074 -5.614 -31.728 1.00 61.22 700 ALA A C 1
ATOM 5486 O O . ALA A 1 700 ? 34.175 -6.134 -32.390 1.00 61.22 700 ALA A O 1
ATOM 5487 N N . ARG A 1 701 ? 34.896 -4.439 -31.106 1.00 68.94 701 ARG A N 1
ATOM 5488 C CA . ARG A 1 701 ? 33.621 -3.689 -31.101 1.00 68.94 701 ARG A CA 1
ATOM 5489 C C . ARG A 1 701 ? 33.203 -3.268 -32.508 1.00 68.94 701 ARG A C 1
ATOM 5491 O O . ARG A 1 701 ? 32.032 -3.366 -32.872 1.00 68.94 701 ARG A O 1
ATOM 5498 N N . TYR A 1 702 ? 34.175 -2.850 -33.317 1.00 65.38 702 TYR A N 1
ATOM 5499 C CA . TYR A 1 702 ? 33.965 -2.550 -34.728 1.00 65.38 702 TYR A CA 1
ATOM 5500 C C . TYR A 1 702 ? 33.482 -3.771 -35.517 1.00 65.38 702 TYR A C 1
ATOM 5502 O O . TYR A 1 702 ? 32.542 -3.655 -36.300 1.00 65.38 702 TYR A O 1
ATOM 5510 N N . TYR A 1 703 ? 34.093 -4.939 -35.311 1.00 65.00 703 TYR A N 1
ATOM 5511 C CA . TYR A 1 703 ? 33.718 -6.151 -36.035 1.00 65.00 703 TYR A CA 1
ATOM 5512 C C . TYR A 1 703 ? 32.303 -6.624 -35.673 1.00 65.00 703 TYR A C 1
ATOM 5514 O O . TYR A 1 703 ? 31.531 -6.971 -36.565 1.00 65.00 703 TYR A O 1
ATOM 5522 N N . VAL A 1 704 ? 31.913 -6.544 -34.395 1.00 67.50 704 VAL A N 1
ATOM 5523 C CA . VAL A 1 704 ? 30.529 -6.813 -33.961 1.00 67.50 704 VAL A CA 1
ATOM 5524 C C . VAL A 1 704 ? 29.550 -5.843 -34.629 1.00 67.50 704 VAL A C 1
ATOM 5526 O O . VAL A 1 704 ? 28.533 -6.265 -35.181 1.00 67.50 704 VAL A O 1
ATOM 5529 N N . PHE A 1 705 ? 29.870 -4.548 -34.657 1.00 70.00 705 PHE A N 1
ATOM 5530 C CA . PHE A 1 705 ? 29.030 -3.549 -35.317 1.00 70.00 705 PHE A CA 1
ATOM 5531 C C . PHE A 1 705 ? 28.916 -3.778 -36.835 1.00 70.00 705 PHE A C 1
ATOM 5533 O O . PHE A 1 705 ? 27.814 -3.787 -37.380 1.00 70.00 705 PHE A O 1
ATOM 5540 N N . SER A 1 706 ? 30.037 -4.003 -37.522 1.00 62.69 706 SER A N 1
ATOM 5541 C CA . SER A 1 706 ? 30.093 -4.157 -38.981 1.00 62.69 706 SER A CA 1
ATOM 5542 C C . SER A 1 706 ? 29.481 -5.480 -39.462 1.00 62.69 706 SER A C 1
ATOM 5544 O O . SER A 1 706 ? 28.653 -5.497 -40.369 1.00 62.69 706 SER A O 1
ATOM 5546 N N . SER A 1 707 ? 29.818 -6.599 -38.824 1.00 63.12 707 SER A N 1
ATOM 5547 C CA . SER A 1 707 ? 29.367 -7.919 -39.273 1.00 63.12 707 SER A CA 1
ATOM 5548 C C . SER A 1 707 ? 27.953 -8.246 -38.784 1.00 63.12 707 SER A C 1
ATOM 5550 O O . SER A 1 707 ? 27.139 -8.767 -39.545 1.00 63.12 707 SER A O 1
ATOM 5552 N N . TYR A 1 708 ? 27.625 -7.923 -37.526 1.00 64.19 708 TYR A N 1
ATOM 5553 C CA . TYR A 1 708 ? 26.362 -8.343 -36.908 1.00 64.19 708 TYR A CA 1
ATOM 5554 C C . TYR A 1 708 ? 25.271 -7.267 -36.984 1.00 64.19 708 TYR A C 1
ATOM 5556 O O . TYR A 1 708 ? 24.170 -7.542 -37.472 1.00 64.19 708 TYR A O 1
ATOM 5564 N N . CYS A 1 709 ? 25.564 -6.031 -36.558 1.00 66.56 709 CYS A N 1
ATOM 5565 C CA . CYS A 1 709 ? 24.569 -4.950 -36.590 1.00 66.56 709 CYS A CA 1
ATOM 5566 C C . CYS A 1 709 ? 24.260 -4.519 -38.029 1.00 66.56 709 CYS A C 1
ATOM 5568 O O . CYS A 1 709 ? 23.094 -4.395 -38.399 1.00 66.56 709 CYS A O 1
ATOM 5570 N N . MET A 1 710 ? 25.287 -4.325 -38.860 1.00 63.09 710 MET A N 1
ATOM 5571 C CA . MET A 1 710 ? 25.099 -3.857 -40.237 1.00 63.09 710 MET A CA 1
ATOM 5572 C C . MET A 1 710 ? 24.741 -4.981 -41.218 1.00 63.09 710 MET A C 1
ATOM 5574 O O . MET A 1 710 ? 23.932 -4.748 -42.115 1.00 63.09 710 MET A O 1
ATOM 5578 N N . GLY A 1 711 ? 25.295 -6.185 -41.037 1.00 59.28 711 GLY A N 1
ATOM 5579 C CA . GLY A 1 711 ? 25.011 -7.350 -41.880 1.00 59.28 711 GLY A CA 1
ATOM 5580 C C . GLY A 1 711 ? 23.646 -7.977 -41.597 1.00 59.28 711 GLY A C 1
ATOM 5581 O O . GLY A 1 711 ? 22.745 -7.901 -42.418 1.00 59.28 711 GLY A O 1
ATOM 5582 N N . TRP A 1 712 ? 23.456 -8.576 -40.420 1.00 60.28 712 TRP A N 1
ATOM 5583 C CA . TRP A 1 712 ? 22.257 -9.378 -40.134 1.00 60.28 712 TRP A CA 1
ATOM 5584 C C . TRP A 1 712 ? 21.048 -8.546 -39.679 1.00 60.28 712 TRP A C 1
ATOM 5586 O O . TRP A 1 712 ? 19.914 -8.776 -40.108 1.00 60.28 712 TRP A O 1
ATOM 5596 N N . PHE A 1 713 ? 21.274 -7.572 -38.795 1.00 61.25 713 PHE A N 1
ATOM 5597 C CA . PHE A 1 713 ? 20.194 -6.839 -38.131 1.00 61.25 713 PHE A CA 1
ATOM 5598 C C . PHE A 1 713 ? 19.576 -5.757 -39.036 1.00 61.25 713 PHE A C 1
ATOM 5600 O O . PHE A 1 713 ? 18.352 -5.682 -39.161 1.00 61.25 713 PHE A O 1
ATOM 5607 N N . MET A 1 714 ? 20.393 -4.977 -39.754 1.00 59.66 714 MET A N 1
ATOM 5608 C CA . MET A 1 714 ? 19.901 -3.923 -40.657 1.00 59.66 714 MET A CA 1
ATOM 5609 C C . MET A 1 714 ? 19.370 -4.444 -42.006 1.00 59.66 714 MET A C 1
ATOM 5611 O O . MET A 1 714 ? 18.435 -3.853 -42.552 1.00 59.66 714 MET A O 1
ATOM 5615 N N . GLU A 1 715 ? 19.875 -5.572 -42.522 1.00 59.53 715 GLU A N 1
ATOM 5616 C CA . GLU A 1 715 ? 19.365 -6.197 -43.758 1.00 59.53 715 GLU A CA 1
ATOM 5617 C C . GLU A 1 715 ? 17.919 -6.704 -43.603 1.00 59.53 715 GLU A C 1
ATOM 5619 O O . GLU A 1 715 ? 17.109 -6.615 -44.529 1.00 59.53 715 GLU A O 1
ATOM 5624 N N . ARG A 1 716 ? 17.558 -7.159 -42.397 1.00 56.56 716 ARG A N 1
ATOM 5625 C CA . ARG A 1 716 ? 16.214 -7.649 -42.062 1.00 56.56 716 ARG A CA 1
ATOM 5626 C C . ARG A 1 716 ? 15.208 -6.522 -41.794 1.00 56.56 716 ARG A C 1
ATOM 5628 O O . ARG A 1 716 ? 14.021 -6.674 -42.087 1.00 56.56 716 ARG A O 1
ATOM 5635 N N . LEU A 1 717 ? 15.674 -5.391 -41.263 1.00 55.25 717 LEU A N 1
ATOM 5636 C CA . LEU A 1 717 ? 14.830 -4.256 -40.874 1.00 55.25 717 LEU A CA 1
ATOM 5637 C C . LEU A 1 717 ? 14.539 -3.289 -42.021 1.00 55.25 717 LEU A C 1
ATOM 5639 O O . LEU A 1 717 ? 13.471 -2.674 -42.044 1.00 55.25 717 LEU A O 1
ATOM 5643 N N . VAL A 1 718 ? 15.443 -3.184 -42.996 1.00 52.94 718 VAL A N 1
ATOM 5644 C CA . VAL A 1 718 ? 15.342 -2.192 -44.065 1.00 52.94 718 VAL A CA 1
ATOM 5645 C C . VAL A 1 718 ? 15.418 -2.889 -45.422 1.00 52.94 718 VAL A C 1
ATOM 5647 O O . VAL A 1 718 ? 16.466 -2.945 -46.059 1.00 52.94 718 VAL A O 1
ATOM 5650 N N . LYS A 1 719 ? 14.261 -3.310 -45.957 1.00 54.06 719 LYS A N 1
ATOM 5651 C CA . LYS A 1 719 ? 14.094 -3.731 -47.371 1.00 54.06 719 LYS A CA 1
ATOM 5652 C C . LYS A 1 719 ? 14.420 -2.625 -48.404 1.00 54.06 719 LYS A C 1
ATOM 5654 O O . LYS A 1 719 ? 14.082 -2.745 -49.577 1.00 54.06 719 LYS A O 1
ATOM 5659 N N . LYS A 1 720 ? 15.094 -1.548 -47.995 1.00 62.84 720 LYS A N 1
ATOM 5660 C CA . LYS A 1 720 ? 15.583 -0.445 -48.823 1.00 62.84 720 LYS A CA 1
ATOM 5661 C C . LYS A 1 720 ? 16.919 0.083 -48.267 1.00 62.84 720 LYS A C 1
ATOM 5663 O O . LYS A 1 720 ? 16.929 1.104 -47.584 1.00 62.84 720 LYS A O 1
ATOM 5668 N N . LYS A 1 721 ? 18.061 -0.545 -48.612 1.00 70.00 721 LYS A N 1
ATOM 5669 C CA . LYS A 1 721 ? 19.431 -0.022 -48.328 1.00 70.00 721 LYS A CA 1
ATOM 5670 C C . LYS A 1 721 ? 19.627 1.451 -48.757 1.00 70.00 721 LYS A C 1
ATOM 5672 O O . LYS A 1 721 ? 20.516 2.140 -48.273 1.00 70.00 721 LYS A O 1
ATOM 5677 N N . LEU A 1 722 ? 18.738 1.944 -49.614 1.00 71.06 722 LEU A N 1
ATOM 5678 C CA . LEU A 1 722 ? 18.531 3.344 -49.957 1.00 71.06 722 LEU A CA 1
ATOM 5679 C C . LEU A 1 722 ? 18.359 4.290 -48.759 1.00 71.06 722 LEU A C 1
ATOM 5681 O O . LEU A 1 722 ? 18.993 5.337 -48.738 1.00 71.06 722 LEU A O 1
ATOM 5685 N N . LEU A 1 723 ? 17.492 3.970 -47.792 1.00 71.19 723 LEU A N 1
ATOM 5686 C CA . LEU A 1 723 ? 17.230 4.889 -46.680 1.00 71.19 723 LEU A CA 1
ATOM 5687 C C . LEU A 1 723 ? 18.496 5.083 -45.843 1.00 71.19 723 LEU A C 1
ATOM 5689 O O . LEU A 1 723 ? 18.827 6.207 -45.489 1.00 71.19 723 LEU A O 1
ATOM 5693 N N . MET A 1 724 ? 19.249 4.001 -45.621 1.00 73.00 724 MET A N 1
ATOM 5694 C CA . MET A 1 724 ? 20.557 4.070 -44.967 1.00 73.00 724 MET A CA 1
ATOM 5695 C C . MET A 1 724 ? 21.528 4.964 -45.742 1.00 73.00 724 MET A C 1
ATOM 5697 O O . MET A 1 724 ? 22.232 5.756 -45.127 1.00 73.00 724 MET A O 1
ATOM 5701 N N . ALA A 1 725 ? 21.539 4.889 -47.076 1.00 75.94 725 ALA A N 1
ATOM 5702 C CA . ALA A 1 725 ? 22.369 5.752 -47.916 1.00 75.94 725 ALA A CA 1
ATOM 5703 C C . ALA A 1 725 ? 21.989 7.238 -47.800 1.00 75.94 725 ALA A C 1
ATOM 5705 O O . ALA A 1 725 ? 22.873 8.093 -47.724 1.00 75.94 725 ALA A O 1
ATOM 5706 N N . ILE A 1 726 ? 20.690 7.547 -47.731 1.00 75.06 726 ILE A N 1
ATOM 5707 C CA . ILE A 1 726 ? 20.185 8.914 -47.540 1.00 75.06 726 ILE A CA 1
ATOM 5708 C C . ILE A 1 726 ? 20.549 9.426 -46.143 1.00 75.06 726 ILE A C 1
ATOM 5710 O O . ILE A 1 726 ? 21.148 10.491 -46.030 1.00 75.06 726 ILE A O 1
ATOM 5714 N N . THR A 1 727 ? 20.251 8.658 -45.088 1.00 74.19 727 THR A N 1
ATOM 5715 C CA . THR A 1 727 ? 20.584 9.029 -43.705 1.00 74.19 727 THR A CA 1
ATOM 5716 C C . THR A 1 727 ? 22.089 9.218 -43.534 1.00 74.19 727 THR A C 1
ATOM 5718 O O . THR A 1 727 ? 22.517 10.218 -42.970 1.00 74.19 727 THR A O 1
ATOM 5721 N N . LEU A 1 728 ? 22.909 8.315 -44.077 1.00 79.31 728 LEU A N 1
ATOM 5722 C CA . LEU A 1 728 ? 24.365 8.434 -44.040 1.00 79.31 728 LEU A CA 1
ATOM 5723 C C . LEU A 1 728 ? 24.854 9.739 -44.675 1.00 79.31 728 LEU A C 1
ATOM 5725 O O . LEU A 1 728 ? 25.668 10.458 -44.095 1.00 79.31 728 LEU A O 1
ATOM 5729 N N . THR A 1 729 ? 24.349 10.039 -45.868 1.00 78.12 729 THR A N 1
ATOM 5730 C CA . THR A 1 729 ? 24.759 11.218 -46.632 1.00 78.12 729 THR A CA 1
ATOM 5731 C C . THR A 1 729 ? 24.321 12.504 -45.936 1.00 78.12 729 THR A C 1
ATOM 5733 O O . THR A 1 729 ? 25.129 13.415 -45.811 1.00 78.12 729 THR A O 1
ATOM 5736 N N . ASP A 1 730 ? 23.101 12.561 -45.399 1.00 76.38 730 ASP A N 1
ATOM 5737 C CA . ASP A 1 730 ? 22.583 13.724 -44.664 1.00 76.38 730 ASP A CA 1
ATOM 5738 C C . ASP A 1 730 ? 23.355 14.001 -43.358 1.00 76.38 730 ASP A C 1
ATOM 5740 O O . ASP A 1 730 ? 23.613 15.151 -43.004 1.00 76.38 730 ASP A O 1
ATOM 5744 N N . ARG A 1 731 ? 23.791 12.952 -42.644 1.00 73.75 731 ARG A N 1
ATOM 5745 C CA . ARG A 1 731 ? 24.537 13.110 -41.382 1.00 73.75 731 ARG A CA 1
ATOM 5746 C C . ARG A 1 731 ? 25.973 13.577 -41.569 1.00 73.75 731 ARG A C 1
ATOM 5748 O O . ARG A 1 731 ? 26.459 14.362 -40.752 1.00 73.75 731 ARG A O 1
ATOM 5755 N N . ILE A 1 732 ? 26.642 13.108 -42.620 1.00 74.00 732 ILE A N 1
ATOM 5756 C CA . ILE A 1 732 ? 28.033 13.479 -42.893 1.00 74.00 732 ILE A CA 1
ATOM 5757 C C . ILE A 1 732 ? 28.106 14.787 -43.699 1.00 74.00 732 ILE A C 1
ATOM 5759 O O . ILE A 1 732 ? 28.918 15.656 -43.383 1.00 74.00 732 ILE A O 1
ATOM 5763 N N . CYS A 1 733 ? 27.261 14.967 -44.718 1.00 69.62 733 CYS A N 1
ATOM 5764 C CA . CYS A 1 733 ? 27.267 16.149 -45.583 1.00 69.62 733 CYS A CA 1
ATOM 5765 C C . CYS A 1 733 ? 26.323 17.243 -45.057 1.00 69.62 733 CYS A C 1
ATOM 5767 O O . CYS A 1 733 ? 25.200 17.393 -45.536 1.00 69.62 733 CYS A O 1
ATOM 5769 N N . LYS A 1 734 ? 26.788 18.060 -44.107 1.00 62.06 734 LYS A N 1
ATOM 5770 C CA . LYS A 1 734 ? 26.051 19.253 -43.642 1.00 62.06 734 LYS A CA 1
ATOM 5771 C C . LYS A 1 734 ? 26.071 20.380 -44.700 1.00 62.06 734 LYS A C 1
ATOM 5773 O O . LYS A 1 734 ? 26.857 20.335 -45.641 1.00 62.06 734 LYS A O 1
ATOM 5778 N N . GLU A 1 735 ? 25.192 21.381 -44.561 1.00 55.22 735 GLU A N 1
ATOM 5779 C CA . GLU A 1 735 ? 25.214 22.649 -45.333 1.00 55.22 735 GLU A CA 1
ATOM 5780 C C . GLU A 1 735 ? 25.020 22.527 -46.865 1.00 55.22 735 GLU A C 1
ATOM 5782 O O . GLU A 1 735 ? 25.691 23.174 -47.664 1.00 55.22 735 GLU A O 1
ATOM 5787 N N . GLY A 1 736 ? 24.063 21.702 -47.308 1.00 56.44 736 GLY A N 1
ATOM 5788 C CA . GLY A 1 736 ? 23.625 21.669 -48.716 1.00 56.44 736 GLY A CA 1
ATOM 5789 C C . GLY A 1 736 ? 24.476 20.805 -49.658 1.00 56.44 736 GLY A C 1
ATOM 5790 O O . GLY A 1 736 ? 24.107 20.640 -50.821 1.00 56.44 736 GLY A O 1
ATOM 5791 N N . LEU A 1 737 ? 25.558 20.183 -49.170 1.00 61.03 737 LEU A N 1
ATOM 5792 C CA . LEU A 1 737 ? 26.303 19.163 -49.922 1.00 61.03 737 LEU A CA 1
ATOM 5793 C C . LEU A 1 737 ? 25.552 17.837 -50.068 1.00 61.03 737 LEU A C 1
ATOM 5795 O O . LEU A 1 737 ? 25.781 17.141 -51.053 1.00 61.03 737 LEU A O 1
ATOM 5799 N N . ALA A 1 738 ? 24.645 17.493 -49.147 1.00 55.66 738 ALA A N 1
ATOM 5800 C CA . ALA A 1 738 ? 23.883 16.238 -49.194 1.00 55.66 738 ALA A CA 1
ATOM 5801 C C . ALA A 1 738 ? 23.077 16.046 -50.495 1.00 55.66 738 ALA A C 1
ATOM 5803 O O . ALA A 1 738 ? 22.768 14.921 -50.874 1.00 55.66 738 ALA A O 1
ATOM 5804 N N . TRP A 1 739 ? 22.783 17.142 -51.203 1.00 58.41 739 TRP A N 1
ATOM 5805 C CA . TRP A 1 739 ? 22.044 17.153 -52.467 1.00 58.41 739 TRP A CA 1
ATOM 5806 C C . TRP A 1 739 ? 22.934 17.466 -53.687 1.00 58.41 739 TRP A C 1
ATOM 5808 O O . TRP A 1 739 ? 22.437 17.633 -54.801 1.00 58.41 739 TRP A O 1
ATOM 5818 N N . SER A 1 740 ? 24.259 17.540 -53.497 1.00 68.81 740 SER A N 1
ATOM 5819 C CA . SER A 1 740 ? 25.257 17.845 -54.532 1.00 68.81 740 SER A CA 1
ATOM 5820 C C . SER A 1 740 ? 25.660 16.586 -55.307 1.00 68.81 740 SER A C 1
ATOM 5822 O O . SER A 1 740 ? 26.769 16.067 -55.187 1.00 68.81 740 SER A O 1
ATOM 5824 N N . PHE A 1 741 ? 24.727 16.066 -56.102 1.00 68.44 741 PHE A N 1
ATOM 5825 C CA . PHE A 1 741 ? 24.967 14.896 -56.956 1.00 68.44 741 PHE A CA 1
ATOM 5826 C C . PHE A 1 741 ? 25.676 15.243 -58.273 1.00 68.44 741 PHE A C 1
ATOM 5828 O O . PHE A 1 741 ? 26.209 14.360 -58.939 1.00 68.44 741 PHE A O 1
ATOM 5835 N N . VAL A 1 742 ? 25.676 16.522 -58.658 1.00 72.06 742 VAL A N 1
ATOM 5836 C CA . VAL A 1 742 ? 26.255 17.007 -59.916 1.00 72.06 742 VAL A CA 1
ATOM 5837 C C . VAL A 1 742 ? 27.750 17.270 -59.742 1.00 72.06 742 VAL A C 1
ATOM 5839 O O . VAL A 1 742 ? 28.183 17.857 -58.747 1.00 72.06 742 VAL A O 1
ATOM 5842 N N . TRP A 1 743 ? 28.540 16.854 -60.725 1.00 76.88 743 TRP A N 1
ATOM 5843 C CA . TRP A 1 743 ? 29.978 17.096 -60.786 1.00 76.88 743 TRP A CA 1
ATOM 5844 C C . TRP A 1 743 ? 30.239 18.360 -61.610 1.00 76.88 743 TRP A C 1
ATOM 5846 O O . TRP A 1 743 ? 29.928 18.391 -62.798 1.00 76.88 743 TRP A O 1
ATOM 5856 N N . GLY A 1 744 ? 30.737 19.422 -60.969 1.00 73.31 744 GLY A N 1
ATOM 5857 C CA . GLY A 1 744 ? 31.116 20.666 -61.641 1.00 73.31 744 GLY A CA 1
ATOM 5858 C C . GLY A 1 744 ? 32.506 20.595 -62.274 1.00 73.31 744 GLY A C 1
ATOM 5859 O O . GLY A 1 744 ? 33.233 19.613 -62.102 1.00 73.31 744 GLY A O 1
ATOM 5860 N N . GLU A 1 745 ? 32.895 21.652 -62.986 1.00 79.50 745 GLU A N 1
ATOM 5861 C CA . GLU A 1 745 ? 34.268 21.793 -63.477 1.00 79.50 745 GLU A CA 1
ATOM 5862 C C . GLU A 1 745 ? 35.252 21.835 -62.304 1.00 79.50 745 GLU A C 1
ATOM 5864 O O . GLU A 1 745 ? 35.028 22.545 -61.322 1.00 79.50 745 GLU A O 1
ATOM 5869 N N . TRP A 1 746 ? 36.352 21.081 -62.413 1.00 80.19 746 TRP A N 1
ATOM 5870 C CA . TRP A 1 746 ? 37.348 20.984 -61.342 1.00 80.19 746 TRP A CA 1
ATOM 5871 C C . TRP A 1 746 ? 37.894 22.354 -60.932 1.00 80.19 746 TRP A C 1
ATOM 5873 O O . TRP A 1 746 ? 38.045 22.612 -59.746 1.00 80.19 746 TRP A O 1
ATOM 5883 N N . GLU A 1 747 ? 38.142 23.253 -61.887 1.00 73.62 747 GLU A N 1
ATOM 5884 C CA . GLU A 1 747 ? 38.684 24.584 -61.598 1.00 73.62 747 GLU A CA 1
ATOM 5885 C C . GLU A 1 747 ? 37.725 25.426 -60.741 1.00 73.62 747 GLU A C 1
ATOM 5887 O O . GLU A 1 747 ? 38.179 26.054 -59.787 1.00 73.62 747 GLU A O 1
ATOM 5892 N N . LEU A 1 748 ? 36.412 25.340 -60.990 1.00 70.25 748 LEU A N 1
ATOM 5893 C CA . LEU A 1 748 ? 35.368 26.019 -60.209 1.00 70.25 748 LEU A CA 1
ATOM 5894 C C . LEU A 1 748 ? 35.161 25.381 -58.825 1.00 70.25 748 LEU A C 1
ATOM 5896 O O . LEU A 1 748 ? 34.955 26.080 -57.835 1.00 70.25 748 LEU A O 1
ATOM 5900 N N . GLU A 1 749 ? 35.235 24.051 -58.735 1.00 70.56 749 GLU A N 1
ATOM 5901 C CA . GLU A 1 749 ? 35.142 23.320 -57.461 1.00 70.56 749 GLU A CA 1
ATOM 5902 C C . GLU A 1 749 ? 36.418 23.500 -56.606 1.00 70.56 749 GLU A C 1
ATOM 5904 O O . GLU A 1 749 ? 36.354 23.438 -55.375 1.00 70.56 749 GLU A O 1
ATOM 5909 N N . ARG A 1 750 ? 37.567 23.778 -57.246 1.00 63.56 750 ARG A N 1
ATOM 5910 C CA . ARG A 1 750 ? 38.875 24.049 -56.626 1.00 63.56 750 ARG A CA 1
ATOM 5911 C C . ARG A 1 750 ? 39.049 25.507 -56.202 1.00 63.56 750 ARG A C 1
ATOM 5913 O O . ARG A 1 750 ? 39.568 25.737 -55.115 1.00 63.56 750 ARG A O 1
ATOM 5920 N N . GLU A 1 751 ? 38.655 26.499 -57.009 1.00 55.97 751 GLU A N 1
ATOM 5921 C CA . GLU A 1 751 ? 38.815 27.935 -56.681 1.00 55.97 751 GLU A CA 1
ATOM 5922 C C . GLU A 1 751 ? 38.074 28.350 -55.399 1.00 55.97 751 GLU A C 1
ATOM 5924 O O . GLU A 1 751 ? 38.490 29.286 -54.713 1.00 55.97 751 GLU A O 1
ATOM 5929 N N . ALA A 1 752 ? 37.081 27.561 -54.985 1.00 50.25 752 ALA A N 1
ATOM 5930 C CA . ALA A 1 752 ? 36.476 27.605 -53.658 1.00 50.25 752 ALA A CA 1
ATOM 5931 C C . ALA A 1 752 ? 37.473 27.405 -52.487 1.00 50.25 752 ALA A C 1
ATOM 5933 O O . ALA A 1 752 ? 37.129 27.679 -51.346 1.00 50.25 752 ALA A O 1
ATOM 5934 N N . ALA A 1 753 ? 38.699 26.910 -52.715 1.00 41.97 753 ALA A N 1
ATOM 5935 C CA . ALA A 1 753 ? 39.694 26.594 -51.679 1.00 41.97 753 ALA A CA 1
ATOM 5936 C C . ALA A 1 753 ? 40.643 27.743 -51.295 1.00 41.97 753 ALA A C 1
ATOM 5938 O O . ALA A 1 753 ? 41.330 27.633 -50.280 1.00 41.97 753 ALA A O 1
ATOM 5939 N N . HIS A 1 754 ? 40.719 28.828 -52.078 1.00 38.75 754 HIS A N 1
ATOM 5940 C CA . HIS A 1 754 ? 41.888 29.721 -52.032 1.00 38.75 754 HIS A CA 1
ATOM 5941 C C . HIS A 1 754 ? 41.668 31.183 -51.601 1.00 38.75 754 HIS A C 1
ATOM 5943 O O . HIS A 1 754 ? 42.644 31.932 -51.588 1.00 38.75 754 HIS A O 1
ATOM 5949 N N . ARG A 1 755 ? 40.474 31.630 -51.176 1.00 39.22 755 ARG A N 1
ATOM 5950 C CA . ARG A 1 755 ? 40.299 33.020 -50.685 1.00 39.22 755 ARG A CA 1
ATOM 5951 C C . ARG A 1 755 ? 39.554 33.116 -49.358 1.00 39.22 755 ARG A C 1
ATOM 5953 O O . ARG A 1 755 ? 38.335 33.042 -49.296 1.00 39.22 755 ARG A O 1
ATOM 5960 N N . LEU A 1 756 ? 40.324 33.373 -48.305 1.00 41.06 756 LEU A N 1
ATOM 5961 C CA . LEU A 1 756 ? 39.868 33.787 -46.980 1.00 41.06 756 LEU A CA 1
ATOM 5962 C C . LEU A 1 756 ? 40.263 35.261 -46.792 1.00 41.06 756 LEU A C 1
ATOM 5964 O O . LEU A 1 756 ? 41.243 35.550 -46.119 1.00 41.06 756 LEU A O 1
ATOM 5968 N N . ALA A 1 757 ? 39.571 36.185 -47.469 1.00 39.25 757 ALA A N 1
ATOM 5969 C CA . ALA A 1 757 ? 39.537 37.617 -47.133 1.00 39.25 757 ALA A CA 1
ATOM 5970 C C . ALA A 1 757 ? 38.652 38.411 -48.114 1.00 39.25 757 ALA A C 1
ATOM 5972 O O . ALA A 1 757 ? 38.861 38.356 -49.324 1.00 39.25 757 ALA A O 1
ATOM 5973 N N . SER A 1 758 ? 37.787 39.253 -47.544 1.00 36.28 758 SER A N 1
ATOM 5974 C CA . SER A 1 758 ? 36.957 40.316 -48.145 1.00 36.28 758 SER A CA 1
ATOM 5975 C C . SER A 1 758 ? 35.576 39.928 -48.696 1.00 36.28 758 SER A C 1
ATOM 5977 O O . SER A 1 758 ? 35.350 38.824 -49.175 1.00 36.28 758 SER A O 1
ATOM 5979 N N . LEU A 1 759 ? 34.646 40.854 -48.458 1.00 42.50 759 LEU A N 1
ATOM 5980 C CA . LEU A 1 759 ? 33.206 40.698 -48.265 1.00 42.50 759 LEU A CA 1
ATOM 5981 C C . LEU A 1 759 ? 32.352 40.766 -49.548 1.00 42.50 759 LEU A C 1
ATOM 5983 O O . LEU A 1 759 ? 32.769 41.314 -50.562 1.00 42.50 759 LEU A O 1
ATOM 5987 N N . ASP A 1 760 ? 31.107 40.319 -49.344 1.00 43.78 760 ASP A N 1
ATOM 5988 C CA . ASP A 1 760 ? 29.839 40.629 -50.022 1.00 43.78 760 ASP A CA 1
ATOM 5989 C C . ASP A 1 760 ? 29.377 39.756 -51.215 1.00 43.78 760 ASP A C 1
ATOM 5991 O O . ASP A 1 760 ? 29.949 39.708 -52.295 1.00 43.78 760 ASP A O 1
ATOM 5995 N N . LEU A 1 761 ? 28.253 39.067 -50.960 1.00 42.72 761 LEU A N 1
ATOM 5996 C CA . LEU A 1 761 ? 27.303 38.383 -51.856 1.00 42.72 761 LEU A CA 1
ATOM 5997 C C . LEU A 1 761 ? 27.748 37.190 -52.738 1.00 42.72 761 LEU A C 1
ATOM 5999 O O . LEU A 1 761 ? 26.887 36.572 -53.359 1.00 42.72 761 LEU A O 1
ATOM 6003 N N . GLU A 1 762 ? 29.007 36.748 -52.690 1.00 42.69 762 GLU A N 1
ATOM 6004 C CA . GLU A 1 762 ? 29.484 35.477 -53.296 1.00 42.69 762 GLU A CA 1
ATOM 6005 C C . GLU A 1 762 ? 29.750 34.354 -52.264 1.00 42.69 762 GLU A C 1
ATOM 6007 O O . GLU A 1 762 ? 30.609 33.486 -52.418 1.00 42.69 762 GLU A O 1
ATOM 6012 N N . THR A 1 763 ? 28.989 34.329 -51.169 1.00 45.59 763 THR A N 1
ATOM 6013 C CA . THR A 1 763 ? 29.223 33.423 -50.026 1.00 45.59 763 THR A CA 1
ATOM 6014 C C . THR A 1 763 ? 28.870 31.948 -50.302 1.00 45.59 763 THR A C 1
ATOM 6016 O O . THR A 1 763 ? 29.274 31.069 -49.547 1.00 45.59 763 THR A O 1
ATOM 6019 N N . PHE A 1 764 ? 28.150 31.630 -51.385 1.00 46.31 764 PHE A N 1
ATOM 6020 C CA . PHE A 1 764 ? 27.626 30.272 -51.617 1.00 46.31 764 PHE A CA 1
ATOM 6021 C C . PHE A 1 764 ? 28.616 29.309 -52.305 1.00 46.31 764 PHE A C 1
ATOM 6023 O O . PHE A 1 764 ? 28.430 28.093 -52.251 1.00 46.31 764 PHE A O 1
ATOM 6030 N N . ILE A 1 765 ? 29.675 29.824 -52.944 1.00 45.22 765 ILE A N 1
ATOM 6031 C CA . ILE A 1 765 ? 30.626 29.015 -53.734 1.00 45.22 765 ILE A CA 1
ATOM 6032 C C . ILE A 1 765 ? 31.932 28.747 -52.956 1.00 45.22 765 ILE A C 1
ATOM 6034 O O . ILE A 1 765 ? 32.489 27.659 -53.064 1.00 45.22 765 ILE A O 1
ATOM 6038 N N . ILE A 1 766 ? 32.353 29.659 -52.070 1.00 43.75 766 ILE A N 1
ATOM 6039 C CA . ILE A 1 766 ? 33.628 29.602 -51.319 1.00 43.75 766 ILE A CA 1
ATOM 6040 C C . ILE A 1 766 ? 33.625 28.558 -50.169 1.00 43.75 766 ILE A C 1
ATOM 6042 O O . ILE A 1 766 ? 34.673 28.139 -49.695 1.00 43.75 766 ILE A O 1
ATOM 6046 N N . ILE A 1 767 ? 32.464 28.053 -49.737 1.00 52.28 767 ILE A N 1
ATOM 6047 C CA . ILE A 1 767 ? 32.356 27.113 -48.597 1.00 52.28 767 ILE A CA 1
ATOM 6048 C C . ILE A 1 767 ? 32.648 25.645 -48.999 1.00 52.28 767 ILE A C 1
ATOM 6050 O O . ILE A 1 767 ? 32.978 24.815 -48.153 1.00 52.28 767 ILE A O 1
ATOM 6054 N N . ARG A 1 768 ? 32.575 25.286 -50.290 1.00 53.53 768 ARG A N 1
ATOM 6055 C CA . ARG A 1 768 ? 32.445 23.876 -50.722 1.00 53.53 768 ARG A CA 1
ATOM 6056 C C . ARG A 1 768 ? 33.695 22.997 -50.593 1.00 53.53 768 ARG A C 1
ATOM 6058 O O . ARG A 1 768 ? 33.553 21.823 -50.265 1.00 53.53 768 ARG A O 1
ATOM 6065 N N . SER A 1 769 ? 34.904 23.509 -50.810 1.00 55.06 769 SER A N 1
ATOM 6066 C CA . SER A 1 769 ? 36.136 22.693 -50.787 1.00 55.06 769 SER A CA 1
ATOM 6067 C C . SER A 1 769 ? 36.658 22.422 -49.370 1.00 55.06 769 SER A C 1
ATOM 6069 O O . SER A 1 769 ? 37.035 21.290 -49.060 1.00 55.06 769 SER A O 1
ATOM 6071 N N . ALA A 1 770 ? 36.591 23.413 -48.475 1.00 57.47 770 ALA A N 1
ATOM 6072 C CA . ALA A 1 770 ? 36.799 23.216 -47.039 1.00 57.47 770 ALA A CA 1
ATOM 6073 C C . ALA A 1 770 ? 35.796 22.194 -46.478 1.00 57.47 770 ALA A C 1
ATOM 6075 O O . ALA A 1 770 ? 36.149 21.357 -45.647 1.00 57.47 770 ALA A O 1
ATOM 6076 N N . LEU A 1 771 ? 34.570 22.206 -47.006 1.00 63.62 771 LEU A N 1
ATOM 6077 C CA . LEU A 1 771 ? 33.526 21.255 -46.661 1.00 63.62 771 LEU A CA 1
ATOM 6078 C C . LEU A 1 771 ? 33.784 19.851 -47.254 1.00 63.62 771 LEU A C 1
ATOM 6080 O O . LEU A 1 771 ? 33.547 18.870 -46.556 1.00 63.62 771 LEU A O 1
ATOM 6084 N N . TYR A 1 772 ? 34.360 19.714 -48.461 1.00 71.31 772 TYR A N 1
ATOM 6085 C CA . TYR A 1 772 ? 34.824 18.413 -48.983 1.00 71.31 772 TYR A CA 1
ATOM 6086 C C . TYR A 1 772 ? 35.943 17.811 -48.130 1.00 71.31 772 TYR A C 1
ATOM 6088 O O . TYR A 1 772 ? 35.897 16.621 -47.819 1.00 71.31 772 TYR A O 1
ATOM 6096 N N . ILE A 1 773 ? 36.917 18.623 -47.708 1.00 69.00 773 ILE A N 1
ATOM 6097 C CA . ILE A 1 773 ? 37.986 18.182 -46.802 1.00 69.00 773 ILE A CA 1
ATOM 6098 C C . ILE A 1 773 ? 37.397 17.795 -45.440 1.00 69.00 773 ILE A C 1
ATOM 6100 O O . ILE A 1 773 ? 37.746 16.747 -44.909 1.00 69.00 773 ILE A O 1
ATOM 6104 N N . ALA A 1 774 ? 36.459 18.575 -44.894 1.00 68.19 774 ALA A N 1
ATOM 6105 C CA . ALA A 1 774 ? 35.784 18.253 -43.635 1.00 68.19 774 ALA A CA 1
ATOM 6106 C C . ALA A 1 774 ? 34.976 16.944 -43.714 1.00 68.19 774 ALA A C 1
ATOM 6108 O O . ALA A 1 774 ? 35.050 16.115 -42.805 1.00 68.19 774 ALA A O 1
ATOM 6109 N N . VAL A 1 775 ? 34.252 16.719 -44.813 1.00 71.31 775 VAL A N 1
ATOM 6110 C CA . VAL A 1 775 ? 33.524 15.469 -45.078 1.00 71.31 775 VAL A CA 1
ATOM 6111 C C . VAL A 1 775 ? 34.497 14.298 -45.218 1.00 71.31 775 VAL A C 1
ATOM 6113 O O . VAL A 1 775 ? 34.309 13.276 -44.566 1.00 71.31 775 VAL A O 1
ATOM 6116 N N . ALA A 1 776 ? 35.564 14.441 -46.006 1.00 72.94 776 ALA A N 1
ATOM 6117 C CA . ALA A 1 776 ? 36.567 13.394 -46.193 1.00 72.94 776 ALA A CA 1
ATOM 6118 C C . ALA A 1 776 ? 37.316 13.059 -44.892 1.00 72.94 776 ALA A C 1
ATOM 6120 O O . ALA A 1 776 ? 37.584 11.887 -44.620 1.00 72.94 776 ALA A O 1
ATOM 6121 N N . ASN A 1 777 ? 37.595 14.066 -44.061 1.00 72.31 777 ASN A N 1
ATOM 6122 C CA . ASN A 1 777 ? 38.146 13.875 -42.723 1.00 72.31 777 ASN A CA 1
ATOM 6123 C C . ASN A 1 777 ? 37.149 13.128 -41.836 1.00 72.31 777 ASN A C 1
ATOM 6125 O O . ASN A 1 777 ? 37.519 12.126 -41.248 1.00 72.31 777 ASN A O 1
ATOM 6129 N N . THR A 1 778 ? 35.866 13.499 -41.841 1.00 71.62 778 THR A N 1
ATOM 6130 C CA . THR A 1 778 ? 34.822 12.793 -41.073 1.00 71.62 778 THR A CA 1
ATOM 6131 C C . THR A 1 778 ? 34.686 11.324 -41.496 1.00 71.62 778 THR A C 1
ATOM 6133 O O . THR A 1 778 ? 34.589 10.439 -40.649 1.00 71.62 778 THR A O 1
ATOM 6136 N N . VAL A 1 779 ? 34.732 11.039 -42.803 1.00 74.81 779 VAL A N 1
ATOM 6137 C CA . VAL A 1 779 ? 34.725 9.671 -43.360 1.00 74.81 779 VAL A CA 1
ATOM 6138 C C . VAL A 1 779 ? 35.978 8.884 -42.947 1.00 74.81 779 VAL A C 1
ATOM 6140 O O . VAL A 1 779 ? 35.925 7.665 -42.799 1.00 74.81 779 VAL A O 1
ATOM 6143 N N . SER A 1 780 ? 37.107 9.566 -42.760 1.00 69.62 780 SER A N 1
ATOM 6144 C CA . SER A 1 780 ? 38.371 8.959 -42.324 1.00 69.62 780 SER A CA 1
ATOM 6145 C C . SER A 1 780 ? 38.457 8.788 -40.803 1.00 69.62 780 SER A C 1
ATOM 6147 O O . SER A 1 780 ? 39.081 7.843 -40.325 1.00 69.62 780 SER A O 1
ATOM 6149 N N . ASP A 1 781 ? 37.824 9.683 -40.046 1.00 67.75 781 ASP A N 1
ATOM 6150 C CA . ASP A 1 781 ? 37.829 9.710 -38.585 1.00 67.75 781 ASP A CA 1
ATOM 6151 C C . ASP A 1 781 ? 36.843 8.694 -37.997 1.00 67.75 781 ASP A C 1
ATOM 6153 O O . ASP A 1 781 ? 37.128 8.097 -36.957 1.00 67.75 781 ASP A O 1
ATOM 6157 N N . VAL A 1 782 ? 35.711 8.456 -38.673 1.00 69.56 782 VAL A N 1
ATOM 6158 C CA . VAL A 1 782 ? 34.679 7.499 -38.253 1.00 69.56 782 VAL A CA 1
ATOM 6159 C C . VAL A 1 782 ? 34.863 6.161 -38.976 1.00 69.56 782 VAL A C 1
ATOM 6161 O O . VAL A 1 782 ? 34.442 5.976 -40.118 1.00 69.56 782 VAL A O 1
ATOM 6164 N N . CYS A 1 783 ? 35.446 5.186 -38.276 1.00 65.94 783 CYS A N 1
ATOM 6165 C CA . CYS A 1 783 ? 35.887 3.915 -38.863 1.00 65.94 783 CYS A CA 1
ATOM 6166 C C . CYS A 1 783 ? 34.774 3.113 -39.576 1.00 65.94 783 CYS A C 1
ATOM 6168 O O . CYS A 1 783 ? 35.042 2.460 -40.582 1.00 65.94 783 CYS A O 1
ATOM 6170 N N . PHE A 1 784 ? 33.523 3.147 -39.095 1.00 72.94 784 PHE A N 1
ATOM 6171 C CA . PHE A 1 784 ? 32.429 2.319 -39.636 1.00 72.94 784 PHE A CA 1
ATOM 6172 C C . PHE A 1 784 ? 31.775 2.864 -40.915 1.00 72.94 784 PHE A C 1
ATOM 6174 O O . PHE A 1 784 ? 31.028 2.131 -41.568 1.00 72.94 784 PHE A O 1
ATOM 6181 N N . VAL A 1 785 ? 32.057 4.111 -41.315 1.00 77.69 785 VAL A N 1
ATOM 6182 C CA . VAL A 1 785 ? 31.447 4.733 -42.507 1.00 77.69 785 VAL A CA 1
ATOM 6183 C C . VAL A 1 785 ? 31.801 3.961 -43.778 1.00 77.69 785 VAL A C 1
ATOM 6185 O O . VAL A 1 785 ? 30.921 3.681 -44.591 1.00 77.69 785 VAL A O 1
ATOM 6188 N N . TRP A 1 786 ? 33.060 3.541 -43.917 1.00 76.12 786 TRP A N 1
ATOM 6189 C CA . TRP A 1 786 ? 33.525 2.735 -45.050 1.00 76.12 786 TRP A CA 1
ATOM 6190 C C . TRP A 1 786 ? 32.806 1.387 -45.148 1.00 76.12 786 TRP A C 1
ATOM 6192 O O . TRP A 1 786 ? 32.361 1.003 -46.232 1.00 76.12 786 TRP A O 1
ATOM 6202 N N . SER A 1 787 ? 32.621 0.701 -44.017 1.00 73.25 787 SER A N 1
ATOM 6203 C CA . SER A 1 787 ? 31.854 -0.550 -43.954 1.00 73.25 787 SER A CA 1
ATOM 6204 C C . SER A 1 787 ? 30.393 -0.345 -44.325 1.00 73.25 787 SER A C 1
ATOM 6206 O O . SER A 1 787 ? 29.833 -1.126 -45.094 1.00 73.25 787 SER A O 1
ATOM 6208 N N . MET A 1 788 ? 29.782 0.748 -43.864 1.00 75.31 788 MET A N 1
ATOM 6209 C CA . MET A 1 788 ? 28.403 1.067 -44.214 1.00 75.31 788 MET A CA 1
ATOM 6210 C C . MET A 1 788 ? 28.249 1.374 -45.708 1.00 75.31 788 MET A C 1
ATOM 6212 O O . MET A 1 788 ? 27.349 0.834 -46.350 1.00 75.31 788 MET A O 1
ATOM 6216 N N . MET A 1 789 ? 29.159 2.156 -46.298 1.00 79.56 789 MET A N 1
ATOM 6217 C CA . MET A 1 789 ? 29.180 2.387 -47.747 1.00 79.56 789 MET A CA 1
ATOM 6218 C C . MET A 1 789 ? 29.404 1.081 -48.526 1.00 79.56 789 MET A C 1
ATOM 6220 O O . MET A 1 789 ? 28.771 0.876 -49.560 1.00 79.56 789 MET A O 1
ATOM 6224 N N . SER A 1 790 ? 30.236 0.165 -48.021 1.00 79.12 790 SER A N 1
ATOM 6225 C CA . SER A 1 790 ? 30.457 -1.162 -48.619 1.00 79.12 790 SER A CA 1
ATOM 6226 C C . SER A 1 790 ? 29.207 -2.045 -48.578 1.00 79.12 790 SER A C 1
ATOM 6228 O O . SER A 1 790 ? 28.900 -2.704 -49.576 1.00 79.12 790 SER A O 1
ATOM 6230 N N . ALA A 1 791 ? 28.460 -2.038 -47.470 1.00 73.62 791 ALA A N 1
ATOM 6231 C CA . ALA A 1 791 ? 27.199 -2.768 -47.328 1.00 73.62 791 ALA A CA 1
ATOM 6232 C C . ALA A 1 791 ? 26.092 -2.183 -48.226 1.00 73.62 791 ALA A C 1
ATOM 6234 O O . ALA A 1 791 ? 25.315 -2.924 -48.836 1.00 73.62 791 ALA A O 1
ATOM 6235 N N . ILE A 1 792 ? 26.045 -0.851 -48.360 1.00 77.12 792 ILE A N 1
ATOM 6236 C CA . ILE A 1 792 ? 25.148 -0.135 -49.280 1.00 77.12 792 ILE A CA 1
ATOM 6237 C C . ILE A 1 792 ? 25.492 -0.467 -50.741 1.00 77.12 792 ILE A C 1
ATOM 6239 O O . ILE A 1 792 ? 24.588 -0.680 -51.549 1.00 77.12 792 ILE A O 1
ATOM 6243 N N . ALA A 1 793 ? 26.782 -0.562 -51.076 1.00 79.69 793 ALA A N 1
ATOM 6244 C CA . ALA A 1 793 ? 27.269 -0.837 -52.428 1.00 79.69 793 ALA A CA 1
ATOM 6245 C C . ALA A 1 793 ? 26.871 -2.215 -52.983 1.00 79.69 793 ALA A C 1
ATOM 6247 O O . ALA A 1 793 ? 26.920 -2.410 -54.192 1.00 79.69 793 ALA A O 1
ATOM 6248 N N . GLU A 1 794 ? 26.452 -3.162 -52.141 1.00 75.50 794 GLU A N 1
ATOM 6249 C CA . GLU A 1 794 ? 25.980 -4.486 -52.582 1.00 75.50 794 GLU A CA 1
ATOM 6250 C C . GLU A 1 794 ? 24.665 -4.434 -53.353 1.00 75.50 794 GLU A C 1
ATOM 6252 O O . GLU A 1 794 ? 24.404 -5.301 -54.186 1.00 75.50 794 GLU A O 1
ATOM 6257 N N . VAL A 1 795 ? 23.828 -3.431 -53.078 1.00 73.38 795 VAL A N 1
ATOM 6258 C CA . VAL A 1 795 ? 22.512 -3.295 -53.702 1.00 73.38 795 VAL A CA 1
ATOM 6259 C C . VAL A 1 795 ? 22.529 -2.086 -54.621 1.00 73.38 795 VAL A C 1
ATOM 6261 O O . VAL A 1 795 ? 22.549 -0.936 -54.190 1.00 73.38 795 VAL A O 1
ATOM 6264 N N . HIS A 1 796 ? 22.499 -2.342 -55.924 1.00 69.69 796 HIS A N 1
ATOM 6265 C CA . HIS A 1 796 ? 22.367 -1.294 -56.929 1.00 69.69 796 HIS A CA 1
ATOM 6266 C C . HIS A 1 796 ? 20.908 -0.796 -57.003 1.00 69.69 796 HIS A C 1
ATOM 6268 O O . HIS A 1 796 ? 20.016 -1.645 -57.075 1.00 69.69 796 HIS A O 1
ATOM 6274 N N . PRO A 1 797 ? 20.623 0.527 -57.042 1.00 72.69 797 PRO A N 1
ATOM 6275 C CA . PRO A 1 797 ? 21.537 1.675 -57.170 1.00 72.69 797 PRO A CA 1
ATOM 6276 C C . PRO A 1 797 ? 21.830 2.429 -55.847 1.00 72.69 797 PRO A C 1
ATOM 6278 O O . PRO A 1 797 ? 22.081 3.629 -55.868 1.00 72.69 797 PRO A O 1
ATOM 6281 N N . CYS A 1 798 ? 21.800 1.793 -54.672 1.00 75.69 798 CYS A N 1
ATOM 6282 C CA . CYS A 1 798 ? 21.819 2.507 -53.383 1.00 75.69 798 CYS A CA 1
ATOM 6283 C C . CYS A 1 798 ? 23.075 3.370 -53.139 1.00 75.69 798 CYS A C 1
ATOM 6285 O O . CYS A 1 798 ? 22.951 4.448 -52.561 1.00 75.69 798 CYS A O 1
ATOM 6287 N N . LEU A 1 799 ? 24.256 2.965 -53.627 1.00 81.44 799 LEU A N 1
ATOM 6288 C CA . LEU A 1 799 ? 25.494 3.754 -53.488 1.00 81.44 799 LEU A CA 1
ATOM 6289 C C . LEU A 1 799 ? 25.445 5.099 -54.236 1.00 81.44 799 LEU A C 1
ATOM 6291 O O . LEU A 1 799 ? 26.161 6.026 -53.868 1.00 81.44 799 LEU A O 1
ATOM 6295 N N . TRP A 1 800 ? 24.577 5.243 -55.244 1.00 79.06 800 TRP A N 1
ATOM 6296 C CA . TRP A 1 800 ? 24.426 6.496 -55.991 1.00 79.06 800 TRP A CA 1
ATOM 6297 C C . TRP A 1 800 ? 23.915 7.642 -55.107 1.00 79.06 800 TRP A C 1
ATOM 6299 O O . TRP A 1 800 ? 24.263 8.799 -55.325 1.00 79.06 800 TRP A O 1
ATOM 6309 N N . TYR A 1 801 ? 23.172 7.329 -54.044 1.00 76.62 801 TYR A N 1
ATOM 6310 C CA . TYR A 1 801 ? 22.737 8.325 -53.061 1.00 76.62 801 TYR A CA 1
ATOM 6311 C C . TYR A 1 801 ? 23.878 8.787 -52.142 1.00 76.62 801 TYR A C 1
ATOM 6313 O O . TYR A 1 801 ? 23.760 9.832 -51.516 1.00 76.62 801 TYR A O 1
ATOM 6321 N N . CYS A 1 802 ? 25.007 8.070 -52.129 1.00 82.56 802 CYS A N 1
ATOM 6322 C CA . CYS A 1 802 ? 26.245 8.450 -51.448 1.00 82.56 802 CYS A CA 1
ATOM 6323 C C . CYS A 1 802 ? 27.263 9.139 -52.381 1.00 82.56 802 CYS A C 1
ATOM 6325 O O . CYS A 1 802 ? 28.419 9.313 -51.989 1.00 82.56 802 CYS A O 1
ATOM 6327 N N . ILE A 1 803 ? 26.879 9.546 -53.602 1.00 83.31 803 ILE A N 1
ATOM 6328 C CA . ILE A 1 803 ? 27.760 10.301 -54.517 1.00 83.31 803 ILE A CA 1
ATOM 6329 C C . ILE A 1 803 ? 28.366 11.549 -53.863 1.00 83.31 803 ILE A C 1
ATOM 6331 O O . ILE A 1 803 ? 29.562 11.748 -54.062 1.00 83.31 803 ILE A O 1
ATOM 6335 N N . PRO A 1 804 ? 27.647 12.353 -53.053 1.00 81.94 804 PRO A N 1
ATOM 6336 C CA . PRO A 1 804 ? 28.260 13.491 -52.369 1.00 81.94 804 PRO A CA 1
ATOM 6337 C C . PRO A 1 804 ? 29.460 13.104 -51.491 1.00 81.94 804 PRO A C 1
ATOM 6339 O O . PRO A 1 804 ? 30.458 13.823 -51.459 1.00 81.94 804 PRO A O 1
ATOM 6342 N N . LEU A 1 805 ? 29.409 11.931 -50.846 1.00 82.69 805 LEU A N 1
ATOM 6343 C CA . LEU A 1 805 ? 30.508 11.390 -50.040 1.00 82.69 805 LEU A CA 1
ATOM 6344 C C . LEU A 1 805 ? 31.670 10.928 -50.919 1.00 82.69 805 LEU A C 1
ATOM 6346 O O . LEU A 1 805 ? 32.817 11.293 -50.669 1.00 82.69 805 LEU A O 1
ATOM 6350 N N . LEU A 1 806 ? 31.379 10.166 -51.978 1.00 85.69 806 LEU A N 1
ATOM 6351 C CA . LEU A 1 806 ? 32.396 9.711 -52.930 1.00 85.69 806 LEU A CA 1
ATOM 6352 C C . LEU A 1 806 ? 33.091 10.895 -53.614 1.00 85.69 806 LEU A C 1
ATOM 6354 O O . LEU A 1 806 ? 34.312 10.888 -53.753 1.00 85.69 806 LEU A O 1
ATOM 6358 N N . LYS A 1 807 ? 32.330 11.923 -53.994 1.00 84.38 807 LYS A N 1
ATOM 6359 C CA . LYS A 1 807 ? 32.828 13.166 -54.587 1.00 84.38 807 LYS A CA 1
ATOM 6360 C C . LYS A 1 807 ? 33.748 13.907 -53.616 1.00 84.38 807 LYS A C 1
ATOM 6362 O O . LYS A 1 807 ? 34.849 14.281 -54.003 1.00 84.38 807 LYS A O 1
ATOM 6367 N N . ALA A 1 808 ? 33.337 14.066 -52.356 1.00 80.50 808 ALA A N 1
ATOM 6368 C CA . ALA A 1 808 ? 34.133 14.736 -51.328 1.00 80.50 808 ALA A CA 1
ATOM 6369 C C . ALA A 1 808 ? 35.463 14.020 -51.043 1.00 80.50 808 ALA A C 1
ATOM 6371 O O . ALA A 1 808 ? 36.509 14.663 -50.952 1.00 80.50 808 ALA A O 1
ATOM 6372 N N . VAL A 1 809 ? 35.436 12.686 -50.946 1.00 83.31 809 VAL A N 1
ATOM 6373 C CA . VAL A 1 809 ? 36.647 11.878 -50.742 1.00 83.31 809 VAL A CA 1
ATOM 6374 C C . VAL A 1 809 ? 37.584 11.992 -51.945 1.00 83.31 809 VAL A C 1
ATOM 6376 O O . VAL A 1 809 ? 38.772 12.244 -51.754 1.00 83.31 809 VAL A O 1
ATOM 6379 N N . LEU A 1 810 ? 37.068 11.879 -53.175 1.00 86.75 810 LEU A N 1
ATOM 6380 C CA . LEU A 1 810 ? 37.891 12.013 -54.380 1.00 86.75 810 LEU A CA 1
ATOM 6381 C C . LEU A 1 810 ? 38.489 13.420 -54.506 1.00 86.75 810 LEU A C 1
ATOM 6383 O O . LEU A 1 810 ? 39.676 13.549 -54.788 1.00 86.75 810 LEU A O 1
ATOM 6387 N N . ALA A 1 811 ? 37.700 14.463 -54.234 1.00 82.62 811 ALA A N 1
ATOM 6388 C CA . ALA A 1 811 ? 38.170 15.845 -54.230 1.00 82.62 811 ALA A CA 1
ATOM 6389 C C . ALA A 1 811 ? 39.293 16.056 -53.202 1.00 82.62 811 ALA A C 1
ATOM 6391 O O . ALA A 1 811 ? 40.311 16.657 -53.529 1.00 82.62 811 ALA A O 1
ATOM 6392 N N . SER A 1 812 ? 39.159 15.512 -51.986 1.00 82.12 812 SER A N 1
ATOM 6393 C CA . SER A 1 812 ? 40.213 15.573 -50.961 1.00 82.12 812 SER A CA 1
ATOM 6394 C C . SER A 1 812 ? 41.506 14.889 -51.418 1.00 82.12 812 SER A C 1
ATOM 6396 O O . SER A 1 812 ? 42.592 15.442 -51.242 1.00 82.12 812 SER A O 1
ATOM 6398 N N . VAL A 1 813 ? 41.404 13.723 -52.068 1.00 83.06 813 VAL A N 1
ATOM 6399 C CA . VAL A 1 813 ? 42.566 13.038 -52.655 1.00 83.06 813 VAL A CA 1
ATOM 6400 C C . VAL A 1 813 ? 43.193 13.898 -53.755 1.00 83.06 813 VAL A C 1
ATOM 6402 O O . VAL A 1 813 ? 44.392 14.154 -53.708 1.00 83.06 813 VAL A O 1
ATOM 6405 N N . MET A 1 814 ? 42.405 14.418 -54.698 1.00 84.00 814 MET A N 1
ATOM 6406 C CA . MET A 1 814 ? 42.901 15.285 -55.775 1.00 84.00 814 MET A CA 1
ATOM 6407 C C . MET A 1 814 ? 43.604 16.543 -55.244 1.00 84.00 814 MET A C 1
ATOM 6409 O O . MET A 1 814 ? 44.689 16.868 -55.721 1.00 84.00 814 MET A O 1
ATOM 6413 N N . ILE A 1 815 ? 43.059 17.189 -54.205 1.00 80.62 815 ILE A N 1
ATOM 6414 C CA . ILE A 1 815 ? 43.676 18.340 -53.522 1.00 80.62 815 ILE A CA 1
ATOM 6415 C C . ILE A 1 815 ? 45.034 17.960 -52.915 1.00 80.62 815 ILE A C 1
ATOM 6417 O O . ILE A 1 815 ? 45.985 18.736 -53.004 1.00 80.62 815 ILE A O 1
ATOM 6421 N N . GLN A 1 816 ? 45.156 16.776 -52.307 1.00 79.31 816 GLN A N 1
ATOM 6422 C CA . GLN A 1 816 ? 46.428 16.297 -51.747 1.00 79.31 816 GLN A CA 1
ATOM 6423 C C . GLN A 1 816 ? 47.461 15.975 -52.834 1.00 79.31 816 GLN A C 1
ATOM 6425 O O . GLN A 1 816 ? 48.652 16.221 -52.637 1.00 79.31 816 GLN A O 1
ATOM 6430 N N . PHE A 1 817 ? 47.019 15.463 -53.987 1.00 81.56 817 PHE A N 1
ATOM 6431 C CA . PHE A 1 817 ? 47.894 15.230 -55.135 1.00 81.56 817 PHE A CA 1
ATOM 6432 C C . PHE A 1 817 ? 48.391 16.548 -55.757 1.00 81.56 817 PHE A C 1
ATOM 6434 O O . PHE A 1 817 ? 49.574 16.681 -56.079 1.00 81.56 817 PHE A O 1
ATOM 6441 N N . GLU A 1 818 ? 47.513 17.544 -55.868 1.00 81.81 818 GLU A N 1
ATOM 6442 C CA . GLU A 1 818 ? 47.815 18.857 -56.443 1.00 81.81 818 GLU A CA 1
ATOM 6443 C C . GLU A 1 818 ? 48.726 19.707 -55.544 1.00 81.81 818 GLU A C 1
ATOM 6445 O O . GLU A 1 818 ? 49.698 20.291 -56.020 1.00 81.81 818 GLU A O 1
ATOM 6450 N N . ASN A 1 819 ? 48.464 19.733 -54.233 1.00 78.00 819 ASN A N 1
ATOM 6451 C CA . ASN A 1 819 ? 49.170 20.592 -53.275 1.00 78.00 819 ASN A CA 1
ATOM 6452 C C . ASN A 1 819 ? 50.429 19.957 -52.660 1.00 78.00 819 ASN A C 1
ATOM 6454 O O . ASN A 1 819 ? 51.039 20.534 -51.756 1.00 78.00 819 ASN A O 1
ATOM 6458 N N . SER A 1 820 ? 50.846 18.776 -53.126 1.00 76.94 820 SER A N 1
ATOM 6459 C CA . SER A 1 820 ? 52.072 18.143 -52.637 1.00 76.94 820 SER A CA 1
ATOM 6460 C C . SER A 1 820 ? 53.304 18.986 -53.014 1.00 76.94 820 SER A C 1
ATOM 6462 O O . SER A 1 820 ? 53.496 19.294 -54.196 1.00 76.94 820 SER A O 1
ATOM 6464 N N . PRO A 1 821 ? 54.199 19.322 -52.060 1.00 71.44 821 PRO A N 1
ATOM 6465 C CA . PRO A 1 821 ? 55.401 20.114 -52.339 1.00 71.44 821 PRO A CA 1
ATOM 6466 C C . PRO A 1 821 ? 56.414 19.368 -53.223 1.00 71.44 821 PRO A C 1
ATOM 6468 O O . PRO A 1 821 ? 57.341 19.969 -53.759 1.00 71.44 821 PRO A O 1
ATOM 6471 N N . SER A 1 822 ? 56.249 18.051 -53.393 1.00 77.12 822 SER A N 1
ATOM 6472 C CA . SER A 1 822 ? 57.184 17.169 -54.096 1.00 77.12 822 SER A CA 1
ATOM 6473 C C . SER A 1 822 ? 56.514 16.454 -55.273 1.00 77.12 822 SER A C 1
ATOM 6475 O O . SER A 1 822 ? 56.422 15.231 -55.318 1.00 77.12 822 SER A O 1
ATOM 6477 N N . GLN A 1 823 ? 56.094 17.229 -56.276 1.00 78.50 823 GLN A N 1
ATOM 6478 C CA . GLN A 1 823 ? 55.334 16.782 -57.461 1.00 78.50 823 GLN A CA 1
ATOM 6479 C C . GLN A 1 823 ? 55.969 15.651 -58.297 1.00 78.50 823 GLN A C 1
ATOM 6481 O O . GLN A 1 823 ? 55.287 15.017 -59.098 1.00 78.50 823 GLN A O 1
ATOM 6486 N N . LYS A 1 824 ? 57.274 15.400 -58.127 1.00 74.12 824 LYS A N 1
ATOM 6487 C CA . LYS A 1 824 ? 58.030 14.336 -58.813 1.00 74.12 824 LYS A CA 1
ATOM 6488 C C . LYS A 1 824 ? 58.175 13.049 -57.991 1.00 74.12 824 LYS A C 1
ATOM 6490 O O . LYS A 1 824 ? 58.765 12.092 -58.477 1.00 74.12 824 LYS A O 1
ATOM 6495 N N . SER A 1 825 ? 57.716 13.043 -56.742 1.00 79.94 825 SER A N 1
ATOM 6496 C CA . SER A 1 825 ? 57.766 11.860 -55.881 1.00 79.94 825 SER A CA 1
ATOM 6497 C C . SER A 1 825 ? 56.535 10.974 -56.087 1.00 79.94 825 SER A C 1
ATOM 6499 O O . SER A 1 825 ? 55.548 11.397 -56.696 1.00 79.94 825 SER A O 1
ATOM 6501 N N . SER A 1 826 ? 56.611 9.733 -55.607 1.00 78.81 826 SER A N 1
ATOM 6502 C CA . SER A 1 826 ? 55.466 8.829 -55.560 1.00 78.81 826 SER A CA 1
ATOM 6503 C C . SER A 1 826 ? 54.550 9.164 -54.372 1.00 78.81 826 SER A C 1
ATOM 6505 O O . SER A 1 826 ? 55.027 9.618 -53.323 1.00 78.81 826 SER A O 1
ATOM 6507 N N . PRO A 1 827 ? 53.231 8.949 -54.507 1.00 81.25 827 PRO A N 1
ATOM 6508 C CA . PRO A 1 827 ? 52.282 9.194 -53.428 1.00 81.25 827 PRO A CA 1
ATOM 6509 C C . PRO A 1 827 ? 52.480 8.219 -52.247 1.00 81.25 827 PRO A C 1
ATOM 6511 O O . PRO A 1 827 ? 52.885 7.069 -52.439 1.00 81.25 827 PRO A O 1
ATOM 6514 N N . PRO A 1 828 ? 52.196 8.644 -51.001 1.00 79.25 828 PRO A N 1
ATOM 6515 C CA . PRO A 1 828 ? 52.329 7.814 -49.815 1.00 79.25 828 PRO A CA 1
ATOM 6516 C C . PRO A 1 828 ? 51.287 6.697 -49.821 1.00 79.25 828 PRO A C 1
ATOM 6518 O O . PRO A 1 828 ? 50.147 6.898 -50.244 1.00 79.25 828 PRO A O 1
ATOM 6521 N N . LYS A 1 829 ? 51.656 5.545 -49.248 1.00 75.75 829 LYS A N 1
ATOM 6522 C CA . LYS A 1 829 ? 50.789 4.357 -49.162 1.00 75.75 829 LYS A CA 1
ATOM 6523 C C . LYS A 1 829 ? 49.404 4.674 -48.596 1.00 75.75 829 LYS A C 1
ATOM 6525 O O . LYS A 1 829 ? 48.421 4.361 -49.239 1.00 75.75 829 LYS A O 1
ATOM 6530 N N . LYS A 1 830 ? 49.316 5.447 -47.509 1.00 74.56 830 LYS A N 1
ATOM 6531 C CA . LYS A 1 830 ? 48.034 5.849 -46.895 1.00 74.56 830 LYS A CA 1
ATOM 6532 C C . LYS A 1 830 ? 47.066 6.556 -47.862 1.00 74.56 830 LYS A C 1
ATOM 6534 O O . LYS A 1 830 ? 45.850 6.372 -47.779 1.00 74.56 830 LYS A O 1
ATOM 6539 N N . LEU A 1 831 ? 47.594 7.388 -48.762 1.00 78.62 831 LEU A N 1
ATOM 6540 C CA . LEU A 1 831 ? 46.791 8.099 -49.759 1.00 78.62 831 LEU A CA 1
ATOM 6541 C C . LEU A 1 831 ? 46.332 7.144 -50.867 1.00 78.62 831 LEU A C 1
ATOM 6543 O O . LEU A 1 831 ? 45.172 7.190 -51.273 1.00 78.62 831 LEU A O 1
ATOM 6547 N N . LEU A 1 832 ? 47.218 6.238 -51.291 1.00 81.06 832 LEU A N 1
ATOM 6548 C CA . LEU A 1 832 ? 46.889 5.162 -52.226 1.00 81.06 832 LEU A CA 1
ATOM 6549 C C . LEU A 1 832 ? 45.866 4.179 -51.643 1.00 81.06 832 LEU A C 1
ATOM 6551 O O . LEU A 1 832 ? 44.948 3.802 -52.354 1.00 81.06 832 LEU A O 1
ATOM 6555 N N . ASP A 1 833 ? 45.946 3.841 -50.357 1.00 79.06 833 ASP A N 1
ATOM 6556 C CA . ASP A 1 833 ? 44.992 2.955 -49.676 1.00 79.06 833 ASP A CA 1
ATOM 6557 C C . ASP A 1 833 ? 43.595 3.587 -49.610 1.00 79.06 833 ASP A C 1
ATOM 6559 O O . ASP A 1 833 ? 42.578 2.915 -49.769 1.00 79.06 833 ASP A O 1
ATOM 6563 N N . THR A 1 834 ? 43.525 4.906 -49.401 1.00 79.19 834 THR A N 1
ATOM 6564 C CA . THR A 1 834 ? 42.253 5.647 -49.430 1.00 79.19 834 THR A CA 1
ATOM 6565 C C . THR A 1 834 ? 41.651 5.644 -50.835 1.00 79.19 834 THR A C 1
ATOM 6567 O O . THR A 1 834 ? 40.441 5.474 -51.000 1.00 79.19 834 THR A O 1
ATOM 6570 N N . LEU A 1 835 ? 42.499 5.793 -51.854 1.00 83.62 835 LEU A N 1
ATOM 6571 C CA . LEU A 1 835 ? 42.090 5.751 -53.250 1.00 83.62 835 LEU A CA 1
ATOM 6572 C C . LEU A 1 835 ? 41.664 4.334 -53.682 1.00 83.62 835 LEU A C 1
ATOM 6574 O O . LEU A 1 835 ? 40.632 4.198 -54.334 1.00 83.62 835 LEU A O 1
ATOM 6578 N N . ASP A 1 836 ? 42.369 3.285 -53.250 1.00 83.50 836 ASP A N 1
ATOM 6579 C CA . ASP A 1 836 ? 41.999 1.878 -53.472 1.00 83.50 836 ASP A CA 1
ATOM 6580 C C . ASP A 1 836 ? 40.602 1.585 -52.914 1.00 83.50 836 ASP A C 1
ATOM 6582 O O . ASP A 1 836 ? 39.715 1.086 -53.611 1.00 83.50 836 ASP A O 1
ATOM 6586 N N . ARG A 1 837 ? 40.355 1.999 -51.662 1.00 77.25 837 ARG A N 1
ATOM 6587 C CA . ARG A 1 837 ? 39.040 1.874 -51.013 1.00 77.25 837 ARG A CA 1
ATOM 6588 C C . ARG A 1 837 ? 37.949 2.579 -51.814 1.00 77.25 837 ARG A C 1
ATOM 6590 O O . ARG A 1 837 ? 36.857 2.032 -51.983 1.00 77.25 837 ARG A O 1
ATOM 6597 N N . TRP A 1 838 ? 38.238 3.772 -52.328 1.00 87.44 838 TRP A N 1
ATOM 6598 C CA . TRP A 1 838 ? 37.304 4.526 -53.158 1.00 87.44 838 TRP A CA 1
ATOM 6599 C C . TRP A 1 838 ? 36.976 3.789 -54.468 1.00 87.44 838 TRP A C 1
ATOM 6601 O O . TRP A 1 838 ? 35.797 3.599 -54.781 1.00 87.44 838 TRP A O 1
ATOM 6611 N N . PHE A 1 839 ? 37.987 3.293 -55.194 1.00 84.19 839 PHE A N 1
ATOM 6612 C CA . PHE A 1 839 ? 37.797 2.521 -56.430 1.00 84.19 839 PHE A CA 1
ATOM 6613 C C . PHE A 1 839 ? 37.043 1.210 -56.177 1.00 84.19 839 PHE A C 1
ATOM 6615 O O . PHE A 1 839 ? 36.155 0.844 -56.954 1.00 84.19 839 PHE A O 1
ATOM 6622 N N . LEU A 1 840 ? 37.336 0.520 -55.070 1.00 83.31 840 LEU A N 1
ATOM 6623 C CA . LEU A 1 840 ? 36.645 -0.702 -54.670 1.00 83.31 840 LEU A CA 1
ATOM 6624 C C . LEU A 1 840 ? 35.146 -0.460 -54.450 1.00 83.31 840 LEU A C 1
ATOM 6626 O O . LEU A 1 840 ? 34.327 -1.236 -54.954 1.00 83.31 840 LEU A O 1
ATOM 6630 N N . LEU A 1 841 ? 34.782 0.610 -53.736 1.00 82.56 841 LEU A N 1
ATOM 6631 C CA . LEU A 1 841 ? 33.386 0.992 -53.516 1.00 82.56 841 LEU A CA 1
ATOM 6632 C C . LEU A 1 841 ? 32.695 1.395 -54.818 1.00 82.56 841 LEU A C 1
ATOM 6634 O O . LEU A 1 841 ? 31.617 0.879 -55.122 1.00 82.56 841 LEU A O 1
ATOM 6638 N N . ALA A 1 842 ? 33.325 2.269 -55.608 1.00 83.00 842 ALA A N 1
ATOM 6639 C CA . ALA A 1 842 ? 32.776 2.748 -56.873 1.00 83.00 842 ALA A CA 1
ATOM 6640 C C . ALA A 1 842 ? 32.519 1.591 -57.855 1.00 83.00 842 ALA A C 1
ATOM 6642 O O . ALA A 1 842 ? 31.490 1.569 -58.536 1.00 83.00 842 ALA A O 1
ATOM 6643 N N . ARG A 1 843 ? 33.401 0.582 -57.868 1.00 83.62 843 ARG A N 1
ATOM 6644 C CA . ARG A 1 843 ? 33.220 -0.664 -58.622 1.00 83.62 843 ARG A CA 1
ATOM 6645 C C . ARG A 1 843 ? 32.077 -1.513 -58.067 1.00 83.62 843 ARG A C 1
ATOM 6647 O O . ARG A 1 843 ? 31.216 -1.938 -58.835 1.00 83.62 843 ARG A O 1
ATOM 6654 N N . LYS A 1 844 ? 32.055 -1.770 -56.751 1.00 81.38 844 LYS A N 1
ATOM 6655 C CA . LYS A 1 844 ? 31.040 -2.621 -56.096 1.00 81.38 844 LYS A CA 1
ATOM 6656 C C . LYS A 1 844 ? 29.627 -2.069 -56.329 1.00 81.38 844 LYS A C 1
ATOM 6658 O O . LYS A 1 844 ? 28.742 -2.822 -56.719 1.00 81.38 844 LYS A O 1
ATOM 6663 N N . GLY A 1 845 ? 29.453 -0.750 -56.215 1.00 76.88 845 GLY A N 1
ATOM 6664 C CA . GLY A 1 845 ? 28.177 -0.067 -56.455 1.00 76.88 845 GLY A CA 1
ATOM 6665 C C . GLY A 1 845 ? 27.843 0.229 -57.920 1.00 76.88 845 GLY A C 1
ATOM 6666 O O . GLY A 1 845 ? 26.844 0.903 -58.172 1.00 76.88 845 GLY A O 1
ATOM 6667 N N . LYS A 1 846 ? 28.650 -0.246 -58.883 1.00 79.00 846 LYS A N 1
ATOM 6668 C CA . LYS A 1 846 ? 28.497 0.006 -60.332 1.00 79.00 846 LYS A CA 1
ATOM 6669 C C . LYS A 1 846 ? 28.423 1.498 -60.702 1.00 79.00 846 LYS A C 1
ATOM 6671 O O . LYS A 1 846 ? 27.775 1.865 -61.677 1.00 79.00 846 LYS A O 1
ATOM 6676 N N . VAL A 1 847 ? 29.080 2.349 -59.916 1.00 79.69 847 VAL A N 1
ATOM 6677 C CA . VAL A 1 847 ? 29.250 3.783 -60.198 1.00 79.69 847 VAL A CA 1
ATOM 6678 C C . VAL A 1 847 ? 30.382 3.978 -61.213 1.00 79.69 847 VAL A C 1
ATOM 6680 O O . VAL A 1 847 ? 30.294 4.831 -62.092 1.00 79.69 847 VAL A O 1
ATOM 6683 N N . LEU A 1 848 ? 31.419 3.135 -61.130 1.00 81.12 848 LEU A N 1
ATOM 6684 C CA . LEU A 1 848 ? 32.525 3.080 -62.080 1.00 81.12 848 LEU A CA 1
ATOM 6685 C C . LEU A 1 848 ? 32.464 1.785 -62.918 1.00 81.12 848 LEU A C 1
ATOM 6687 O O . LEU A 1 848 ? 32.311 0.701 -62.343 1.00 81.12 848 LEU A O 1
ATOM 6691 N N . PRO A 1 849 ? 32.621 1.849 -64.255 1.00 79.50 849 PRO A N 1
ATOM 6692 C CA . PRO A 1 849 ? 32.736 0.659 -65.094 1.00 79.50 849 PRO A CA 1
ATOM 6693 C C . PRO A 1 849 ? 33.951 -0.196 -64.715 1.00 79.50 849 PRO A C 1
ATOM 6695 O O . PRO A 1 849 ? 35.026 0.326 -64.426 1.00 79.50 849 PRO A O 1
ATOM 6698 N N . ALA A 1 850 ? 33.820 -1.522 -64.805 1.00 73.38 850 ALA A N 1
ATOM 6699 C CA . ALA A 1 850 ? 34.900 -2.455 -64.462 1.00 73.38 850 ALA A CA 1
ATOM 6700 C C . ALA A 1 850 ? 36.182 -2.255 -65.296 1.00 73.38 850 ALA A C 1
ATOM 6702 O O . ALA A 1 850 ? 37.266 -2.576 -64.837 1.00 73.38 850 ALA A O 1
ATOM 6703 N N . GLN A 1 851 ? 36.074 -1.696 -66.503 1.00 74.81 851 GLN A N 1
ATOM 6704 C CA . GLN A 1 851 ? 37.213 -1.408 -67.386 1.00 74.81 851 GLN A CA 1
ATOM 6705 C C . GLN A 1 851 ? 38.099 -0.270 -66.853 1.00 74.81 851 GLN A C 1
ATOM 6707 O O . GLN A 1 851 ? 39.287 -0.217 -67.148 1.00 74.81 851 GLN A O 1
ATOM 6712 N N . MET A 1 852 ? 37.530 0.628 -66.045 1.00 74.50 852 MET A N 1
ATOM 6713 C CA . MET A 1 852 ? 38.220 1.796 -65.495 1.00 74.50 852 MET A CA 1
ATOM 6714 C C . MET A 1 852 ? 38.947 1.497 -64.176 1.00 74.50 852 MET A C 1
ATOM 6716 O O . MET A 1 852 ? 39.611 2.368 -63.626 1.00 74.50 852 MET A O 1
ATOM 6720 N N . THR A 1 853 ? 38.884 0.270 -63.654 1.00 72.12 853 THR A N 1
ATOM 6721 C CA . THR A 1 853 ? 39.633 -0.095 -62.438 1.00 72.12 853 THR A CA 1
ATOM 6722 C C . THR A 1 853 ? 41.139 -0.140 -62.681 1.00 72.12 853 THR A C 1
ATOM 6724 O O . THR A 1 853 ? 41.905 0.054 -61.747 1.00 72.12 853 THR A O 1
ATOM 6727 N N . ILE A 1 854 ? 41.553 -0.316 -63.943 1.00 76.44 854 ILE A N 1
ATOM 6728 C CA . ILE A 1 854 ? 42.956 -0.291 -64.386 1.00 76.44 854 ILE A CA 1
ATOM 6729 C C . ILE A 1 854 ? 43.612 1.063 -64.060 1.00 76.44 854 ILE A C 1
ATOM 6731 O O . ILE A 1 854 ? 44.814 1.122 -63.818 1.00 76.44 854 ILE A O 1
ATOM 6735 N N . PHE A 1 855 ? 42.837 2.156 -63.992 1.00 79.00 855 PHE A N 1
ATOM 6736 C CA . PHE A 1 855 ? 43.372 3.470 -63.625 1.00 79.00 855 PHE A CA 1
ATOM 6737 C C . PHE A 1 855 ? 44.003 3.481 -62.231 1.00 79.00 855 PHE A C 1
ATOM 6739 O O . PHE A 1 855 ? 44.995 4.176 -62.040 1.00 79.00 855 PHE A O 1
ATOM 6746 N N . PHE A 1 856 ? 43.486 2.701 -61.275 1.00 80.25 856 PHE A N 1
ATOM 6747 C CA . PHE A 1 856 ? 44.102 2.609 -59.954 1.00 80.25 856 PHE A CA 1
ATOM 6748 C C . PHE A 1 856 ? 45.489 1.961 -60.026 1.00 80.25 856 PHE A C 1
ATOM 6750 O O . PHE A 1 856 ? 46.453 2.544 -59.532 1.00 80.25 856 PHE A O 1
ATOM 6757 N N . ASP A 1 857 ? 45.610 0.825 -60.721 1.00 79.38 857 ASP A N 1
ATOM 6758 C CA . ASP A 1 857 ? 46.884 0.118 -60.899 1.00 79.38 857 ASP A CA 1
ATOM 6759 C C . ASP A 1 857 ? 47.941 1.034 -61.539 1.00 79.38 857 ASP A C 1
ATOM 6761 O O . ASP A 1 857 ? 49.091 1.061 -61.104 1.00 79.38 857 ASP A O 1
ATOM 6765 N N . VAL A 1 858 ? 47.537 1.866 -62.505 1.00 82.00 858 VAL A N 1
ATOM 6766 C CA . VAL A 1 858 ? 48.409 2.884 -63.112 1.00 82.00 858 VAL A CA 1
ATOM 6767 C C . VAL A 1 858 ? 48.799 3.973 -62.102 1.00 82.00 858 VAL A C 1
ATOM 6769 O O . VAL A 1 858 ? 49.974 4.323 -62.017 1.00 82.00 858 VAL A O 1
ATOM 6772 N N . ILE A 1 859 ? 47.859 4.486 -61.298 1.00 82.62 859 ILE A N 1
ATOM 6773 C CA . ILE A 1 859 ? 48.126 5.554 -60.315 1.00 82.62 859 ILE A CA 1
ATOM 6774 C C . ILE A 1 859 ? 49.139 5.116 -59.240 1.00 82.62 859 ILE A C 1
ATOM 6776 O O . ILE A 1 859 ? 49.925 5.937 -58.766 1.00 82.62 859 ILE A O 1
ATOM 6780 N N . THR A 1 860 ? 49.179 3.828 -58.880 1.00 80.94 860 THR A N 1
ATOM 6781 C CA . THR A 1 860 ? 50.152 3.317 -57.894 1.00 80.94 860 THR A CA 1
ATOM 6782 C C . THR A 1 860 ? 51.616 3.418 -58.344 1.00 80.94 860 THR A C 1
ATOM 6784 O O . THR A 1 860 ? 52.509 3.427 -57.495 1.00 80.94 860 THR A O 1
ATOM 6787 N N . GLY A 1 861 ? 51.875 3.518 -59.655 1.00 79.25 861 GLY A N 1
ATOM 6788 C CA . GLY A 1 861 ? 53.221 3.527 -60.240 1.00 79.25 861 GLY A CA 1
ATOM 6789 C C . GLY A 1 861 ? 53.712 4.881 -60.765 1.00 79.25 861 GLY A C 1
ATOM 6790 O O . GLY A 1 861 ? 54.829 4.948 -61.275 1.00 79.25 861 GLY A O 1
ATOM 6791 N N . VAL A 1 862 ? 52.909 5.945 -60.669 1.00 83.94 862 VAL A N 1
ATOM 6792 C CA . VAL A 1 862 ? 53.199 7.259 -61.280 1.00 83.94 862 VAL A CA 1
ATOM 6793 C C . VAL A 1 862 ? 53.529 8.342 -60.249 1.00 83.94 862 VAL A C 1
ATOM 6795 O O . VAL A 1 862 ? 53.322 8.184 -59.043 1.00 83.94 862 VAL A O 1
ATOM 6798 N N . THR A 1 863 ? 54.061 9.469 -60.727 1.00 85.94 863 THR A N 1
ATOM 6799 C CA . THR A 1 863 ? 54.338 10.644 -59.886 1.00 85.94 863 THR A CA 1
ATOM 6800 C C . THR A 1 863 ? 53.054 11.377 -59.486 1.00 85.94 863 THR A C 1
ATOM 6802 O O . THR A 1 863 ? 52.021 11.243 -60.142 1.00 85.94 863 THR A O 1
ATOM 6805 N N . TYR A 1 864 ? 53.107 12.210 -58.440 1.00 82.44 864 TYR A N 1
ATOM 6806 C CA . TYR A 1 864 ? 51.974 13.052 -58.019 1.00 82.44 864 TYR A CA 1
ATOM 6807 C C . TYR A 1 864 ? 51.325 13.838 -59.167 1.00 82.44 864 TYR A C 1
ATOM 6809 O O . TYR A 1 864 ? 50.100 13.871 -59.279 1.00 82.44 864 TYR A O 1
ATOM 6817 N N . ARG A 1 865 ? 52.135 14.434 -60.049 1.00 82.56 865 ARG A N 1
ATOM 6818 C CA . ARG A 1 865 ? 51.627 15.222 -61.179 1.00 82.56 865 ARG A CA 1
ATOM 6819 C C . ARG A 1 865 ? 50.873 14.363 -62.194 1.00 82.56 865 ARG A C 1
ATOM 6821 O O . ARG A 1 865 ? 49.816 14.761 -62.670 1.00 82.56 865 ARG A O 1
ATOM 6828 N N . GLU A 1 866 ? 51.415 13.200 -62.534 1.00 84.56 866 GLU A N 1
ATOM 6829 C CA . GLU A 1 866 ? 50.800 12.262 -63.481 1.00 84.56 866 GLU A CA 1
ATOM 6830 C C . GLU A 1 866 ? 49.538 11.625 -62.887 1.00 84.56 866 GLU A C 1
ATOM 6832 O O . GLU A 1 866 ? 48.509 11.562 -63.554 1.00 84.56 866 GLU A O 1
ATOM 6837 N N . GLY A 1 867 ? 49.581 11.243 -61.607 1.00 84.50 867 GLY A N 1
ATOM 6838 C CA . GLY A 1 867 ? 48.425 10.729 -60.875 1.00 84.50 867 GLY A CA 1
ATOM 6839 C C . GLY A 1 867 ? 47.287 11.747 -60.791 1.00 84.50 867 GLY A C 1
ATOM 6840 O O . GLY A 1 867 ? 46.135 11.393 -61.026 1.00 84.50 867 GLY A O 1
ATOM 6841 N N . PHE A 1 868 ? 47.598 13.025 -60.549 1.00 86.31 868 PHE A N 1
ATOM 6842 C CA . PHE A 1 868 ? 46.603 14.100 -60.560 1.00 86.31 868 PHE A CA 1
ATOM 6843 C C . PHE A 1 868 ? 45.907 14.246 -61.920 1.00 86.31 868 PHE A C 1
ATOM 6845 O O . PHE A 1 868 ? 44.688 14.383 -61.964 1.00 86.31 868 PHE A O 1
ATOM 6852 N N . LEU A 1 869 ? 46.653 14.182 -63.030 1.00 85.88 869 LEU A N 1
ATOM 6853 C CA . LEU A 1 869 ? 46.075 14.278 -64.376 1.00 85.88 869 LEU A CA 1
ATOM 6854 C C . LEU A 1 869 ? 45.118 13.113 -64.672 1.00 85.88 869 LEU A C 1
ATOM 6856 O O . LEU A 1 869 ? 44.037 13.336 -65.208 1.00 85.88 869 LEU A O 1
ATOM 6860 N N . ILE A 1 870 ? 45.466 11.894 -64.247 1.00 86.75 870 ILE A N 1
ATOM 6861 C CA . ILE A 1 870 ? 44.586 10.723 -64.386 1.00 86.75 870 ILE A CA 1
ATOM 6862 C C . ILE A 1 870 ? 43.310 10.896 -63.544 1.00 86.75 870 ILE A C 1
ATOM 6864 O O . ILE A 1 870 ? 42.208 10.607 -64.012 1.00 86.75 870 ILE A O 1
ATOM 6868 N N . LEU A 1 871 ? 43.430 11.400 -62.311 1.00 87.50 871 LEU A N 1
ATOM 6869 C CA . LEU A 1 871 ? 42.274 11.687 -61.454 1.00 87.50 871 LEU A CA 1
ATOM 6870 C C . LEU A 1 871 ? 41.400 12.823 -62.011 1.00 87.50 871 LEU A C 1
ATOM 6872 O O . LEU A 1 871 ? 40.180 12.790 -61.857 1.00 87.50 871 LEU A O 1
ATOM 6876 N N . LEU A 1 872 ? 41.997 13.802 -62.692 1.00 87.06 872 LEU A N 1
ATOM 6877 C CA . LEU A 1 872 ? 41.274 14.874 -63.372 1.00 87.06 872 LEU A CA 1
ATOM 6878 C C . LEU A 1 872 ? 40.452 14.342 -64.553 1.00 87.06 872 LEU A C 1
ATOM 6880 O O . LEU A 1 872 ? 39.302 14.745 -64.732 1.00 87.06 872 LEU A O 1
ATOM 6884 N N . ASP A 1 873 ? 40.999 13.406 -65.327 1.00 85.44 873 ASP A N 1
ATOM 6885 C CA . ASP A 1 873 ? 40.253 12.736 -66.397 1.00 85.44 873 ASP A CA 1
ATOM 6886 C C . ASP A 1 873 ? 39.118 11.865 -65.837 1.00 85.44 873 ASP A C 1
ATOM 6888 O O . ASP A 1 873 ? 38.011 11.857 -66.381 1.00 85.44 873 ASP A O 1
ATOM 6892 N N . LEU A 1 874 ? 39.339 11.213 -64.690 1.00 86.31 874 LEU A N 1
ATOM 6893 C CA . LEU A 1 874 ? 38.287 10.506 -63.958 1.00 86.31 874 LEU A CA 1
ATOM 6894 C C . LEU A 1 874 ? 37.179 11.463 -63.476 1.00 86.31 874 LEU A C 1
ATOM 6896 O O . LEU A 1 874 ? 35.994 11.152 -63.601 1.00 86.31 874 LEU A O 1
ATOM 6900 N N . TRP A 1 875 ? 37.534 12.646 -62.970 1.00 86.75 875 TRP A N 1
ATOM 6901 C CA . TRP A 1 875 ? 36.571 13.677 -62.569 1.00 86.75 875 TRP A CA 1
ATOM 6902 C C . TRP A 1 875 ? 35.725 14.157 -63.758 1.00 86.75 875 TRP A C 1
ATOM 6904 O O . TRP A 1 875 ? 34.498 14.234 -63.664 1.00 86.75 875 TRP A O 1
ATOM 6914 N N . ARG A 1 876 ? 36.363 14.410 -64.910 1.00 84.38 876 ARG A N 1
ATOM 6915 C CA . ARG A 1 876 ? 35.687 14.778 -66.168 1.00 84.38 876 ARG A CA 1
ATOM 6916 C C . ARG A 1 876 ? 34.765 13.673 -66.681 1.00 84.38 876 ARG A C 1
ATOM 6918 O O . ARG A 1 876 ? 33.685 13.960 -67.195 1.00 84.38 876 ARG A O 1
ATOM 6925 N N . TYR A 1 877 ? 35.143 12.407 -66.502 1.00 83.88 877 TYR A N 1
ATOM 6926 C CA . TYR A 1 877 ? 34.252 11.287 -66.793 1.00 83.88 877 TYR A CA 1
ATOM 6927 C C . TYR A 1 877 ? 32.964 11.379 -65.962 1.00 83.88 877 TYR A C 1
ATOM 6929 O O . TYR A 1 877 ? 31.873 11.363 -66.536 1.00 83.88 877 TYR A O 1
ATOM 6937 N N . PHE A 1 878 ? 33.051 11.573 -64.642 1.00 81.38 878 PHE A N 1
ATOM 6938 C CA . PHE A 1 878 ? 31.854 11.724 -63.805 1.00 81.38 878 PHE A CA 1
ATOM 6939 C C . PHE A 1 878 ? 31.033 12.972 -64.136 1.00 81.38 878 PHE A C 1
ATOM 6941 O O . PHE A 1 878 ? 29.807 12.893 -64.114 1.00 81.38 878 PHE A O 1
ATOM 6948 N N . GLN A 1 879 ? 31.675 14.073 -64.533 1.00 81.50 879 GLN A N 1
ATOM 6949 C CA . GLN A 1 879 ? 30.996 15.257 -65.073 1.00 81.50 879 GLN A CA 1
ATOM 6950 C C . GLN A 1 879 ? 30.132 14.930 -66.303 1.00 81.50 879 GLN A C 1
ATOM 6952 O O . GLN A 1 879 ? 29.044 15.480 -66.453 1.00 81.50 879 GLN A O 1
ATOM 6957 N N . SER A 1 880 ? 30.578 14.010 -67.163 1.00 74.56 880 SER A N 1
ATOM 6958 C CA . SER A 1 880 ? 29.826 13.596 -68.356 1.00 74.56 880 SER A CA 1
ATOM 6959 C C . SER A 1 880 ? 28.734 12.548 -68.080 1.00 74.56 880 SER A C 1
ATOM 6961 O O . SER A 1 880 ? 27.678 12.573 -68.712 1.00 74.56 880 SER A O 1
ATOM 6963 N N . VAL A 1 881 ? 28.972 11.633 -67.131 1.00 71.31 881 VAL A N 1
ATOM 6964 C CA . VAL A 1 881 ? 28.117 10.456 -66.871 1.00 71.31 881 VAL A CA 1
ATOM 6965 C C . VAL A 1 881 ? 27.049 10.723 -65.807 1.00 71.31 881 VAL A C 1
ATOM 6967 O O . VAL A 1 881 ? 25.921 10.226 -65.901 1.00 71.31 881 VAL A O 1
ATOM 6970 N N . VAL A 1 882 ? 27.378 11.514 -64.786 1.00 66.81 882 VAL A N 1
ATOM 6971 C CA . VAL A 1 882 ? 26.480 11.842 -63.674 1.00 66.81 882 VAL A CA 1
ATOM 6972 C C . VAL A 1 882 ? 25.800 13.174 -63.974 1.00 66.81 882 VAL A C 1
ATOM 6974 O O . VAL A 1 882 ? 26.270 14.242 -63.590 1.00 66.81 882 VAL A O 1
ATOM 6977 N N . ASN A 1 883 ? 24.667 13.105 -64.673 1.00 62.00 883 ASN A N 1
ATOM 6978 C CA . ASN A 1 883 ? 23.819 14.258 -64.961 1.00 62.00 883 ASN A CA 1
ATOM 6979 C C . ASN A 1 883 ? 22.440 14.126 -64.278 1.00 62.00 883 ASN A C 1
ATOM 6981 O O . ASN A 1 883 ? 22.068 13.068 -63.760 1.00 62.00 883 ASN A O 1
ATOM 6985 N N . MET A 1 884 ? 21.662 15.214 -64.275 1.00 53.78 884 MET A N 1
ATOM 6986 C CA . MET A 1 884 ? 20.312 15.245 -63.685 1.00 53.78 884 MET A CA 1
ATOM 6987 C C . MET A 1 884 ? 19.363 14.183 -64.275 1.00 53.78 884 MET A C 1
ATOM 6989 O O . MET A 1 884 ? 18.476 13.697 -63.570 1.00 53.78 884 MET A O 1
ATOM 6993 N N . HIS A 1 885 ? 19.560 13.775 -65.533 1.00 55.03 885 HIS A N 1
ATOM 6994 C CA . HIS A 1 885 ? 18.756 12.742 -66.195 1.00 55.03 885 HIS A CA 1
ATOM 6995 C C . HIS A 1 885 ? 19.054 11.333 -65.667 1.00 55.03 885 HIS A C 1
ATOM 6997 O O . HIS A 1 885 ? 18.136 10.539 -65.481 1.00 55.03 885 HIS A O 1
ATOM 7003 N N . THR A 1 886 ? 20.312 11.031 -65.341 1.00 61.31 886 THR A N 1
ATOM 7004 C CA . THR A 1 886 ? 20.705 9.756 -64.727 1.00 61.31 886 THR A CA 1
ATOM 7005 C C . THR A 1 886 ? 20.074 9.601 -63.336 1.00 61.31 886 THR A C 1
ATOM 7007 O O . THR A 1 886 ? 19.546 8.544 -62.998 1.00 61.31 886 THR A O 1
ATOM 7010 N N . ILE A 1 887 ? 20.051 10.677 -62.542 1.00 58.91 887 ILE A N 1
ATOM 7011 C CA . ILE A 1 887 ? 19.480 10.688 -61.181 1.00 58.91 887 ILE A CA 1
ATOM 7012 C C . ILE A 1 887 ? 17.949 10.573 -61.212 1.00 58.91 887 ILE A C 1
ATOM 7014 O O . ILE A 1 887 ? 17.363 9.816 -60.437 1.00 58.91 887 ILE A O 1
ATOM 7018 N N . THR A 1 888 ? 17.287 11.287 -62.126 1.00 58.38 888 THR A N 1
ATOM 7019 C CA . THR A 1 888 ? 15.826 11.200 -62.309 1.00 58.38 888 THR A CA 1
ATOM 7020 C C . THR A 1 888 ? 15.392 9.830 -62.830 1.00 58.38 888 THR A C 1
ATOM 7022 O O . THR A 1 888 ? 14.432 9.272 -62.305 1.00 58.38 888 THR A O 1
ATOM 7025 N N . ALA A 1 889 ? 16.145 9.219 -63.749 1.00 59.69 889 ALA A N 1
ATOM 7026 C CA . ALA A 1 889 ? 15.892 7.854 -64.213 1.00 59.69 889 ALA A CA 1
ATOM 7027 C C . ALA A 1 889 ? 16.021 6.806 -63.091 1.00 59.69 889 ALA A C 1
ATOM 7029 O O . ALA A 1 889 ? 15.225 5.866 -63.029 1.00 59.69 889 ALA A O 1
ATOM 7030 N N . PHE A 1 890 ? 16.981 6.972 -62.171 1.00 63.00 890 PHE A N 1
ATOM 7031 C CA . PHE A 1 890 ? 17.089 6.111 -60.991 1.00 63.00 890 PHE A CA 1
ATOM 7032 C C . PHE A 1 890 ? 15.928 6.305 -60.013 1.00 63.00 890 PHE A C 1
ATOM 7034 O O . PHE A 1 890 ? 15.378 5.309 -59.543 1.00 63.00 890 PHE A O 1
ATOM 7041 N N . ASN A 1 891 ? 15.515 7.550 -59.754 1.00 59.25 891 ASN A N 1
ATOM 7042 C CA . ASN A 1 891 ? 14.343 7.839 -58.923 1.00 59.25 891 ASN A CA 1
ATOM 7043 C C . ASN A 1 891 ? 13.065 7.214 -59.517 1.00 59.25 891 ASN A C 1
ATOM 7045 O O . ASN A 1 891 ? 12.333 6.532 -58.804 1.00 59.25 891 ASN A O 1
ATOM 7049 N N . GLU A 1 892 ? 12.841 7.331 -60.830 1.00 56.84 892 GLU A N 1
ATOM 7050 C CA . GLU A 1 892 ? 11.690 6.715 -61.509 1.00 56.84 892 GLU A CA 1
ATOM 7051 C C . GLU A 1 892 ? 11.725 5.175 -61.498 1.00 56.84 892 GLU A C 1
ATOM 7053 O O . GLU A 1 892 ? 10.700 4.518 -61.299 1.00 56.84 892 GLU A O 1
ATOM 7058 N N . ALA A 1 893 ? 12.895 4.561 -61.709 1.00 54.91 893 ALA A N 1
ATOM 7059 C CA . ALA A 1 893 ? 13.052 3.103 -61.660 1.00 54.91 893 ALA A CA 1
ATOM 7060 C C . ALA A 1 893 ? 12.818 2.539 -60.244 1.00 54.91 893 ALA A C 1
ATOM 7062 O O . ALA A 1 893 ? 12.309 1.428 -60.061 1.00 54.91 893 ALA A O 1
ATOM 7063 N N . LEU A 1 894 ? 13.164 3.322 -59.228 1.00 54.91 894 LEU A N 1
ATOM 7064 C CA . LEU A 1 894 ? 12.968 2.991 -57.827 1.00 54.91 894 LEU A CA 1
ATOM 7065 C C . LEU A 1 894 ? 11.498 3.155 -57.384 1.00 54.91 894 LEU A C 1
ATOM 7067 O O . LEU A 1 894 ? 10.970 2.326 -56.637 1.00 54.91 894 LEU A O 1
ATOM 7071 N N . GLU A 1 895 ? 10.800 4.176 -57.883 1.00 54.22 895 GLU A N 1
ATOM 7072 C CA . GLU A 1 895 ? 9.355 4.342 -57.679 1.00 54.22 895 GLU A CA 1
ATOM 7073 C C . GLU A 1 895 ? 8.566 3.177 -58.298 1.00 54.22 895 GLU A C 1
ATOM 7075 O O . GLU A 1 895 ? 7.682 2.614 -57.651 1.00 54.22 895 GLU A O 1
ATOM 7080 N N . ARG A 1 896 ? 8.954 2.722 -59.499 1.00 50.03 896 ARG A N 1
ATOM 7081 C CA . ARG A 1 896 ? 8.329 1.566 -60.172 1.00 50.03 896 ARG A CA 1
ATOM 7082 C C . ARG A 1 896 ? 8.591 0.229 -59.470 1.00 50.03 896 ARG A C 1
ATOM 7084 O O . ARG A 1 896 ? 7.723 -0.638 -59.485 1.00 50.03 896 ARG A O 1
ATOM 7091 N N . SER A 1 897 ? 9.759 0.045 -58.852 1.00 47.31 897 SER A N 1
ATOM 7092 C CA . SER A 1 897 ? 10.120 -1.211 -58.170 1.00 47.31 897 SER A CA 1
ATOM 7093 C C . SER A 1 897 ? 9.587 -1.322 -56.740 1.00 47.31 897 SER A C 1
ATOM 7095 O O . SER A 1 897 ? 9.541 -2.423 -56.194 1.00 47.31 897 SER A O 1
ATOM 7097 N N . SER A 1 898 ? 9.170 -0.214 -56.119 1.00 43.97 898 SER A N 1
ATOM 7098 C CA . SER A 1 898 ? 8.812 -0.207 -54.699 1.00 43.97 898 SER A CA 1
ATOM 7099 C C . SER A 1 898 ? 7.326 -0.386 -54.381 1.00 43.97 898 SER A C 1
ATOM 7101 O O . SER A 1 898 ? 7.020 -0.592 -53.213 1.00 43.97 898 SER A O 1
ATOM 7103 N N . GLY A 1 899 ? 6.409 -0.372 -55.357 1.00 39.06 899 GLY A N 1
ATOM 7104 C CA . GLY A 1 899 ? 4.987 -0.697 -55.136 1.00 39.06 899 GLY A CA 1
ATOM 7105 C C . GLY A 1 899 ? 4.278 0.138 -54.054 1.00 39.06 899 GLY A C 1
ATOM 7106 O O . GLY A 1 899 ? 3.243 -0.279 -53.540 1.00 39.06 899 GLY A O 1
ATOM 7107 N N . VAL A 1 900 ? 4.829 1.298 -53.679 1.00 36.22 900 VAL A N 1
ATOM 7108 C CA . VAL A 1 900 ? 4.250 2.220 -52.694 1.00 36.22 900 VAL A CA 1
ATOM 7109 C C . VAL A 1 900 ? 3.606 3.380 -53.450 1.00 36.22 900 VAL A C 1
ATOM 7111 O O . VAL A 1 900 ? 4.231 3.983 -54.318 1.00 36.22 900 VAL A O 1
ATOM 7114 N N . ALA A 1 901 ? 2.346 3.674 -53.124 1.00 30.78 901 ALA A N 1
ATOM 7115 C CA . ALA A 1 901 ? 1.598 4.823 -53.632 1.00 30.78 901 ALA A CA 1
ATOM 7116 C C . ALA A 1 901 ? 2.397 6.139 -53.487 1.00 30.78 901 ALA A C 1
ATOM 7118 O O . ALA A 1 901 ? 3.183 6.271 -52.545 1.00 30.78 901 ALA A O 1
ATOM 7119 N N . PRO A 1 902 ? 2.196 7.126 -54.381 1.00 31.39 902 PRO A N 1
ATOM 7120 C CA . PRO A 1 902 ? 3.051 8.305 -54.471 1.00 31.39 902 PRO A CA 1
ATOM 7121 C C . PRO A 1 902 ? 3.108 9.066 -53.142 1.00 31.39 902 PRO A C 1
ATOM 7123 O O . PRO A 1 902 ? 2.100 9.601 -52.669 1.00 31.39 902 PRO A O 1
ATOM 7126 N N . LEU A 1 903 ? 4.307 9.164 -52.563 1.00 29.89 903 LEU A N 1
ATOM 7127 C CA . LEU A 1 903 ? 4.623 10.201 -51.588 1.00 29.89 903 LEU A CA 1
ATOM 7128 C C . LEU A 1 903 ? 4.454 11.539 -52.311 1.00 29.89 903 LEU A C 1
ATOM 7130 O O . LEU A 1 903 ? 5.239 11.886 -53.191 1.00 29.89 903 LEU A O 1
ATOM 7134 N N . LYS A 1 904 ? 3.390 12.278 -51.976 1.00 25.23 904 LYS A N 1
ATOM 7135 C CA . LYS A 1 904 ? 3.212 13.651 -52.453 1.00 25.23 904 LYS A CA 1
ATOM 7136 C C . LYS A 1 904 ? 4.495 14.430 -52.135 1.00 25.23 904 LYS A C 1
ATOM 7138 O O . LYS A 1 904 ? 4.866 14.475 -50.960 1.00 25.23 904 LYS A O 1
ATOM 7143 N N . PRO A 1 905 ? 5.142 15.079 -53.118 1.00 28.97 905 PRO A N 1
ATOM 7144 C CA . PRO A 1 905 ? 6.208 16.010 -52.808 1.00 28.97 905 PRO A CA 1
ATOM 7145 C C . PRO A 1 905 ? 5.614 17.103 -51.921 1.00 28.97 905 PRO A C 1
ATOM 7147 O O . PRO A 1 905 ? 4.606 17.730 -52.266 1.00 28.97 905 PRO A O 1
ATOM 7150 N N . ILE A 1 906 ? 6.220 17.307 -50.753 1.00 25.36 906 ILE A N 1
ATOM 7151 C CA . ILE A 1 906 ? 5.985 18.492 -49.940 1.00 25.36 906 ILE A CA 1
ATOM 7152 C C . ILE A 1 906 ? 6.429 19.678 -50.802 1.00 25.36 906 ILE A C 1
ATOM 7154 O O . ILE A 1 906 ? 7.612 19.976 -50.937 1.00 25.36 906 ILE A O 1
ATOM 7158 N N . LYS A 1 907 ? 5.455 20.317 -51.457 1.00 29.12 907 LYS A N 1
ATOM 7159 C CA . LYS A 1 907 ? 5.608 21.621 -52.096 1.00 29.12 907 LYS A CA 1
ATOM 7160 C C . LYS A 1 907 ? 5.959 22.629 -51.006 1.00 29.12 907 LYS A C 1
ATOM 7162 O O . LYS A 1 907 ? 5.061 23.160 -50.361 1.00 29.12 907 LYS A O 1
ATOM 7167 N N . VAL A 1 908 ? 7.241 22.922 -50.830 1.00 25.77 908 VAL A N 1
ATOM 7168 C CA . VAL A 1 908 ? 7.685 24.132 -50.136 1.00 25.77 908 VAL A CA 1
ATOM 7169 C C . VAL A 1 908 ? 8.654 24.882 -51.052 1.00 25.77 908 VAL A C 1
ATOM 7171 O O . VAL A 1 908 ? 9.806 24.511 -51.217 1.00 25.77 908 VAL A O 1
ATOM 7174 N N . LEU A 1 909 ? 8.092 25.932 -51.664 1.00 26.64 909 LEU A N 1
ATOM 7175 C CA . LEU A 1 909 ? 8.725 27.165 -52.148 1.00 26.64 909 LEU A CA 1
ATOM 7176 C C . LEU A 1 909 ? 9.799 27.071 -53.251 1.00 26.64 909 LEU A C 1
ATOM 7178 O O . LEU A 1 909 ? 10.963 27.377 -53.034 1.00 26.64 909 LEU A O 1
ATOM 7182 N N . PHE A 1 910 ? 9.348 26.876 -54.495 1.00 25.16 910 PHE A N 1
ATOM 7183 C CA . PHE A 1 910 ? 9.892 27.644 -55.623 1.00 25.16 910 PHE A CA 1
ATOM 7184 C C . PHE A 1 910 ? 8.955 28.825 -55.905 1.00 25.16 910 PHE A C 1
ATOM 7186 O O . PHE A 1 910 ? 7.922 28.690 -56.561 1.00 25.16 910 PHE A O 1
ATOM 7193 N N . LYS A 1 911 ? 9.311 29.991 -55.369 1.00 26.03 911 LYS A N 1
ATOM 7194 C CA . LYS A 1 911 ? 8.872 31.298 -55.862 1.00 26.03 911 LYS A CA 1
ATOM 7195 C C . LYS A 1 911 ? 10.086 32.219 -55.791 1.00 26.03 911 LYS A C 1
ATOM 7197 O O . LYS A 1 911 ? 10.324 32.845 -54.770 1.00 26.03 911 LYS A O 1
ATOM 7202 N N . PHE A 1 912 ? 10.839 32.285 -56.880 1.00 25.19 912 PHE A N 1
ATOM 7203 C CA . PHE A 1 912 ? 11.552 33.505 -57.228 1.00 25.19 912 PHE A CA 1
ATOM 7204 C C . PHE A 1 912 ? 11.069 33.913 -58.612 1.00 25.19 912 PHE A C 1
ATOM 7206 O O . PHE A 1 912 ? 11.371 33.293 -59.628 1.00 25.19 912 PHE A O 1
ATOM 7213 N N . SER A 1 913 ? 10.173 34.891 -58.588 1.00 25.11 913 SER A N 1
ATOM 7214 C CA . SER A 1 913 ? 9.773 35.706 -59.720 1.00 25.11 913 SER A CA 1
ATOM 7215 C C . SER A 1 913 ? 10.966 36.537 -60.183 1.00 25.11 913 SER A C 1
ATOM 7217 O O . SER A 1 913 ? 11.637 37.153 -59.360 1.00 25.11 913 SER A O 1
ATOM 7219 N N . PHE A 1 914 ? 11.179 36.541 -61.496 1.00 27.30 914 PHE A N 1
ATOM 7220 C CA . PHE A 1 914 ? 11.980 37.514 -62.231 1.00 27.30 914 PHE A CA 1
ATOM 7221 C C . PHE A 1 914 ? 11.717 38.946 -61.738 1.00 27.30 914 PHE A C 1
ATOM 7223 O O . PHE A 1 914 ? 10.571 39.397 -61.802 1.00 27.30 914 PHE A O 1
ATOM 7230 N N . PHE A 1 915 ? 12.768 39.622 -61.273 1.00 29.67 915 PHE A N 1
ATOM 7231 C CA . PHE A 1 915 ? 13.254 40.918 -61.761 1.00 29.67 915 PHE A CA 1
ATOM 7232 C C . PHE A 1 915 ? 14.699 41.120 -61.308 1.00 29.67 915 PHE A C 1
ATOM 7234 O O . PHE A 1 915 ? 14.993 40.750 -60.149 1.00 29.67 915 PHE A O 1
#

Organism: Toxocara canis (NCBI:txid6265)

InterPro domains:
  IPR029444 Integrator complex subunit 5, C-terminal [PF14838] (191-893)
  IPR029445 Integrator complex subunit 5, N-terminal [PF14837] (1-159)
  IPR040316 Integrator complex subunit 5 [PTHR31697] (1-623)

Foldseek 3Di:
DLLLVLLVLVVVCVVPVPSPDDSPVSLVVLLVVLVVLLVVLVVDPDLVSLLVLLLVLLVVQLVSLVVPCPPPVNVVLPSALVSVLVSQCVRSSSVSSVVSNLSSLVSCCVPPLPSSVVSLVVSCVSPSSRLNVLLSCCVSPVQSSLLVLLVVLQLVLLVLQVVLVVCVVVVNVPVNVVSLVVVVSVCVSVLVSLLSCLVVVPPSSLVSLQVLLVVLLVLLVVDDLDASDPPDRCSVLSLLLSCQVDLSSVQSCLVRPLVVDALLSVVSVLSVVVNTDLSSRHDDDPPFPSDPLRSVLVSVVSYDQLSLQSVLVNLVCLQPPPVSCVPDDPVCVVVSVVSNVSSLSSLVSSLVVLLVQLVVDPAPDQDCNGPLNCCVVDVVVLLVLLVQLLPDDSSVVSSLSNVLSSLSRVDALVLLVSLLSQLQPDDDLVSLVSSVVSSLSSCPHYDDDPVNPPDPDDDDLSSLLSLLSVLVCLVVDDPPPPCVPVCPVCQVCVLVVLLVLLVSLVVVLVCLVPDPVPPDPVVSLVRNLSSLVSSLSSLVSSFHALDDDVVSLLSNLLSLLLVLVVLLQVLQDPVRPCSVVSSVSSVVSVCRHLVSYDLVSLLSSLLSNVVNCLVCLCVQQNWQPAPLCVCVVVDVVDPDDDPVVLVVVSVVLDDDDPDDDDPVVVVVVPPPPPDDPVVVPPDDDDDDDDDDDPHRSNSSSLCCCLCPVLPPVSVVSDPPLQSVLLSLLPVLQPDPLLVVLAQDQLVQLCVLDPDDDDDDDPPNRVVRLVSLLSSLSSCSTRPCSLSSLLSLLQDPPNNSSVSSSLVSNLSNLLCCLVPPPCQQDQDDPVSLVSVLSSLVSCVSNVVDDPVCSVLSVVNNPGGSNVNSVSSSVVSVVSNVVRDPVVVVVRVVVCVVPPPDDDPPPPDDDDDDDDD

Radius of gyration: 50.29 Å; chains: 1; bounding box: 137×72×134 Å